Protein AF-0000000066039012 (afdb_homodimer)

Nearest PDB structures (foldseek):
  3rss-assembly1_A  TM=9.122E-01  e=1.460E-38  Thermotoga maritima MSB8
  3k5w-assembly1_A  TM=8.847E-01  e=9.619E-30  Helicobacter pylori
  6efx-assembly1_A  TM=8.426E-01  e=1.136E-15  Cryptococcus neoformans H99
  2dg2-assembly1_A  TM=8.528E-01  e=1.247E-13  Mus musculus
  3d3k-assembly1_B  TM=8.646E-01  e=2.492E-08  Homo sapiens

pLDDT: mean 90.51, std 13.52, range [19.97, 98.94]

Foldseek 3Di:
DPPPPPPQWFADALVLVVQLVVVCVVVPDDPLNLLLLQLVLVLVVCCVVPPCVQFQFEEEEAAQESLSVSRLSSQVVSVVVRGQYAYEYPDDHHDPSSVVSVVVSVVVVHHYDYDLVVCLPGQEYEYSHDARPDDAADDDPRLVNLVVQQPRPHAYEYEQAWPQAHQALRARRHHTHQHLAYEREAHHTNNLQFPNNVRRHRHYHYDHSDRDPVSSCVRQNPARQETADDPVLLLVLQPPDDPPDDALPQFFEEEEEEAFPVQLVLQQLLQLLQVLSVRSAYEYEFAQVCQVVNCVVPVRHHYHHAHADPRGAHQEDPPDDLQSGQEYEYAGHRDDNHPCHLVVCLQHQHEYEYEHRSLVCCLVVVCLVVQLPHPYAYEYEDEPVSLCSNPVPADCSRVQVRQQVVQLSSQHWYWYDDCWIWIYHNPHHIYIHNAAAPLCVAPNLVSSLSSNLSNSRRGDDDDDSRSSSVSSVNLLRQLLVVCCVVQNSPRDDSVSSSVSSNVSSDVSVPVPVVPPPPPVPPPD/DPPPDPPFWFADALVLVVQLVVVCVVVPDDPLNLLLLQLVLVLVVCCVVPPCVQFQFEEEEAAQESLSVSRLSSQVVSVVVRGQYAYEYPDDHHDPSSVVSVVVSVVVVHHYDYDLVVCLPGQEYEYSHDARPDDAADDDPRLVNLVVQQPRPHAYEYEQAWPQAHQALRARRHHTHQHLAYEREAHHTNNLQFPNNVRRHRHYHYDHSDRDPVSSCVRQNPARQETADDLVLLLVLQPPDDPPDDALPQFFEEEEEEAFPVQLVLQQLLQLLQVLSVRSAYEYEFAQVCQVVNCVNPVRHHYHHAHADPRGAHQEDPPDDLQSGQEYEYAGHRDANHPCHLVVCLQHQHEYEYEHRSLVCCLVVVCLVVQLPHPYAYEYEDEPVSLCSNPVPADCSRVAVRQQVVQLSSQHWYWYDDQWIWIYHNPHHIYIHNAAAPLCVAPNLVSSLRSNLSNSRRGDDDDDSRSSSVSSVNLLRQLLVVCCVVQNSPRDDSVSSSVSSNVSSDVSVPCPVVPPPPPVPPPD

Radius of gyration: 39.11 Å; Cα contacts (8 Å, |Δi|>4): 2313; chains: 2; bounding box: 63×119×83 Å

InterPro domains:
  IPR000631 ATP/ADP-dependent (S)-NAD(P)H-hydrate dehydratase [MF_01965] (231-510)
  IPR000631 ATP/ADP-dependent (S)-NAD(P)H-hydrate dehydratase [PF01256] (254-501)
  IPR000631 ATP/ADP-dependent (S)-NAD(P)H-hydrate dehydratase [PS51383] (231-508)
  IPR000631 ATP/ADP-dependent (S)-NAD(P)H-hydrate dehydratase [TIGR00196] (227-507)
  IPR000631 ATP/ADP-dependent (S)-NAD(P)H-hydrate dehydratase [cd01171] (246-501)
  IPR004443 YjeF N-terminal domain [MF_01966] (13-212)
  IPR004443 YjeF N-terminal domain [PF03853] (32-190)
  IPR004443 YjeF N-terminal domain [PS51385] (17-217)
  IPR004443 YjeF N-terminal domain [TIGR00197] (10-213)
  IPR017953 Carbohydrate kinase, predicted, conserved site [PS01049] (327-337)
  IPR017953 Carbohydrate kinase, predicted, conserved site [PS01050] (443-453)
  IPR029056 Ribokinase-like [G3DSA:3.40.1190.20] (224-508)
  IPR029056 Ribokinase-like [SSF53613] (236-506)
  IPR030677 Bifunctional NAD(P)H-hydrate repair enzyme Nnr [PIRSF017184] (11-501)
  IPR036652 YjeF N-terminal domain superfamily [G3DSA:3.40.50.10260] (8-219)
  IPR036652 YjeF N-terminal domain superfamily [SSF64153] (11-253)

Sequence (1048 aa):
MAVTSPWFRAVVSAAQMQEIENWLFTQGMPVAALMEKAALQTAQRLLTLYPLSTYPRIGVVVGPGHNGGDGLVVARELKLQGYQVQVLQPLDKLKPLTQNHVDYGKSLGIPWVDGVQALAHCDLIIDALFGVGLTRLITGAIADLITTINNLPIPVVSIDLPSGIETDTGEILGVAVEADRSFCLGLWKRAYFQDRALAHLGQTELLGIGLPPQAIANVLGEVWPVQVLGADQAQQTLPLSRPLVTHKYQQGHLLLICGSQQYAGGALLTTLGARASGVGMVTVAVPMGIKALLHSQCPEVLVKGLLETPSGAIAGLGNLDLSRYSAVALGPGLGSDVGPLVEEVLSVNCPLILDADGLNQLAQQQLLPLLAVRTAPTVLTPHGGEFKRLFPDIDQGDRLTAVQTAAAMCQATVLLKGAKTVIASPTGPTWAIKDSTPALARGGSGDVLTGLMGGILAQPEKFDLAQRVATAAWWHAQAGILASQQRTILGVDAQHLAEYLIPACRQWLGPNVANWPANLSHSSMAVTSPWFRAVVSAAQMQEIENWLFTQGMPVAALMEKAALQTAQRLLTLYPLSTYPRIGVVVGPGHNGGDGLVVARELKLQGYQVQVLQPLDKLKPLTQNHVDYGKSLGIPWVDGVQALAHCDLIIDALFGVGLTRLITGAIADLITTINNLPIPVVSIDLPSGIETDTGEILGVAVEADRSFCLGLWKRAYFQDRALAHLGQTELLGIGLPPQAIANVLGEVWPVQVLGADQAQQTLPLSRPLVTHKYQQGHLLLICGSQQYAGGALLTTLGARASGVGMVTVAVPMGIKALLHSQCPEVLVKGLLETPSGAIAGLGNLDLSRYSAVALGPGLGSDVGPLVEEVLSVNCPLILDADGLNQLAQQQLLPLLAVRTAPTVLTPHGGEFKRLFPDIDQGDRLTAVQTAAAMCQATVLLKGAKTVIASPTGPTWAIKDSTPALARGGSGDVLTGLMGGILAQPEKFDLAQRVATAAWWHAQAGILASQQRTILGVDAQHLAEYLIPACRQWLGPNVANWPANLSHSS

Secondary structure (DSSP, 8-state):
-----TTTTBEE-HHHHHHHHHHHHHTT--HHHHHHHHHHHHHHHHHHHS-TTT--EEEEEE-SSHHHHHHHHHHHHHHHTT-EEEEE---S---HHHHHHHHHHHHTTPPEE-SGGGGGG-SEEEEES--TT--SPP-HHHHHHHHHHHHSSS-EEEESS-TTB-TTT--B-S-----SEEEEESSEEGGGG-HHHHHHH-EEEEE-----HHHHHHHH-SS-SEEEPPHHHHHHHS-----SS--GGGG-EEEEE---STTHHHHHHHHHHHHHTT-SEEEEEEEGGGHHHHHHH-TTSEEEEE-B-TTSSB---TT--GGG-SEEEE-TT--S--TTHHHHHTT-SS-EEE-HHHHHHHHHTT-HHHHHT-SS-EEE---HHHHHHH-TTS--SSHHHHHHHHHHHHTSEEEE-SSS-EEE-SSS-EEE-----GGG-STTHHHHHHHHHHHHHHS--SS-HHHHHHHHHHHHHHHHHHHHHHH-GGG--HHHHHHHHHHHHHHHH-TT---S-GGGSTT-/-----TTTTBEE-HHHHHHHHHHHHHTT--HHHHHHHHHHHHHHHHHHHS-TTT--EEEEEE-SSHHHHHHHHHHHHHHHTT-EEEEE---S---HHHHHHHHHHHHTTPPEE-SGGGGGG-SEEEEES--TT--SPP-HHHHHHHHHHHHSSS-EEEESS-TTB-TTT--B-S-----SEEEEESSEEGGGG-HHHHHHH-EEEEE-----HHHHHHHH-SS-SEEEPPHHHHHHHS-----SS--GGGG-EEEEE---STTHHHHHHHHHHHHHTT-SEEEEEEEGGGHHHHHHH-TTSEEEEE-B-TTSSB---TT--GGG-SEEEE-TT--S--TTHHHHHTT-SS-EEE-HHHHHHHHHTT-HHHHHT-SS-EEE---HHHHHHH-TTS--SSHHHHHHHHHHHHTSEEEE-SSS-EEE-SSS-EEE-----GGG-STTHHHHHHHHHHHHHHS--SS-HHHHHHHHHHHHHHHHHHHHHHH-GGG--HHHHHHHHHHHHHHHH-TT---S-GGGSTT-

Structure (mmCIF, N/CA/C/O backbone):
data_AF-0000000066039012-model_v1
#
loop_
_entity.id
_entity.type
_entity.pdbx_description
1 polymer 'Bifunctional NAD(P)H-hydrate repair enzyme Nnr'
#
loop_
_atom_site.group_PDB
_atom_site.id
_atom_site.type_symbol
_atom_site.label_atom_id
_atom_site.label_alt_id
_atom_site.label_comp_id
_atom_site.label_asym_id
_atom_site.label_entity_id
_atom_site.label_seq_id
_atom_site.pdbx_PDB_ins_code
_atom_site.Cartn_x
_atom_site.Cartn_y
_atom_site.Cartn_z
_atom_site.occupancy
_atom_site.B_iso_or_equiv
_atom_site.auth_seq_id
_atom_site.auth_comp_id
_atom_site.auth_asym_id
_atom_site.auth_atom_id
_atom_site.pdbx_PDB_model_num
ATOM 1 N N . MET A 1 1 ? 2.939 2.164 10.273 1 25.7 1 MET A N 1
ATOM 2 C CA . MET A 1 1 ? 2.867 3.578 10.633 1 25.7 1 MET A CA 1
ATOM 3 C C . MET A 1 1 ? 3.307 4.461 9.469 1 25.7 1 MET A C 1
ATOM 5 O O . MET A 1 1 ? 4.438 4.348 8.992 1 25.7 1 MET A O 1
ATOM 9 N N . ALA A 1 2 ? 2.396 4.805 8.672 1 34.16 2 ALA A N 1
ATOM 10 C CA . ALA A 1 2 ? 2.738 5.77 7.633 1 34.16 2 ALA A CA 1
ATOM 11 C C . ALA A 1 2 ? 3.582 6.91 8.195 1 34.16 2 ALA A C 1
ATOM 13 O O . ALA A 1 2 ? 3.129 7.652 9.07 1 34.16 2 ALA A O 1
ATOM 14 N N . VAL A 1 3 ? 4.836 6.707 8.055 1 35.59 3 VAL A N 1
ATOM 15 C CA . VAL A 1 3 ? 5.742 7.781 8.453 1 35.59 3 VAL A CA 1
ATOM 16 C C . VAL A 1 3 ? 5.328 9.086 7.777 1 35.59 3 VAL A C 1
ATOM 18 O O . VAL A 1 3 ? 5.32 9.18 6.547 1 35.59 3 VAL A O 1
ATOM 21 N N . THR A 1 4 ? 4.383 9.742 8.25 1 44.94 4 THR A N 1
ATOM 22 C CA . THR A 1 4 ? 4.215 11.125 7.816 1 44.94 4 THR A CA 1
ATOM 23 C C . THR A 1 4 ? 5.566 11.82 7.688 1 44.94 4 THR A C 1
ATOM 25 O O . THR A 1 4 ? 6.355 11.836 8.633 1 44.94 4 THR A O 1
ATOM 28 N N . SER A 1 5 ? 6.09 11.789 6.52 1 52.31 5 SER A N 1
ATOM 29 C CA . SER A 1 5 ? 7.352 12.477 6.281 1 52.31 5 SER A CA 1
ATOM 30 C C . SER A 1 5 ? 7.359 13.859 6.91 1 52.31 5 SER A C 1
ATOM 32 O O . SER A 1 5 ? 6.332 14.539 6.934 1 52.31 5 SER A O 1
ATOM 34 N N . PRO A 1 6 ? 8.281 14.227 7.758 1 50.59 6 PRO A N 1
ATOM 35 C CA . PRO A 1 6 ? 8.523 15.539 8.367 1 50.59 6 PRO A CA 1
ATOM 36 C C . PRO A 1 6 ? 8.172 16.703 7.434 1 50.59 6 PRO A C 1
ATOM 38 O O . PRO A 1 6 ? 7.988 17.828 7.891 1 50.59 6 PRO A O 1
ATOM 41 N N . TRP A 1 7 ? 7.762 16.359 6.102 1 59.78 7 TRP A N 1
ATOM 42 C CA . TRP A 1 7 ? 7.691 17.438 5.117 1 59.78 7 TRP A CA 1
ATOM 43 C C . TRP A 1 7 ? 6.246 17.812 4.816 1 59.78 7 TRP A C 1
ATOM 45 O O . TRP A 1 7 ? 5.98 18.781 4.105 1 59.78 7 TRP A O 1
ATOM 55 N N . PHE A 1 8 ? 5.367 17.109 5.531 1 71.56 8 PHE A N 1
ATOM 56 C CA . PHE A 1 8 ? 3.986 17.375 5.148 1 71.56 8 PHE A CA 1
ATOM 57 C C . PHE A 1 8 ? 3.311 18.297 6.16 1 71.56 8 PHE A C 1
ATOM 59 O O . PHE A 1 8 ? 2.223 18 6.652 1 71.56 8 PHE A O 1
ATOM 66 N N . ARG A 1 9 ? 4.012 19.5 6.375 1 90.12 9 ARG A N 1
ATOM 67 C CA . ARG A 1 9 ? 3.426 20.391 7.367 1 90.12 9 ARG A CA 1
ATOM 68 C C . ARG A 1 9 ? 3.062 21.75 6.75 1 90.12 9 ARG A C 1
ATOM 70 O O . ARG A 1 9 ? 2.455 22.594 7.406 1 90.12 9 ARG A O 1
ATOM 77 N N . ALA A 1 10 ? 3.383 21.859 5.516 1 95.31 10 ALA A N 1
ATOM 78 C CA . ALA A 1 10 ? 3.057 23.109 4.832 1 95.31 10 ALA A CA 1
ATOM 79 C C . ALA A 1 10 ? 1.562 23.188 4.539 1 95.31 10 ALA A C 1
ATOM 81 O O . ALA A 1 10 ? 0.925 22.188 4.207 1 95.31 10 ALA A O 1
ATOM 82 N N . VAL A 1 11 ? 1.043 24.328 4.684 1 96.81 11 VAL A N 1
ATOM 83 C CA . VAL A 1 11 ? -0.318 24.672 4.273 1 96.81 11 VAL A CA 1
ATOM 84 C C . VAL A 1 11 ? -0.28 25.578 3.049 1 96.81 11 VAL A C 1
ATOM 86 O O . VAL A 1 11 ? 0.384 26.609 3.059 1 96.81 11 VAL A O 1
ATOM 89 N N . VAL A 1 12 ? -1.028 25.234 2.018 1 97 12 VAL A N 1
ATOM 90 C CA . VAL A 1 12 ? -0.853 25.953 0.756 1 97 12 VAL A CA 1
ATOM 91 C C . VAL A 1 12 ? -2.199 26.484 0.275 1 97 12 VAL A C 1
ATOM 93 O O . VAL A 1 12 ? -3.252 25.969 0.651 1 97 12 VAL A O 1
ATOM 96 N N . SER A 1 13 ? -2.148 27.562 -0.481 1 96.69 13 SER A N 1
ATOM 97 C CA . SER A 1 13 ? -3.299 28.062 -1.229 1 96.69 13 SER A CA 1
ATOM 98 C C . SER A 1 13 ? -3.553 27.219 -2.477 1 96.69 13 SER A C 1
ATOM 100 O O . SER A 1 13 ? -2.732 26.375 -2.838 1 96.69 13 SER A O 1
ATOM 102 N N . ALA A 1 14 ? -4.707 27.438 -3.098 1 97.06 14 ALA A N 1
ATOM 103 C CA . ALA A 1 14 ? -5.02 26.766 -4.355 1 97.06 14 ALA A CA 1
ATOM 104 C C . ALA A 1 14 ? -3.965 27.078 -5.414 1 97.06 14 ALA A C 1
ATOM 106 O O . ALA A 1 14 ? -3.521 26.172 -6.133 1 97.06 14 ALA A O 1
ATOM 107 N N . ALA A 1 15 ? -3.598 28.297 -5.527 1 97.25 15 ALA A N 1
ATOM 108 C CA . ALA A 1 15 ? -2.619 28.734 -6.52 1 97.25 15 ALA A CA 1
ATOM 109 C C . ALA A 1 15 ? -1.262 28.078 -6.273 1 97.25 15 ALA A C 1
ATOM 111 O O . ALA A 1 15 ? -0.6 27.641 -7.219 1 97.25 15 ALA A O 1
ATOM 112 N N . GLN A 1 16 ? -0.818 28.062 -4.996 1 96.94 16 GLN A N 1
ATOM 113 C CA . GLN A 1 16 ? 0.463 27.469 -4.645 1 96.94 16 GLN A CA 1
ATOM 114 C C . GLN A 1 16 ? 0.476 25.969 -4.969 1 96.94 16 GLN A C 1
ATOM 116 O O . GLN A 1 16 ? 1.466 25.453 -5.488 1 96.94 16 GLN A O 1
ATOM 121 N N . MET A 1 17 ? -0.622 25.297 -4.637 1 96.75 17 MET A N 1
ATOM 122 C CA . MET A 1 17 ? -0.709 23.859 -4.93 1 96.75 17 MET A CA 1
ATOM 123 C C . MET A 1 17 ? -0.626 23.609 -6.434 1 96.75 17 MET A C 1
ATOM 125 O O . MET A 1 17 ? 0.041 22.672 -6.875 1 96.75 17 MET A O 1
ATOM 129 N N . GLN A 1 18 ? -1.324 24.406 -7.207 1 96.62 18 GLN A N 1
ATOM 130 C CA . GLN A 1 18 ? -1.294 24.297 -8.664 1 96.62 18 GLN A CA 1
ATOM 131 C C . GLN A 1 18 ? 0.119 24.5 -9.203 1 96.62 18 GLN A C 1
ATOM 133 O O . GLN A 1 18 ? 0.552 23.797 -10.109 1 96.62 18 GLN A O 1
ATOM 138 N N . GLU A 1 19 ? 0.798 25.469 -8.648 1 97.5 19 GLU A N 1
ATOM 139 C CA . GLU A 1 19 ? 2.168 25.734 -9.07 1 97.5 19 GLU A CA 1
ATOM 140 C C . GLU A 1 19 ? 3.086 24.562 -8.766 1 97.5 19 GLU A C 1
ATOM 142 O O . GLU A 1 19 ? 3.963 24.219 -9.562 1 97.5 19 GLU A O 1
ATOM 147 N N . ILE A 1 20 ? 2.891 23.984 -7.617 1 96.56 20 ILE A N 1
ATOM 148 C CA . ILE A 1 20 ? 3.689 22.828 -7.223 1 96.56 20 ILE A CA 1
ATOM 149 C C . ILE A 1 20 ? 3.434 21.672 -8.188 1 96.56 20 ILE A C 1
ATOM 151 O O . ILE A 1 20 ? 4.375 21.047 -8.672 1 96.56 20 ILE A O 1
ATOM 155 N N . GLU A 1 21 ? 2.184 21.406 -8.523 1 96 21 GLU A N 1
ATOM 156 C CA . GLU A 1 21 ? 1.838 20.344 -9.453 1 96 21 GLU A CA 1
ATOM 157 C C . GLU A 1 21 ? 2.385 20.641 -10.852 1 96 21 GLU A C 1
ATOM 159 O O . GLU A 1 21 ? 2.891 19.734 -11.523 1 96 21 GLU A O 1
ATOM 164 N N . ASN A 1 22 ? 2.244 21.891 -11.234 1 96.75 22 ASN A N 1
ATOM 165 C CA . ASN A 1 22 ? 2.779 22.266 -12.539 1 96.75 22 ASN A CA 1
ATOM 166 C C . ASN A 1 22 ? 4.281 22.016 -12.625 1 96.75 22 ASN A C 1
ATOM 168 O O . ASN A 1 22 ? 4.793 21.641 -13.68 1 96.75 22 ASN A O 1
ATOM 172 N N . TRP A 1 23 ? 4.969 22.344 -11.547 1 96.69 23 TRP A N 1
ATOM 173 C CA . TRP A 1 23 ? 6.395 22.031 -11.5 1 96.69 23 TRP A CA 1
ATOM 174 C C . TRP A 1 23 ? 6.645 20.562 -11.789 1 96.69 23 TRP A C 1
ATOM 176 O O . TRP A 1 23 ? 7.516 20.219 -12.594 1 96.69 23 TRP A O 1
ATOM 186 N N . LEU A 1 24 ? 5.898 19.641 -11.164 1 96.75 24 LEU A N 1
ATOM 187 C CA . LEU A 1 24 ? 6.047 18.203 -11.383 1 96.75 24 LEU A CA 1
ATOM 188 C C . LEU A 1 24 ? 5.875 17.859 -12.852 1 96.75 24 LEU A C 1
ATOM 190 O O . LEU A 1 24 ? 6.68 17.109 -13.414 1 96.75 24 LEU A O 1
ATOM 194 N N . PHE A 1 25 ? 4.824 18.391 -13.461 1 97.25 25 PHE A N 1
ATOM 195 C CA . PHE A 1 25 ? 4.473 18.062 -14.836 1 97.25 25 PHE A CA 1
ATOM 196 C C . PHE A 1 25 ? 5.527 18.578 -15.805 1 97.25 25 PHE A C 1
ATOM 198 O O . PHE A 1 25 ? 5.902 17.891 -16.75 1 97.25 25 PHE A O 1
ATOM 205 N N . THR A 1 26 ? 5.992 19.75 -15.492 1 97.25 26 THR A N 1
ATOM 206 C CA . THR A 1 26 ? 7.016 20.344 -16.344 1 97.25 26 THR A CA 1
ATOM 207 C C . THR A 1 26 ? 8.305 19.531 -16.281 1 97.25 26 THR A C 1
ATOM 209 O O . THR A 1 26 ? 9.055 19.453 -17.266 1 97.25 26 THR A O 1
ATOM 212 N N . GLN A 1 27 ? 8.484 18.859 -15.141 1 97.06 27 GLN A N 1
ATOM 213 C CA . GLN A 1 27 ? 9.703 18.078 -14.969 1 97.06 27 GLN A CA 1
ATOM 214 C C . GLN A 1 27 ? 9.539 16.656 -15.523 1 97.06 27 GLN A C 1
ATOM 216 O O . GLN A 1 27 ? 10.484 15.875 -15.523 1 97.06 27 GLN A O 1
ATOM 221 N N . GLY A 1 28 ? 8.328 16.328 -15.969 1 96.88 28 GLY A N 1
ATOM 222 C CA . GLY A 1 28 ? 8.18 15.062 -16.672 1 96.88 28 GLY A CA 1
ATOM 223 C C . GLY A 1 28 ? 7.191 14.125 -16 1 96.88 28 GLY A C 1
ATOM 224 O O . GLY A 1 28 ? 6.852 13.078 -16.562 1 96.88 28 GLY A O 1
ATOM 225 N N . MET A 1 29 ? 6.66 14.414 -14.781 1 97.56 29 MET A N 1
ATOM 226 C CA . MET A 1 29 ? 5.688 13.562 -14.109 1 97.56 29 MET A CA 1
ATOM 227 C C . MET A 1 29 ? 4.383 13.492 -14.898 1 97.56 29 MET A C 1
ATOM 229 O O . MET A 1 29 ? 3.707 14.508 -15.07 1 97.56 29 MET A O 1
ATOM 233 N N . PRO A 1 30 ? 4.012 12.273 -15.383 1 97.44 30 PRO A N 1
ATOM 234 C CA . PRO A 1 30 ? 2.736 12.219 -16.094 1 97.44 30 PRO A CA 1
ATOM 235 C C . PRO A 1 30 ? 1.538 12.484 -15.188 1 97.44 30 PRO A C 1
ATOM 237 O O . PRO A 1 30 ? 1.488 11.984 -14.062 1 97.44 30 PRO A O 1
ATOM 240 N N . VAL A 1 31 ? 0.575 13.258 -15.688 1 97.62 31 VAL A N 1
ATOM 241 C CA . VAL A 1 31 ? -0.624 13.602 -14.93 1 97.62 31 VAL A CA 1
ATOM 242 C C . VAL A 1 31 ? -1.357 12.328 -14.516 1 97.62 31 VAL A C 1
ATOM 244 O O . VAL A 1 31 ? -1.777 12.195 -13.359 1 97.62 31 VAL A O 1
ATOM 247 N N . ALA A 1 32 ? -1.465 11.352 -15.453 1 98.31 32 ALA A N 1
ATOM 248 C CA . ALA A 1 32 ? -2.16 10.094 -15.18 1 98.31 32 ALA A CA 1
ATOM 249 C C . ALA A 1 32 ? -1.468 9.312 -14.07 1 98.31 32 ALA A C 1
ATOM 251 O O . ALA A 1 32 ? -2.127 8.641 -13.273 1 98.31 32 ALA A O 1
ATOM 252 N N . ALA A 1 33 ? -0.124 9.391 -14.016 1 98.12 33 ALA A N 1
ATOM 253 C CA . ALA A 1 33 ? 0.646 8.688 -12.992 1 98.12 33 ALA A CA 1
ATOM 254 C C . ALA A 1 33 ? 0.415 9.289 -11.617 1 98.12 33 ALA A C 1
ATOM 256 O O . ALA A 1 33 ? 0.229 8.562 -10.633 1 98.12 33 ALA A O 1
ATOM 257 N N . LEU A 1 34 ? 0.427 10.609 -11.539 1 97.62 34 LEU A N 1
ATOM 258 C CA . LEU A 1 34 ? 0.196 11.273 -10.266 1 97.62 34 LEU A CA 1
ATOM 259 C C . LEU A 1 34 ? -1.214 11 -9.75 1 97.62 34 LEU A C 1
ATOM 261 O O . LEU A 1 34 ? -1.409 10.758 -8.562 1 97.62 34 LEU A O 1
ATOM 265 N N . MET A 1 35 ? -2.225 11.07 -10.672 1 98.06 35 MET A N 1
ATOM 266 C CA . MET A 1 35 ? -3.604 10.758 -10.305 1 98.06 35 MET A CA 1
ATOM 267 C C . MET A 1 35 ? -3.713 9.336 -9.758 1 98.06 35 MET A C 1
ATOM 269 O O . MET A 1 35 ? -4.359 9.109 -8.734 1 98.06 35 MET A O 1
ATOM 273 N N . GLU A 1 36 ? -3.061 8.391 -10.469 1 98.06 36 GLU A N 1
ATOM 274 C CA . GLU A 1 36 ? -3.08 6.996 -10.031 1 98.06 36 GLU A CA 1
ATOM 275 C C . GLU A 1 36 ? -2.48 6.844 -8.641 1 98.06 36 GLU A C 1
ATOM 277 O O . GLU A 1 36 ? -3.039 6.148 -7.789 1 98.06 36 GLU A O 1
ATOM 282 N N . LYS A 1 37 ? -1.35 7.469 -8.414 1 96.94 37 LYS A N 1
ATOM 283 C CA . LYS A 1 37 ? -0.655 7.406 -7.133 1 96.94 37 LYS A CA 1
ATOM 284 C C . LYS A 1 37 ? -1.536 7.934 -6.004 1 96.94 37 LYS A C 1
ATOM 286 O O . LYS A 1 37 ? -1.683 7.281 -4.965 1 96.94 37 LYS A O 1
ATOM 291 N N . ALA A 1 38 ? -2.174 9.102 -6.207 1 97 38 ALA A N 1
ATOM 292 C CA . ALA A 1 38 ? -3.039 9.727 -5.207 1 97 38 ALA A CA 1
ATOM 293 C C . ALA A 1 38 ? -4.27 8.867 -4.938 1 97 38 ALA A C 1
ATOM 295 O O . ALA A 1 38 ? -4.637 8.641 -3.779 1 97 38 ALA A O 1
ATOM 296 N N . ALA A 1 39 ? -4.883 8.398 -5.984 1 98.19 39 ALA A N 1
ATOM 297 C CA . ALA A 1 39 ? -6.129 7.645 -5.867 1 98.19 39 ALA A CA 1
ATOM 298 C C . ALA A 1 39 ? -5.883 6.273 -5.246 1 98.19 39 ALA A C 1
ATOM 300 O O . ALA A 1 39 ? -6.723 5.762 -4.5 1 98.19 39 ALA A O 1
ATOM 301 N N . LEU A 1 40 ? -4.73 5.652 -5.59 1 97.25 40 LEU A N 1
ATOM 302 C CA . LEU A 1 40 ? -4.398 4.367 -4.98 1 97.25 40 LEU A CA 1
ATOM 303 C C . LEU A 1 40 ? -4.211 4.512 -3.473 1 97.25 40 LEU A C 1
ATOM 305 O O . LEU A 1 40 ? -4.652 3.656 -2.703 1 97.25 40 LEU A O 1
ATOM 309 N N . GLN A 1 41 ? -3.551 5.602 -3.068 1 96 41 GLN A N 1
ATOM 310 C CA . GLN A 1 41 ? -3.387 5.863 -1.642 1 96 41 GLN A CA 1
ATOM 311 C C . GLN A 1 41 ? -4.734 6.078 -0.962 1 96 41 GLN A C 1
ATOM 313 O O . GLN A 1 41 ? -4.965 5.582 0.143 1 96 41 GLN A O 1
ATOM 318 N N . THR A 1 42 ? -5.602 6.777 -1.609 1 98.12 42 THR A N 1
ATOM 319 C CA . THR A 1 42 ? -6.945 7.02 -1.091 1 98.12 42 THR A CA 1
ATOM 320 C C . THR A 1 42 ? -7.723 5.715 -0.967 1 98.12 42 THR A C 1
ATOM 322 O O . THR A 1 42 ? -8.344 5.449 0.064 1 98.12 42 THR A O 1
ATOM 325 N N . ALA A 1 43 ? -7.676 4.887 -2.01 1 98.19 43 ALA A N 1
ATOM 326 C CA . ALA A 1 43 ? -8.375 3.602 -2.006 1 98.19 43 ALA A CA 1
ATOM 327 C C . ALA A 1 43 ? -7.875 2.713 -0.869 1 98.19 43 ALA A C 1
ATOM 329 O O . ALA A 1 43 ? -8.672 2.07 -0.182 1 98.19 43 ALA A O 1
ATOM 330 N N . GLN A 1 44 ? -6.586 2.691 -0.685 1 96.44 44 GLN A N 1
ATOM 331 C CA . GLN A 1 44 ? -6.004 1.878 0.379 1 96.44 44 GLN A CA 1
ATOM 332 C C . GLN A 1 44 ? -6.516 2.316 1.748 1 96.44 44 GLN A C 1
ATOM 334 O O . GLN A 1 44 ? -6.832 1.479 2.596 1 96.44 44 GLN A O 1
ATOM 339 N N . ARG A 1 45 ? -6.59 3.633 1.983 1 97.12 45 ARG A N 1
ATOM 340 C CA . ARG A 1 45 ? -7.102 4.148 3.25 1 97.12 45 ARG A CA 1
ATOM 341 C C . ARG A 1 45 ? -8.57 3.785 3.434 1 97.12 45 ARG A C 1
ATOM 343 O O . ARG A 1 45 ? -9 3.443 4.539 1 97.12 45 ARG A O 1
ATOM 350 N N . LEU A 1 46 ? -9.344 3.846 2.398 1 98.44 46 LEU A N 1
ATOM 351 C CA . LEU A 1 46 ? -10.758 3.492 2.443 1 98.44 46 LEU A CA 1
ATOM 352 C C . LEU A 1 46 ? -10.938 2.016 2.783 1 98.44 46 LEU A C 1
ATOM 354 O O . LEU A 1 46 ? -11.828 1.658 3.553 1 98.44 46 LEU A O 1
ATOM 358 N N . LEU A 1 47 ? -10.078 1.147 2.209 1 97.44 47 LEU A N 1
ATOM 359 C CA . LEU A 1 47 ? -10.156 -0.281 2.5 1 97.44 47 LEU A CA 1
ATOM 360 C C . LEU A 1 47 ? -9.969 -0.542 3.99 1 97.44 47 LEU A C 1
ATOM 362 O O . LEU A 1 47 ? -10.602 -1.438 4.551 1 97.44 47 LEU A O 1
ATOM 366 N N . THR A 1 48 ? -9.102 0.243 4.605 1 97.31 48 THR A N 1
ATOM 367 C CA . THR A 1 48 ? -8.781 0.074 6.02 1 97.31 48 THR A CA 1
ATOM 368 C C . THR A 1 48 ? -9.898 0.625 6.895 1 97.31 48 THR A C 1
ATOM 370 O O . THR A 1 48 ? -10.32 -0.026 7.852 1 97.31 48 THR A O 1
ATOM 373 N N . LEU A 1 49 ? -10.461 1.746 6.586 1 98 49 LEU A N 1
ATOM 374 C CA . LEU A 1 49 ? -11.383 2.469 7.453 1 98 49 LEU A CA 1
ATOM 375 C C . LEU A 1 49 ? -12.812 2.008 7.223 1 98 49 LEU A C 1
ATOM 377 O O . LEU A 1 49 ? -13.648 2.082 8.125 1 98 49 LEU A O 1
ATOM 381 N N . TYR A 1 50 ? -13.094 1.549 6.027 1 98.5 50 TYR A N 1
ATOM 382 C CA . TYR A 1 50 ? -14.43 1.114 5.621 1 98.5 50 TYR A CA 1
ATOM 383 C C . TYR A 1 50 ? -14.375 -0.264 4.973 1 98.5 50 TYR A C 1
ATOM 385 O O . TYR A 1 50 ? -14.602 -0.398 3.768 1 98.5 50 TYR A O 1
ATOM 393 N N . PRO A 1 51 ? -14.219 -1.293 5.75 1 98.06 51 PRO A N 1
ATOM 394 C CA . PRO A 1 51 ? -13.984 -2.645 5.238 1 98.06 51 PRO A CA 1
ATOM 395 C C . PRO A 1 51 ? -15.195 -3.217 4.508 1 98.06 51 PRO A C 1
ATOM 397 O O . PRO A 1 51 ? -16.344 -2.887 4.844 1 98.06 51 PRO A O 1
ATOM 400 N N . LEU A 1 52 ? -14.953 -4.066 3.598 1 97.62 52 LEU A N 1
ATOM 401 C CA . LEU A 1 52 ? -15.945 -4.703 2.738 1 97.62 52 LEU A CA 1
ATOM 402 C C . LEU A 1 52 ? -17.016 -5.398 3.57 1 97.62 52 LEU A C 1
ATOM 404 O O . LEU A 1 52 ? -18.188 -5.402 3.197 1 97.62 52 LEU A O 1
ATOM 408 N N . SER A 1 53 ? -16.688 -5.984 4.691 1 96.94 53 SER A N 1
ATOM 409 C CA . SER A 1 53 ? -17.609 -6.738 5.531 1 96.94 53 SER A CA 1
ATOM 410 C C . SER A 1 53 ? -18.688 -5.836 6.105 1 96.94 53 SER A C 1
ATOM 412 O O . SER A 1 53 ? -19.812 -6.281 6.336 1 96.94 53 SER A O 1
ATOM 414 N N . THR A 1 54 ? -18.422 -4.539 6.281 1 97.5 54 THR A N 1
ATOM 415 C CA . THR A 1 54 ? -19.344 -3.619 6.93 1 97.5 54 THR A CA 1
ATOM 416 C C . THR A 1 54 ? -19.938 -2.633 5.922 1 97.5 54 THR A C 1
ATOM 418 O O . THR A 1 54 ? -21.094 -2.234 6.035 1 97.5 54 THR A O 1
ATOM 421 N N . TYR A 1 55 ? -19.109 -2.295 4.93 1 98.38 55 TYR A N 1
ATOM 422 C CA . TYR A 1 55 ? -19.516 -1.316 3.924 1 98.38 55 TYR A CA 1
ATOM 423 C C . TYR A 1 55 ? -19.406 -1.897 2.52 1 98.38 55 TYR A C 1
ATOM 425 O O . TYR A 1 55 ? -18.672 -1.372 1.683 1 98.38 55 TYR A O 1
ATOM 433 N N . PRO A 1 56 ? -20.172 -2.881 2.188 1 98.25 56 PRO A N 1
ATOM 434 C CA . PRO A 1 56 ? -20.016 -3.578 0.91 1 98.25 56 PRO A CA 1
ATOM 435 C C . PRO A 1 56 ? -20.484 -2.752 -0.28 1 98.25 56 PRO A C 1
ATOM 437 O O . PRO A 1 56 ? -20.047 -2.977 -1.41 1 98.25 56 PRO A O 1
ATOM 440 N N . ARG A 1 57 ? -21.516 -1.794 -0.077 1 98.62 57 ARG A N 1
ATOM 441 C CA . ARG A 1 57 ? -22.094 -1.018 -1.163 1 98.62 57 ARG A CA 1
ATOM 442 C C . ARG A 1 57 ? -21.609 0.424 -1.138 1 98.62 57 ARG A C 1
ATOM 444 O O . ARG A 1 57 ? -21.875 1.165 -0.193 1 98.62 57 ARG A O 1
ATOM 451 N N . ILE A 1 58 ? -20.875 0.884 -2.244 1 98.81 58 ILE A N 1
ATOM 452 C CA . ILE A 1 58 ? -20.234 2.191 -2.277 1 98.81 58 ILE A CA 1
ATOM 453 C C . ILE A 1 58 ? -20.797 3.014 -3.436 1 98.81 58 ILE A C 1
ATOM 455 O O . ILE A 1 58 ? -20.922 2.516 -4.559 1 98.81 58 ILE A O 1
ATOM 459 N N . GLY A 1 59 ? -21.219 4.23 -3.17 1 98.75 59 GLY A N 1
ATOM 460 C CA . GLY A 1 59 ? -21.562 5.199 -4.199 1 98.75 59 GLY A CA 1
ATOM 461 C C . GLY A 1 59 ? -20.5 6.266 -4.391 1 98.75 59 GLY A C 1
ATOM 462 O O . GLY A 1 59 ? -20.031 6.875 -3.42 1 98.75 59 GLY A O 1
ATOM 463 N N . VAL A 1 60 ? -20.031 6.473 -5.617 1 98.88 60 VAL A N 1
ATOM 464 C CA . VAL A 1 60 ? -19.016 7.484 -5.914 1 98.88 60 VAL A CA 1
ATOM 465 C C . VAL A 1 60 ? -19.625 8.586 -6.785 1 98.88 60 VAL A C 1
ATOM 467 O O . VAL A 1 60 ? -20.156 8.312 -7.867 1 98.88 60 VAL A O 1
ATOM 470 N N . VAL A 1 61 ? -19.578 9.82 -6.309 1 98.75 61 VAL A N 1
ATOM 471 C CA . VAL A 1 61 ? -20.062 10.977 -7.062 1 98.75 61 VAL A CA 1
ATOM 472 C C . VAL A 1 61 ? -18.891 11.656 -7.77 1 98.75 61 VAL A C 1
ATOM 474 O O . VAL A 1 61 ? -17.984 12.164 -7.117 1 98.75 61 VAL A O 1
ATOM 477 N N . VAL A 1 62 ? -18.969 11.711 -9.078 1 98.31 62 VAL A N 1
ATOM 478 C CA . VAL A 1 62 ? -17.797 12.078 -9.859 1 98.31 62 VAL A CA 1
ATOM 479 C C . VAL A 1 62 ? -18.047 13.398 -10.594 1 98.31 62 VAL A C 1
ATOM 481 O O . VAL A 1 62 ? -19.109 13.578 -11.211 1 98.31 62 VAL A O 1
ATOM 484 N N . GLY A 1 63 ? -17.109 14.312 -10.453 1 97.56 63 GLY A N 1
ATOM 485 C CA . GLY A 1 63 ? -17.172 15.578 -11.172 1 97.56 63 GLY A CA 1
ATOM 486 C C . GLY A 1 63 ? -16.406 15.547 -12.484 1 97.56 63 GLY A C 1
ATOM 487 O O . GLY A 1 63 ? -15.852 14.516 -12.867 1 97.56 63 GLY A O 1
ATOM 488 N N . PRO A 1 64 ? -16.328 16.672 -13.141 1 96.62 64 PRO A N 1
ATOM 489 C CA . PRO A 1 64 ? -15.789 16.719 -14.508 1 96.62 64 PRO A CA 1
ATOM 490 C C . PRO A 1 64 ? -14.266 16.828 -14.539 1 96.62 64 PRO A C 1
ATOM 492 O O . PRO A 1 64 ? -13.648 16.578 -15.57 1 96.62 64 PRO A O 1
ATOM 495 N N . GLY A 1 65 ? -13.695 17.266 -13.469 1 96.5 65 GLY A N 1
ATOM 496 C CA . GLY A 1 65 ? -12.273 17.547 -13.453 1 96.5 65 GLY A CA 1
ATOM 497 C C . GLY A 1 65 ? -11.445 16.391 -12.906 1 96.5 65 GLY A C 1
ATOM 498 O O . GLY A 1 65 ? -11.883 15.234 -12.938 1 96.5 65 GLY A O 1
ATOM 499 N N . HIS A 1 66 ? -10.25 16.672 -12.438 1 96.25 66 HIS A N 1
ATOM 500 C CA . HIS A 1 66 ? -9.289 15.672 -11.992 1 96.25 66 HIS A CA 1
ATOM 501 C C . HIS A 1 66 ? -9.734 15.031 -10.68 1 96.25 66 HIS A C 1
ATOM 503 O O . HIS A 1 66 ? -9.422 13.867 -10.414 1 96.25 66 HIS A O 1
ATOM 509 N N . ASN A 1 67 ? -10.5 15.828 -9.875 1 97.75 67 ASN A N 1
ATOM 510 C CA . ASN A 1 67 ? -11.047 15.195 -8.672 1 97.75 67 ASN A CA 1
ATOM 511 C C . ASN A 1 67 ? -11.969 14.039 -9.016 1 97.75 67 ASN A C 1
ATOM 513 O O . ASN A 1 67 ? -11.977 13.016 -8.328 1 97.75 67 ASN A O 1
ATOM 517 N N . GLY A 1 68 ? -12.766 14.297 -10.094 1 98.38 68 GLY A N 1
ATOM 518 C CA . GLY A 1 68 ? -13.57 13.203 -10.602 1 98.38 68 GLY A CA 1
ATOM 519 C C . GLY A 1 68 ? -12.734 12.023 -11.07 1 98.38 68 GLY A C 1
ATOM 520 O O . GLY A 1 68 ? -13.109 10.867 -10.844 1 98.38 68 GLY A O 1
ATOM 521 N N . GLY A 1 69 ? -11.633 12.344 -11.734 1 98.5 69 GLY A N 1
ATOM 522 C CA . GLY A 1 69 ? -10.703 11.297 -12.125 1 98.5 69 GLY A CA 1
ATOM 523 C C . GLY A 1 69 ? -10.203 10.484 -10.953 1 98.5 69 GLY A C 1
ATOM 524 O O . GLY A 1 69 ? -10.188 9.25 -11.008 1 98.5 69 GLY A O 1
ATOM 525 N N . ASP A 1 70 ? -9.812 11.164 -9.867 1 98.56 70 ASP A N 1
ATOM 526 C CA . ASP A 1 70 ? -9.406 10.469 -8.648 1 98.56 70 ASP A CA 1
ATOM 527 C C . ASP A 1 70 ? -10.508 9.531 -8.156 1 98.56 70 ASP A C 1
ATOM 529 O O . ASP A 1 70 ? -10.242 8.391 -7.785 1 98.56 70 ASP A O 1
ATOM 533 N N . GLY A 1 71 ? -11.711 10.07 -8.156 1 98.81 71 GLY A N 1
ATOM 534 C CA . GLY A 1 71 ? -12.844 9.273 -7.719 1 98.81 71 GLY A CA 1
ATOM 535 C C . GLY A 1 71 ? -13.047 8.016 -8.539 1 98.81 71 GLY A C 1
ATOM 536 O O . GLY A 1 71 ? -13.375 6.957 -8 1 98.81 71 GLY A O 1
ATOM 537 N N . LEU A 1 72 ? -12.867 8.141 -9.828 1 98.81 72 LEU A N 1
ATOM 538 C CA . LEU A 1 72 ? -13.07 7.008 -10.727 1 98.81 72 LEU A CA 1
ATOM 539 C C . LEU A 1 72 ? -11.992 5.953 -10.531 1 98.81 72 LEU A C 1
ATOM 541 O O . LEU A 1 72 ? -12.273 4.754 -10.594 1 98.81 72 LEU A O 1
ATOM 545 N N . VAL A 1 73 ? -10.711 6.371 -10.328 1 98.75 73 VAL A N 1
ATOM 546 C CA . VAL A 1 73 ? -9.641 5.43 -10.023 1 98.75 73 VAL A CA 1
ATOM 547 C C . VAL A 1 73 ? -9.953 4.711 -8.711 1 98.75 73 VAL A C 1
ATOM 549 O O . VAL A 1 73 ? -9.797 3.49 -8.617 1 98.75 73 VAL A O 1
ATOM 552 N N . VAL A 1 74 ? -10.445 5.461 -7.703 1 98.81 74 VAL A N 1
ATOM 553 C CA . VAL A 1 74 ? -10.82 4.875 -6.426 1 98.81 74 VAL A CA 1
ATOM 554 C C . VAL A 1 74 ? -11.945 3.861 -6.633 1 98.81 74 VAL A C 1
ATOM 556 O O . VAL A 1 74 ? -11.898 2.75 -6.098 1 98.81 74 VAL A O 1
ATOM 559 N N . ALA A 1 75 ? -12.961 4.211 -7.434 1 98.75 75 ALA A N 1
ATOM 560 C CA . ALA A 1 75 ? -14.078 3.322 -7.73 1 98.75 75 ALA A CA 1
ATOM 561 C C . ALA A 1 75 ? -13.594 2.008 -8.328 1 98.75 75 ALA A C 1
ATOM 563 O O . ALA A 1 75 ? -14.016 0.93 -7.902 1 98.75 75 ALA A O 1
ATOM 564 N N . ARG A 1 76 ? -12.719 2.129 -9.281 1 97.81 76 ARG A N 1
ATOM 565 C CA . ARG A 1 76 ? -12.148 0.962 -9.945 1 97.81 76 ARG A CA 1
ATOM 566 C C . ARG A 1 76 ? -11.438 0.058 -8.945 1 97.81 76 ARG A C 1
ATOM 568 O O . ARG A 1 76 ? -11.656 -1.154 -8.922 1 97.81 76 ARG A O 1
ATOM 575 N N . GLU A 1 77 ? -10.586 0.631 -8.141 1 97.69 77 GLU A N 1
ATOM 576 C CA . GLU A 1 77 ? -9.781 -0.141 -7.199 1 97.69 77 GLU A CA 1
ATOM 577 C C . GLU A 1 77 ? -10.664 -0.828 -6.16 1 97.69 77 GLU A C 1
ATOM 579 O O . GLU A 1 77 ? -10.391 -1.962 -5.762 1 97.69 77 GLU A O 1
ATOM 584 N N . LEU A 1 78 ? -11.703 -0.12 -5.719 1 98.12 78 LEU A N 1
ATOM 585 C CA . LEU A 1 78 ? -12.633 -0.726 -4.766 1 98.12 78 LEU A CA 1
ATOM 586 C C . LEU A 1 78 ? -13.398 -1.873 -5.414 1 98.12 78 LEU A C 1
ATOM 588 O O . LEU A 1 78 ? -13.609 -2.916 -4.789 1 98.12 78 LEU A O 1
ATOM 592 N N . LYS A 1 79 ? -13.812 -1.688 -6.668 1 97.38 79 LYS A N 1
ATOM 593 C CA . LYS A 1 79 ? -14.477 -2.756 -7.41 1 97.38 79 LYS A CA 1
ATOM 594 C C . LYS A 1 79 ? -13.594 -3.996 -7.496 1 97.38 79 LYS A C 1
ATOM 596 O O . LYS A 1 79 ? -14.07 -5.117 -7.281 1 97.38 79 LYS A O 1
ATOM 601 N N . LEU A 1 80 ? -12.367 -3.758 -7.797 1 94 80 LEU A N 1
ATOM 602 C CA . LEU A 1 80 ? -11.406 -4.852 -7.949 1 94 80 LEU A CA 1
ATOM 603 C C . LEU A 1 80 ? -11.219 -5.594 -6.629 1 94 80 LEU A C 1
ATOM 605 O O . LEU A 1 80 ? -10.844 -6.766 -6.621 1 94 80 LEU A O 1
ATOM 609 N N . GLN A 1 81 ? -11.523 -4.91 -5.5 1 94.44 81 GLN A N 1
ATOM 610 C CA . GLN A 1 81 ? -11.391 -5.52 -4.18 1 94.44 81 GLN A CA 1
ATOM 611 C C . GLN A 1 81 ? -12.688 -6.203 -3.76 1 94.44 81 GLN A C 1
ATOM 613 O O . GLN A 1 81 ? -12.789 -6.734 -2.65 1 94.44 81 GLN A O 1
ATOM 618 N N . GLY A 1 82 ? -13.758 -6.105 -4.57 1 95.31 82 GLY A N 1
ATOM 619 C CA . GLY A 1 82 ? -14.953 -6.898 -4.332 1 95.31 82 GLY A CA 1
ATOM 620 C C . GLY A 1 82 ? -16.141 -6.062 -3.875 1 95.31 82 GLY A C 1
ATOM 621 O O . GLY A 1 82 ? -17.234 -6.59 -3.68 1 95.31 82 GLY A O 1
ATOM 622 N N . TYR A 1 83 ? -15.977 -4.766 -3.713 1 98 83 TYR A N 1
ATOM 623 C CA . TYR A 1 83 ? -17.094 -3.906 -3.322 1 98 83 TYR A CA 1
ATOM 624 C C . TYR A 1 83 ? -18.109 -3.801 -4.441 1 98 83 TYR A C 1
ATOM 626 O O . TYR A 1 83 ? -17.781 -3.932 -5.621 1 98 83 TYR A O 1
ATOM 634 N N . GLN A 1 84 ? -19.344 -3.615 -4.062 1 98.38 84 GLN A N 1
ATOM 635 C CA . GLN A 1 84 ? -20.375 -3.203 -5.012 1 98.38 84 GLN A CA 1
ATOM 636 C C . GLN A 1 84 ? -20.359 -1.691 -5.223 1 98.38 84 GLN A C 1
ATOM 638 O O . GLN A 1 84 ? -20.891 -0.939 -4.41 1 98.38 84 GLN A O 1
ATOM 643 N N . VAL A 1 85 ? -19.797 -1.287 -6.316 1 98.62 85 VAL A N 1
ATOM 644 C CA . VAL A 1 85 ? -19.562 0.135 -6.555 1 98.62 85 VAL A CA 1
ATOM 645 C C . VAL A 1 85 ? -20.531 0.64 -7.621 1 98.62 85 VAL A C 1
ATOM 647 O O . VAL A 1 85 ? -20.781 -0.047 -8.617 1 98.62 85 VAL A O 1
ATOM 650 N N . GLN A 1 86 ? -21.094 1.772 -7.43 1 98.56 86 GLN A N 1
ATOM 651 C CA . GLN A 1 86 ? -21.844 2.484 -8.461 1 98.56 86 GLN A CA 1
ATOM 652 C C . GLN A 1 86 ? -21.391 3.939 -8.562 1 98.56 86 GLN A C 1
ATOM 654 O O . GLN A 1 86 ? -20.922 4.52 -7.582 1 98.56 86 GLN A O 1
ATOM 659 N N . VAL A 1 87 ? -21.531 4.516 -9.766 1 98.69 87 VAL A N 1
ATOM 660 C CA . VAL A 1 87 ? -21.016 5.852 -10.023 1 98.69 87 VAL A CA 1
ATOM 661 C C . VAL A 1 87 ? -22.156 6.781 -10.43 1 98.69 87 VAL A C 1
ATOM 663 O O . VAL A 1 87 ? -23.016 6.402 -11.234 1 98.69 87 VAL A O 1
ATOM 666 N N . LEU A 1 88 ? -22.266 7.898 -9.789 1 98.56 88 LEU A N 1
ATOM 667 C CA . LEU A 1 88 ? -23.141 8.992 -10.211 1 98.56 88 LEU A CA 1
ATOM 668 C C . LEU A 1 88 ? -22.328 10.125 -10.836 1 98.56 88 LEU A C 1
ATOM 670 O O . LEU A 1 88 ? -21.469 10.719 -10.172 1 98.56 88 LEU A O 1
ATOM 674 N N . GLN A 1 89 ? -22.531 10.383 -12.062 1 98 89 GLN A N 1
ATOM 675 C CA . GLN A 1 89 ? -21.859 11.422 -12.844 1 98 89 GLN A CA 1
ATOM 676 C C . GLN A 1 89 ? -22.859 12.469 -13.328 1 98 89 GLN A C 1
ATOM 678 O O . GLN A 1 89 ? -23.438 12.336 -14.422 1 98 89 GLN A O 1
ATOM 683 N N . PRO A 1 90 ? -23.016 13.547 -12.648 1 96.06 90 PRO A N 1
ATOM 684 C CA . PRO A 1 90 ? -24.094 14.492 -12.938 1 96.06 90 PRO A CA 1
ATOM 685 C C . PRO A 1 90 ? -23.781 15.391 -14.133 1 96.06 90 PRO A C 1
ATOM 687 O O . PRO A 1 90 ? -24.703 16 -14.703 1 96.06 90 PRO A O 1
ATOM 690 N N . LEU A 1 91 ? -22.484 15.492 -14.484 1 94.62 91 LEU A N 1
ATOM 691 C CA . LEU A 1 91 ? -22.094 16.359 -15.586 1 94.62 91 LEU A CA 1
ATOM 692 C C . LEU A 1 91 ? -21.531 15.555 -16.75 1 94.62 91 LEU A C 1
ATOM 694 O O . LEU A 1 91 ? -20.766 14.609 -16.531 1 94.62 91 LEU A O 1
ATOM 698 N N . ASP A 1 92 ? -21.797 15.914 -17.938 1 92.94 92 ASP A N 1
ATOM 699 C CA . ASP A 1 92 ? -21.469 15.109 -19.109 1 92.94 92 ASP A CA 1
ATOM 700 C C . ASP A 1 92 ? -20.078 15.469 -19.656 1 92.94 92 ASP A C 1
ATOM 702 O O . ASP A 1 92 ? -19.328 14.594 -20.094 1 92.94 92 ASP A O 1
ATOM 706 N N . LYS A 1 93 ? -19.797 16.766 -19.672 1 95.62 93 LYS A N 1
ATOM 707 C CA . LYS A 1 93 ? -18.516 17.203 -20.219 1 95.62 93 LYS A CA 1
ATOM 708 C C . LYS A 1 93 ? -17.391 16.984 -19.219 1 95.62 93 LYS A C 1
ATOM 710 O O . LYS A 1 93 ? -17.391 17.578 -18.141 1 95.62 93 LYS A O 1
ATOM 715 N N . LEU A 1 94 ? -16.453 16.141 -19.594 1 97.5 94 LEU A N 1
ATOM 716 C CA . LEU A 1 94 ? -15.367 15.766 -18.703 1 97.5 94 LEU A CA 1
ATOM 717 C C . LEU A 1 94 ? -14.008 16.156 -19.281 1 97.5 94 LEU A C 1
ATOM 719 O O . LEU A 1 94 ? -13.867 16.297 -20.5 1 97.5 94 LEU A O 1
ATOM 723 N N . LYS A 1 95 ? -13.031 16.391 -18.453 1 96.88 95 LYS A N 1
ATOM 724 C CA . LYS A 1 95 ? -11.641 16.469 -18.922 1 96.88 95 LYS A CA 1
ATOM 725 C C . LYS A 1 95 ? -11.211 15.148 -19.547 1 96.88 95 LYS A C 1
ATOM 727 O O . LYS A 1 95 ? -11.719 14.078 -19.203 1 96.88 95 LYS A O 1
ATOM 732 N N . PRO A 1 96 ? -10.266 15.172 -20.484 1 97.62 96 PRO A N 1
ATOM 733 C CA . PRO A 1 96 ? -9.883 13.992 -21.25 1 97.62 96 PRO A CA 1
ATOM 734 C C . PRO A 1 96 ? -9.461 12.82 -20.375 1 97.62 96 PRO A C 1
ATOM 736 O O . PRO A 1 96 ? -9.922 11.695 -20.562 1 97.62 96 PRO A O 1
ATOM 739 N N . LEU A 1 97 ? -8.617 13.102 -19.406 1 98 97 LEU A N 1
ATOM 740 C CA . LEU A 1 97 ? -8.125 12.031 -18.547 1 98 97 LEU A CA 1
ATOM 741 C C . LEU A 1 97 ? -9.273 11.414 -17.734 1 98 97 LEU A C 1
ATOM 743 O O . LEU A 1 97 ? -9.32 10.195 -17.547 1 98 97 LEU A O 1
ATOM 747 N N . THR A 1 98 ? -10.18 12.25 -17.219 1 98.44 98 THR A N 1
ATOM 748 C CA . THR A 1 98 ? -11.359 11.773 -16.484 1 98.44 98 THR A CA 1
ATOM 749 C C . THR A 1 98 ? -12.242 10.93 -17.406 1 98.44 98 THR A C 1
ATOM 751 O O . THR A 1 98 ? -12.758 9.891 -16.984 1 98.44 98 THR A O 1
ATOM 754 N N . GLN A 1 99 ? -12.359 11.375 -18.641 1 98.44 99 GLN A N 1
ATOM 755 C CA . GLN A 1 99 ? -13.117 10.602 -19.625 1 98.44 99 GLN A CA 1
ATOM 756 C C . GLN A 1 99 ? -12.508 9.219 -19.828 1 98.44 99 GLN A C 1
ATOM 758 O O . GLN A 1 99 ? -13.234 8.227 -19.938 1 98.44 99 GLN A O 1
ATOM 763 N N . ASN A 1 100 ? -11.203 9.141 -19.922 1 98.19 100 ASN A N 1
ATOM 764 C CA . ASN A 1 100 ? -10.531 7.852 -20.031 1 98.19 100 ASN A CA 1
ATOM 765 C C . ASN A 1 100 ? -10.945 6.91 -18.891 1 98.19 100 ASN A C 1
ATOM 767 O O . ASN A 1 100 ? -11.227 5.734 -19.141 1 98.19 100 ASN A O 1
ATOM 771 N N . HIS A 1 101 ? -10.992 7.449 -17.703 1 98.44 101 HIS A N 1
ATOM 772 C CA . HIS A 1 101 ? -11.312 6.629 -16.547 1 98.44 101 HIS A CA 1
ATOM 773 C C . HIS A 1 101 ? -12.789 6.254 -16.531 1 98.44 101 HIS A C 1
ATOM 775 O O . HIS A 1 101 ? -13.156 5.188 -16.031 1 98.44 101 HIS A O 1
ATOM 781 N N . VAL A 1 102 ? -13.656 7.145 -17.062 1 98.44 102 VAL A N 1
ATOM 782 C CA . VAL A 1 102 ? -15.062 6.801 -17.234 1 98.44 102 VAL A CA 1
ATOM 783 C C . VAL A 1 102 ? -15.203 5.594 -18.156 1 98.44 102 VAL A C 1
ATOM 785 O O . VAL A 1 102 ? -15.867 4.613 -17.812 1 98.44 102 VAL A O 1
ATOM 788 N N . ASP A 1 103 ? -14.562 5.676 -19.312 1 98.19 103 ASP A N 1
ATOM 789 C CA . ASP A 1 103 ? -14.625 4.594 -20.281 1 98.19 103 ASP A CA 1
ATOM 790 C C . ASP A 1 103 ? -14.117 3.285 -19.688 1 98.19 103 ASP A C 1
ATOM 792 O O . ASP A 1 103 ? -14.758 2.24 -19.828 1 98.19 103 ASP A O 1
ATOM 796 N N . TYR A 1 104 ? -13.031 3.346 -19.016 1 97.88 104 TYR A N 1
ATOM 797 C CA . TYR A 1 104 ? -12.445 2.158 -18.406 1 97.88 104 TYR A CA 1
ATOM 798 C C . TYR A 1 104 ? -13.352 1.586 -17.328 1 97.88 104 TYR A C 1
ATOM 800 O O . TYR A 1 104 ? -13.562 0.373 -17.25 1 97.88 104 TYR A O 1
ATOM 808 N N . GLY A 1 105 ? -13.891 2.473 -16.438 1 97.69 105 GLY A N 1
ATOM 809 C CA . GLY A 1 105 ? -14.812 2.025 -15.406 1 97.69 105 GLY A CA 1
ATOM 810 C C . GLY A 1 105 ? -16.031 1.305 -15.961 1 97.69 105 GLY A C 1
ATOM 811 O O . GLY A 1 105 ? -16.422 0.263 -15.445 1 97.69 105 GLY A O 1
ATOM 812 N N . LYS A 1 106 ? -16.594 1.84 -16.984 1 97.56 106 LYS A N 1
ATOM 813 C CA . LYS A 1 106 ? -17.75 1.22 -17.625 1 97.56 106 LYS A CA 1
ATOM 814 C C . LYS A 1 106 ? -17.391 -0.152 -18.188 1 97.56 106 LYS A C 1
ATOM 816 O O . LYS A 1 106 ? -18.172 -1.095 -18.094 1 97.56 106 LYS A O 1
ATOM 821 N N . SER A 1 107 ? -16.219 -0.274 -18.766 1 95.94 107 SER A N 1
ATOM 822 C CA . SER A 1 107 ? -15.766 -1.54 -19.344 1 95.94 107 SER A CA 1
ATOM 823 C C . SER A 1 107 ? -15.586 -2.6 -18.266 1 95.94 107 SER A C 1
ATOM 825 O O . SER A 1 107 ? -15.609 -3.799 -18.547 1 95.94 107 SER A O 1
ATOM 827 N N . LEU A 1 108 ? -15.375 -2.176 -17.031 1 95.5 108 LEU A N 1
ATOM 828 C CA . LEU A 1 108 ? -15.211 -3.096 -15.906 1 95.5 108 LEU A CA 1
ATOM 829 C C . LEU A 1 108 ? -16.562 -3.537 -15.367 1 95.5 108 LEU A C 1
ATOM 831 O O . LEU A 1 108 ? -16.641 -4.332 -14.43 1 95.5 108 LEU A O 1
ATOM 835 N N . GLY A 1 109 ? -17.641 -2.979 -15.898 1 96 109 GLY A N 1
ATOM 836 C CA . GLY A 1 109 ? -18.984 -3.359 -15.492 1 96 109 GLY A CA 1
ATOM 837 C C . GLY A 1 109 ? -19.5 -2.564 -14.305 1 96 109 GLY A C 1
ATOM 838 O O . GLY A 1 109 ? -20.5 -2.938 -13.688 1 96 109 GLY A O 1
ATOM 839 N N . ILE A 1 110 ? -18.844 -1.477 -13.938 1 97.81 110 ILE A N 1
ATOM 840 C CA . ILE A 1 110 ? -19.359 -0.62 -12.875 1 97.81 110 ILE A CA 1
ATOM 841 C C . ILE A 1 110 ? -20.641 0.073 -13.344 1 97.81 110 ILE A C 1
ATOM 843 O O . ILE A 1 110 ? -20.656 0.688 -14.414 1 97.81 110 ILE A O 1
ATOM 847 N N . PRO A 1 111 ? -21.672 -0.013 -12.594 1 97.94 111 PRO A N 1
ATOM 848 C CA . PRO A 1 111 ? -22.922 0.633 -12.992 1 97.94 111 PRO A CA 1
ATOM 849 C C . PRO A 1 111 ? -22.859 2.154 -12.883 1 97.94 111 PRO A C 1
ATOM 851 O O . PRO A 1 111 ? -22.312 2.684 -11.914 1 97.94 111 PRO A O 1
ATOM 854 N N . TRP A 1 112 ? -23.312 2.803 -13.867 1 97.88 112 TRP A N 1
ATOM 855 C CA . TRP A 1 112 ? -23.562 4.238 -13.844 1 97.88 112 TRP A CA 1
ATOM 856 C C . TRP A 1 112 ? -25.047 4.527 -13.578 1 97.88 112 TRP A C 1
ATOM 858 O O . TRP A 1 112 ? -25.922 4.066 -14.312 1 97.88 112 TRP A O 1
ATOM 868 N N . VAL A 1 113 ? -25.297 5.25 -12.523 1 96.62 113 VAL A N 1
ATOM 869 C CA . VAL A 1 113 ? -26.672 5.441 -12.102 1 96.62 113 VAL A CA 1
ATOM 870 C C . VAL A 1 113 ? -27.109 6.879 -12.391 1 96.62 113 VAL A C 1
ATOM 872 O O . VAL A 1 113 ? -26.281 7.781 -12.477 1 96.62 113 VAL A O 1
ATOM 875 N N . ASP A 1 114 ? -28.484 6.883 -12.484 1 90.5 114 ASP A N 1
ATOM 876 C CA . ASP A 1 114 ? -29.078 8.195 -12.727 1 90.5 114 ASP A CA 1
ATOM 877 C C . ASP A 1 114 ? -29.734 8.75 -11.461 1 90.5 114 ASP A C 1
ATOM 879 O O . ASP A 1 114 ? -30.578 8.078 -10.852 1 90.5 114 ASP A O 1
ATOM 883 N N . GLY A 1 115 ? -29.328 9.82 -10.977 1 90 115 GLY A N 1
ATOM 884 C CA . GLY A 1 115 ? -30 10.523 -9.891 1 90 115 GLY A CA 1
ATOM 885 C C . GLY A 1 115 ? -29.453 10.148 -8.523 1 90 115 GLY A C 1
ATOM 886 O O . GLY A 1 115 ? -28.969 9.039 -8.32 1 90 115 GLY A O 1
ATOM 887 N N . VAL A 1 116 ? -29.609 10.922 -7.602 1 91.38 116 VAL A N 1
ATOM 888 C CA . VAL A 1 116 ? -29.031 10.82 -6.27 1 91.38 116 VAL A CA 1
ATOM 889 C C . VAL A 1 116 ? -29.797 9.781 -5.449 1 91.38 116 VAL A C 1
ATOM 891 O O . VAL A 1 116 ? -29.234 9.203 -4.508 1 91.38 116 VAL A O 1
ATOM 894 N N . GLN A 1 117 ? -31 9.383 -5.805 1 91.62 117 GLN A N 1
ATOM 895 C CA . GLN A 1 117 ? -31.812 8.422 -5.07 1 91.62 117 GLN A CA 1
ATOM 896 C C . GLN A 1 117 ? -31.188 7.031 -5.109 1 91.62 117 GLN A C 1
ATOM 898 O O . GLN A 1 117 ? -31.375 6.23 -4.188 1 91.62 117 GLN A O 1
ATOM 903 N N . ALA A 1 118 ? -30.453 6.855 -6.156 1 93.25 118 ALA A N 1
ATOM 904 C CA . ALA A 1 118 ? -29.797 5.559 -6.305 1 93.25 118 ALA A CA 1
ATOM 905 C C . ALA A 1 118 ? -28.734 5.352 -5.227 1 93.25 118 ALA A C 1
ATOM 907 O O . ALA A 1 118 ? -28.359 4.215 -4.922 1 93.25 118 ALA A O 1
ATOM 908 N N . LEU A 1 119 ? -28.25 6.445 -4.617 1 95.44 119 LEU A N 1
ATOM 909 C CA . LEU A 1 119 ? -27.188 6.375 -3.617 1 95.44 119 LEU A CA 1
ATOM 910 C C . LEU A 1 119 ? -27.75 6.02 -2.246 1 95.44 119 LEU A C 1
ATOM 912 O O . LEU A 1 119 ? -27 5.668 -1.331 1 95.44 119 LEU A O 1
ATOM 916 N N . ALA A 1 120 ? -29.078 6.016 -2.094 1 94.62 120 ALA A N 1
ATOM 917 C CA . ALA A 1 120 ? -29.719 5.816 -0.803 1 94.62 120 ALA A CA 1
ATOM 918 C C . ALA A 1 120 ? -29.484 4.406 -0.274 1 94.62 120 ALA A C 1
ATOM 920 O O . ALA A 1 120 ? -29.609 4.156 0.927 1 94.62 120 ALA A O 1
ATOM 921 N N . HIS A 1 121 ? -29.094 3.51 -1.152 1 94.38 121 HIS A N 1
ATOM 922 C CA . HIS A 1 121 ? -28.922 2.119 -0.752 1 94.38 121 HIS A CA 1
ATOM 923 C C . HIS A 1 121 ? -27.453 1.8 -0.501 1 94.38 121 HIS A C 1
ATOM 925 O O . HIS A 1 121 ? -27.109 0.666 -0.159 1 94.38 121 HIS A O 1
ATOM 931 N N . CYS A 1 122 ? -26.578 2.805 -0.599 1 98.06 122 CYS A N 1
ATOM 932 C CA . CYS A 1 122 ? -25.156 2.602 -0.366 1 98.06 122 CYS A CA 1
ATOM 933 C C . CYS A 1 122 ? -24.828 2.652 1.122 1 98.06 122 CYS A C 1
ATOM 935 O O . CYS A 1 122 ? -25.641 3.133 1.921 1 98.06 122 CYS A O 1
ATOM 937 N N . ASP A 1 123 ? -23.719 2.055 1.458 1 98.5 123 ASP A N 1
ATOM 938 C CA . ASP A 1 123 ? -23.234 2.08 2.836 1 98.5 123 ASP A CA 1
ATOM 939 C C . ASP A 1 123 ? -22.234 3.213 3.047 1 98.5 123 ASP A C 1
ATOM 941 O O . ASP A 1 123 ? -21.953 3.592 4.184 1 98.5 123 ASP A O 1
ATOM 945 N N . LEU A 1 124 ? -21.719 3.76 1.997 1 98.75 124 LEU A N 1
ATOM 946 C CA . LEU A 1 124 ? -20.734 4.84 1.985 1 98.75 124 LEU A CA 1
ATOM 947 C C . LEU A 1 124 ? -20.828 5.641 0.689 1 98.75 124 LEU A C 1
ATOM 949 O O . LEU A 1 124 ? -20.984 5.066 -0.39 1 98.75 124 LEU A O 1
ATOM 953 N N . ILE A 1 125 ? -20.75 6.914 0.777 1 98.88 125 ILE A N 1
ATOM 954 C CA . ILE A 1 125 ? -20.703 7.781 -0.395 1 98.88 125 ILE A CA 1
ATOM 955 C C . ILE A 1 125 ? -19.344 8.469 -0.466 1 98.88 125 ILE A C 1
ATOM 957 O O . ILE A 1 125 ? -18.859 9 0.535 1 98.88 125 ILE A O 1
ATOM 961 N N . ILE A 1 126 ? -18.719 8.422 -1.61 1 98.94 126 ILE A N 1
ATOM 962 C CA . ILE A 1 126 ? -17.453 9.125 -1.86 1 98.94 126 ILE A CA 1
ATOM 963 C C . ILE A 1 126 ? -17.719 10.359 -2.719 1 98.94 126 ILE A C 1
ATOM 965 O O . ILE A 1 126 ? -18.203 10.25 -3.85 1 98.94 126 ILE A O 1
ATOM 969 N N . ASP A 1 127 ? -17.453 11.492 -2.154 1 98.81 127 ASP A N 1
ATOM 970 C CA . ASP A 1 127 ? -17.578 12.773 -2.846 1 98.81 127 ASP A CA 1
ATOM 971 C C . ASP A 1 127 ? -16.312 13.094 -3.629 1 98.81 127 ASP A C 1
ATOM 973 O O . ASP A 1 127 ? -15.289 13.469 -3.043 1 98.81 127 ASP A O 1
ATOM 977 N N . ALA A 1 128 ? -16.375 12.961 -4.914 1 98.75 128 ALA A N 1
ATOM 978 C CA . ALA A 1 128 ? -15.305 13.344 -5.836 1 98.75 128 ALA A CA 1
ATOM 979 C C . ALA A 1 128 ? -15.828 14.32 -6.895 1 98.75 128 ALA A C 1
ATOM 981 O O . ALA A 1 128 ? -15.383 14.289 -8.047 1 98.75 128 ALA A O 1
ATOM 982 N N . LEU A 1 129 ? -16.797 15.109 -6.566 1 97.81 129 LEU A N 1
ATOM 983 C CA . LEU A 1 129 ? -17.422 16.047 -7.492 1 97.81 129 LEU A CA 1
ATOM 984 C C . LEU A 1 129 ? -16.5 17.219 -7.809 1 97.81 129 LEU A C 1
ATOM 986 O O . LEU A 1 129 ? -16.062 17.375 -8.953 1 97.81 129 LEU A O 1
ATOM 990 N N . PHE A 1 130 ? -16.188 17.984 -6.727 1 96.56 130 PHE A N 1
ATOM 991 C CA . PHE A 1 130 ? -15.25 19.094 -6.859 1 96.56 130 PHE A CA 1
ATOM 992 C C . PHE A 1 130 ? -14.195 19.031 -5.762 1 96.56 130 PHE A C 1
ATOM 994 O O . PHE A 1 130 ? -14.422 18.422 -4.707 1 96.56 130 PHE A O 1
ATOM 1001 N N . GLY A 1 131 ? -13.023 19.516 -6.055 1 93.69 131 GLY A N 1
ATOM 1002 C CA . GLY A 1 131 ? -11.938 19.609 -5.094 1 93.69 131 GLY A CA 1
ATOM 1003 C C . GLY A 1 131 ? -11.289 20.969 -5.047 1 93.69 131 GLY A C 1
ATOM 1004 O O . GLY A 1 131 ? -11.977 22 -5.047 1 93.69 131 GLY A O 1
ATOM 1005 N N . VAL A 1 132 ? -10.055 20.938 -5.008 1 91.75 132 VAL A N 1
ATOM 1006 C CA . VAL A 1 132 ? -9.273 22.172 -4.961 1 91.75 132 VAL A CA 1
ATOM 1007 C C . VAL A 1 132 ? -9.484 22.969 -6.25 1 91.75 132 VAL A C 1
ATOM 1009 O O . VAL A 1 132 ? -9.547 22.391 -7.34 1 91.75 132 VAL A O 1
ATOM 1012 N N . GLY A 1 133 ? -9.75 24.297 -6.152 1 88.12 133 GLY A N 1
ATOM 1013 C CA . GLY A 1 133 ? -9.789 25.156 -7.324 1 88.12 133 GLY A CA 1
ATOM 1014 C C . GLY A 1 133 ? -11.188 25.625 -7.68 1 88.12 133 GLY A C 1
ATOM 1015 O O . GLY A 1 133 ? -11.367 26.422 -8.594 1 88.12 133 GLY A O 1
ATOM 1016 N N . LEU A 1 134 ? -12.172 25.141 -6.965 1 90.5 134 LEU A N 1
ATOM 1017 C CA . LEU A 1 134 ? -13.539 25.594 -7.207 1 90.5 134 LEU A CA 1
ATOM 1018 C C . LEU A 1 134 ? -13.695 27.062 -6.852 1 90.5 134 LEU A C 1
ATOM 1020 O O . LEU A 1 134 ? -13.281 27.5 -5.77 1 90.5 134 LEU A O 1
ATOM 1024 N N . THR A 1 135 ? -14.273 27.812 -7.742 1 90.88 135 THR A N 1
ATOM 1025 C CA . THR A 1 135 ? -14.414 29.25 -7.488 1 90.88 135 THR A CA 1
ATOM 1026 C C . THR A 1 135 ? -15.852 29.703 -7.742 1 90.88 135 THR A C 1
ATOM 1028 O O . THR A 1 135 ? -16.266 30.766 -7.285 1 90.88 135 THR A O 1
ATOM 1031 N N . ARG A 1 136 ? -16.625 28.906 -8.414 1 93.31 136 ARG A N 1
ATOM 1032 C CA . ARG A 1 136 ? -17.984 29.297 -8.773 1 93.31 136 ARG A CA 1
ATOM 1033 C C . ARG A 1 136 ? -19 28.766 -7.762 1 93.31 136 ARG A C 1
ATOM 1035 O O . ARG A 1 136 ? -18.797 27.703 -7.176 1 93.31 136 ARG A O 1
ATOM 1042 N N . LEU A 1 137 ? -20.078 29.5 -7.629 1 96.5 137 LEU A N 1
ATOM 1043 C CA . LEU A 1 137 ? -21.188 29.062 -6.773 1 96.5 137 LEU A CA 1
ATOM 1044 C C . LEU A 1 137 ? -21.859 27.812 -7.348 1 96.5 137 LEU A C 1
ATOM 1046 O O . LEU A 1 137 ? -22.094 27.734 -8.555 1 96.5 137 LEU A O 1
ATOM 1050 N N . ILE A 1 138 ? -22.125 26.875 -6.512 1 97.06 138 ILE A N 1
ATOM 1051 C CA . ILE A 1 138 ? -22.875 25.688 -6.906 1 97.06 138 ILE A CA 1
ATOM 1052 C C . ILE A 1 138 ? -24.375 25.969 -6.828 1 97.06 138 ILE A C 1
ATOM 1054 O O . ILE A 1 138 ? -24.891 26.328 -5.766 1 97.06 138 ILE A O 1
ATOM 1058 N N . THR A 1 139 ? -25.047 25.891 -7.922 1 96.56 139 THR A N 1
ATOM 1059 C CA . THR A 1 139 ? -26.484 26.188 -8.008 1 96.56 139 THR A CA 1
ATOM 1060 C C . THR A 1 139 ? -27.203 25.094 -8.797 1 96.56 139 THR A C 1
ATOM 1062 O O . THR A 1 139 ? -26.578 24.156 -9.297 1 96.56 139 THR A O 1
ATOM 1065 N N . GLY A 1 140 ? -28.469 25.125 -8.742 1 96.12 140 GLY A N 1
ATOM 1066 C CA . GLY A 1 140 ? -29.281 24.281 -9.594 1 96.12 140 GLY A CA 1
ATOM 1067 C C . GLY A 1 140 ? -29.234 22.812 -9.195 1 96.12 140 GLY A C 1
ATOM 1068 O O . GLY A 1 140 ? -29.359 22.484 -8.016 1 96.12 140 GLY A O 1
ATOM 1069 N N . ALA A 1 141 ? -29.125 21.984 -10.203 1 95.5 141 ALA A N 1
ATOM 1070 C CA . ALA A 1 141 ? -29.25 20.531 -10.031 1 95.5 141 ALA A CA 1
ATOM 1071 C C . ALA A 1 141 ? -28.125 20 -9.148 1 95.5 141 ALA A C 1
ATOM 1073 O O . ALA A 1 141 ? -28.312 19.047 -8.383 1 95.5 141 ALA A O 1
ATOM 1074 N N . ILE A 1 142 ? -26.969 20.625 -9.281 1 96.75 142 ILE A N 1
ATOM 1075 C CA . ILE A 1 142 ? -25.828 20.172 -8.492 1 96.75 142 ILE A CA 1
ATOM 1076 C C . ILE A 1 142 ? -26.047 20.531 -7.02 1 96.75 142 ILE A C 1
ATOM 1078 O O . ILE A 1 142 ? -25.688 19.75 -6.129 1 96.75 142 ILE A O 1
ATOM 1082 N N . ALA A 1 143 ? -26.594 21.688 -6.762 1 97.81 143 ALA A N 1
ATOM 1083 C CA . ALA A 1 143 ? -26.922 22.078 -5.395 1 97.81 143 ALA A CA 1
ATOM 1084 C C . ALA A 1 143 ? -27.938 21.141 -4.77 1 97.81 143 ALA A C 1
ATOM 1086 O O . ALA A 1 143 ? -27.812 20.75 -3.605 1 97.81 143 ALA A O 1
ATOM 1087 N N . ASP A 1 144 ? -28.922 20.781 -5.586 1 97.06 144 ASP A N 1
ATOM 1088 C CA . ASP A 1 144 ? -29.938 19.844 -5.121 1 97.06 144 ASP A CA 1
ATOM 1089 C C . ASP A 1 144 ? -29.328 18.484 -4.789 1 97.06 144 ASP A C 1
ATOM 1091 O O . ASP A 1 144 ? -29.703 17.859 -3.799 1 97.06 144 ASP A O 1
ATOM 1095 N N . LEU A 1 145 ? -28.438 18.078 -5.609 1 97.44 145 LEU A N 1
ATOM 1096 C CA . LEU A 1 145 ? -27.734 16.812 -5.406 1 97.44 145 LEU A CA 1
ATOM 1097 C C . LEU A 1 145 ? -26.984 16.812 -4.082 1 97.44 145 LEU A C 1
ATOM 1099 O O . LEU A 1 145 ? -27.109 15.883 -3.287 1 97.44 145 LEU A O 1
ATOM 1103 N N . ILE A 1 146 ? -26.188 17.828 -3.812 1 98.25 146 ILE A N 1
ATOM 1104 C CA . ILE A 1 146 ? -25.391 17.938 -2.596 1 98.25 146 ILE A CA 1
ATOM 1105 C C . ILE A 1 146 ? -26.312 17.984 -1.379 1 98.25 146 ILE A C 1
ATOM 1107 O O . ILE A 1 146 ? -26.062 17.312 -0.376 1 98.25 146 ILE A O 1
ATOM 1111 N N . THR A 1 147 ? -27.406 18.75 -1.504 1 97.94 147 THR A N 1
ATOM 1112 C CA . THR A 1 147 ? -28.375 18.844 -0.416 1 97.94 147 THR A CA 1
ATOM 1113 C C . THR A 1 147 ? -28.953 17.469 -0.091 1 97.94 147 THR A C 1
ATOM 1115 O O . THR A 1 147 ? -29.094 17.109 1.08 1 97.94 147 THR A O 1
ATOM 1118 N N . THR A 1 148 ? -29.281 16.75 -1.108 1 97.75 148 THR A N 1
ATOM 1119 C CA . THR A 1 148 ? -29.844 15.414 -0.921 1 97.75 148 THR A CA 1
ATOM 1120 C C . THR A 1 148 ? -28.812 14.5 -0.254 1 97.75 148 THR A C 1
ATOM 1122 O O . THR A 1 148 ? -29.156 13.742 0.659 1 97.75 148 THR A O 1
ATOM 1125 N N . ILE A 1 149 ? -27.547 14.523 -0.704 1 98.06 149 ILE A N 1
ATOM 1126 C CA . ILE A 1 149 ? -26.469 13.727 -0.117 1 98.06 149 ILE A CA 1
ATOM 1127 C C . ILE A 1 149 ? -26.359 14.031 1.374 1 98.06 149 ILE A C 1
ATOM 1129 O O . ILE A 1 149 ? -26.266 13.117 2.195 1 98.06 149 ILE A O 1
ATOM 1133 N N . ASN A 1 150 ? -26.422 15.312 1.717 1 98.06 150 ASN A N 1
ATOM 1134 C CA . ASN A 1 150 ? -26.281 15.75 3.102 1 98.06 150 ASN A CA 1
ATOM 1135 C C . ASN A 1 150 ? -27.438 15.25 3.969 1 98.06 150 ASN A C 1
ATOM 1137 O O . ASN A 1 150 ? -27.281 15.094 5.184 1 98.06 150 ASN A O 1
ATOM 1141 N N . ASN A 1 151 ? -28.547 14.93 3.365 1 97 151 ASN A N 1
ATOM 1142 C CA . ASN A 1 151 ? -29.734 14.516 4.113 1 97 151 ASN A CA 1
ATOM 1143 C C . ASN A 1 151 ? -29.812 13 4.246 1 97 151 ASN A C 1
ATOM 1145 O O . ASN A 1 151 ? -30.656 12.477 4.988 1 97 151 ASN A O 1
ATOM 1149 N N . LEU A 1 152 ? -28.969 12.328 3.518 1 96.56 152 LEU A N 1
ATOM 1150 C CA . LEU A 1 152 ? -28.938 10.875 3.633 1 96.56 152 LEU A CA 1
ATOM 1151 C C . LEU A 1 152 ? -28.203 10.445 4.902 1 96.56 152 LEU A C 1
ATOM 1153 O O . LEU A 1 152 ? -27.188 11.047 5.273 1 96.56 152 LEU A O 1
ATOM 1157 N N . PRO A 1 153 ? -28.75 9.453 5.613 1 96.12 153 PRO A N 1
ATOM 1158 C CA . PRO A 1 153 ? -28.062 8.938 6.801 1 96.12 153 PRO A CA 1
ATOM 1159 C C . PRO A 1 153 ? -26.922 7.98 6.461 1 96.12 153 PRO A C 1
ATOM 1161 O O . PRO A 1 153 ? -26.859 6.875 7.004 1 96.12 153 PRO A O 1
ATOM 1164 N N . ILE A 1 154 ? -26.141 8.305 5.473 1 97.75 154 ILE A N 1
ATOM 1165 C CA . ILE A 1 154 ? -25 7.535 4.984 1 97.75 154 ILE A CA 1
ATOM 1166 C C . ILE A 1 154 ? -23.719 8.328 5.184 1 97.75 154 ILE A C 1
ATOM 1168 O O . ILE A 1 154 ? -23.656 9.523 4.887 1 97.75 154 ILE A O 1
ATOM 1172 N N . PRO A 1 155 ? -22.656 7.699 5.754 1 98.5 155 PRO A N 1
ATOM 1173 C CA . PRO A 1 155 ? -21.391 8.43 5.875 1 98.5 155 PRO A CA 1
ATOM 1174 C C . PRO A 1 155 ? -20.828 8.875 4.523 1 98.5 155 PRO A C 1
ATOM 1176 O O . PRO A 1 155 ? -20.938 8.148 3.533 1 98.5 155 PRO A O 1
ATOM 1179 N N . VAL A 1 156 ? -20.219 10.047 4.512 1 98.81 156 VAL A N 1
ATOM 1180 C CA . VAL A 1 156 ? -19.672 10.625 3.289 1 98.81 156 VAL A CA 1
ATOM 1181 C C . VAL A 1 156 ? -18.188 10.906 3.471 1 98.81 156 VAL A C 1
ATOM 1183 O O . VAL A 1 156 ? -17.766 11.492 4.473 1 98.81 156 VAL A O 1
ATOM 1186 N N . VAL A 1 157 ? -17.375 10.453 2.525 1 98.88 157 VAL A N 1
ATOM 1187 C CA . VAL A 1 157 ? -15.945 10.766 2.479 1 98.88 157 VAL A CA 1
ATOM 1188 C C . VAL A 1 157 ? -15.648 11.656 1.274 1 98.88 157 VAL A C 1
ATOM 1190 O O . VAL A 1 157 ? -16.016 11.32 0.144 1 98.88 157 VAL A O 1
ATOM 1193 N N . SER A 1 158 ? -15.008 12.742 1.532 1 98.88 158 SER A N 1
ATOM 1194 C CA . SER A 1 158 ? -14.641 13.633 0.435 1 98.88 158 SER A CA 1
ATOM 1195 C C . SER A 1 158 ? -13.172 13.477 0.061 1 98.88 158 SER A C 1
ATOM 1197 O O . SER A 1 158 ? -12.312 13.352 0.937 1 98.88 158 SER A O 1
ATOM 1199 N N . ILE A 1 159 ? -12.914 13.492 -1.241 1 98.56 159 ILE A N 1
ATOM 1200 C CA . ILE A 1 159 ? -11.547 13.445 -1.752 1 98.56 159 ILE A CA 1
ATOM 1201 C C . ILE A 1 159 ? -11.023 14.867 -1.947 1 98.56 159 ILE A C 1
ATOM 1203 O O . ILE A 1 159 ? -11.656 15.688 -2.617 1 98.56 159 ILE A O 1
ATOM 1207 N N . ASP A 1 160 ? -9.844 15.156 -1.362 1 97.56 160 ASP A N 1
ATOM 1208 C CA . ASP A 1 160 ? -9.102 16.406 -1.411 1 97.56 160 ASP A CA 1
ATOM 1209 C C . ASP A 1 160 ? -9.773 17.484 -0.566 1 97.56 160 ASP A C 1
ATOM 1211 O O . ASP A 1 160 ? -9.234 17.906 0.457 1 97.56 160 ASP A O 1
ATOM 1215 N N . LEU A 1 161 ? -11.023 17.859 -0.889 1 98.12 161 LEU A N 1
ATOM 1216 C CA . LEU A 1 161 ? -11.828 18.859 -0.205 1 98.12 161 LEU A CA 1
ATOM 1217 C C . LEU A 1 161 ? -13.312 18.625 -0.455 1 98.12 161 LEU A C 1
ATOM 1219 O O . LEU A 1 161 ? -13.719 18.328 -1.581 1 98.12 161 LEU A O 1
ATOM 1223 N N . PRO A 1 162 ? -14.156 18.734 0.596 1 98.75 162 PRO A N 1
ATOM 1224 C CA . PRO A 1 162 ? -15.586 18.594 0.332 1 98.75 162 PRO A CA 1
ATOM 1225 C C . PRO A 1 162 ? -16.078 19.547 -0.759 1 98.75 162 PRO A C 1
ATOM 1227 O O . PRO A 1 162 ? -15.742 20.734 -0.744 1 98.75 162 PRO A O 1
ATOM 1230 N N . SER A 1 163 ? -16.859 19.031 -1.683 1 98.69 163 SER A N 1
ATOM 1231 C CA . SER A 1 163 ? -17.375 19.812 -2.803 1 98.69 163 SER A CA 1
ATOM 1232 C C . SER A 1 163 ? -18.172 21.016 -2.314 1 98.69 163 SER A C 1
ATOM 1234 O O . SER A 1 163 ? -19.047 20.875 -1.459 1 98.69 163 SER A O 1
ATOM 1236 N N . GLY A 1 164 ? -17.828 22.172 -2.842 1 98.38 164 GLY A N 1
ATOM 1237 C CA . GLY A 1 164 ? -18.562 23.391 -2.518 1 98.38 164 GLY A CA 1
ATOM 1238 C C . GLY A 1 164 ? -17.797 24.328 -1.607 1 98.38 164 GLY A C 1
ATOM 1239 O O . GLY A 1 164 ? -18.25 25.438 -1.335 1 98.38 164 GLY A O 1
ATOM 1240 N N . ILE A 1 165 ? -16.594 23.922 -1.127 1 98 165 ILE A N 1
ATOM 1241 C CA . ILE A 1 165 ? -15.789 24.75 -0.231 1 98 165 ILE A CA 1
ATOM 1242 C C . ILE A 1 165 ? -14.711 25.469 -1.028 1 98 165 ILE A C 1
ATOM 1244 O O . ILE A 1 165 ? -14.008 24.859 -1.834 1 98 165 ILE A O 1
ATOM 1248 N N . GLU A 1 166 ? -14.641 26.766 -0.833 1 97.31 166 GLU A N 1
ATOM 1249 C CA . GLU A 1 166 ? -13.555 27.531 -1.435 1 97.31 166 GLU A CA 1
ATOM 1250 C C . GLU A 1 166 ? -12.211 27.188 -0.786 1 97.31 166 GLU A C 1
ATOM 1252 O O . GLU A 1 166 ? -12.086 27.203 0.44 1 97.31 166 GLU A O 1
ATOM 1257 N N . THR A 1 167 ? -11.203 26.953 -1.52 1 97.38 167 THR A N 1
ATOM 1258 C CA . THR A 1 167 ? -9.961 26.312 -1.101 1 97.38 167 THR A CA 1
ATOM 1259 C C . THR A 1 167 ? -9.195 27.203 -0.125 1 97.38 167 THR A C 1
ATOM 1261 O O . THR A 1 167 ? -8.531 26.703 0.787 1 97.38 167 THR A O 1
ATOM 1264 N N . ASP A 1 168 ? -9.227 28.516 -0.311 1 96.19 168 ASP A N 1
ATOM 1265 C CA . ASP A 1 168 ? -8.344 29.391 0.448 1 96.19 168 ASP A CA 1
ATOM 1266 C C . ASP A 1 168 ? -9.07 29.984 1.655 1 96.19 168 ASP A C 1
ATOM 1268 O O . ASP A 1 168 ? -8.508 30.047 2.754 1 96.19 168 ASP A O 1
ATOM 1272 N N . THR A 1 169 ? -10.359 30.297 1.487 1 94.69 169 THR A N 1
ATOM 1273 C CA . THR A 1 169 ? -11.07 31.047 2.52 1 94.69 169 THR A CA 1
ATOM 1274 C C . THR A 1 169 ? -11.969 30.125 3.334 1 94.69 169 THR A C 1
ATOM 1276 O O . THR A 1 169 ? -12.438 30.484 4.414 1 94.69 169 THR A O 1
ATOM 1279 N N . GLY A 1 170 ? -12.305 28.984 2.736 1 95.88 170 GLY A N 1
ATOM 1280 C CA . GLY A 1 170 ? -13.219 28.062 3.395 1 95.88 170 GLY A CA 1
ATOM 1281 C C . GLY A 1 170 ? -14.68 28.438 3.211 1 95.88 170 GLY A C 1
ATOM 1282 O O . GLY A 1 170 ? -15.57 27.797 3.762 1 95.88 170 GLY A O 1
ATOM 1283 N N . GLU A 1 171 ? -14.938 29.453 2.48 1 95.75 171 GLU A N 1
ATOM 1284 C CA . GLU A 1 171 ? -16.297 29.906 2.232 1 95.75 171 GLU A CA 1
ATOM 1285 C C . GLU A 1 171 ? -17.109 28.828 1.519 1 95.75 171 GLU A C 1
ATOM 1287 O O . GLU A 1 171 ? -16.609 28.141 0.626 1 95.75 171 GLU A O 1
ATOM 1292 N N . ILE A 1 172 ? -18.391 28.672 1.929 1 97.19 172 ILE A N 1
ATOM 1293 C CA . ILE A 1 172 ? -19.297 27.766 1.249 1 97.19 172 ILE A CA 1
ATOM 1294 C C . ILE A 1 172 ? -19.859 28.438 -0.006 1 97.19 172 ILE A C 1
ATOM 1296 O O . ILE A 1 172 ? -20.516 29.469 0.078 1 97.19 172 ILE A O 1
ATOM 1300 N N . LEU A 1 173 ? -19.562 27.906 -1.028 1 97.69 173 LEU A N 1
ATOM 1301 C CA . LEU A 1 173 ? -20 28.453 -2.305 1 97.69 173 LEU A CA 1
ATOM 1302 C C . LEU A 1 173 ? -21.375 27.891 -2.688 1 97.69 173 LEU A C 1
ATOM 1304 O O . LEU A 1 173 ? -21.453 27 -3.535 1 97.69 173 LEU A O 1
ATOM 1308 N N . GLY A 1 174 ? -22.438 28.469 -2.113 1 97.12 174 GLY A N 1
ATOM 1309 C CA . GLY A 1 174 ? -23.781 27.953 -2.309 1 97.12 174 GLY A CA 1
ATOM 1310 C C . GLY A 1 174 ? -24.156 26.859 -1.328 1 97.12 174 GLY A C 1
ATOM 1311 O O . GLY A 1 174 ? -24.797 27.125 -0.314 1 97.12 174 GLY A O 1
ATOM 1312 N N . VAL A 1 175 ? -23.734 25.688 -1.621 1 97.88 175 VAL A N 1
ATOM 1313 C CA . VAL A 1 175 ? -23.891 24.531 -0.757 1 97.88 175 VAL A CA 1
ATOM 1314 C C . VAL A 1 175 ? -22.625 23.688 -0.784 1 97.88 175 VAL A C 1
ATOM 1316 O O . VAL A 1 175 ? -21.875 23.719 -1.758 1 97.88 175 VAL A O 1
ATOM 1319 N N . ALA A 1 176 ? -22.359 23 0.326 1 98.62 176 ALA A N 1
ATOM 1320 C CA . ALA A 1 176 ? -21.188 22.141 0.377 1 98.62 176 ALA A CA 1
ATOM 1321 C C . ALA A 1 176 ? -21.531 20.781 0.981 1 98.62 176 ALA A C 1
ATOM 1323 O O . ALA A 1 176 ? -22.469 20.672 1.777 1 98.62 176 ALA A O 1
ATOM 1324 N N . VAL A 1 177 ? -20.812 19.812 0.562 1 98.75 177 VAL A N 1
ATOM 1325 C CA . VAL A 1 177 ? -20.953 18.469 1.142 1 98.75 177 VAL A CA 1
ATOM 1326 C C . VAL A 1 177 ? -20.562 18.516 2.617 1 98.75 177 VAL A C 1
ATOM 1328 O O . VAL A 1 177 ? -19.562 19.141 2.986 1 98.75 177 VAL A O 1
ATOM 1331 N N . GLU A 1 178 ? -21.375 17.953 3.436 1 98.5 178 GLU A N 1
ATOM 1332 C CA . GLU A 1 178 ? -21.031 17.719 4.836 1 98.5 178 GLU A CA 1
ATOM 1333 C C . GLU A 1 178 ? -20.406 16.344 5.035 1 98.5 178 GLU A C 1
ATOM 1335 O O . GLU A 1 178 ? -21.109 15.375 5.324 1 98.5 178 GLU A O 1
ATOM 1340 N N . ALA A 1 179 ? -19.109 16.328 4.957 1 98.69 179 ALA A N 1
ATOM 1341 C CA . ALA A 1 179 ? -18.391 15.055 4.98 1 98.69 179 ALA A CA 1
ATOM 1342 C C . ALA A 1 179 ? -18.203 14.555 6.41 1 98.69 179 ALA A C 1
ATOM 1344 O O . ALA A 1 179 ? -18.047 15.359 7.336 1 98.69 179 ALA A O 1
ATOM 1345 N N . ASP A 1 180 ? -18.234 13.266 6.547 1 98.44 180 ASP A N 1
ATOM 1346 C CA . ASP A 1 180 ? -17.828 12.648 7.801 1 98.44 180 ASP A CA 1
ATOM 1347 C C . ASP A 1 180 ? -16.297 12.555 7.895 1 98.44 180 ASP A C 1
ATOM 1349 O O . ASP A 1 180 ? -15.742 12.547 8.992 1 98.44 180 ASP A O 1
ATOM 1353 N N . ARG A 1 181 ? -15.695 12.5 6.711 1 98.31 181 ARG A N 1
ATOM 1354 C CA . ARG A 1 181 ? -14.242 12.453 6.605 1 98.31 181 ARG A CA 1
ATOM 1355 C C . ARG A 1 181 ? -13.766 13.117 5.32 1 98.31 181 ARG A C 1
ATOM 1357 O O . ARG A 1 181 ? -14.406 13 4.277 1 98.31 181 ARG A O 1
ATOM 1364 N N . SER A 1 182 ? -12.656 13.773 5.434 1 98.44 182 SER A N 1
ATOM 1365 C CA . SER A 1 182 ? -12.023 14.391 4.27 1 98.44 182 SER A CA 1
ATOM 1366 C C . SER A 1 182 ? -10.562 13.969 4.145 1 98.44 182 SER A C 1
ATOM 1368 O O . SER A 1 182 ? -9.781 14.125 5.086 1 98.44 182 SER A O 1
ATOM 1370 N N . PHE A 1 183 ? -10.195 13.422 3.008 1 97.94 183 PHE A N 1
ATOM 1371 C CA . PHE A 1 183 ? -8.805 13.141 2.689 1 97.94 183 PHE A CA 1
ATOM 1372 C C . PHE A 1 183 ? -8.18 14.297 1.923 1 97.94 183 PHE A C 1
ATOM 1374 O O . PHE A 1 183 ? -8.516 14.539 0.762 1 97.94 183 PHE A O 1
ATOM 1381 N N . CYS A 1 184 ? -7.332 15 2.613 1 97.25 184 CYS A N 1
ATOM 1382 C CA . CYS A 1 184 ? -6.578 16.047 1.939 1 97.25 184 CYS A CA 1
ATOM 1383 C C . CYS A 1 184 ? -5.395 15.461 1.176 1 97.25 184 CYS A C 1
ATOM 1385 O O . CYS A 1 184 ? -4.609 14.695 1.732 1 97.25 184 CYS A O 1
ATOM 1387 N N . LEU A 1 185 ? -5.195 15.852 -0.081 1 96.5 185 LEU A N 1
ATOM 1388 C CA . LEU A 1 185 ? -4.172 15.227 -0.91 1 96.5 185 LEU A CA 1
ATOM 1389 C C . LEU A 1 185 ? -2.943 16.109 -1.032 1 96.5 185 LEU A C 1
ATOM 1391 O O . LEU A 1 185 ? -3.061 17.297 -1.344 1 96.5 185 LEU A O 1
ATOM 1395 N N . GLY A 1 186 ? -1.741 15.516 -0.78 1 94.81 186 GLY A N 1
ATOM 1396 C CA . GLY A 1 186 ? -0.479 16.188 -1.021 1 94.81 186 GLY A CA 1
ATOM 1397 C C . GLY A 1 186 ? -0.054 17.078 0.131 1 94.81 186 GLY A C 1
ATOM 1398 O O . GLY A 1 186 ? 0.717 16.672 0.996 1 94.81 186 GLY A O 1
ATOM 1399 N N . LEU A 1 187 ? -0.649 18.312 0.198 1 96.06 187 LEU A N 1
ATOM 1400 C CA . LEU A 1 187 ? -0.402 19.266 1.268 1 96.06 187 LEU A CA 1
ATOM 1401 C C . LEU A 1 187 ? -1.714 19.797 1.832 1 96.06 187 LEU A C 1
ATOM 1403 O O . LEU A 1 187 ? -2.727 19.844 1.131 1 96.06 187 LEU A O 1
ATOM 1407 N N . TRP A 1 188 ? -1.642 20.203 3.053 1 96.62 188 TRP A N 1
ATOM 1408 C CA . TRP A 1 188 ? -2.828 20.812 3.641 1 96.62 188 TRP A CA 1
ATOM 1409 C C . TRP A 1 188 ? -3.24 22.047 2.859 1 96.62 188 TRP A C 1
ATOM 1411 O O . TRP A 1 188 ? -2.391 22.844 2.449 1 96.62 188 TRP A O 1
ATOM 1421 N N . LYS A 1 189 ? -4.531 22.156 2.646 1 97.44 189 LYS A N 1
ATOM 1422 C CA . LYS A 1 189 ? -5.086 23.359 2.033 1 97.44 189 LYS A CA 1
ATOM 1423 C C . LYS A 1 189 ? -5.582 24.344 3.092 1 97.44 189 LYS A C 1
ATOM 1425 O O . LYS A 1 189 ? -6.055 23.938 4.152 1 97.44 189 LYS A O 1
ATOM 1430 N N . ARG A 1 190 ? -5.566 25.594 2.783 1 97.19 190 ARG A N 1
ATOM 1431 C CA . ARG A 1 190 ? -5.926 26.672 3.709 1 97.19 190 ARG A CA 1
ATOM 1432 C C . ARG A 1 190 ? -7.324 26.453 4.277 1 97.19 190 ARG A C 1
ATOM 1434 O O . ARG A 1 190 ? -7.574 26.75 5.449 1 97.19 190 ARG A O 1
ATOM 1441 N N . ALA A 1 191 ? -8.195 25.859 3.525 1 97.25 191 ALA A N 1
ATOM 1442 C CA . ALA A 1 191 ? -9.586 25.688 3.936 1 97.25 191 ALA A CA 1
ATOM 1443 C C . ALA A 1 191 ? -9.68 24.828 5.191 1 97.25 191 ALA A C 1
ATOM 1445 O O . ALA A 1 191 ? -10.578 25.016 6.016 1 97.25 191 ALA A O 1
ATOM 1446 N N . TYR A 1 192 ? -8.781 23.953 5.387 1 96.38 192 TYR A N 1
ATOM 1447 C CA . TYR A 1 192 ? -8.797 23.031 6.516 1 96.38 192 TYR A CA 1
ATOM 1448 C C . TYR A 1 192 ? -8.523 23.75 7.824 1 96.38 192 TYR A C 1
ATOM 1450 O O . TYR A 1 192 ? -8.703 23.188 8.906 1 96.38 192 TYR A O 1
ATOM 1458 N N . PHE A 1 193 ? -8.164 25.062 7.715 1 95.31 193 PHE A N 1
ATOM 1459 C CA . PHE A 1 193 ? -7.836 25.844 8.906 1 95.31 193 PHE A CA 1
ATOM 1460 C C . PHE A 1 193 ? -8.695 27.094 8.984 1 95.31 193 PHE A C 1
ATOM 1462 O O . PHE A 1 193 ? -8.328 28.062 9.656 1 95.31 193 PHE A O 1
ATOM 1469 N N . GLN A 1 194 ? -9.789 27.062 8.242 1 95.06 194 GLN A N 1
ATOM 1470 C CA . GLN A 1 194 ? -10.766 28.141 8.273 1 95.06 194 GLN A CA 1
ATOM 1471 C C . GLN A 1 194 ? -12.016 27.734 9.047 1 95.06 194 GLN A C 1
ATOM 1473 O O . GLN A 1 194 ? -12.578 26.672 8.812 1 95.06 194 GLN A O 1
ATOM 1478 N N . ASP A 1 195 ? -12.531 28.562 9.922 1 91.62 195 ASP A N 1
ATOM 1479 C CA . ASP A 1 195 ? -13.688 28.25 10.766 1 91.62 195 ASP A CA 1
ATOM 1480 C C . ASP A 1 195 ? -14.922 27.969 9.914 1 91.62 195 ASP A C 1
ATOM 1482 O O . ASP A 1 195 ? -15.711 27.078 10.234 1 91.62 195 ASP A O 1
ATOM 1486 N N . ARG A 1 196 ? -15.039 28.641 8.852 1 92 196 ARG A N 1
ATOM 1487 C CA . ARG A 1 196 ? -16.219 28.562 7.996 1 92 196 ARG A CA 1
ATOM 1488 C C . ARG A 1 196 ? -16.344 27.172 7.379 1 92 196 ARG A C 1
ATOM 1490 O O . ARG A 1 196 ? -17.453 26.766 6.992 1 92 196 ARG A O 1
ATOM 1497 N N . ALA A 1 197 ? -15.266 26.422 7.293 1 95 197 ALA A N 1
ATOM 1498 C CA . ALA A 1 197 ? -15.258 25.141 6.59 1 95 197 ALA A CA 1
ATOM 1499 C C . ALA A 1 197 ? -15.375 23.969 7.57 1 95 197 ALA A C 1
ATOM 1501 O O . ALA A 1 197 ? -15.688 22.844 7.176 1 95 197 ALA A O 1
ATOM 1502 N N . LEU A 1 198 ? -15.18 24.188 8.836 1 93.25 198 LEU A N 1
ATOM 1503 C CA . LEU A 1 198 ? -14.922 23.141 9.82 1 93.25 198 LEU A CA 1
ATOM 1504 C C . LEU A 1 198 ? -16.094 22.188 9.922 1 93.25 198 LEU A C 1
ATOM 1506 O O . LEU A 1 198 ? -15.914 20.969 10.023 1 93.25 198 LEU A O 1
ATOM 1510 N N . ALA A 1 199 ? -17.297 22.734 9.859 1 94.12 199 ALA A N 1
ATOM 1511 C CA . ALA A 1 199 ? -18.5 21.938 10.039 1 94.12 199 ALA A CA 1
ATOM 1512 C C . ALA A 1 199 ? -18.656 20.938 8.891 1 94.12 199 ALA A C 1
ATOM 1514 O O . ALA A 1 199 ? -19.391 19.953 9.016 1 94.12 199 ALA A O 1
ATOM 1515 N N . HIS A 1 200 ? -17.938 21.125 7.777 1 97.69 200 HIS A N 1
ATOM 1516 C CA . HIS A 1 200 ? -18.109 20.328 6.574 1 97.69 200 HIS A CA 1
ATOM 1517 C C . HIS A 1 200 ? -16.969 19.328 6.395 1 97.69 200 HIS A C 1
ATOM 1519 O O . HIS A 1 200 ? -17.047 18.438 5.555 1 97.69 200 HIS A O 1
ATOM 1525 N N . LEU A 1 201 ? -15.945 19.406 7.172 1 97.44 201 LEU A N 1
ATOM 1526 C CA . LEU A 1 201 ? -14.711 18.672 6.887 1 97.44 201 LEU A CA 1
ATOM 1527 C C . LEU A 1 201 ? -14.727 17.297 7.543 1 97.44 201 LEU A C 1
ATOM 1529 O O . LEU A 1 201 ? -14.109 16.359 7.047 1 97.44 201 LEU A O 1
ATOM 1533 N N . GLY A 1 202 ? -15.469 17.141 8.688 1 96.44 202 GLY A N 1
ATOM 1534 C CA . GLY A 1 202 ? -15.406 15.906 9.453 1 96.44 202 GLY A CA 1
ATOM 1535 C C . GLY A 1 202 ? -14.016 15.586 9.961 1 96.44 202 GLY A C 1
ATOM 1536 O O . GLY A 1 202 ? -13.266 16.484 10.336 1 96.44 202 GLY A O 1
ATOM 1537 N N . GLN A 1 203 ? -13.734 14.344 10.086 1 95.94 203 GLN A N 1
ATOM 1538 C CA . GLN A 1 203 ? -12.375 13.938 10.422 1 95.94 203 GLN A CA 1
ATOM 1539 C C . GLN A 1 203 ? -11.438 14.148 9.234 1 95.94 203 GLN A C 1
ATOM 1541 O O . GLN A 1 203 ? -11.75 13.758 8.109 1 95.94 203 GLN A O 1
ATOM 1546 N N . THR A 1 204 ? -10.344 14.789 9.5 1 96.12 204 THR A N 1
ATOM 1547 C CA . THR A 1 204 ? -9.477 15.156 8.391 1 96.12 204 THR A CA 1
ATOM 1548 C C . THR A 1 204 ? -8.18 14.352 8.438 1 96.12 204 THR A C 1
ATOM 1550 O O . THR A 1 204 ? -7.656 14.07 9.516 1 96.12 204 THR A O 1
ATOM 1553 N N . GLU A 1 205 ? -7.688 13.953 7.289 1 95.38 205 GLU A N 1
ATOM 1554 C CA . GLU A 1 205 ? -6.434 13.211 7.152 1 95.38 205 GLU A CA 1
ATOM 1555 C C . GLU A 1 205 ? -5.672 13.648 5.902 1 95.38 205 GLU A C 1
ATOM 1557 O O . GLU A 1 205 ? -6.266 13.82 4.836 1 95.38 205 GLU A O 1
ATOM 1562 N N . LEU A 1 206 ? -4.422 13.93 6.09 1 96.31 206 LEU A N 1
ATOM 1563 C CA . LEU A 1 206 ? -3.562 14.25 4.957 1 96.31 206 LEU A CA 1
ATOM 1564 C C . LEU A 1 206 ? -2.982 12.984 4.34 1 96.31 206 LEU A C 1
ATOM 1566 O O . LEU A 1 206 ? -2.428 12.141 5.047 1 96.31 206 LEU A O 1
ATOM 1570 N N . LEU A 1 207 ? -3.168 12.812 3.066 1 94.62 207 LEU A N 1
ATOM 1571 C CA . LEU A 1 207 ? -2.555 11.711 2.33 1 94.62 207 LEU A CA 1
ATOM 1572 C C . LEU A 1 207 ? -1.384 12.203 1.487 1 94.62 207 LEU A C 1
ATOM 1574 O O . LEU A 1 207 ? -1.563 13.039 0.595 1 94.62 207 LEU A O 1
ATOM 1578 N N . GLY A 1 208 ? -0.251 11.648 1.767 1 90.31 208 GLY A N 1
ATOM 1579 C CA . GLY A 1 208 ? 0.931 12.008 1.003 1 90.31 208 GLY A CA 1
ATOM 1580 C C . GLY A 1 208 ? 0.946 11.414 -0.393 1 90.31 208 GLY A C 1
ATOM 1581 O O . GLY A 1 208 ? 0.64 10.234 -0.574 1 90.31 208 GLY A O 1
ATOM 1582 N N . ILE A 1 209 ? 1.191 12.227 -1.397 1 89.88 209 ILE A N 1
ATOM 1583 C CA . ILE A 1 209 ? 1.197 11.719 -2.764 1 89.88 209 ILE A CA 1
ATOM 1584 C C . ILE A 1 209 ? 2.621 11.734 -3.314 1 89.88 209 ILE A C 1
ATOM 1586 O O . ILE A 1 209 ? 2.824 11.711 -4.531 1 89.88 209 ILE A O 1
ATOM 1590 N N . GLY A 1 210 ? 3.619 11.922 -2.395 1 89.44 210 GLY A N 1
ATOM 1591 C CA . GLY A 1 210 ? 5.023 11.812 -2.762 1 89.44 210 GLY A CA 1
ATOM 1592 C C . GLY A 1 210 ? 5.57 13.07 -3.4 1 89.44 210 GLY A C 1
ATOM 1593 O O . GLY A 1 210 ? 6.352 13.008 -4.352 1 89.44 210 GLY A O 1
ATOM 1594 N N . LEU A 1 211 ? 5.137 14.242 -2.93 1 92.75 211 LEU A N 1
ATOM 1595 C CA . LEU A 1 211 ? 5.688 15.5 -3.422 1 92.75 211 LEU A CA 1
ATOM 1596 C C . LEU A 1 211 ? 7.145 15.656 -3.004 1 92.75 211 LEU A C 1
ATOM 1598 O O . LEU A 1 211 ? 7.473 15.531 -1.821 1 92.75 211 LEU A O 1
ATOM 1602 N N . PRO A 1 212 ? 7.98 15.922 -3.924 1 92.75 212 PRO A N 1
ATOM 1603 C CA . PRO A 1 212 ? 9.391 16.094 -3.557 1 92.75 212 PRO A CA 1
ATOM 1604 C C . PRO A 1 212 ? 9.656 17.453 -2.898 1 92.75 212 PRO A C 1
ATOM 1606 O O . PRO A 1 212 ? 9.039 18.453 -3.262 1 92.75 212 PRO A O 1
ATOM 1609 N N . PRO A 1 213 ? 10.602 17.484 -1.997 1 90.44 213 PRO A N 1
ATOM 1610 C CA . PRO A 1 213 ? 10.938 18.734 -1.325 1 90.44 213 PRO A CA 1
ATOM 1611 C C . PRO A 1 213 ? 11.305 19.844 -2.305 1 90.44 213 PRO A C 1
ATOM 1613 O O . PRO A 1 213 ? 11.023 21.016 -2.051 1 90.44 213 PRO A O 1
ATOM 1616 N N . GLN A 1 214 ? 11.898 19.469 -3.445 1 90.94 214 GLN A N 1
ATOM 1617 C CA . GLN A 1 214 ? 12.32 20.438 -4.449 1 90.94 214 GLN A CA 1
ATOM 1618 C C . GLN A 1 214 ? 11.125 21.188 -5.027 1 90.94 214 GLN A C 1
ATOM 1620 O O . GLN A 1 214 ? 11.195 22.391 -5.254 1 90.94 214 GLN A O 1
ATOM 1625 N N . ALA A 1 215 ? 10.086 20.469 -5.227 1 93.75 215 ALA A N 1
ATOM 1626 C CA . ALA A 1 215 ? 8.883 21.078 -5.797 1 93.75 215 ALA A CA 1
ATOM 1627 C C . ALA A 1 215 ? 8.258 22.062 -4.824 1 93.75 215 ALA A C 1
ATOM 1629 O O . ALA A 1 215 ? 7.812 23.141 -5.223 1 93.75 215 ALA A O 1
ATOM 1630 N N . ILE A 1 216 ? 8.219 21.703 -3.566 1 94.25 216 ILE A N 1
ATOM 1631 C CA . ILE A 1 216 ? 7.652 22.547 -2.52 1 94.25 216 ILE A CA 1
ATOM 1632 C C . ILE A 1 216 ? 8.508 23.797 -2.342 1 94.25 216 ILE A C 1
ATOM 1634 O O . ILE A 1 216 ? 7.992 24.922 -2.326 1 94.25 216 ILE A O 1
ATOM 1638 N N . ALA A 1 217 ? 9.812 23.609 -2.307 1 94.06 217 ALA A N 1
ATOM 1639 C CA . ALA A 1 217 ? 10.742 24.719 -2.096 1 94.06 217 ALA A CA 1
ATOM 1640 C C . ALA A 1 217 ? 10.711 25.703 -3.268 1 94.06 217 ALA A C 1
ATOM 1642 O O . ALA A 1 217 ? 10.867 26.906 -3.082 1 94.06 217 ALA A O 1
ATOM 1643 N N . ASN A 1 218 ? 10.5 25.141 -4.426 1 94.25 218 ASN A N 1
ATOM 1644 C CA . ASN A 1 218 ? 10.445 25.984 -5.621 1 94.25 218 ASN A CA 1
ATOM 1645 C C . ASN A 1 218 ? 9.312 27 -5.539 1 94.25 218 ASN A C 1
ATOM 1647 O O . ASN A 1 218 ? 9.414 28.094 -6.09 1 94.25 218 ASN A O 1
ATOM 1651 N N . VAL A 1 219 ? 8.258 26.625 -4.809 1 95.62 219 VAL A N 1
ATOM 1652 C CA . VAL A 1 219 ? 7.066 27.469 -4.781 1 95.62 219 VAL A CA 1
ATOM 1653 C C . VAL A 1 219 ? 7.004 28.234 -3.457 1 95.62 219 VAL A C 1
ATOM 1655 O O . VAL A 1 219 ? 6.73 29.438 -3.438 1 95.62 219 VAL A O 1
ATOM 1658 N N . LEU A 1 220 ? 7.312 27.594 -2.367 1 95 220 LEU A N 1
ATOM 1659 C CA . LEU A 1 220 ? 7.094 28.172 -1.046 1 95 220 LEU A CA 1
ATOM 1660 C C . LEU A 1 220 ? 8.391 28.75 -0.488 1 95 220 LEU A C 1
ATOM 1662 O O . LEU A 1 220 ? 8.359 29.516 0.485 1 95 220 LEU A O 1
ATOM 1666 N N . GLY A 1 221 ? 9.516 28.359 -1.048 1 92.12 221 GLY A N 1
ATOM 1667 C CA . GLY A 1 221 ? 10.805 28.734 -0.494 1 92.12 221 GLY A CA 1
ATOM 1668 C C . GLY A 1 221 ? 11.289 27.812 0.606 1 92.12 221 GLY A C 1
ATOM 1669 O O . GLY A 1 221 ? 10.742 26.719 0.785 1 92.12 221 GLY A O 1
ATOM 1670 N N . GLU A 1 222 ? 12.312 28.172 1.301 1 87.75 222 GLU A N 1
ATOM 1671 C CA . GLU A 1 222 ? 12.938 27.344 2.334 1 87.75 222 GLU A CA 1
ATOM 1672 C C . GLU A 1 222 ? 12.109 27.344 3.611 1 87.75 222 GLU A C 1
ATOM 1674 O O . GLU A 1 222 ? 12.117 26.359 4.363 1 87.75 222 GLU A O 1
ATOM 1679 N N . VAL A 1 223 ? 11.438 28.469 3.801 1 88.44 223 VAL A N 1
ATOM 1680 C CA . VAL A 1 223 ? 10.555 28.578 4.953 1 88.44 223 VAL A CA 1
ATOM 1681 C C . VAL A 1 223 ? 9.102 28.625 4.488 1 88.44 223 VAL A C 1
ATOM 1683 O O . VAL A 1 223 ? 8.727 29.484 3.682 1 88.44 223 VAL A O 1
ATOM 1686 N N . TRP A 1 224 ? 8.336 27.75 4.996 1 92.75 224 TRP A N 1
ATOM 1687 C CA . TRP A 1 224 ? 6.934 27.703 4.605 1 92.75 224 TRP A CA 1
ATOM 1688 C C . TRP A 1 224 ? 6.168 28.875 5.199 1 92.75 224 TRP A C 1
ATOM 1690 O O . TRP A 1 224 ? 6.195 29.094 6.414 1 92.75 224 TRP A O 1
ATOM 1700 N N . PRO A 1 225 ? 5.461 29.578 4.387 1 93.12 225 PRO A N 1
ATOM 1701 C CA . PRO A 1 225 ? 4.734 30.75 4.898 1 93.12 225 PRO A CA 1
ATOM 1702 C C . PRO A 1 225 ? 3.701 30.375 5.961 1 93.12 225 PRO A C 1
ATOM 1704 O O . PRO A 1 225 ? 3.5 31.125 6.918 1 93.12 225 PRO A O 1
ATOM 1707 N N . VAL A 1 226 ? 3.004 29.328 5.773 1 95.69 226 VAL A N 1
ATOM 1708 C CA . VAL A 1 226 ? 2.055 28.766 6.727 1 95.69 226 VAL A CA 1
ATOM 1709 C C . VAL A 1 226 ? 2.357 27.281 6.945 1 95.69 226 VAL A C 1
ATOM 1711 O O . VAL A 1 226 ? 2.588 26.547 5.988 1 95.69 226 VAL A O 1
ATOM 1714 N N . GLN A 1 227 ? 2.396 26.844 8.148 1 95.06 227 GLN A N 1
ATOM 1715 C CA . GLN A 1 227 ? 2.709 25.453 8.422 1 95.06 227 GLN A CA 1
ATOM 1716 C C . GLN A 1 227 ? 2.023 24.984 9.703 1 95.06 227 GLN A C 1
ATOM 1718 O O . GLN A 1 227 ? 1.731 25.781 10.594 1 95.06 227 GLN A O 1
ATOM 1723 N N . VAL A 1 228 ? 1.783 23.734 9.75 1 95.19 228 VAL A N 1
ATOM 1724 C CA . VAL A 1 228 ? 1.24 23.078 10.938 1 95.19 228 VAL A CA 1
ATOM 1725 C C . VAL A 1 228 ? 2.369 22.766 11.914 1 95.19 228 VAL A C 1
ATOM 1727 O O . VAL A 1 228 ? 3.449 22.328 11.508 1 95.19 228 VAL A O 1
ATOM 1730 N N . LEU A 1 229 ? 2.15 23.047 13.188 1 92.62 229 LEU A N 1
ATOM 1731 C CA . LEU A 1 229 ? 3.154 22.688 14.18 1 92.62 229 LEU A CA 1
ATOM 1732 C C . LEU A 1 229 ? 3.123 21.188 14.453 1 92.62 229 LEU A C 1
ATOM 1734 O O . LEU A 1 229 ? 2.092 20.641 14.852 1 92.62 229 LEU A O 1
ATOM 1738 N N . GLY A 1 230 ? 4.223 20.594 14.242 1 88.44 230 GLY A N 1
ATOM 1739 C CA . GLY A 1 230 ? 4.34 19.172 14.516 1 88.44 230 GLY A CA 1
ATOM 1740 C C . GLY A 1 230 ? 4.668 18.859 15.969 1 88.44 230 GLY A C 1
ATOM 1741 O O . GLY A 1 230 ? 5.258 19.688 16.672 1 88.44 230 GLY A O 1
ATOM 1742 N N . ALA A 1 231 ? 4.301 17.688 16.359 1 86 231 ALA A N 1
ATOM 1743 C CA . ALA A 1 231 ? 4.578 17.266 17.734 1 86 231 ALA A CA 1
ATOM 1744 C C . ALA A 1 231 ? 6.078 17.297 18.031 1 86 231 ALA A C 1
ATOM 1746 O O . ALA A 1 231 ? 6.492 17.703 19.109 1 86 231 ALA A O 1
ATOM 1747 N N . ASP A 1 232 ? 6.824 16.938 17.125 1 83.69 232 ASP A N 1
ATOM 1748 C CA . ASP A 1 232 ? 8.273 16.922 17.297 1 83.69 232 ASP A CA 1
ATOM 1749 C C . ASP A 1 232 ? 8.828 18.328 17.484 1 83.69 232 ASP A C 1
ATOM 1751 O O . ASP A 1 232 ? 9.719 18.547 18.312 1 83.69 232 ASP A O 1
ATOM 1755 N N . GLN A 1 233 ? 8.336 19.219 16.734 1 84.69 233 GLN A N 1
ATOM 1756 C CA . GLN A 1 233 ? 8.766 20.609 16.844 1 84.69 233 GLN A CA 1
ATOM 1757 C C . GLN A 1 233 ? 8.359 21.203 18.188 1 84.69 233 GLN A C 1
ATOM 1759 O O . GLN A 1 233 ? 9.117 21.953 18.797 1 84.69 233 GLN A O 1
ATOM 1764 N N . ALA A 1 234 ? 7.145 20.891 18.547 1 87.06 234 ALA A N 1
ATOM 1765 C CA . ALA A 1 234 ? 6.652 21.375 19.828 1 87.06 234 ALA A CA 1
ATOM 1766 C C . ALA A 1 234 ? 7.508 20.844 20.984 1 87.06 234 ALA A C 1
ATOM 1768 O O . ALA A 1 234 ? 7.875 21.578 21.891 1 87.06 234 ALA A O 1
ATOM 1769 N N . GLN A 1 235 ? 7.879 19.641 20.859 1 82.81 235 GLN A N 1
ATOM 1770 C CA . GLN A 1 235 ? 8.656 18.984 21.906 1 82.81 235 GLN A CA 1
ATOM 1771 C C . GLN A 1 235 ? 10.062 19.594 22 1 82.81 235 GLN A C 1
ATOM 1773 O O . GLN A 1 235 ? 10.602 19.734 23.094 1 82.81 235 GLN A O 1
ATOM 1778 N N . GLN A 1 236 ? 10.578 19.891 20.922 1 81.5 236 GLN A N 1
ATOM 1779 C CA . GLN A 1 236 ? 11.922 20.453 20.891 1 81.5 236 GLN A CA 1
ATOM 1780 C C . GLN A 1 236 ? 11.953 21.859 21.5 1 81.5 236 GLN A C 1
ATOM 1782 O O . GLN A 1 236 ? 12.984 22.297 22.016 1 81.5 236 GLN A O 1
ATOM 1787 N N . THR A 1 237 ? 10.875 22.5 21.484 1 81.44 237 THR A N 1
ATOM 1788 C CA . THR A 1 237 ? 10.797 23.875 21.938 1 81.44 237 THR A CA 1
ATOM 1789 C C . THR A 1 237 ? 10.531 23.938 23.438 1 81.44 237 THR A C 1
ATOM 1791 O O . THR A 1 237 ? 10.758 24.953 24.078 1 81.44 237 THR A O 1
ATOM 1794 N N . LEU A 1 238 ? 10.125 22.844 24 1 79.19 238 LEU A N 1
ATOM 1795 C CA . LEU A 1 238 ? 9.828 22.812 25.422 1 79.19 238 LEU A CA 1
ATOM 1796 C C . LEU A 1 238 ? 11.117 22.75 26.234 1 79.19 238 LEU A C 1
ATOM 1798 O O . LEU A 1 238 ? 12.047 22.031 25.875 1 79.19 238 LEU A O 1
ATOM 1802 N N . PRO A 1 239 ? 11.273 23.672 27.125 1 65 239 PRO A N 1
ATOM 1803 C CA . PRO A 1 239 ? 12.484 23.719 27.953 1 65 239 PRO A CA 1
ATOM 1804 C C . PRO A 1 239 ? 12.602 22.531 28.906 1 65 239 PRO A C 1
ATOM 1806 O O . PRO A 1 239 ? 12.438 22.703 30.109 1 65 239 PRO A O 1
ATOM 1809 N N . LEU A 1 240 ? 12.773 21.391 28.406 1 59.19 240 LEU A N 1
ATOM 1810 C CA . LEU A 1 240 ? 12.742 20.203 29.25 1 59.19 240 LEU A CA 1
ATOM 1811 C C . LEU A 1 240 ? 14.125 19.906 29.828 1 59.19 240 LEU A C 1
ATOM 1813 O O . LEU A 1 240 ? 14.234 19.266 30.859 1 59.19 240 LEU A O 1
ATOM 1817 N N . SER A 1 241 ? 15.172 20.391 29.141 1 53.62 241 SER A N 1
ATOM 1818 C CA . SER A 1 241 ? 16.484 20.031 29.672 1 53.62 241 SER A CA 1
ATOM 1819 C C . SER A 1 241 ? 16.969 21.062 30.672 1 53.62 241 SER A C 1
ATOM 1821 O O . SER A 1 241 ? 17.156 22.234 30.328 1 53.62 241 SER A O 1
ATOM 1823 N N . ARG A 1 242 ? 16.656 20.875 31.906 1 57.28 242 ARG A N 1
ATOM 1824 C CA . ARG A 1 242 ? 17.203 21.734 32.938 1 57.28 242 ARG A CA 1
ATOM 1825 C C . ARG A 1 242 ? 18.641 21.344 33.312 1 57.28 242 ARG A C 1
ATOM 1827 O O . ARG A 1 242 ? 18.922 20.172 33.531 1 57.28 242 ARG A O 1
ATOM 1834 N N . PRO A 1 243 ? 19.5 22.234 33 1 51.28 243 PRO A N 1
ATOM 1835 C CA . PRO A 1 243 ? 20.844 21.891 33.469 1 51.28 243 PRO A CA 1
ATOM 1836 C C . PRO A 1 243 ? 20.875 21.422 34.906 1 51.28 243 PRO A C 1
ATOM 1838 O O . PRO A 1 243 ? 20.062 21.875 35.719 1 51.28 243 PRO A O 1
ATOM 1841 N N . LEU A 1 244 ? 21.625 20.375 35.188 1 50.72 244 LEU A N 1
ATOM 1842 C CA . LEU A 1 244 ? 21.812 19.812 36.531 1 50.72 244 LEU A CA 1
ATOM 1843 C C . LEU A 1 244 ? 22.094 20.906 37.531 1 50.72 244 LEU A C 1
ATOM 1845 O O . LEU A 1 244 ? 21.594 20.859 38.656 1 50.72 244 LEU A O 1
ATOM 1849 N N . VAL A 1 245 ? 22.953 21.922 37.188 1 53.75 245 VAL A N 1
ATOM 1850 C CA . VAL A 1 245 ? 23.328 22.984 38.094 1 53.75 245 VAL A CA 1
ATOM 1851 C C . VAL A 1 245 ? 22.562 24.266 37.75 1 53.75 245 VAL A C 1
ATOM 1853 O O . VAL A 1 245 ? 22.859 24.922 36.75 1 53.75 245 VAL A O 1
ATOM 1856 N N . THR A 1 246 ? 21.281 24.266 37.969 1 56.28 246 THR A N 1
ATOM 1857 C CA . THR A 1 246 ? 20.578 25.516 37.656 1 56.28 246 THR A CA 1
ATOM 1858 C C . THR A 1 246 ? 19.891 26.062 38.906 1 56.28 246 THR A C 1
ATOM 1860 O O . THR A 1 246 ? 19.484 25.312 39.812 1 56.28 246 THR A O 1
ATOM 1863 N N . HIS A 1 247 ? 20.094 27.469 39.094 1 61.69 247 HIS A N 1
ATOM 1864 C CA . HIS A 1 247 ? 19.359 28.172 40.125 1 61.69 247 HIS A CA 1
ATOM 1865 C C . HIS A 1 247 ? 18.016 28.656 39.625 1 61.69 247 HIS A C 1
ATOM 1867 O O . HIS A 1 247 ? 17.828 28.844 38.438 1 61.69 247 HIS A O 1
ATOM 1873 N N . LYS A 1 248 ? 17.016 28.672 40.469 1 61.28 248 LYS A N 1
ATOM 1874 C CA . LYS A 1 248 ? 15.633 29.016 40.188 1 61.28 248 LYS A CA 1
ATOM 1875 C C . LYS A 1 248 ? 15.531 30.25 39.312 1 61.28 248 LYS A C 1
ATOM 1877 O O . LYS A 1 248 ? 14.695 30.312 38.406 1 61.28 248 LYS A O 1
ATOM 1882 N N . TYR A 1 249 ? 16.406 31.141 39.438 1 64.31 249 TYR A N 1
ATOM 1883 C CA . TYR A 1 249 ? 16.312 32.406 38.719 1 64.31 249 TYR A CA 1
ATOM 1884 C C . TYR A 1 249 ? 16.812 32.25 37.281 1 64.31 249 TYR A C 1
ATOM 1886 O O . TYR A 1 249 ? 16.469 33.031 36.406 1 64.31 249 TYR A O 1
ATOM 1894 N N . GLN A 1 250 ? 17.531 31.203 37.156 1 72 250 GLN A N 1
ATOM 1895 C CA . GLN A 1 250 ? 18.062 30.953 35.812 1 72 250 GLN A CA 1
ATOM 1896 C C . GLN A 1 250 ? 17 30.344 34.906 1 72 250 GLN A C 1
ATOM 1898 O O . GLN A 1 250 ? 17.125 30.391 33.688 1 72 250 GLN A O 1
ATOM 1903 N N . GLN A 1 251 ? 15.969 30.062 35.625 1 78.38 251 GLN A N 1
ATOM 1904 C CA . GLN A 1 251 ? 14.906 29.453 34.844 1 78.38 251 GLN A CA 1
ATOM 1905 C C . GLN A 1 251 ? 13.781 30.438 34.594 1 78.38 251 GLN A C 1
ATOM 1907 O O . GLN A 1 251 ? 12.68 30.047 34.188 1 78.38 251 GLN A O 1
ATOM 1912 N N . GLY A 1 252 ? 14.023 31.734 34.844 1 89.19 252 GLY A N 1
ATOM 1913 C CA . GLY A 1 252 ? 13.109 32.812 34.469 1 89.19 252 GLY A CA 1
ATOM 1914 C C . GLY A 1 252 ? 12.172 33.219 35.594 1 89.19 252 GLY A C 1
ATOM 1915 O O . GLY A 1 252 ? 11.898 32.438 36.5 1 89.19 252 GLY A O 1
ATOM 1916 N N . HIS A 1 253 ? 11.711 34.375 35.562 1 94.69 253 HIS A N 1
ATOM 1917 C CA . HIS A 1 253 ? 10.781 34.969 36.5 1 94.69 253 HIS A CA 1
ATOM 1918 C C . HIS A 1 253 ? 9.609 35.625 35.781 1 94.69 253 HIS A C 1
ATOM 1920 O O . HIS A 1 253 ? 9.773 36.656 35.125 1 94.69 253 HIS A O 1
ATOM 1926 N N . LEU A 1 254 ? 8.445 35 36 1 96.69 254 LEU A N 1
ATOM 1927 C CA . LEU A 1 254 ? 7.238 35.469 35.312 1 96.69 254 LEU A CA 1
ATOM 1928 C C . LEU A 1 254 ? 6.406 36.344 36.25 1 96.69 254 LEU A C 1
ATOM 1930 O O . LEU A 1 254 ? 6.188 36 37.406 1 96.69 254 LEU A O 1
ATOM 1934 N N . LEU A 1 255 ? 6.004 37.469 35.719 1 98.12 255 LEU A N 1
ATOM 1935 C CA . LEU A 1 255 ? 5.027 38.312 36.406 1 98.12 255 LEU A CA 1
ATOM 1936 C C . LEU A 1 255 ? 3.65 38.188 35.781 1 98.12 255 LEU A C 1
ATOM 1938 O O . LEU A 1 255 ? 3.506 38.406 34.562 1 98.12 255 LEU A O 1
ATOM 1942 N N . LEU A 1 256 ? 2.68 37.844 36.562 1 98.12 256 LEU A N 1
ATOM 1943 C CA . LEU A 1 256 ? 1.28 37.844 36.156 1 98.12 256 LEU A CA 1
ATOM 1944 C C . LEU A 1 256 ? 0.546 39.031 36.75 1 98.12 256 LEU A C 1
ATOM 1946 O O . LEU A 1 256 ? 0.595 39.25 37.969 1 98.12 256 LEU A O 1
ATOM 1950 N N . ILE A 1 257 ? -0.021 39.812 35.906 1 97.94 257 ILE A N 1
ATOM 1951 C CA . ILE A 1 257 ? -0.893 40.906 36.344 1 97.94 257 ILE A CA 1
ATOM 1952 C C . ILE A 1 257 ? -2.334 40.594 35.938 1 97.94 257 ILE A C 1
ATOM 1954 O O . ILE A 1 257 ? -2.697 40.719 34.75 1 97.94 257 ILE A O 1
ATOM 1958 N N . CYS A 1 258 ? -3.131 40.188 36.906 1 96.81 258 CYS A N 1
ATOM 1959 C CA . CYS A 1 258 ? -4.441 39.656 36.562 1 96.81 258 CYS A CA 1
ATOM 1960 C C . CYS A 1 258 ? -5.379 39.719 37.781 1 96.81 258 CYS A C 1
ATOM 1962 O O . CYS A 1 258 ? -4.953 40.031 38.875 1 96.81 258 CYS A O 1
ATOM 1964 N N . GLY A 1 259 ? -6.695 39.562 37.438 1 95.69 259 GLY A N 1
ATOM 1965 C CA . GLY A 1 259 ? -7.695 39.375 38.469 1 95.69 259 GLY A CA 1
ATOM 1966 C C . GLY A 1 259 ? -8.359 40.688 38.906 1 95.69 259 GLY A C 1
ATOM 1967 O O . GLY A 1 259 ? -7.812 41.75 38.719 1 95.69 259 GLY A O 1
ATOM 1968 N N . SER A 1 260 ? -9.484 40.5 39.469 1 95.69 260 SER A N 1
ATOM 1969 C CA . SER A 1 260 ? -10.32 41.469 40.188 1 95.69 260 SER A CA 1
ATOM 1970 C C . SER A 1 260 ? -11.203 40.781 41.219 1 95.69 260 SER A C 1
ATOM 1972 O O . SER A 1 260 ? -11.258 39.562 41.281 1 95.69 260 SER A O 1
ATOM 1974 N N . GLN A 1 261 ? -11.781 41.625 42 1 92.69 261 GLN A N 1
ATOM 1975 C CA . GLN A 1 261 ? -12.695 41.031 42.969 1 92.69 261 GLN A CA 1
ATOM 1976 C C . GLN A 1 261 ? -13.773 40.188 42.25 1 92.69 261 GLN A C 1
ATOM 1978 O O . GLN A 1 261 ? -14.195 39.156 42.781 1 92.69 261 GLN A O 1
ATOM 1983 N N . GLN A 1 262 ? -14.18 40.625 41.156 1 91.69 262 GLN A N 1
ATOM 1984 C CA . GLN A 1 262 ? -15.234 39.969 40.406 1 91.69 262 GLN A CA 1
ATOM 1985 C C . GLN A 1 262 ? -14.695 38.75 39.688 1 91.69 262 GLN A C 1
ATOM 1987 O O . GLN A 1 262 ? -15.414 37.75 39.469 1 91.69 262 GLN A O 1
ATOM 1992 N N . TYR A 1 263 ? -13.508 38.781 39.281 1 93.31 263 TYR A N 1
ATOM 1993 C CA . TYR A 1 263 ? -12.953 37.75 38.406 1 93.31 263 TYR A CA 1
ATOM 1994 C C . TYR A 1 263 ? -11.68 37.156 39.031 1 93.31 263 TYR A C 1
ATOM 1996 O O . TYR A 1 263 ? -10.648 37.062 38.344 1 93.31 263 TYR A O 1
ATOM 2004 N N . ALA A 1 264 ? -11.75 36.719 40.219 1 92.06 264 ALA A N 1
ATOM 2005 C CA . ALA A 1 264 ? -10.609 36.156 40.938 1 92.06 264 ALA A CA 1
ATOM 2006 C C . ALA A 1 264 ? -10.203 34.812 40.312 1 92.06 264 ALA A C 1
ATOM 2008 O O . ALA A 1 264 ? -9.023 34.438 40.344 1 92.06 264 ALA A O 1
ATOM 2009 N N . GLY A 1 265 ? -11.164 34.156 39.781 1 91.06 265 GLY A N 1
ATOM 2010 C CA . GLY A 1 265 ? -10.898 32.875 39.125 1 91.06 265 GLY A CA 1
ATOM 2011 C C . GLY A 1 265 ? -9.891 32.969 38 1 91.06 265 GLY A C 1
ATOM 2012 O O . GLY A 1 265 ? -9.07 32.062 37.812 1 91.06 265 GLY A O 1
ATOM 2013 N N . GLY A 1 266 ? -9.977 34 37.188 1 93.94 266 GLY A N 1
ATOM 2014 C CA . GLY A 1 266 ? -9.031 34.219 36.125 1 93.94 266 GLY A CA 1
ATOM 2015 C C . GLY A 1 266 ? -7.59 34.281 36.594 1 93.94 266 GLY A C 1
ATOM 2016 O O . GLY A 1 266 ? -6.691 33.75 35.906 1 93.94 266 GLY A O 1
ATOM 2017 N N . ALA A 1 267 ? -7.387 34.938 37.688 1 95.25 267 ALA A N 1
ATOM 2018 C CA . ALA A 1 267 ? -6.047 35 38.281 1 95.25 267 ALA A CA 1
ATOM 2019 C C . ALA A 1 267 ? -5.547 33.625 38.688 1 95.25 267 ALA A C 1
ATOM 2021 O O . ALA A 1 267 ? -4.391 33.281 38.438 1 95.25 267 ALA A O 1
ATOM 2022 N N . LEU A 1 268 ? -6.438 32.938 39.312 1 93.38 268 LEU A N 1
ATOM 2023 C CA . LEU A 1 268 ? -6.07 31.594 39.781 1 93.38 268 LEU A CA 1
ATOM 2024 C C . LEU A 1 268 ? -5.742 30.672 38.625 1 93.38 268 LEU A C 1
ATOM 2026 O O . LEU A 1 268 ? -4.715 30 38.625 1 93.38 268 LEU A O 1
ATOM 2030 N N . LEU A 1 269 ? -6.598 30.641 37.625 1 94.44 269 LEU A N 1
ATOM 2031 C CA . LEU A 1 269 ? -6.426 29.75 36.469 1 94.44 269 LEU A CA 1
ATOM 2032 C C . LEU A 1 269 ? -5.164 30.125 35.688 1 94.44 269 LEU A C 1
ATOM 2034 O O . LEU A 1 269 ? -4.453 29.234 35.219 1 94.44 269 LEU A O 1
ATOM 2038 N N . THR A 1 270 ? -4.898 31.391 35.562 1 97.12 270 THR A N 1
ATOM 2039 C CA . THR A 1 270 ? -3.674 31.859 34.938 1 97.12 270 THR A CA 1
ATOM 2040 C C . THR A 1 270 ? -2.443 31.375 35.688 1 97.12 270 THR A C 1
ATOM 2042 O O . THR A 1 270 ? -1.462 30.938 35.094 1 97.12 270 THR A O 1
ATOM 2045 N N . THR A 1 271 ? -2.523 31.438 36.969 1 94.88 271 THR A N 1
ATOM 2046 C CA . THR A 1 271 ? -1.429 31 37.844 1 94.88 271 THR A CA 1
ATOM 2047 C C . THR A 1 271 ? -1.19 29.5 37.719 1 94.88 271 THR A C 1
ATOM 2049 O O . THR A 1 271 ? -0.044 29.062 37.625 1 94.88 271 THR A O 1
ATOM 2052 N N . LEU A 1 272 ? -2.275 28.797 37.688 1 92.56 272 LEU A N 1
ATOM 2053 C CA . LEU A 1 272 ? -2.164 27.344 37.531 1 92.56 272 LEU A CA 1
ATOM 2054 C C . LEU A 1 272 ? -1.529 26.984 36.219 1 92.56 272 LEU A C 1
ATOM 2056 O O . LEU A 1 272 ? -0.721 26.047 36.125 1 92.56 272 LEU A O 1
ATOM 2060 N N . GLY A 1 273 ? -1.886 27.672 35.156 1 94.69 273 GLY A N 1
ATOM 2061 C CA . GLY A 1 273 ? -1.241 27.484 33.875 1 94.69 273 GLY A CA 1
ATOM 2062 C C . GLY A 1 273 ? 0.251 27.75 33.906 1 94.69 273 GLY A C 1
ATOM 2063 O O . GLY A 1 273 ? 1.037 26.984 33.344 1 94.69 273 GLY A O 1
ATOM 2064 N N . ALA A 1 274 ? 0.644 28.828 34.531 1 94.69 274 ALA A N 1
ATOM 2065 C CA . ALA A 1 274 ? 2.049 29.203 34.656 1 94.69 274 ALA A CA 1
ATOM 2066 C C . ALA A 1 274 ? 2.84 28.141 35.438 1 94.69 274 ALA A C 1
ATOM 2068 O O . ALA A 1 274 ? 3.975 27.828 35.062 1 94.69 274 ALA A O 1
ATOM 2069 N N . ARG A 1 275 ? 2.27 27.641 36.406 1 88.62 275 ARG A N 1
ATOM 2070 C CA . ARG A 1 275 ? 2.893 26.625 37.25 1 88.62 275 ARG A CA 1
ATOM 2071 C C . ARG A 1 275 ? 3.277 25.406 36.438 1 88.62 275 ARG A C 1
ATOM 2073 O O . ARG A 1 275 ? 4.355 24.828 36.625 1 88.62 275 ARG A O 1
ATOM 2080 N N . ALA A 1 276 ? 2.449 25.078 35.594 1 87.94 276 ALA A N 1
ATOM 2081 C CA . ALA A 1 276 ? 2.641 23.859 34.812 1 87.94 276 ALA A CA 1
ATOM 2082 C C . ALA A 1 276 ? 3.814 24 33.844 1 87.94 276 ALA A C 1
ATOM 2084 O O . ALA A 1 276 ? 4.383 23 33.406 1 87.94 276 ALA A O 1
ATOM 2085 N N . SER A 1 277 ? 4.242 25.203 33.5 1 88.56 277 SER A N 1
ATOM 2086 C CA . SER A 1 277 ? 5.277 25.453 32.5 1 88.56 277 SER A CA 1
ATOM 2087 C C . SER A 1 277 ? 6.66 25.109 33.062 1 88.56 277 SER A C 1
ATOM 2089 O O . SER A 1 277 ? 7.617 24.969 32.281 1 88.56 277 SER A O 1
ATOM 2091 N N . GLY A 1 278 ? 6.785 25.062 34.375 1 81.81 278 GLY A N 1
ATOM 2092 C CA . GLY A 1 278 ? 8.078 24.797 34.969 1 81.81 278 GLY A CA 1
ATOM 2093 C C . GLY A 1 278 ? 8.93 26.047 35.125 1 81.81 278 GLY A C 1
ATOM 2094 O O . GLY A 1 278 ? 10.141 25.953 35.344 1 81.81 278 GLY A O 1
ATOM 2095 N N . VAL A 1 279 ? 8.391 27.172 34.969 1 87.5 279 VAL A N 1
ATOM 2096 C CA . VAL A 1 279 ? 9.109 28.422 35.125 1 87.5 279 VAL A CA 1
ATOM 2097 C C . VAL A 1 279 ? 9.695 28.516 36.531 1 87.5 279 VAL A C 1
ATOM 2099 O O . VAL A 1 279 ? 9.117 27.984 37.469 1 87.5 279 VAL A O 1
ATOM 2102 N N . GLY A 1 280 ? 10.789 29.141 36.688 1 85.5 280 GLY A N 1
ATOM 2103 C CA . GLY A 1 280 ? 11.516 29.188 37.938 1 85.5 280 GLY A CA 1
ATOM 2104 C C . GLY A 1 280 ? 10.758 29.891 39.031 1 85.5 280 GLY A C 1
ATOM 2105 O O . GLY A 1 280 ? 10.734 29.422 40.188 1 85.5 280 GLY A O 1
ATOM 2106 N N . MET A 1 281 ? 10.234 31 38.688 1 91.62 281 MET A N 1
ATOM 2107 C CA . MET A 1 281 ? 9.516 31.797 39.688 1 91.62 281 MET A CA 1
ATOM 2108 C C . MET A 1 281 ? 8.305 32.469 39.062 1 91.62 281 MET A C 1
ATOM 2110 O O . MET A 1 281 ? 8.359 32.906 37.906 1 91.62 281 MET A O 1
ATOM 2114 N N . VAL A 1 282 ? 7.273 32.531 39.875 1 94.88 282 VAL A N 1
ATOM 2115 C CA . VAL A 1 282 ? 6.07 33.219 39.469 1 94.88 282 VAL A CA 1
ATOM 2116 C C . VAL A 1 282 ? 5.664 34.25 40.5 1 94.88 282 VAL A C 1
ATOM 2118 O O . VAL A 1 282 ? 5.586 33.938 41.688 1 94.88 282 VAL A O 1
ATOM 2121 N N . THR A 1 283 ? 5.527 35.438 40.062 1 96.69 283 THR A N 1
ATOM 2122 C CA . THR A 1 283 ? 4.902 36.5 40.875 1 96.69 283 THR A CA 1
ATOM 2123 C C . THR A 1 283 ? 3.545 36.875 40.312 1 96.69 283 THR A C 1
ATOM 2125 O O . THR A 1 283 ? 3.424 37.125 39.094 1 96.69 283 THR A O 1
ATOM 2128 N N . VAL A 1 284 ? 2.582 36.969 41.188 1 97.25 284 VAL A N 1
ATOM 2129 C CA . VAL A 1 284 ? 1.242 37.344 40.75 1 97.25 284 VAL A CA 1
ATOM 2130 C C . VAL A 1 284 ? 0.823 38.656 41.406 1 97.25 284 VAL A C 1
ATOM 2132 O O . VAL A 1 284 ? 0.753 38.719 42.656 1 97.25 284 VAL A O 1
ATOM 2135 N N . ALA A 1 285 ? 0.622 39.625 40.594 1 97.31 285 ALA A N 1
ATOM 2136 C CA . ALA A 1 285 ? 0.096 40.906 41.062 1 97.31 285 ALA A CA 1
ATOM 2137 C C . ALA A 1 285 ? -1.423 40.938 40.938 1 97.31 285 ALA A C 1
ATOM 2139 O O . ALA A 1 285 ? -1.958 40.875 39.844 1 97.31 285 ALA A O 1
ATOM 2140 N N . VAL A 1 286 ? -2.1 41.062 42.031 1 96.19 286 VAL A N 1
ATOM 2141 C CA . VAL A 1 286 ? -3.559 41.062 42.094 1 96.19 286 VAL A CA 1
ATOM 2142 C C . VAL A 1 286 ? -4.047 42.188 43.031 1 96.19 286 VAL A C 1
ATOM 2144 O O . VAL A 1 286 ? -3.264 42.75 43.781 1 96.19 286 VAL A O 1
ATOM 2147 N N . PRO A 1 287 ? -5.355 42.531 42.844 1 95.38 287 PRO A N 1
ATOM 2148 C CA . PRO A 1 287 ? -5.875 43.438 43.875 1 95.38 287 PRO A CA 1
ATOM 2149 C C . PRO A 1 287 ? -5.773 42.844 45.281 1 95.38 287 PRO A C 1
ATOM 2151 O O . PRO A 1 287 ? -5.961 41.625 45.469 1 95.38 287 PRO A O 1
ATOM 2154 N N . MET A 1 288 ? -5.594 43.656 46.281 1 94.94 288 MET A N 1
ATOM 2155 C CA . MET A 1 288 ? -5.359 43.25 47.656 1 94.94 288 MET A CA 1
ATOM 2156 C C . MET A 1 288 ? -6.465 42.312 48.156 1 94.94 288 MET A C 1
ATOM 2158 O O . MET A 1 288 ? -6.215 41.406 48.938 1 94.94 288 MET A O 1
ATOM 2162 N N . GLY A 1 289 ? -7.566 42.469 47.719 1 93.5 289 GLY A N 1
ATOM 2163 C CA . GLY A 1 289 ? -8.734 41.75 48.188 1 93.5 289 GLY A CA 1
ATOM 2164 C C . GLY A 1 289 ? -8.711 40.25 47.844 1 93.5 289 GLY A C 1
ATOM 2165 O O . GLY A 1 289 ? -9.359 39.469 48.531 1 93.5 289 GLY A O 1
ATOM 2166 N N . ILE A 1 290 ? -7.938 39.875 46.844 1 93.5 290 ILE A N 1
ATOM 2167 C CA . ILE A 1 290 ? -7.98 38.469 46.469 1 93.5 290 ILE A CA 1
ATOM 2168 C C . ILE A 1 290 ? -6.613 37.812 46.719 1 93.5 290 ILE A C 1
ATOM 2170 O O . ILE A 1 290 ? -6.379 36.688 46.312 1 93.5 290 ILE A O 1
ATOM 2174 N N . LYS A 1 291 ? -5.73 38.5 47.375 1 94.62 291 LYS A N 1
ATOM 2175 C CA . LYS A 1 291 ? -4.391 38 47.656 1 94.62 291 LYS A CA 1
ATOM 2176 C C . LYS A 1 291 ? -4.445 36.688 48.469 1 94.62 291 LYS A C 1
ATOM 2178 O O . LYS A 1 291 ? -3.721 35.75 48.156 1 94.62 291 LYS A O 1
ATOM 2183 N N . ALA A 1 292 ? -5.301 36.625 49.375 1 91.88 292 ALA A N 1
ATOM 2184 C CA . ALA A 1 292 ? -5.398 35.469 50.25 1 91.88 292 ALA A CA 1
ATOM 2185 C C . ALA A 1 292 ? -5.82 34.219 49.5 1 91.88 292 ALA A C 1
ATOM 2187 O O . ALA A 1 292 ? -5.371 33.094 49.781 1 91.88 292 ALA A O 1
ATOM 2188 N N . LEU A 1 293 ? -6.637 34.438 48.594 1 89.62 293 LEU A N 1
ATOM 2189 C CA . LEU A 1 293 ? -7.098 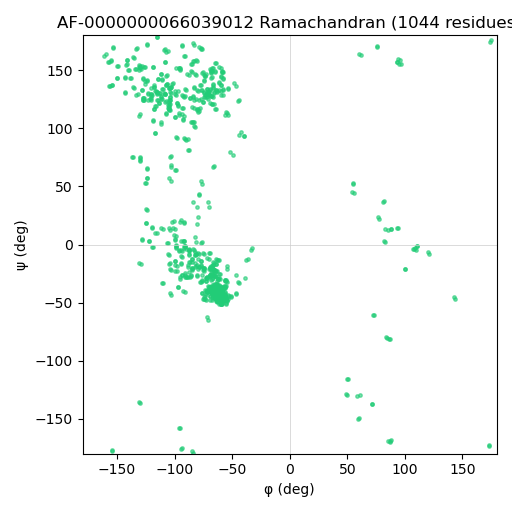33.312 47.781 1 89.62 293 LEU A CA 1
ATOM 2190 C C . LEU A 1 293 ? -5.938 32.688 47.031 1 89.62 293 LEU A C 1
ATOM 2192 O O . LEU A 1 293 ? -5.793 31.469 47.031 1 89.62 293 LEU A O 1
ATOM 2196 N N . LEU A 1 294 ? -5.105 33.438 46.375 1 91.69 294 LEU A N 1
ATOM 2197 C CA . LEU A 1 294 ? -3.973 32.938 45.625 1 91.69 294 LEU A CA 1
ATOM 2198 C C . LEU A 1 294 ? -2.955 32.25 46.531 1 91.69 294 LEU A C 1
ATOM 2200 O O . LEU A 1 294 ? -2.395 31.219 46.188 1 91.69 294 LEU A O 1
ATOM 2204 N N . HIS A 1 295 ? -2.807 32.781 47.688 1 87.12 295 HIS A N 1
ATOM 2205 C CA . HIS A 1 295 ? -1.887 32.188 48.656 1 87.12 295 HIS A CA 1
ATOM 2206 C C . HIS A 1 295 ? -2.346 30.797 49.062 1 87.12 295 HIS A C 1
ATOM 2208 O O . HIS A 1 295 ? -1.521 29.891 49.25 1 87.12 295 HIS A O 1
ATOM 2214 N N . SER A 1 296 ? -3.512 30.688 49.188 1 88.44 296 SER A N 1
ATOM 2215 C CA . SER A 1 296 ? -4.07 29.438 49.656 1 88.44 296 SER A CA 1
ATOM 2216 C C . SER A 1 296 ? -3.984 28.344 48.594 1 88.44 296 SER A C 1
ATOM 2218 O O . SER A 1 296 ? -3.686 27.188 48.875 1 88.44 296 SER A O 1
ATOM 2220 N N . GLN A 1 297 ? -4.23 28.719 47.438 1 87.69 297 GLN A N 1
ATOM 2221 C CA . GLN A 1 297 ? -4.344 27.734 46.375 1 87.69 297 GLN A CA 1
ATOM 2222 C C . GLN A 1 297 ? -2.994 27.484 45.688 1 87.69 297 GLN A C 1
ATOM 2224 O O . GLN A 1 297 ? -2.762 26.422 45.125 1 87.69 297 GLN A O 1
ATOM 2229 N N . CYS A 1 298 ? -2.107 28.516 45.781 1 89.69 298 CYS A N 1
ATOM 2230 C CA . CYS A 1 298 ? -0.788 28.422 45.156 1 89.69 298 CYS A CA 1
ATOM 2231 C C . CYS A 1 298 ? 0.289 28.969 46.094 1 89.69 298 CYS A C 1
ATOM 2233 O O . CYS A 1 298 ? 0.899 30 45.812 1 89.69 298 CYS A O 1
ATOM 2235 N N . PRO A 1 299 ? 0.591 28.234 47.031 1 85.31 299 PRO A N 1
ATOM 2236 C CA . PRO A 1 299 ? 1.502 28.734 48.062 1 85.31 299 PRO A CA 1
ATOM 2237 C C . PRO A 1 299 ? 2.924 28.938 47.531 1 85.31 299 PRO A C 1
ATOM 2239 O O . PRO A 1 299 ? 3.705 29.688 48.125 1 85.31 299 PRO A O 1
ATOM 2242 N N . GLU A 1 300 ? 3.275 28.359 46.531 1 84.06 300 GLU A N 1
ATOM 2243 C CA . GLU A 1 300 ? 4.641 28.422 46.031 1 84.06 300 GLU A CA 1
ATOM 2244 C C . GLU A 1 300 ? 4.883 29.703 45.219 1 84.06 300 GLU A C 1
ATOM 2246 O O . GLU A 1 300 ? 6.027 30.062 44.969 1 84.06 300 GLU A O 1
ATOM 2251 N N . VAL A 1 301 ? 3.828 30.469 44.938 1 90.62 301 VAL A N 1
ATOM 2252 C CA . VAL A 1 301 ? 3.984 31.656 44.094 1 90.62 301 VAL A CA 1
ATOM 2253 C C . VAL A 1 301 ? 4.09 32.906 45 1 90.62 301 VAL A C 1
ATOM 2255 O O . VAL A 1 301 ? 3.572 32.906 46.094 1 90.62 301 VAL A O 1
ATOM 2258 N N . LEU A 1 302 ? 4.754 33.875 44.5 1 92.62 302 LEU A N 1
ATOM 2259 C CA . LEU A 1 302 ? 4.777 35.156 45.156 1 92.62 302 LEU A CA 1
ATOM 2260 C C . LEU A 1 302 ? 3.553 36 44.781 1 92.62 302 LEU A C 1
ATOM 2262 O O . LEU A 1 302 ? 3.23 36.125 43.594 1 92.62 302 LEU A O 1
ATOM 2266 N N . VAL A 1 303 ? 2.877 36.469 45.781 1 94.69 303 VAL A N 1
ATOM 2267 C CA . VAL A 1 303 ? 1.676 37.25 45.5 1 94.69 303 VAL A CA 1
ATOM 2268 C C . VAL A 1 303 ? 1.865 38.688 45.969 1 94.69 303 VAL A C 1
ATOM 2270 O O . VAL A 1 303 ? 2.215 38.938 47.125 1 94.69 303 VAL A O 1
ATOM 2273 N N . LYS A 1 304 ? 1.672 39.531 45.062 1 95.75 304 LYS A N 1
ATOM 2274 C CA . LYS A 1 304 ? 1.721 40.969 45.375 1 95.75 304 LYS A CA 1
ATOM 2275 C C . LYS A 1 304 ? 0.324 41.594 45.344 1 95.75 304 LYS A C 1
ATOM 2277 O O . LYS A 1 304 ? -0.3 41.656 44.281 1 95.75 304 LYS A O 1
ATOM 2282 N N . GLY A 1 305 ? -0.104 42 46.5 1 95 305 GLY A N 1
ATOM 2283 C CA . GLY A 1 305 ? -1.367 42.719 46.562 1 95 305 GLY A CA 1
ATOM 2284 C C . GLY A 1 305 ? -1.234 44.188 46.219 1 95 305 GLY A C 1
ATOM 2285 O O . GLY A 1 305 ? -0.498 44.938 46.875 1 95 305 GLY A O 1
ATOM 2286 N N . LEU A 1 306 ? -1.983 44.656 45.281 1 94.94 306 LEU A N 1
ATOM 2287 C CA . LEU A 1 306 ? -1.916 46.031 44.812 1 94.94 306 LEU A CA 1
ATOM 2288 C C . LEU A 1 306 ? -3.145 46.812 45.281 1 94.94 306 LEU A C 1
ATOM 2290 O O . LEU A 1 306 ? -4.156 46.219 45.656 1 94.94 306 LEU A O 1
ATOM 2294 N N . LEU A 1 307 ? -3.004 48.125 45.156 1 93.56 307 LEU A N 1
ATOM 2295 C CA . LEU A 1 307 ? -4.129 48.969 45.531 1 93.56 307 LEU A CA 1
ATOM 2296 C C . LEU A 1 307 ? -5.324 48.719 44.594 1 93.56 307 LEU A C 1
ATOM 2298 O O . LEU A 1 307 ? -5.156 48.5 43.406 1 93.56 307 LEU A O 1
ATOM 2302 N N . GLU A 1 308 ? -6.547 48.906 45.219 1 93.56 308 GLU A N 1
ATOM 2303 C CA . GLU A 1 308 ? -7.766 48.562 44.5 1 93.56 308 GLU A CA 1
ATOM 2304 C C . GLU A 1 308 ? -8.594 49.781 44.156 1 93.56 308 GLU A C 1
ATOM 2306 O O . GLU A 1 308 ? -8.617 50.75 44.906 1 93.56 308 GLU A O 1
ATOM 2311 N N . THR A 1 309 ? -9.211 49.688 43.094 1 93.25 309 THR A N 1
ATOM 2312 C CA . THR A 1 309 ? -10.25 50.656 42.75 1 93.25 309 THR A CA 1
ATOM 2313 C C . THR A 1 309 ? -11.539 50.344 43.531 1 93.25 309 THR A C 1
ATOM 2315 O O . THR A 1 309 ? -11.664 49.281 44.125 1 93.25 309 THR A O 1
ATOM 2318 N N . PRO A 1 310 ? -12.453 51.281 43.469 1 91.25 310 PRO A N 1
ATOM 2319 C CA . PRO A 1 310 ? -13.719 51.031 44.156 1 91.25 310 PRO A CA 1
ATOM 2320 C C . PRO A 1 310 ? -14.438 49.781 43.594 1 91.25 310 PRO A C 1
ATOM 2322 O O . PRO A 1 310 ? -15.172 49.125 44.344 1 91.25 310 PRO A O 1
ATOM 2325 N N . SER A 1 311 ? -14.188 49.469 42.438 1 92.5 311 SER A N 1
ATOM 2326 C CA . SER A 1 311 ? -14.859 48.344 41.812 1 92.5 311 SER A CA 1
ATOM 2327 C C . SER A 1 311 ? -14.109 47.031 42.094 1 92.5 311 SER A C 1
ATOM 2329 O O . SER A 1 311 ? -14.555 45.969 41.688 1 92.5 311 SER A O 1
ATOM 2331 N N . GLY A 1 312 ? -12.969 47.156 42.719 1 93.31 312 GLY A N 1
ATOM 2332 C CA . GLY A 1 312 ? -12.234 45.969 43.094 1 93.31 312 GLY A CA 1
ATOM 2333 C C . GLY A 1 312 ? -11.18 45.562 42.062 1 93.31 312 GLY A C 1
ATOM 2334 O O . GLY A 1 312 ? -10.68 44.438 42.094 1 93.31 312 GLY A O 1
ATOM 2335 N N . ALA A 1 313 ? -10.836 46.438 41.125 1 95.38 313 ALA A N 1
ATOM 2336 C CA . ALA A 1 313 ? -9.789 46.219 40.125 1 95.38 313 ALA A CA 1
ATOM 2337 C C . ALA A 1 313 ? -8.461 46.781 40.594 1 95.38 313 ALA A C 1
ATOM 2339 O O . ALA A 1 313 ? -8.391 47.469 41.625 1 95.38 313 ALA A O 1
ATOM 2340 N N . ILE A 1 314 ? -7.434 46.469 39.844 1 94.88 314 ILE A N 1
ATOM 2341 C CA . ILE A 1 314 ? -6.113 47 40.156 1 94.88 314 ILE A CA 1
ATOM 2342 C C . ILE A 1 314 ? -6.07 48.5 39.812 1 94.88 314 ILE A C 1
ATOM 2344 O O . ILE A 1 314 ? -6.344 48.875 38.688 1 94.88 314 ILE A O 1
ATOM 2348 N N . ALA A 1 315 ? -5.691 49.25 40.719 1 91.94 315 ALA A N 1
ATOM 2349 C CA . ALA A 1 315 ? -5.695 50.719 40.562 1 91.94 315 ALA A CA 1
ATOM 2350 C C . ALA A 1 315 ? -4.402 51.188 39.906 1 91.94 315 ALA A C 1
ATOM 2352 O O . ALA A 1 315 ? -4.371 52.25 39.25 1 91.94 315 ALA A O 1
ATOM 2353 N N . GLY A 1 316 ? -3.402 50.469 40.094 1 90.69 316 GLY A N 1
ATOM 2354 C CA . GLY A 1 316 ? -2.092 50.781 39.562 1 90.69 316 GLY A CA 1
ATOM 2355 C C . GLY A 1 316 ? -1 49.844 40.031 1 90.69 316 GLY A C 1
ATOM 2356 O O . GLY A 1 316 ? -1.217 49.062 40.969 1 90.69 316 GLY A O 1
ATOM 2357 N N . LEU A 1 317 ? 0.205 50 39.5 1 91.44 317 LEU A N 1
ATOM 2358 C CA . LEU A 1 317 ? 1.304 49.094 39.781 1 91.44 317 LEU A CA 1
ATOM 2359 C C . LEU A 1 317 ? 2.07 49.562 41.031 1 91.44 317 LEU A C 1
ATOM 2361 O O . LEU A 1 317 ? 2.838 48.781 41.594 1 91.44 317 LEU A O 1
ATOM 2365 N N . GLY A 1 318 ? 1.904 50.719 41.344 1 84.88 318 GLY A N 1
ATOM 2366 C CA . GLY A 1 318 ? 2.641 51.25 42.5 1 84.88 318 GLY A CA 1
ATOM 2367 C C . GLY A 1 318 ? 4.145 51.188 42.312 1 84.88 318 GLY A C 1
ATOM 2368 O O . GLY A 1 318 ? 4.68 51.594 41.281 1 84.88 318 GLY A O 1
ATOM 2369 N N . ASN A 1 319 ? 4.863 50.625 43.312 1 85.06 319 ASN A N 1
ATOM 2370 C CA . ASN A 1 319 ? 6.32 50.562 43.312 1 85.06 319 ASN A CA 1
ATOM 2371 C C . ASN A 1 319 ? 6.832 49.25 42.781 1 85.06 319 ASN A C 1
ATOM 2373 O O . ASN A 1 319 ? 7.957 48.844 43.062 1 85.06 319 ASN A O 1
ATOM 2377 N N . LEU A 1 320 ? 5.965 48.594 42.062 1 90.25 320 LEU A N 1
ATOM 2378 C CA . LEU A 1 320 ? 6.383 47.312 41.531 1 90.25 320 LEU A CA 1
ATOM 2379 C C . LEU A 1 320 ? 7.48 47.5 40.469 1 90.25 320 LEU A C 1
ATOM 2381 O O . LEU A 1 320 ? 7.281 48.219 39.469 1 90.25 320 LEU A O 1
ATOM 2385 N N . ASP A 1 321 ? 8.688 46.906 40.656 1 92.5 321 ASP A N 1
ATOM 2386 C CA . ASP A 1 321 ? 9.812 47 39.719 1 92.5 321 ASP A CA 1
ATOM 2387 C C . ASP A 1 321 ? 9.68 45.969 38.594 1 92.5 321 ASP A C 1
ATOM 2389 O O . ASP A 1 321 ? 10.031 44.812 38.781 1 92.5 321 ASP A O 1
ATOM 2393 N N . LEU A 1 322 ? 9.336 46.438 37.5 1 93.94 322 LEU A N 1
ATOM 2394 C CA . LEU A 1 322 ? 9.039 45.562 36.375 1 93.94 322 LEU A CA 1
ATOM 2395 C C . LEU A 1 322 ? 10.328 45.031 35.75 1 93.94 322 LEU A C 1
ATOM 2397 O O . LEU A 1 322 ? 10.289 44.062 34.969 1 93.94 322 LEU A O 1
ATOM 2401 N N . SER A 1 323 ? 11.516 45.562 36.031 1 92.81 323 SER A N 1
ATOM 2402 C CA . SER A 1 323 ? 12.789 45.156 35.406 1 92.81 323 SER A CA 1
ATOM 2403 C C . SER A 1 323 ? 13.273 43.812 35.969 1 92.81 323 SER A C 1
ATOM 2405 O O . SER A 1 323 ? 14.18 43.219 35.375 1 92.81 323 SER A O 1
ATOM 2407 N N . ARG A 1 324 ? 12.617 43.344 36.938 1 92.56 324 ARG A N 1
ATOM 2408 C CA . ARG A 1 324 ? 13.062 42.125 37.625 1 92.56 324 ARG A CA 1
ATOM 2409 C C . ARG A 1 324 ? 12.508 40.875 36.938 1 92.56 324 ARG A C 1
ATOM 2411 O O . ARG A 1 324 ? 12.906 39.75 37.25 1 92.56 324 ARG A O 1
ATOM 2418 N N . TYR A 1 325 ? 11.68 41.094 36.062 1 95 325 TYR A N 1
ATOM 2419 C CA . TYR A 1 325 ? 10.961 39.969 35.5 1 95 325 TYR A CA 1
ATOM 2420 C C . TYR A 1 325 ? 11.438 39.656 34.094 1 95 325 TYR A C 1
ATOM 2422 O O . TYR A 1 325 ? 11.789 40.562 33.344 1 95 325 TYR A O 1
ATOM 2430 N N . SER A 1 326 ? 11.422 38.312 33.812 1 95.06 326 SER A N 1
ATOM 2431 C CA . SER A 1 326 ? 11.875 37.844 32.5 1 95.06 326 SER A CA 1
ATOM 2432 C C . SER A 1 326 ? 10.75 37.906 31.469 1 95.06 326 SER A C 1
ATOM 2434 O O . SER A 1 326 ? 11.008 37.906 30.266 1 95.06 326 SER A O 1
ATOM 2436 N N . ALA A 1 327 ? 9.484 37.938 31.922 1 96.69 327 ALA A N 1
ATOM 2437 C CA . ALA A 1 327 ? 8.289 38.094 31.094 1 96.69 327 ALA A CA 1
ATOM 2438 C C . ALA A 1 327 ? 7.121 38.625 31.922 1 96.69 327 ALA A C 1
ATOM 2440 O O . ALA A 1 327 ? 7.094 38.469 33.156 1 96.69 327 ALA A O 1
ATOM 2441 N N . VAL A 1 328 ? 6.195 39.219 31.266 1 98.19 328 VAL A N 1
ATOM 2442 C CA . VAL A 1 328 ? 5 39.75 31.906 1 98.19 328 VAL A CA 1
ATOM 2443 C C . VAL A 1 328 ? 3.756 39.312 31.125 1 98.19 328 VAL A C 1
ATOM 2445 O O . VAL A 1 328 ? 3.73 39.406 29.891 1 98.19 328 VAL A O 1
ATOM 2448 N N . ALA A 1 329 ? 2.791 38.781 31.75 1 98.5 329 ALA A N 1
ATOM 2449 C CA . ALA A 1 329 ? 1.471 38.531 31.188 1 98.5 329 ALA A CA 1
ATOM 2450 C C . ALA A 1 329 ? 0.396 39.344 31.891 1 98.5 329 ALA A C 1
ATOM 2452 O O . ALA A 1 329 ? 0.335 39.375 33.125 1 98.5 329 ALA A O 1
ATOM 2453 N N . LEU A 1 330 ? -0.398 39.969 31.141 1 98.06 330 LEU A N 1
ATOM 2454 C CA . LEU A 1 330 ? -1.383 40.875 31.703 1 98.06 330 LEU A CA 1
ATOM 2455 C C . LEU A 1 330 ? -2.748 40.688 31.047 1 98.06 330 LEU A C 1
ATOM 2457 O O . LEU A 1 330 ? -2.848 40.594 29.828 1 98.06 330 LEU A O 1
ATOM 2461 N N . GLY A 1 331 ? -3.791 40.656 31.969 1 97.12 331 GLY A N 1
ATOM 2462 C CA . GLY A 1 331 ? -5.074 40.844 31.312 1 97.12 331 GLY A CA 1
ATOM 2463 C C . GLY A 1 331 ? -6.184 40 31.922 1 97.12 331 GLY A C 1
ATOM 2464 O O . GLY A 1 331 ? -7.277 40.5 32.188 1 97.12 331 GLY A O 1
ATOM 2465 N N . PRO A 1 332 ? -5.973 38.688 32.219 1 97.12 332 PRO A N 1
ATOM 2466 C CA . PRO A 1 332 ? -7.051 37.812 32.688 1 97.12 332 PRO A CA 1
ATOM 2467 C C . PRO A 1 332 ? -7.754 38.375 33.906 1 97.12 332 PRO A C 1
ATOM 2469 O O . PRO A 1 332 ? -7.125 38.531 34.969 1 97.12 332 PRO A O 1
ATOM 2472 N N . GLY A 1 333 ? -9 38.75 33.75 1 95.31 333 GLY A N 1
ATOM 2473 C CA . GLY A 1 333 ? -9.859 39.094 34.875 1 95.31 333 GLY A CA 1
ATOM 2474 C C . GLY A 1 333 ? -9.562 40.469 35.438 1 95.31 333 GLY A C 1
ATOM 2475 O O . GLY A 1 333 ? -9.859 40.75 36.594 1 95.31 333 GLY A O 1
ATOM 2476 N N . LEU A 1 334 ? -9.008 41.344 34.688 1 94.75 334 LEU A N 1
ATOM 2477 C CA . LEU A 1 334 ? -8.648 42.656 35.188 1 94.75 334 LEU A CA 1
ATOM 2478 C C . LEU A 1 334 ? -9.898 43.5 35.438 1 94.75 334 LEU A C 1
ATOM 2480 O O . LEU A 1 334 ? -9.914 44.344 36.344 1 94.75 334 LEU A O 1
ATOM 2484 N N . GLY A 1 335 ? -10.836 43.281 34.562 1 91 335 GLY A N 1
ATOM 2485 C CA . GLY A 1 335 ? -11.977 44.188 34.562 1 91 335 GLY A CA 1
ATOM 2486 C C . GLY A 1 335 ? -11.781 45.406 33.688 1 91 335 GLY A C 1
ATOM 2487 O O . GLY A 1 335 ? -10.828 45.469 32.938 1 91 335 GLY A O 1
ATOM 2488 N N . SER A 1 336 ? -12.719 46.438 33.844 1 88.31 336 SER A N 1
ATOM 2489 C CA . SER A 1 336 ? -12.703 47.594 32.969 1 88.31 336 SER A CA 1
ATOM 2490 C C . SER A 1 336 ? -12.141 48.812 33.656 1 88.31 336 SER A C 1
ATOM 2492 O O . SER A 1 336 ? -11.695 49.781 33 1 88.31 336 SER A O 1
ATOM 2494 N N . ASP A 1 337 ? -12.07 48.781 34.906 1 89.31 337 ASP A N 1
ATOM 2495 C CA . ASP A 1 337 ? -11.664 49.938 35.719 1 89.31 337 ASP A CA 1
ATOM 2496 C C . ASP A 1 337 ? -10.203 49.844 36.125 1 89.31 337 ASP A C 1
ATOM 2498 O O . ASP A 1 337 ? -9.891 49.781 37.312 1 89.31 337 ASP A O 1
ATOM 2502 N N . VAL A 1 338 ? -9.234 49.875 35.156 1 87.94 338 VAL A N 1
ATOM 2503 C CA . VAL A 1 338 ? -7.848 49.625 35.531 1 87.94 338 VAL A CA 1
ATOM 2504 C C . VAL A 1 338 ? -7.004 50.844 35.188 1 87.94 338 VAL A C 1
ATOM 2506 O O . VAL A 1 338 ? -5.773 50.812 35.281 1 87.94 338 VAL A O 1
ATOM 2509 N N . GLY A 1 339 ? -7.523 52 34.906 1 83 339 GLY A N 1
ATOM 2510 C CA . GLY A 1 339 ? -6.816 53.219 34.625 1 83 339 GLY A CA 1
ATOM 2511 C C . GLY A 1 339 ? -5.719 53.062 33.594 1 83 339 GLY A C 1
ATOM 2512 O O . GLY A 1 339 ? -5.949 52.531 32.531 1 83 339 GLY A O 1
ATOM 2513 N N . PRO A 1 340 ? -4.5 53.562 33.938 1 87.5 340 PRO A N 1
ATOM 2514 C CA . PRO A 1 340 ? -3.402 53.531 32.969 1 87.5 340 PRO A CA 1
ATOM 2515 C C . PRO A 1 340 ? -2.547 52.281 33.094 1 87.5 340 PRO A C 1
ATOM 2517 O O . PRO A 1 340 ? -1.401 52.25 32.625 1 87.5 340 PRO A O 1
ATOM 2520 N N . LEU A 1 341 ? -2.996 51.312 33.656 1 91.19 341 LEU A N 1
ATOM 2521 C CA . LEU A 1 341 ? -2.264 50.094 33.969 1 91.19 341 LEU A CA 1
ATOM 2522 C C . LEU A 1 341 ? -1.639 49.5 32.719 1 91.19 341 LEU A C 1
ATOM 2524 O O . LEU A 1 341 ? -0.452 49.156 32.719 1 91.19 341 LEU A O 1
ATOM 2528 N N . VAL A 1 342 ? -2.396 49.312 31.656 1 92.31 342 VAL A N 1
ATOM 2529 C CA . VAL A 1 342 ? -1.936 48.688 30.438 1 92.31 342 VAL A CA 1
ATOM 2530 C C . VAL A 1 342 ? -0.851 49.531 29.781 1 92.31 342 VAL A C 1
ATOM 2532 O O . VAL A 1 342 ? 0.17 49 29.328 1 92.31 342 VAL A O 1
ATOM 2535 N N . GLU A 1 343 ? -1.058 50.812 29.734 1 92.5 343 GLU A N 1
ATOM 2536 C CA . GLU A 1 343 ? -0.071 51.719 29.172 1 92.5 343 GLU A CA 1
ATOM 2537 C C . GLU A 1 343 ? 1.249 51.656 29.938 1 92.5 343 GLU A C 1
ATOM 2539 O O . GLU A 1 343 ? 2.322 51.688 29.328 1 92.5 343 GLU A O 1
ATOM 2544 N N . GLU A 1 344 ? 1.155 51.5 31.234 1 90.69 344 GLU A N 1
ATOM 2545 C CA . GLU A 1 344 ? 2.338 51.438 32.094 1 90.69 344 GLU A CA 1
ATOM 2546 C C . GLU A 1 344 ? 3.162 50.188 31.781 1 90.69 344 GLU A C 1
ATOM 2548 O O . GLU A 1 344 ? 4.395 50.25 31.812 1 90.69 344 GLU A O 1
ATOM 2553 N N . VAL A 1 345 ? 2.514 49.188 31.5 1 94.88 345 VAL A N 1
ATOM 2554 C CA . VAL A 1 345 ? 3.186 47.906 31.328 1 94.88 345 VAL A CA 1
ATOM 2555 C C . VAL A 1 345 ? 3.814 47.844 29.938 1 94.88 345 VAL A C 1
ATOM 2557 O O . VAL A 1 345 ? 4.734 47.031 29.703 1 94.88 345 VAL A O 1
ATOM 2560 N N . LEU A 1 346 ? 3.381 48.625 28.969 1 94.5 346 LEU A N 1
ATOM 2561 C CA . LEU A 1 346 ? 3.879 48.594 27.609 1 94.5 346 LEU A CA 1
ATOM 2562 C C . LEU A 1 346 ? 5.352 48.969 27.547 1 94.5 346 LEU A C 1
ATOM 2564 O O . LEU A 1 346 ? 6.035 48.688 26.562 1 94.5 346 LEU A O 1
ATOM 2568 N N . SER A 1 347 ? 5.883 49.5 28.609 1 90.31 347 SER A N 1
ATOM 2569 C CA . SER A 1 347 ? 7.25 50 28.625 1 90.31 347 SER A CA 1
ATOM 2570 C C . SER A 1 347 ? 8.234 48.906 29.078 1 90.31 347 SER A C 1
ATOM 2572 O O . SER A 1 347 ? 9.453 49.125 29.047 1 90.31 347 SER A O 1
ATOM 2574 N N . VAL A 1 348 ? 7.723 47.781 29.391 1 94.25 348 VAL A N 1
ATOM 2575 C CA . VAL A 1 348 ? 8.617 46.719 29.906 1 94.25 348 VAL A CA 1
ATOM 2576 C C . VAL A 1 348 ? 9.555 46.25 28.797 1 94.25 348 VAL A C 1
ATOM 2578 O O . VAL A 1 348 ? 9.18 46.25 27.625 1 94.25 348 VAL A O 1
ATOM 2581 N N . ASN A 1 349 ? 10.781 45.812 29.188 1 94.25 349 ASN A N 1
ATOM 2582 C CA . ASN A 1 349 ? 11.797 45.406 28.219 1 94.25 349 ASN A CA 1
ATOM 2583 C C . ASN A 1 349 ? 11.891 43.906 28.078 1 94.25 349 ASN A C 1
ATOM 2585 O O . ASN A 1 349 ? 12.922 43.375 27.656 1 94.25 349 ASN A O 1
ATOM 2589 N N . CYS A 1 350 ? 10.953 43.219 28.438 1 94.94 350 CYS A N 1
ATOM 2590 C CA . CYS A 1 350 ? 10.852 41.781 28.312 1 94.94 350 CYS A CA 1
ATOM 2591 C C . CYS A 1 350 ? 9.594 41.375 27.547 1 94.94 350 CYS A C 1
ATOM 2593 O O . CYS A 1 350 ? 8.773 42.219 27.203 1 94.94 350 CYS A O 1
ATOM 2595 N N . PRO A 1 351 ? 9.469 40.094 27.219 1 96 351 PRO A N 1
ATOM 2596 C CA . PRO A 1 351 ? 8.258 39.656 26.516 1 96 351 PRO A CA 1
ATOM 2597 C C . PRO A 1 351 ? 6.984 39.969 27.297 1 96 351 PRO A C 1
ATOM 2599 O O . PRO A 1 351 ? 6.922 39.75 28.516 1 96 351 PRO A O 1
ATOM 2602 N N . LEU A 1 352 ? 6.031 40.531 26.594 1 98 352 LEU A N 1
ATOM 2603 C CA . LEU A 1 352 ? 4.75 40.906 27.172 1 98 352 LEU A CA 1
ATOM 2604 C C . LEU A 1 352 ? 3.598 40.188 26.484 1 98 352 LEU A C 1
ATOM 2606 O O . LEU A 1 352 ? 3.486 40.219 25.25 1 98 352 LEU A O 1
ATOM 2610 N N . ILE A 1 353 ? 2.764 39.5 27.25 1 98.56 353 ILE A N 1
ATOM 2611 C CA . ILE A 1 353 ? 1.569 38.844 26.75 1 98.56 353 ILE A CA 1
ATOM 2612 C C . ILE A 1 353 ? 0.325 39.594 27.203 1 98.56 353 ILE A C 1
ATOM 2614 O O . ILE A 1 353 ? 0.143 39.875 28.391 1 98.56 353 ILE A O 1
ATOM 2618 N N . LEU A 1 354 ? -0.471 40 26.281 1 98.38 354 LEU A N 1
ATOM 2619 C CA . LEU A 1 354 ? -1.75 40.656 26.578 1 98.38 354 LEU A CA 1
ATOM 2620 C C . LEU A 1 354 ? -2.91 39.719 26.219 1 98.38 354 LEU A C 1
ATOM 2622 O O . LEU A 1 354 ? -2.957 39.188 25.109 1 98.38 354 LEU A O 1
ATOM 2626 N N . ASP A 1 355 ? -3.822 39.531 27.094 1 97.62 355 ASP A N 1
ATOM 2627 C CA . ASP A 1 355 ? -4.98 38.656 26.922 1 97.62 355 ASP A CA 1
ATOM 2628 C C . ASP A 1 355 ? -6.23 39.281 27.547 1 97.62 355 ASP A C 1
ATOM 2630 O O . ASP A 1 355 ? -6.137 40.25 28.312 1 97.62 355 ASP A O 1
ATOM 2634 N N . ALA A 1 356 ? -7.402 38.844 27.109 1 96.31 356 ALA A N 1
ATOM 2635 C CA . ALA A 1 356 ? -8.695 39.156 27.719 1 96.31 356 ALA A CA 1
ATOM 2636 C C . ALA A 1 356 ? -8.844 40.656 27.953 1 96.31 356 ALA A C 1
ATOM 2638 O O . ALA A 1 356 ? -8.758 41.438 27.016 1 96.31 356 ALA A O 1
ATOM 2639 N N . ASP A 1 357 ? -8.938 41.062 29.234 1 95.94 357 ASP A N 1
ATOM 2640 C CA . ASP A 1 357 ? -9.203 42.469 29.531 1 95.94 357 ASP A CA 1
ATOM 2641 C C . ASP A 1 357 ? -8.008 43.344 29.172 1 95.94 357 ASP A C 1
ATOM 2643 O O . ASP A 1 357 ? -8.164 44.531 28.906 1 95.94 357 ASP A O 1
ATOM 2647 N N . GLY A 1 358 ? -6.832 42.75 29.188 1 96.69 358 GLY A N 1
ATOM 2648 C CA . GLY A 1 358 ? -5.695 43.469 28.656 1 96.69 358 GLY A CA 1
ATOM 2649 C C . GLY A 1 358 ? -5.879 43.875 27.203 1 96.69 358 GLY A C 1
ATOM 2650 O O . GLY A 1 358 ? -5.488 45 26.812 1 96.69 358 GLY A O 1
ATOM 2651 N N . LEU A 1 359 ? -6.465 43.062 26.438 1 97.38 359 LEU A N 1
ATOM 2652 C CA . LEU A 1 359 ? -6.746 43.344 25.031 1 97.38 359 LEU A CA 1
ATOM 2653 C C . LEU A 1 359 ? -7.879 44.375 24.906 1 97.38 359 LEU A C 1
ATOM 2655 O O . LEU A 1 359 ? -7.824 45.25 24.047 1 97.38 359 LEU A O 1
ATOM 2659 N N . ASN A 1 360 ? -8.859 44.219 25.688 1 95.88 360 ASN A N 1
ATOM 2660 C CA . ASN A 1 360 ? -9.984 45.156 25.672 1 95.88 360 ASN A CA 1
ATOM 2661 C C . ASN A 1 360 ? -9.523 46.562 25.969 1 95.88 360 ASN A C 1
ATOM 2663 O O . ASN A 1 360 ? -9.953 47.531 25.312 1 95.88 360 ASN A O 1
ATOM 2667 N N . GLN A 1 361 ? -8.68 46.656 26.938 1 94.88 361 GLN A N 1
ATOM 2668 C CA . GLN A 1 361 ? -8.148 47.969 27.328 1 94.88 361 GLN A CA 1
ATOM 2669 C C . GLN A 1 361 ? -7.254 48.531 26.219 1 94.88 361 GLN A C 1
ATOM 2671 O O . GLN A 1 361 ? -7.266 49.75 25.969 1 94.88 361 GLN A O 1
ATOM 2676 N N . LEU A 1 362 ? -6.484 47.688 25.703 1 95.81 362 LEU A N 1
ATOM 2677 C CA . LEU A 1 362 ? -5.637 48.094 24.594 1 95.81 362 LEU A CA 1
ATOM 2678 C C . LEU A 1 362 ? -6.465 48.688 23.469 1 95.81 362 LEU A C 1
ATOM 2680 O O . LEU A 1 362 ? -6.074 49.719 22.891 1 95.81 362 LEU A O 1
ATOM 2684 N N . ALA A 1 363 ? -7.551 48.094 23.094 1 95.44 363 ALA A N 1
ATOM 2685 C CA . ALA A 1 363 ? -8.453 48.562 22.047 1 95.44 363 ALA A CA 1
ATOM 2686 C C . ALA A 1 363 ? -9.156 49.844 22.469 1 95.44 363 ALA A C 1
ATOM 2688 O O . ALA A 1 363 ? -9.195 50.812 21.719 1 95.44 363 ALA A O 1
ATOM 2689 N N . GLN A 1 364 ? -9.695 49.875 23.656 1 93.94 364 GLN A N 1
ATOM 2690 C CA . GLN A 1 364 ? -10.492 50.969 24.156 1 93.94 364 GLN A CA 1
ATOM 2691 C C . GLN A 1 364 ? -9.656 52.25 24.266 1 93.94 364 GLN A C 1
ATOM 2693 O O . GLN A 1 364 ? -10.133 53.344 23.984 1 93.94 364 GLN A O 1
ATOM 2698 N N . GLN A 1 365 ? -8.438 52.062 24.703 1 93.62 365 GLN A N 1
ATOM 2699 C CA . GLN A 1 365 ? -7.566 53.219 24.938 1 93.62 365 GLN A CA 1
ATOM 2700 C C . GLN A 1 365 ? -6.742 53.531 23.688 1 93.62 365 GLN A C 1
ATOM 2702 O O . GLN A 1 365 ? -5.875 54.406 23.719 1 93.62 365 GLN A O 1
ATOM 2707 N N . GLN A 1 366 ? -6.938 52.844 22.656 1 94 366 GLN A N 1
ATOM 2708 C CA . GLN A 1 366 ? -6.305 53.062 21.359 1 94 366 GLN A CA 1
ATOM 2709 C C . GLN A 1 366 ? -4.785 53.062 21.484 1 94 366 GLN A C 1
ATOM 2711 O O . GLN A 1 366 ? -4.125 54 21.016 1 94 366 GLN A O 1
ATOM 2716 N N . LEU A 1 367 ? -4.25 52 22.094 1 94.69 367 LEU A N 1
ATOM 2717 C CA . LEU A 1 367 ? -2.836 51.969 22.453 1 94.69 367 LEU A CA 1
ATOM 2718 C C . LEU A 1 367 ? -2.049 51.156 21.438 1 94.69 367 LEU A C 1
ATOM 2720 O O . LEU A 1 367 ? -0.854 50.906 21.609 1 94.69 367 LEU A O 1
ATOM 2724 N N . LEU A 1 368 ? -2.66 50.75 20.344 1 93.94 368 LEU A N 1
ATOM 2725 C CA . LEU A 1 368 ? -1.997 49.938 19.344 1 93.94 368 LEU A CA 1
ATOM 2726 C C . LEU A 1 368 ? -0.769 50.625 18.781 1 93.94 368 LEU A C 1
ATOM 2728 O O . LEU A 1 368 ? 0.271 50 18.562 1 93.94 368 LEU A O 1
ATOM 2732 N N . PRO A 1 369 ? -0.802 51.938 18.484 1 93.75 369 PRO A N 1
ATOM 2733 C CA . PRO A 1 369 ? 0.394 52.625 17.984 1 93.75 369 PRO A CA 1
ATOM 2734 C C . PRO A 1 369 ? 1.555 52.562 18.984 1 93.75 369 PRO A C 1
ATOM 2736 O O . PRO A 1 369 ? 2.713 52.469 18.578 1 93.75 369 PRO A O 1
ATOM 2739 N N . LEU A 1 370 ? 1.221 52.688 20.25 1 93.69 370 LEU A N 1
ATOM 2740 C CA . LEU A 1 370 ? 2.254 52.594 21.281 1 93.69 370 LEU A CA 1
ATOM 2741 C C . LEU A 1 370 ? 2.842 51.188 21.328 1 93.69 370 LEU A C 1
ATOM 2743 O O . LEU A 1 370 ? 4.039 51.031 21.578 1 93.69 370 LEU A O 1
ATOM 2747 N N . LEU A 1 371 ? 2 50.25 21.203 1 95.19 371 LEU A N 1
ATOM 2748 C CA . LEU A 1 371 ? 2.426 48.844 21.188 1 95.19 371 LEU A CA 1
ATOM 2749 C C . LEU A 1 371 ? 3.395 48.594 20.031 1 95.19 371 LEU A C 1
ATOM 2751 O O . LEU A 1 371 ? 4.379 47.875 20.188 1 95.19 371 LEU A O 1
ATOM 2755 N N . ALA A 1 372 ? 3.172 49.156 18.891 1 93.44 372 ALA A N 1
ATOM 2756 C CA . ALA A 1 372 ? 3.906 48.906 17.656 1 93.44 372 ALA A CA 1
ATOM 2757 C C . ALA A 1 372 ? 5.34 49.438 17.75 1 93.44 372 ALA A C 1
ATOM 2759 O O . ALA A 1 372 ? 6.219 49 17 1 93.44 372 ALA A O 1
ATOM 2760 N N . VAL A 1 373 ? 5.629 50.312 18.656 1 93.06 373 VAL A N 1
ATOM 2761 C CA . VAL A 1 373 ? 6.957 50.906 18.734 1 93.06 373 VAL A CA 1
ATOM 2762 C C . VAL A 1 373 ? 7.777 50.188 19.812 1 93.06 373 VAL A C 1
ATOM 2764 O O . VAL A 1 373 ? 8.961 50.5 20 1 93.06 373 VAL A O 1
ATOM 2767 N N . ARG A 1 374 ? 7.121 49.188 20.516 1 94.25 374 ARG A N 1
ATOM 2768 C CA . ARG A 1 374 ? 7.875 48.406 21.484 1 94.25 374 ARG A CA 1
ATOM 2769 C C . ARG A 1 374 ? 9.055 47.719 20.812 1 94.25 374 ARG A C 1
ATOM 2771 O O . ARG A 1 374 ? 8.93 47.219 19.703 1 94.25 374 ARG A O 1
ATOM 2778 N N . THR A 1 375 ? 10.188 47.656 21.578 1 92.38 375 THR A N 1
ATOM 2779 C CA . THR A 1 375 ? 11.359 46.969 21.062 1 92.38 375 THR A CA 1
ATOM 2780 C C . THR A 1 375 ? 11.391 45.531 21.562 1 92.38 375 THR A C 1
ATOM 2782 O O . THR A 1 375 ? 11.938 44.656 20.891 1 92.38 375 THR A O 1
ATOM 2785 N N . ALA A 1 376 ? 10.836 45.281 22.75 1 94.25 376 ALA A N 1
ATOM 2786 C CA . ALA A 1 376 ? 10.727 43.938 23.281 1 94.25 376 ALA A CA 1
ATOM 2787 C C . ALA A 1 376 ? 9.539 43.188 22.672 1 94.25 376 ALA A C 1
ATOM 2789 O O . ALA A 1 376 ? 8.578 43.812 22.219 1 94.25 376 ALA A O 1
ATOM 2790 N N . PRO A 1 377 ? 9.555 41.906 22.688 1 94.38 377 PRO A N 1
ATOM 2791 C CA . PRO A 1 377 ? 8.492 41.156 22.047 1 94.38 377 PRO A CA 1
ATOM 2792 C C . PRO A 1 377 ? 7.141 41.312 22.734 1 94.38 377 PRO A C 1
ATOM 2794 O O . PRO A 1 377 ? 7.082 41.375 23.969 1 94.38 377 PRO A O 1
ATOM 2797 N N . THR A 1 378 ? 6.078 41.344 21.953 1 97.25 378 THR A N 1
ATOM 2798 C CA . THR A 1 378 ? 4.703 41.344 22.438 1 97.25 378 THR A CA 1
ATOM 2799 C C . THR A 1 378 ? 3.883 40.219 21.812 1 97.25 378 THR A C 1
ATOM 2801 O O . THR A 1 378 ? 4.035 39.938 20.625 1 97.25 378 THR A O 1
ATOM 2804 N N . VAL A 1 379 ? 3.047 39.594 22.578 1 98.25 379 VAL A N 1
ATOM 2805 C CA . VAL A 1 379 ? 2.111 38.562 22.109 1 98.25 379 VAL A CA 1
ATOM 2806 C C . VAL A 1 379 ? 0.683 38.969 22.469 1 98.25 379 VAL A C 1
ATOM 2808 O O . VAL A 1 379 ? 0.385 39.281 23.609 1 98.25 379 VAL A O 1
ATOM 2811 N N . LEU A 1 380 ? -0.158 39.031 21.484 1 98.5 380 LEU A N 1
ATOM 2812 C CA . LEU A 1 380 ? -1.59 39.219 21.672 1 98.5 380 LEU A CA 1
ATOM 2813 C C . LEU A 1 380 ? -2.35 37.938 21.484 1 98.5 380 LEU A C 1
ATOM 2815 O O . LEU A 1 380 ? -2.074 37.188 20.547 1 98.5 380 LEU A O 1
ATOM 2819 N N . THR A 1 381 ? -3.324 37.594 22.359 1 98.31 381 THR A N 1
ATOM 2820 C CA . THR A 1 381 ? -3.994 36.312 22.281 1 98.31 381 THR A CA 1
ATOM 2821 C C . THR A 1 381 ? -5.508 36.5 22.172 1 98.31 381 THR A C 1
ATOM 2823 O O . THR A 1 381 ? -6.262 35.875 22.938 1 98.31 381 THR A O 1
ATOM 2826 N N . PRO A 1 382 ? -5.988 37.188 21.234 1 97.81 382 PRO A N 1
ATOM 2827 C CA . PRO A 1 382 ? -7.426 37.469 21.141 1 97.81 382 PRO A CA 1
ATOM 2828 C C . PRO A 1 382 ? -8.227 36.25 20.688 1 97.81 382 PRO A C 1
ATOM 2830 O O . PRO A 1 382 ? -7.715 35.406 19.938 1 97.81 382 PRO A O 1
ATOM 2833 N N . HIS A 1 383 ? -9.453 36.125 21.219 1 95.19 383 HIS A N 1
ATOM 2834 C CA . HIS A 1 383 ? -10.469 35.344 20.531 1 95.19 383 HIS A CA 1
ATOM 2835 C C . HIS A 1 383 ? -11.188 36.188 19.469 1 95.19 383 HIS A C 1
ATOM 2837 O O . HIS A 1 383 ? -10.82 37.344 19.234 1 95.19 383 HIS A O 1
ATOM 2843 N N . GLY A 1 384 ? -12.156 35.656 18.797 1 93.44 384 GLY A N 1
ATOM 2844 C CA . GLY A 1 384 ? -12.781 36.344 17.656 1 93.44 384 GLY A CA 1
ATOM 2845 C C . GLY A 1 384 ? -13.328 37.719 18 1 93.44 384 GLY A C 1
ATOM 2846 O O . GLY A 1 384 ? -13.094 38.688 17.281 1 93.44 384 GLY A O 1
ATOM 2847 N N . GLY A 1 385 ? -14.047 37.781 19.062 1 93.94 385 GLY A N 1
ATOM 2848 C CA . GLY A 1 385 ? -14.609 39.031 19.5 1 93.94 385 GLY A CA 1
ATOM 2849 C C . GLY A 1 385 ? -13.555 40.062 19.844 1 93.94 385 GLY A C 1
ATOM 2850 O O . GLY A 1 385 ? -13.664 41.25 19.453 1 93.94 385 GLY A O 1
ATOM 2851 N N . GLU A 1 386 ? -12.57 39.75 20.609 1 96.06 386 GLU A N 1
ATOM 2852 C CA . GLU A 1 386 ? -11.469 40.625 20.984 1 96.06 386 GLU A CA 1
ATOM 2853 C C . GLU A 1 386 ? -10.695 41.094 19.75 1 96.06 386 GLU A C 1
ATOM 2855 O O . GLU A 1 386 ? -10.305 42.25 19.656 1 96.06 386 GLU A O 1
ATOM 2860 N N . PHE A 1 387 ? -10.531 40.188 18.828 1 96.44 387 PHE A N 1
ATOM 2861 C CA . PHE A 1 387 ? -9.844 40.5 17.578 1 96.44 387 PHE A CA 1
ATOM 2862 C C . PHE A 1 387 ? -10.578 41.594 16.828 1 96.44 387 PHE A C 1
ATOM 2864 O O . PHE A 1 387 ? -9.953 42.531 16.344 1 96.44 387 PHE A O 1
ATOM 2871 N N . LYS A 1 388 ? -11.852 41.438 16.766 1 95.75 388 LYS A N 1
ATOM 2872 C CA . LYS A 1 388 ? -12.664 42.406 16.062 1 95.75 388 LYS A CA 1
ATOM 2873 C C . LYS A 1 388 ? -12.57 43.781 16.734 1 95.75 388 LYS A C 1
ATOM 2875 O O . LYS A 1 388 ? -12.586 44.812 16.047 1 95.75 388 LYS A O 1
ATOM 2880 N N . ARG A 1 389 ? -12.453 43.812 18 1 95.81 389 ARG A N 1
ATOM 2881 C CA . ARG A 1 389 ? -12.328 45.094 18.719 1 95.81 389 ARG A CA 1
ATOM 2882 C C . ARG A 1 389 ? -10.961 45.719 18.469 1 95.81 389 ARG A C 1
ATOM 2884 O O . ARG A 1 389 ? -10.859 46.938 18.312 1 95.81 389 ARG A O 1
ATOM 2891 N N . LEU A 1 390 ? -9.992 44.906 18.469 1 96.44 390 LEU A N 1
ATOM 2892 C CA . LEU A 1 390 ? -8.625 45.375 18.297 1 96.44 390 LEU A CA 1
ATOM 2893 C C . LEU A 1 390 ? -8.391 45.844 16.859 1 96.44 390 LEU A C 1
ATOM 2895 O O . LEU A 1 390 ? -7.684 46.812 16.625 1 96.44 390 LEU A O 1
ATOM 2899 N N . PHE A 1 391 ? -8.969 45.031 15.953 1 96.5 391 PHE A N 1
ATOM 2900 C CA . PHE A 1 391 ? -8.742 45.25 14.531 1 96.5 391 PHE A CA 1
ATOM 2901 C C . PHE A 1 391 ? -10.055 45.281 13.766 1 96.5 391 PHE A C 1
ATOM 2903 O O . PHE A 1 391 ? -10.312 44.438 12.914 1 96.5 391 PHE A O 1
ATOM 2910 N N . PRO A 1 392 ? -10.773 46.281 13.914 1 94.81 392 PRO A N 1
ATOM 2911 C CA . PRO A 1 392 ? -12.125 46.312 13.344 1 94.81 392 PRO A CA 1
ATOM 2912 C C . PRO A 1 392 ? -12.117 46.344 11.812 1 94.81 392 PRO A C 1
ATOM 2914 O O . PRO A 1 392 ? -13.102 45.938 11.188 1 94.81 392 PRO A O 1
ATOM 2917 N N . ASP A 1 393 ? -11.055 46.688 11.188 1 94.75 393 ASP A N 1
ATOM 2918 C CA . ASP A 1 393 ? -11.016 46.844 9.742 1 94.75 393 ASP A CA 1
ATOM 2919 C C . ASP A 1 393 ? -10.508 45.594 9.062 1 94.75 393 ASP A C 1
ATOM 2921 O O . ASP A 1 393 ? -10.477 45.5 7.836 1 94.75 393 ASP A O 1
ATOM 2925 N N . ILE A 1 394 ? -10.086 44.625 9.828 1 95.06 394 ILE A N 1
ATOM 2926 C CA . ILE A 1 394 ? -9.562 43.375 9.258 1 95.06 394 ILE A CA 1
ATOM 2927 C C . ILE A 1 394 ? -10.688 42.344 9.141 1 95.06 394 ILE A C 1
ATOM 2929 O O . ILE A 1 394 ? -11.383 42.062 10.125 1 95.06 394 ILE A O 1
ATOM 2933 N N . ASP A 1 395 ? -10.859 41.781 7.957 1 88.94 395 ASP A N 1
ATOM 2934 C CA . ASP A 1 395 ? -11.852 40.75 7.727 1 88.94 395 ASP A CA 1
ATOM 2935 C C . ASP A 1 395 ? -11.398 39.406 8.328 1 88.94 395 ASP A C 1
ATOM 2937 O O . ASP A 1 395 ? -10.344 38.875 7.973 1 88.94 395 ASP A O 1
ATOM 2941 N N . GLN A 1 396 ? -12.227 38.812 9.148 1 85.75 396 GLN A N 1
ATOM 2942 C CA . GLN A 1 396 ? -11.875 37.562 9.844 1 85.75 396 GLN A CA 1
ATOM 2943 C C . GLN A 1 396 ? -12.336 36.344 9.062 1 85.75 396 GLN A C 1
ATOM 2945 O O . GLN A 1 396 ? -12.172 35.219 9.516 1 85.75 396 GLN A O 1
ATOM 2950 N N . GLY A 1 397 ? -12.898 36.656 7.883 1 84.56 397 GLY A N 1
ATOM 2951 C CA . GLY A 1 397 ? -13.344 35.531 7.07 1 84.56 397 GLY A CA 1
ATOM 2952 C C . GLY A 1 397 ? -12.219 34.594 6.707 1 84.56 397 GLY A C 1
ATOM 2953 O O . GLY A 1 397 ? -12.391 33.344 6.762 1 84.56 397 GLY A O 1
ATOM 2954 N N . ASP A 1 398 ? -11.133 35.156 6.312 1 91.5 398 ASP A N 1
ATOM 2955 C CA . ASP A 1 398 ? -9.891 34.406 6.121 1 91.5 398 ASP A CA 1
ATOM 2956 C C . ASP A 1 398 ? -8.977 34.562 7.34 1 91.5 398 ASP A C 1
ATOM 2958 O O . ASP A 1 398 ? -8.125 35.438 7.383 1 91.5 398 ASP A O 1
ATOM 2962 N N . ARG A 1 399 ? -9.133 33.656 8.203 1 93 399 ARG A N 1
ATOM 2963 C CA . ARG A 1 399 ? -8.484 33.719 9.508 1 93 399 ARG A CA 1
ATOM 2964 C C . ARG A 1 399 ? -6.965 33.781 9.359 1 93 399 ARG A C 1
ATOM 2966 O O . ARG A 1 399 ? -6.293 34.5 10.102 1 93 399 ARG A O 1
ATOM 2973 N N . LEU A 1 400 ? -6.426 33 8.438 1 94.81 400 LEU A N 1
ATOM 2974 C CA . LEU A 1 400 ? -4.98 32.969 8.242 1 94.81 400 LEU A CA 1
ATOM 2975 C C . LEU A 1 400 ? -4.449 34.312 7.797 1 94.81 400 LEU A C 1
ATOM 2977 O O . LEU A 1 400 ? -3.504 34.844 8.391 1 94.81 400 LEU A O 1
ATOM 2981 N N . THR A 1 401 ? -5.062 34.906 6.812 1 94.38 401 THR A N 1
ATOM 2982 C CA . THR A 1 401 ? -4.652 36.219 6.32 1 94.38 401 THR A CA 1
ATOM 2983 C C . THR A 1 401 ? -4.902 37.281 7.379 1 94.38 401 THR A C 1
ATOM 2985 O O . THR A 1 401 ? -4.109 38.219 7.523 1 94.38 401 THR A O 1
ATOM 2988 N N . ALA A 1 402 ? -5.98 37.156 8.086 1 95.69 402 ALA A N 1
ATOM 2989 C CA . ALA A 1 402 ? -6.34 38.125 9.117 1 95.69 402 ALA A CA 1
ATOM 2990 C C . ALA A 1 402 ? -5.254 38.219 10.188 1 95.69 402 ALA A C 1
ATOM 2992 O O . ALA A 1 402 ? -4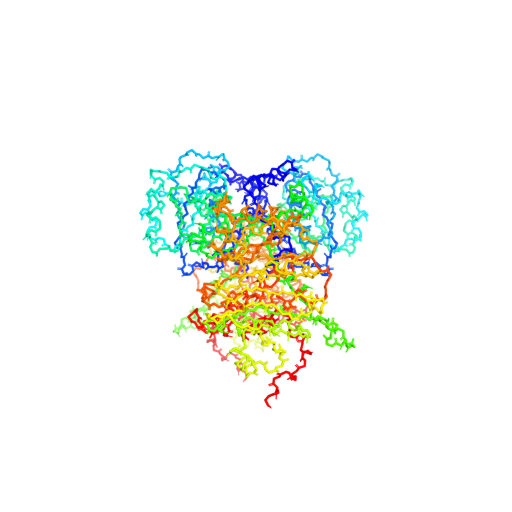.828 39.312 10.555 1 95.69 402 ALA A O 1
ATOM 2993 N N . VAL A 1 403 ? -4.867 37.125 10.695 1 97 403 VAL A N 1
ATOM 2994 C CA . VAL A 1 403 ? -3.889 37.125 11.781 1 97 403 VAL A CA 1
ATOM 2995 C C . VAL A 1 403 ? -2.545 37.625 11.266 1 97 403 VAL A C 1
ATOM 2997 O O . VAL A 1 403 ? -1.825 38.312 11.992 1 97 403 VAL A O 1
ATOM 3000 N N . GLN A 1 404 ? -2.182 37.25 10.047 1 96.44 404 GLN A N 1
ATOM 3001 C CA . GLN A 1 404 ? -0.955 37.75 9.445 1 96.44 404 GLN A CA 1
ATOM 3002 C C . GLN A 1 404 ? -0.984 39.281 9.32 1 96.44 404 GLN A C 1
ATOM 3004 O O . GLN A 1 404 ? -0.008 39.969 9.656 1 96.44 404 GLN A O 1
ATOM 3009 N N . THR A 1 405 ? -2.086 39.812 8.852 1 96.5 405 THR A N 1
ATOM 3010 C CA . THR A 1 405 ? -2.258 41.25 8.68 1 96.5 405 THR A CA 1
ATOM 3011 C C . THR A 1 405 ? -2.189 41.969 10.023 1 96.5 405 THR A C 1
ATOM 3013 O O . THR A 1 405 ? -1.521 43 10.148 1 96.5 405 THR A O 1
ATOM 3016 N N . ALA A 1 406 ? -2.854 41.406 10.984 1 97.31 406 ALA A N 1
ATOM 3017 C CA . ALA A 1 406 ? -2.863 42 12.312 1 97.31 406 ALA A CA 1
ATOM 3018 C C . ALA A 1 406 ? -1.458 42.031 12.906 1 97.31 406 ALA A C 1
ATOM 3020 O O . ALA A 1 406 ? -1.05 43.062 13.477 1 97.31 406 ALA A O 1
ATOM 3021 N N . ALA A 1 407 ? -0.753 40.938 12.812 1 97.5 407 ALA A N 1
ATOM 3022 C CA . ALA A 1 407 ? 0.604 40.844 13.344 1 97.5 407 ALA A CA 1
ATOM 3023 C C . ALA A 1 407 ? 1.509 41.906 12.719 1 97.5 407 ALA A C 1
ATOM 3025 O O . ALA A 1 407 ? 2.285 42.562 13.414 1 97.5 407 ALA A O 1
ATOM 3026 N N . ALA A 1 408 ? 1.394 42.031 11.43 1 95.19 408 ALA A N 1
ATOM 3027 C CA . ALA A 1 408 ? 2.197 43.031 10.711 1 95.19 408 ALA A CA 1
ATOM 3028 C C . ALA A 1 408 ? 1.83 44.438 11.133 1 95.19 408 ALA A C 1
ATOM 3030 O O . ALA A 1 408 ? 2.705 45.312 11.289 1 95.19 408 ALA A O 1
ATOM 3031 N N . MET A 1 409 ? 0.581 44.688 11.258 1 94.44 409 MET A N 1
ATOM 3032 C CA . MET A 1 409 ? 0.062 46 11.57 1 94.44 409 MET A CA 1
ATOM 3033 C C . MET A 1 409 ? 0.523 46.469 12.953 1 94.44 409 MET A C 1
ATOM 3035 O O . MET A 1 409 ? 0.903 47.625 13.141 1 94.44 409 MET A O 1
ATOM 3039 N N . CYS A 1 410 ? 0.449 45.594 13.945 1 95.88 410 CYS A N 1
ATOM 3040 C CA . CYS A 1 410 ? 0.738 46 15.32 1 95.88 410 CYS A CA 1
ATOM 3041 C C . CYS A 1 410 ? 2.166 45.625 15.703 1 95.88 410 CYS A C 1
ATOM 3043 O O . CYS A 1 410 ? 2.604 45.906 16.828 1 95.88 410 CYS A O 1
ATOM 3045 N N . GLN A 1 411 ? 2.896 45 14.82 1 96 411 GLN A N 1
ATOM 3046 C CA . GLN A 1 411 ? 4.285 44.594 15.031 1 96 411 GLN A CA 1
ATOM 3047 C C . GLN A 1 411 ? 4.422 43.719 16.266 1 96 411 GLN A C 1
ATOM 3049 O O . GLN A 1 411 ? 5.301 43.969 17.109 1 96 411 GLN A O 1
ATOM 3054 N N . ALA A 1 412 ? 3.527 42.781 16.422 1 97.12 412 ALA A N 1
ATOM 3055 C CA . ALA A 1 412 ? 3.502 41.844 17.531 1 97.12 412 ALA A CA 1
ATOM 3056 C C . ALA A 1 412 ? 3.092 40.438 17.047 1 97.12 412 ALA A C 1
ATOM 3058 O O . ALA A 1 412 ? 2.52 40.312 15.969 1 97.12 412 ALA A O 1
ATOM 3059 N N . THR A 1 413 ? 3.496 39.438 17.781 1 97.62 413 THR A N 1
ATOM 3060 C CA . THR A 1 413 ? 2.955 38.125 17.531 1 97.62 413 THR A CA 1
ATOM 3061 C C . THR A 1 413 ? 1.489 38.031 17.953 1 97.62 413 THR A C 1
ATOM 3063 O O . THR A 1 413 ? 1.13 38.469 19.047 1 97.62 413 THR A O 1
ATOM 3066 N N . VAL A 1 414 ? 0.642 37.562 17.047 1 98.31 414 VAL A N 1
ATOM 3067 C CA . VAL A 1 414 ? -0.786 37.469 17.328 1 98.31 414 VAL A CA 1
ATOM 3068 C C . VAL A 1 414 ? -1.218 36 17.297 1 98.31 414 VAL A C 1
ATOM 3070 O O . VAL A 1 414 ? -0.985 35.312 16.312 1 98.31 414 VAL A O 1
ATOM 3073 N N . LEU A 1 415 ? -1.703 35.531 18.375 1 98.31 415 LEU A N 1
ATOM 3074 C CA . LEU A 1 415 ? -2.363 34.219 18.469 1 98.31 415 LEU A CA 1
ATOM 3075 C C . LEU A 1 415 ? -3.879 34.375 18.438 1 98.31 415 LEU A C 1
ATOM 3077 O O . LEU A 1 415 ? -4.473 34.906 19.391 1 98.31 415 LEU A O 1
ATOM 3081 N N . LEU A 1 416 ? -4.465 33.969 17.391 1 97.19 416 LEU A N 1
ATOM 3082 C CA . LEU A 1 416 ? -5.918 34.031 17.281 1 97.19 416 LEU A CA 1
ATOM 3083 C C . LEU A 1 416 ? -6.547 32.719 17.719 1 97.19 416 LEU A C 1
ATOM 3085 O O . LEU A 1 416 ? -6.41 31.688 17.031 1 97.19 416 LEU A O 1
ATOM 3089 N N . LYS A 1 417 ? -7.23 32.781 18.812 1 94.88 417 LYS A N 1
ATOM 3090 C CA . LYS A 1 417 ? -7.863 31.609 19.375 1 94.88 417 LYS A CA 1
ATOM 3091 C C . LYS A 1 417 ? -9.094 31.203 18.562 1 94.88 417 LYS A C 1
ATOM 3093 O O . LYS A 1 417 ? -9.82 32.062 18.062 1 94.88 417 LYS A O 1
ATOM 3098 N N . GLY A 1 418 ? -9.289 29.891 18.5 1 90.06 418 GLY A N 1
ATOM 3099 C CA . GLY A 1 418 ? -10.422 29.281 17.828 1 90.06 418 GLY A CA 1
ATOM 3100 C C . GLY A 1 418 ? -10.344 27.766 17.75 1 90.06 418 GLY A C 1
ATOM 3101 O O . GLY A 1 418 ? -9.516 27.156 18.422 1 90.06 418 GLY A O 1
ATOM 3102 N N . ALA A 1 419 ? -11.289 27.234 17 1 87.94 419 ALA A N 1
ATOM 3103 C CA . ALA A 1 419 ? -11.25 25.781 16.812 1 87.94 419 ALA A CA 1
ATOM 3104 C C . ALA A 1 419 ? -9.914 25.344 16.234 1 87.94 419 ALA A C 1
ATOM 3106 O O . ALA A 1 419 ? -9.398 24.266 16.578 1 87.94 419 ALA A O 1
ATOM 3107 N N . LYS A 1 420 ? -9.445 26.219 15.336 1 92.25 420 LYS A N 1
ATOM 3108 C CA . LYS A 1 420 ? -8.07 26.109 14.859 1 92.25 420 LYS A CA 1
ATOM 3109 C C . LYS A 1 420 ? -7.273 27.375 15.211 1 92.25 420 LYS A C 1
ATOM 3111 O O . LYS A 1 420 ? -7.406 28.406 14.562 1 92.25 420 LYS A O 1
ATOM 3116 N N . THR A 1 421 ? -6.414 27.203 16.172 1 95.5 421 THR A N 1
ATOM 3117 C CA . THR A 1 421 ? -5.605 28.344 16.594 1 95.5 421 THR A CA 1
ATOM 3118 C C . THR A 1 421 ? -4.488 28.609 15.594 1 95.5 421 THR A C 1
ATOM 3120 O O . THR A 1 421 ? -3.848 27.688 15.094 1 95.5 421 THR A O 1
ATOM 3123 N N . VAL A 1 422 ? -4.379 29.859 15.266 1 96.69 422 VAL A N 1
ATOM 3124 C CA . VAL A 1 422 ? -3.34 30.266 14.328 1 96.69 422 VAL A CA 1
ATOM 3125 C C . VAL A 1 422 ? -2.471 31.344 14.961 1 96.69 422 VAL A C 1
ATOM 3127 O O . VAL A 1 422 ? -2.971 32.219 15.695 1 96.69 422 VAL A O 1
ATOM 3130 N N . ILE A 1 423 ? -1.154 31.312 14.719 1 97.81 423 ILE A N 1
ATOM 3131 C CA . ILE A 1 423 ? -0.182 32.25 15.281 1 97.81 423 ILE A CA 1
ATOM 3132 C C . ILE A 1 423 ? 0.649 32.844 14.164 1 97.81 423 ILE A C 1
ATOM 3134 O O . ILE A 1 423 ? 1.216 32.156 13.336 1 97.81 423 ILE A O 1
ATOM 3138 N N . ALA A 1 424 ? 0.662 34.125 14.148 1 97.38 424 ALA A N 1
ATOM 3139 C CA . ALA A 1 424 ? 1.479 34.812 13.156 1 97.38 424 ALA A CA 1
ATOM 3140 C C . ALA A 1 424 ? 2.395 35.844 13.828 1 97.38 424 ALA A C 1
ATOM 3142 O O . ALA A 1 424 ? 2.029 36.438 14.836 1 97.38 424 ALA A O 1
ATOM 3143 N N . SER A 1 425 ? 3.566 36 13.344 1 95.81 425 SER A N 1
ATOM 3144 C CA . SER A 1 425 ? 4.488 37.094 13.711 1 95.81 425 SER A CA 1
ATOM 3145 C C . SER A 1 425 ? 4.629 38.094 12.586 1 95.81 425 SER A C 1
ATOM 3147 O O . SER A 1 425 ? 4.176 37.844 11.469 1 95.81 425 SER A O 1
ATOM 3149 N N . PRO A 1 426 ? 5.219 39.219 12.875 1 93.12 426 PRO A N 1
ATOM 3150 C CA . PRO A 1 426 ? 5.359 40.25 11.836 1 93.12 426 PRO A CA 1
ATOM 3151 C C . PRO A 1 426 ? 6.215 39.781 10.656 1 93.12 426 PRO A C 1
ATOM 3153 O O . PRO A 1 426 ? 5.977 40.188 9.516 1 93.12 426 PRO A O 1
ATOM 3156 N N . THR A 1 427 ? 7.27 39 10.766 1 87.19 427 THR A N 1
ATOM 3157 C CA . THR A 1 427 ? 8.188 38.656 9.688 1 87.19 427 THR A CA 1
ATOM 3158 C C . THR A 1 427 ? 8.367 37.156 9.602 1 87.19 427 THR A C 1
ATOM 3160 O O . THR A 1 427 ? 9 36.656 8.664 1 87.19 427 THR A O 1
ATOM 3163 N N . GLY A 1 428 ? 7.77 36.312 10.289 1 85.62 428 GLY A N 1
ATOM 3164 C CA . GLY A 1 428 ? 8 34.875 10.297 1 85.62 428 GLY A CA 1
ATOM 3165 C C . GLY A 1 428 ? 6.812 34.094 9.797 1 85.62 428 GLY A C 1
ATOM 3166 O O . GLY A 1 428 ? 5.844 34.656 9.289 1 85.62 428 GLY A O 1
ATOM 3167 N N . PRO A 1 429 ? 7.039 32.812 9.773 1 91.38 429 PRO A N 1
ATOM 3168 C CA . PRO A 1 429 ? 5.957 31.938 9.305 1 91.38 429 PRO A CA 1
ATOM 3169 C C . PRO A 1 429 ? 4.73 31.984 10.219 1 91.38 429 PRO A C 1
ATOM 3171 O O . PRO A 1 429 ? 4.828 32.406 11.375 1 91.38 429 PRO A O 1
ATOM 3174 N N . THR A 1 430 ? 3.617 31.656 9.641 1 95.94 430 THR A N 1
ATOM 3175 C CA . THR A 1 430 ? 2.381 31.453 10.383 1 95.94 430 THR A CA 1
ATOM 3176 C C . THR A 1 430 ? 2.238 30 10.812 1 95.94 430 THR A C 1
ATOM 3178 O O . THR A 1 430 ? 2.449 29.078 10.016 1 95.94 430 THR A O 1
ATOM 3181 N N . TRP A 1 431 ? 1.887 29.797 12.062 1 95.94 431 TRP A N 1
ATOM 3182 C CA . TRP A 1 431 ? 1.711 28.453 12.602 1 95.94 431 TRP A CA 1
ATOM 3183 C C . TRP A 1 431 ? 0.233 28.141 12.797 1 95.94 431 TRP A C 1
ATOM 3185 O O . TRP A 1 431 ? -0.542 28.984 13.227 1 95.94 431 TRP A O 1
ATOM 3195 N N . ALA A 1 432 ? -0.137 26.953 12.445 1 96 432 ALA A N 1
ATOM 3196 C CA . ALA A 1 432 ? -1.491 26.469 12.703 1 96 432 ALA A CA 1
ATOM 3197 C C . ALA A 1 432 ? -1.474 25.25 13.625 1 96 432 ALA A C 1
ATOM 3199 O O . ALA A 1 432 ? -0.622 24.375 13.484 1 96 432 ALA A O 1
ATOM 3200 N N . ILE A 1 433 ? -2.355 25.234 14.555 1 95.12 433 ILE A N 1
ATOM 3201 C CA . ILE A 1 433 ? -2.553 24.094 15.422 1 95.12 433 ILE A CA 1
ATOM 3202 C C . ILE A 1 433 ? -3.697 23.234 14.891 1 95.12 433 ILE A C 1
ATOM 3204 O O . ILE A 1 433 ? -4.863 23.625 14.961 1 95.12 433 ILE A O 1
ATOM 3208 N N . LYS A 1 434 ? -3.416 22.094 14.43 1 91.19 434 LYS A N 1
ATOM 3209 C CA . LYS A 1 434 ? -4.352 21.266 13.672 1 91.19 434 LYS A CA 1
ATOM 3210 C C . LYS A 1 434 ? -5.402 20.641 14.586 1 91.19 434 LYS A C 1
ATOM 3212 O O . LYS A 1 434 ? -6.594 20.656 14.266 1 91.19 434 LYS A O 1
ATOM 3217 N N . ASP A 1 435 ? -4.938 20.078 15.68 1 87.56 435 ASP A N 1
ATOM 3218 C CA . ASP A 1 435 ? -5.84 19.297 16.516 1 87.56 435 ASP A CA 1
ATOM 3219 C C . ASP A 1 435 ? -6.246 20.078 17.766 1 87.56 435 ASP A C 1
ATOM 3221 O O . ASP A 1 435 ? -5.418 20.766 18.375 1 87.56 435 ASP A O 1
ATOM 3225 N N . SER A 1 436 ? -7.492 20.016 18 1 87.44 436 SER A N 1
ATOM 3226 C CA . SER A 1 436 ? -8.07 20.625 19.203 1 87.44 436 SER A CA 1
ATOM 3227 C C . SER A 1 436 ? -9.375 19.922 19.594 1 87.44 436 SER A C 1
ATOM 3229 O O . SER A 1 436 ? -9.664 18.828 19.125 1 87.44 436 SER A O 1
ATOM 3231 N N . THR A 1 437 ? -10.023 20.438 20.656 1 86.38 437 THR A N 1
ATOM 3232 C CA . THR A 1 437 ? -11.297 19.891 21.109 1 86.38 437 THR A CA 1
ATOM 3233 C C . THR A 1 437 ? -12.266 21 21.484 1 86.38 437 THR A C 1
ATOM 3235 O O . THR A 1 437 ? -11.859 22.031 22 1 86.38 437 THR A O 1
ATOM 3238 N N . PRO A 1 438 ? -13.5 20.703 21.156 1 81.81 438 PRO A N 1
ATOM 3239 C CA . PRO A 1 438 ? -14.508 21.672 21.562 1 81.81 438 PRO A CA 1
ATOM 3240 C C . PRO A 1 438 ? -14.586 21.844 23.078 1 81.81 438 PRO A C 1
ATOM 3242 O O . PRO A 1 438 ? -15.148 22.828 23.562 1 81.81 438 PRO A O 1
ATOM 3245 N N . ALA A 1 439 ? -14.008 21 23.734 1 79.69 439 ALA A N 1
ATOM 3246 C CA . ALA A 1 439 ? -14 21.062 25.188 1 79.69 439 ALA A CA 1
ATOM 3247 C C . ALA A 1 439 ? -13.266 22.297 25.688 1 79.69 439 ALA A C 1
ATOM 3249 O O . ALA A 1 439 ? -13.477 22.734 26.828 1 79.69 439 ALA A O 1
ATOM 3250 N N . LEU A 1 440 ? -12.531 22.875 24.859 1 84.75 440 LEU A N 1
ATOM 3251 C CA . LEU A 1 440 ? -11.742 24.047 25.25 1 84.75 440 LEU A CA 1
ATOM 3252 C C . LEU A 1 440 ? -12.57 25.328 25.156 1 84.75 440 LEU A C 1
ATOM 3254 O O . LEU A 1 440 ? -12.133 26.391 25.594 1 84.75 440 LEU A O 1
ATOM 3258 N N . ALA A 1 441 ? -13.711 25.172 24.516 1 78.81 441 ALA A N 1
ATOM 3259 C CA . ALA A 1 441 ? -14.594 26.328 24.406 1 78.81 441 ALA A CA 1
ATOM 3260 C C . ALA A 1 441 ? -15.336 26.578 25.703 1 78.81 441 ALA A C 1
ATOM 3262 O O . ALA A 1 441 ? -16.562 26.578 25.734 1 78.81 441 ALA A O 1
ATOM 3263 N N . ARG A 1 442 ? -14.68 26.703 26.734 1 81.5 442 ARG A N 1
ATOM 3264 C CA . ARG A 1 442 ? -15.195 26.953 28.078 1 81.5 442 ARG A CA 1
ATOM 3265 C C . ARG A 1 442 ? -14.453 28.125 28.734 1 81.5 442 ARG A C 1
ATOM 3267 O O . ARG A 1 442 ? -13.297 28.375 28.422 1 81.5 442 ARG A O 1
ATOM 3274 N N . GLY A 1 443 ? -15.188 28.703 29.625 1 83.62 443 GLY A N 1
ATOM 3275 C CA . GLY A 1 443 ? -14.586 29.812 30.344 1 83.62 443 GLY A CA 1
ATOM 3276 C C . GLY A 1 443 ? -13.367 29.406 31.141 1 83.62 443 GLY A C 1
ATOM 3277 O O . GLY A 1 443 ? -13.344 28.344 31.766 1 83.62 443 GLY A O 1
ATOM 3278 N N . GLY A 1 444 ? -12.305 30.297 30.922 1 90 444 GLY A N 1
ATOM 3279 C CA . GLY A 1 444 ? -11.102 30.078 31.719 1 90 444 GLY A CA 1
ATOM 3280 C C . GLY A 1 444 ? -10.008 29.359 30.969 1 90 444 GLY A C 1
ATOM 3281 O O . GLY A 1 444 ? -8.836 29.406 31.359 1 90 444 GLY A O 1
ATOM 3282 N N . SER A 1 445 ? -10.391 28.672 29.938 1 92.5 445 SER A N 1
ATOM 3283 C CA . SER A 1 445 ? -9.391 27.953 29.172 1 92.5 445 SER A CA 1
ATOM 3284 C C . SER A 1 445 ? -8.312 28.891 28.641 1 92.5 445 SER A C 1
ATOM 3286 O O . SER A 1 445 ? -7.133 28.531 28.625 1 92.5 445 SER A O 1
ATOM 3288 N N . GLY A 1 446 ? -8.773 30.031 28.281 1 95 446 GLY A N 1
ATOM 3289 C CA . GLY A 1 446 ? -7.836 31.031 27.797 1 95 446 GLY A CA 1
ATOM 3290 C C . GLY A 1 446 ? -6.883 31.516 28.859 1 95 446 GLY A C 1
ATOM 3291 O O . GLY A 1 446 ? -5.719 31.812 28.578 1 95 446 GLY A O 1
ATOM 3292 N N . ASP A 1 447 ? -7.344 31.625 30.125 1 96.06 447 ASP A N 1
ATOM 3293 C CA . ASP A 1 447 ? -6.5 32.031 31.234 1 96.06 447 ASP A CA 1
ATOM 3294 C C . ASP A 1 447 ? -5.363 31.031 31.453 1 96.06 447 ASP A C 1
ATOM 3296 O O . ASP A 1 447 ? -4.215 31.438 31.656 1 96.06 447 ASP A O 1
ATOM 3300 N N . VAL A 1 448 ? -5.754 29.797 31.406 1 95.25 448 VAL A N 1
ATOM 3301 C CA . VAL A 1 448 ? -4.762 28.734 31.578 1 95.25 448 VAL A CA 1
ATOM 3302 C C . VAL A 1 448 ? -3.703 28.844 30.484 1 95.25 448 VAL A C 1
ATOM 3304 O O . VAL A 1 448 ? -2.506 28.734 30.75 1 95.25 448 VAL A O 1
ATOM 3307 N N . LEU A 1 449 ? -4.168 29.094 29.219 1 97 449 LEU A N 1
ATOM 3308 C CA . LEU A 1 449 ? -3.25 29.234 28.094 1 97 449 LEU A CA 1
ATOM 3309 C C . LEU A 1 449 ? -2.305 30.406 28.312 1 97 449 LEU A C 1
ATOM 3311 O O . LEU A 1 449 ? -1.104 30.312 28.047 1 97 449 LEU A O 1
ATOM 3315 N N . THR A 1 450 ? -2.82 31.5 28.766 1 97.81 450 THR A N 1
ATOM 3316 C CA . THR A 1 450 ? -2.023 32.688 29 1 97.81 450 THR A CA 1
ATOM 3317 C C . THR A 1 450 ? -0.933 32.438 30.031 1 97.81 450 THR A C 1
ATOM 3319 O O . THR A 1 450 ? 0.221 32.812 29.844 1 97.81 450 THR A O 1
ATOM 3322 N N . GLY A 1 451 ? -1.295 31.797 31.125 1 97.25 451 GLY A N 1
ATOM 3323 C CA . GLY A 1 451 ? -0.317 31.422 32.125 1 97.25 451 GLY A CA 1
ATOM 3324 C C . GLY A 1 451 ? 0.77 30.516 31.609 1 97.25 451 GLY A C 1
ATOM 3325 O O . GLY A 1 451 ? 1.957 30.75 31.828 1 97.25 451 GLY A O 1
ATOM 3326 N N . LEU A 1 452 ? 0.321 29.484 30.969 1 95.31 452 LEU A N 1
ATOM 3327 C CA . LEU A 1 452 ? 1.241 28.516 30.391 1 95.31 452 LEU A CA 1
ATOM 3328 C C . LEU A 1 452 ? 2.227 29.203 29.453 1 95.31 452 LEU A C 1
ATOM 3330 O O . LEU A 1 452 ? 3.434 28.969 29.531 1 95.31 452 LEU A O 1
ATOM 3334 N N . MET A 1 453 ? 1.743 30.047 28.578 1 96.81 453 MET A N 1
ATOM 3335 C CA . MET A 1 453 ? 2.537 30.781 27.594 1 96.81 453 MET A CA 1
ATOM 3336 C C . MET A 1 453 ? 3.523 31.719 28.281 1 96.81 453 MET A C 1
ATOM 3338 O O . MET A 1 453 ? 4.695 31.766 27.922 1 96.81 453 MET A O 1
ATOM 3342 N N . GLY A 1 454 ? 3.053 32.406 29.281 1 96.88 454 GLY A N 1
ATOM 3343 C CA . GLY A 1 454 ? 3.938 33.25 30.047 1 96.88 454 GLY A CA 1
ATOM 3344 C C . GLY A 1 454 ? 5.105 32.531 30.672 1 96.88 454 GLY A C 1
ATOM 3345 O O . GLY A 1 454 ? 6.246 33 30.594 1 96.88 454 GLY A O 1
ATOM 3346 N N . GLY A 1 455 ? 4.762 31.422 31.25 1 94.25 455 GLY A N 1
ATOM 3347 C CA . GLY A 1 455 ? 5.812 30.609 31.844 1 94.25 455 GLY A CA 1
ATOM 3348 C C . GLY A 1 455 ? 6.844 30.141 30.844 1 94.25 455 GLY A C 1
ATOM 3349 O O . GLY A 1 455 ? 8.047 30.141 31.125 1 94.25 455 GLY A O 1
ATOM 3350 N N . ILE A 1 456 ? 6.402 29.719 29.734 1 92.88 456 ILE A N 1
ATOM 3351 C CA . ILE A 1 456 ? 7.285 29.25 28.672 1 92.88 456 ILE A CA 1
ATOM 3352 C C . ILE A 1 456 ? 8.164 30.391 28.188 1 92.88 456 ILE A C 1
ATOM 3354 O O . ILE A 1 456 ? 9.383 30.234 28.047 1 92.88 456 ILE A O 1
ATOM 3358 N N . LEU A 1 457 ? 7.625 31.578 27.984 1 94.5 457 LEU A N 1
ATOM 3359 C CA . LEU A 1 457 ? 8.336 32.719 27.391 1 94.5 457 LEU A CA 1
ATOM 3360 C C . LEU A 1 457 ? 9.312 33.312 28.391 1 94.5 457 LEU A C 1
ATOM 3362 O O . LEU A 1 457 ? 10.258 34 28.016 1 94.5 457 LEU A O 1
ATOM 3366 N N . ALA A 1 458 ? 9.086 33.062 29.672 1 93.5 458 ALA A N 1
ATOM 3367 C CA . ALA A 1 458 ? 9.961 33.594 30.703 1 93.5 458 ALA A CA 1
ATOM 3368 C C . ALA A 1 458 ? 11.281 32.844 30.75 1 93.5 458 ALA A C 1
ATOM 3370 O O . ALA A 1 458 ? 12.281 33.344 31.281 1 93.5 458 ALA A O 1
ATOM 3371 N N . GLN A 1 459 ? 11.203 31.719 30.266 1 89.12 459 GLN A N 1
ATOM 3372 C CA . GLN A 1 459 ? 12.383 30.875 30.328 1 89.12 459 GLN A CA 1
ATOM 3373 C C . GLN A 1 459 ? 13.32 31.141 29.156 1 89.12 459 GLN A C 1
ATOM 3375 O O . GLN A 1 459 ? 12.875 31.547 28.078 1 89.12 459 GLN A O 1
ATOM 3380 N N . PRO A 1 460 ? 14.602 30.953 29.406 1 79.12 460 PRO A N 1
ATOM 3381 C CA . PRO A 1 460 ? 15.547 31.188 28.312 1 79.12 460 PRO A CA 1
ATOM 3382 C C . PRO A 1 460 ? 15.461 30.125 27.219 1 79.12 460 PRO A C 1
ATOM 3384 O O . PRO A 1 460 ? 15.273 28.938 27.516 1 79.12 460 PRO A O 1
ATOM 3387 N N . GLU A 1 461 ? 15.406 30.656 26.016 1 71.25 461 GLU A N 1
ATOM 3388 C CA . GLU A 1 461 ? 15.359 29.688 24.938 1 71.25 461 GLU A CA 1
ATOM 3389 C C . GLU A 1 461 ? 15.891 30.281 23.641 1 71.25 461 GLU A C 1
ATOM 3391 O O . GLU A 1 461 ? 15.93 31.5 23.484 1 71.25 461 GLU A O 1
ATOM 3396 N N . LYS A 1 462 ? 16.281 29.297 22.781 1 74.12 462 LYS A N 1
ATOM 3397 C CA . LYS A 1 462 ? 16.953 29.641 21.531 1 74.12 462 LYS A CA 1
ATOM 3398 C C . LYS A 1 462 ? 15.945 29.703 20.375 1 74.12 462 LYS A C 1
ATOM 3400 O O . LYS A 1 462 ? 16.25 30.219 19.297 1 74.12 462 LYS A O 1
ATOM 3405 N N . PHE A 1 463 ? 14.773 29.375 20.656 1 78.5 463 PHE A N 1
ATOM 3406 C CA . PHE A 1 463 ? 13.828 29.297 19.547 1 78.5 463 PHE A CA 1
ATOM 3407 C C . PHE A 1 463 ? 13.109 30.625 19.359 1 78.5 463 PHE A C 1
ATOM 3409 O O . PHE A 1 463 ? 13.07 31.453 20.266 1 78.5 463 PHE A O 1
ATOM 3416 N N . ASP A 1 464 ? 12.539 30.734 18.172 1 86.31 464 ASP A N 1
ATOM 3417 C CA . ASP A 1 464 ? 11.805 31.938 17.828 1 86.31 464 ASP A CA 1
ATOM 3418 C C . ASP A 1 464 ? 10.531 32.062 18.656 1 86.31 464 ASP A C 1
ATOM 3420 O O . ASP A 1 464 ? 9.938 31.078 19.047 1 86.31 464 ASP A O 1
ATOM 3424 N N . LEU A 1 465 ? 10.133 33.344 18.938 1 91.75 465 LEU A N 1
ATOM 3425 C CA . LEU A 1 465 ? 9.008 33.656 19.812 1 91.75 465 LEU A CA 1
ATOM 3426 C C . LEU A 1 465 ? 7.727 33.031 19.297 1 91.75 465 LEU A C 1
ATOM 3428 O O . LEU A 1 465 ? 6.961 32.438 20.062 1 91.75 465 LEU A O 1
ATOM 3432 N N . ALA A 1 466 ? 7.52 33.125 18.016 1 93.31 466 ALA A N 1
ATOM 3433 C CA . ALA A 1 466 ? 6.27 32.625 17.438 1 93.31 466 ALA A CA 1
ATOM 3434 C C . ALA A 1 466 ? 6.152 31.109 17.625 1 93.31 466 ALA A C 1
ATOM 3436 O O . ALA A 1 466 ? 5.062 30.594 17.875 1 93.31 466 ALA A O 1
ATOM 3437 N N . GLN A 1 467 ? 7.211 30.453 17.422 1 92.31 467 GLN A N 1
ATOM 3438 C CA . GLN A 1 467 ? 7.203 29.016 17.609 1 92.31 467 GLN A CA 1
ATOM 3439 C C . GLN A 1 467 ? 6.938 28.641 19.062 1 92.31 467 GLN A C 1
ATOM 3441 O O . GLN A 1 467 ? 6.27 27.641 19.344 1 92.31 467 GLN A O 1
ATOM 3446 N N . ARG A 1 468 ? 7.516 29.391 19.953 1 93.56 468 ARG A N 1
ATOM 3447 C CA . ARG A 1 468 ? 7.281 29.172 21.375 1 93.56 468 ARG A CA 1
ATOM 3448 C C . ARG A 1 468 ? 5.82 29.406 21.734 1 93.56 468 ARG A C 1
ATOM 3450 O O . ARG A 1 468 ? 5.238 28.656 22.531 1 93.56 468 ARG A O 1
ATOM 3457 N N . VAL A 1 469 ? 5.25 30.453 21.188 1 96.31 469 VAL A N 1
ATOM 3458 C CA . VAL A 1 469 ? 3.832 30.75 21.375 1 96.31 469 VAL A CA 1
ATOM 3459 C C . VAL A 1 469 ? 2.986 29.609 20.812 1 96.31 469 VAL A C 1
ATOM 3461 O O . VAL A 1 469 ? 2.047 29.141 21.453 1 96.31 469 VAL A O 1
ATOM 3464 N N . ALA A 1 470 ? 3.377 29.141 19.641 1 95.75 470 ALA A N 1
ATOM 3465 C CA . ALA A 1 470 ? 2.674 28.016 19.016 1 95.75 470 ALA A CA 1
ATOM 3466 C C . ALA A 1 470 ? 2.775 26.766 19.859 1 95.75 470 ALA A C 1
ATOM 3468 O O . ALA A 1 470 ? 1.817 25.984 19.953 1 95.75 470 ALA A O 1
ATOM 3469 N N . THR A 1 471 ? 3.881 26.562 20.422 1 94 471 THR A N 1
ATOM 3470 C CA . THR A 1 471 ? 4.102 25.391 21.266 1 94 471 THR A CA 1
ATOM 3471 C C . THR A 1 471 ? 3.182 25.438 22.484 1 94 471 THR A C 1
ATOM 3473 O O . THR A 1 471 ? 2.613 24.406 22.875 1 94 471 THR A O 1
ATOM 3476 N N . ALA A 1 472 ? 3.029 26.562 23.047 1 95.19 472 ALA A N 1
ATOM 3477 C CA . ALA A 1 472 ? 2.119 26.719 24.188 1 95.19 472 ALA A CA 1
ATOM 3478 C C . ALA A 1 472 ? 0.687 26.375 23.781 1 95.19 472 ALA A C 1
ATOM 3480 O O . ALA A 1 472 ? -0.016 25.672 24.516 1 95.19 472 ALA A O 1
ATOM 3481 N N . ALA A 1 473 ? 0.304 26.922 22.656 1 96 473 ALA A N 1
ATOM 3482 C CA . ALA A 1 473 ? -1.041 26.656 22.156 1 96 473 ALA A CA 1
ATOM 3483 C C . ALA A 1 473 ? -1.234 25.172 21.875 1 96 473 ALA A C 1
ATOM 3485 O O . ALA A 1 473 ? -2.293 24.609 22.156 1 96 473 ALA A O 1
ATOM 3486 N N . TRP A 1 474 ? -0.257 24.562 21.266 1 94.62 474 TRP A N 1
ATOM 3487 C CA . TRP A 1 474 ? -0.294 23.141 20.953 1 94.62 474 TRP A CA 1
ATOM 3488 C C . TRP A 1 474 ? -0.403 22.312 22.219 1 94.62 474 TRP A C 1
ATOM 3490 O O . TRP A 1 474 ? -1.213 21.375 22.297 1 94.62 474 TRP A O 1
ATOM 3500 N N . TRP A 1 475 ? 0.424 22.578 23.219 1 92.88 475 TRP A N 1
ATOM 3501 C CA . TRP A 1 475 ? 0.407 21.891 24.5 1 92.88 475 TRP A CA 1
ATOM 3502 C C . TRP A 1 475 ? -0.954 22.031 25.188 1 92.88 475 TRP A C 1
ATOM 3504 O O . TRP A 1 475 ? -1.507 21.047 25.688 1 92.88 475 TRP A O 1
ATOM 3514 N N . HIS A 1 476 ? -1.427 23.203 25.156 1 94.38 476 HIS A N 1
ATOM 3515 C CA . HIS A 1 476 ? -2.748 23.5 25.688 1 94.38 476 HIS A CA 1
ATOM 3516 C C . HIS A 1 476 ? -3.824 22.656 25.016 1 94.38 476 HIS A C 1
ATOM 3518 O O . HIS A 1 476 ? -4.676 22.078 25.688 1 94.38 476 HIS A O 1
ATOM 3524 N N . ALA A 1 477 ? -3.777 22.578 23.719 1 93.38 477 ALA A N 1
ATOM 3525 C CA . ALA A 1 477 ? -4.73 21.781 22.938 1 93.38 477 ALA A CA 1
ATOM 3526 C C . ALA A 1 477 ? -4.613 20.312 23.281 1 93.38 477 ALA A C 1
ATOM 3528 O O . ALA A 1 477 ? -5.625 19.609 23.438 1 93.38 477 ALA A O 1
ATOM 3529 N N . GLN A 1 478 ? -3.408 19.828 23.359 1 92.44 478 GLN A N 1
ATOM 3530 C CA . GLN A 1 478 ? -3.186 18.422 23.688 1 92.44 478 GLN A CA 1
ATOM 3531 C C . GLN A 1 478 ? -3.746 18.078 25.078 1 92.44 478 GLN A C 1
ATOM 3533 O O . GLN A 1 478 ? -4.312 17 25.266 1 92.44 478 GLN A O 1
ATOM 3538 N N . ALA A 1 479 ? -3.582 18.953 26 1 91.62 479 ALA A N 1
ATOM 3539 C CA . ALA A 1 479 ? -4.137 18.766 27.328 1 91.62 479 ALA A CA 1
ATOM 3540 C C . ALA A 1 479 ? -5.66 18.703 27.297 1 91.62 479 ALA A C 1
ATOM 3542 O O . ALA A 1 479 ? -6.27 17.875 27.969 1 91.62 479 ALA A O 1
ATOM 3543 N N . GLY A 1 480 ? -6.215 19.594 26.547 1 92 480 GLY A N 1
ATOM 3544 C CA . GLY A 1 480 ? -7.66 19.562 26.375 1 92 480 GLY A CA 1
ATOM 3545 C C . GLY A 1 480 ? -8.164 18.266 25.781 1 92 480 GLY A C 1
ATOM 3546 O O . GLY A 1 480 ? -9.172 17.719 26.234 1 92 480 GLY A O 1
ATOM 3547 N N . ILE A 1 481 ? -7.488 17.781 24.766 1 91.5 481 ILE A N 1
ATOM 3548 C CA . ILE A 1 481 ? -7.855 16.531 24.109 1 91.5 481 ILE A CA 1
ATOM 3549 C C . ILE A 1 481 ? -7.773 15.383 25.109 1 91.5 481 ILE A C 1
ATOM 3551 O O . ILE A 1 481 ? -8.703 14.578 25.219 1 91.5 481 ILE A O 1
ATOM 3555 N N . LEU A 1 482 ? -6.699 15.32 25.828 1 89.75 482 LEU A N 1
ATOM 3556 C CA . LEU A 1 482 ? -6.512 14.258 26.812 1 89.75 482 LEU A CA 1
ATOM 3557 C C . LEU A 1 482 ? -7.59 14.32 27.891 1 89.75 482 LEU A C 1
ATOM 3559 O O . LEU A 1 482 ? -8.148 13.297 28.281 1 89.75 482 LEU A O 1
ATOM 3563 N N . ALA A 1 483 ? -7.816 15.469 28.328 1 89.31 483 ALA A N 1
ATOM 3564 C CA . ALA A 1 483 ? -8.844 15.648 29.359 1 89.31 483 ALA A CA 1
ATOM 3565 C C . ALA A 1 483 ? -10.211 15.195 28.844 1 89.31 483 ALA A C 1
ATOM 3567 O O . ALA A 1 483 ? -10.969 14.555 29.578 1 89.31 483 ALA A O 1
ATOM 3568 N N . SER A 1 484 ? -10.484 15.586 27.672 1 88.69 484 SER A N 1
ATOM 3569 C CA . SER A 1 484 ? -11.766 15.219 27.078 1 88.69 484 SER A CA 1
ATOM 3570 C C . SER A 1 484 ? -11.898 13.703 26.938 1 88.69 484 SER A C 1
ATOM 3572 O O . SER A 1 484 ? -12.992 13.156 27.078 1 88.69 484 SER A O 1
ATOM 3574 N N . GLN A 1 485 ? -10.859 13.07 26.594 1 85.94 485 GLN A N 1
ATOM 3575 C CA . GLN A 1 485 ? -10.852 11.617 26.438 1 85.94 485 GLN A CA 1
ATOM 3576 C C . GLN A 1 485 ? -11.109 10.922 27.781 1 85.94 485 GLN A C 1
ATOM 3578 O O . GLN A 1 485 ? -11.797 9.906 27.828 1 85.94 485 GLN A O 1
ATOM 3583 N N . GLN A 1 486 ? -10.594 11.492 28.797 1 83 486 GLN A N 1
ATOM 3584 C CA . GLN A 1 486 ? -10.641 10.836 30.094 1 83 486 GLN A CA 1
ATOM 3585 C C . GLN A 1 486 ? -11.867 11.289 30.891 1 83 486 GLN A C 1
ATOM 3587 O O . GLN A 1 486 ? -12.391 10.531 31.703 1 83 486 GLN A O 1
ATOM 3592 N N . ARG A 1 487 ? -12.359 12.516 30.594 1 82.12 487 ARG A N 1
ATOM 3593 C CA . ARG A 1 487 ? -13.453 13.062 31.406 1 82.12 487 ARG A CA 1
ATOM 3594 C C . ARG A 1 487 ? -14.656 13.398 30.531 1 82.12 487 ARG A C 1
ATOM 3596 O O . ARG A 1 487 ? -15.633 13.969 31.016 1 82.12 487 ARG A O 1
ATOM 3603 N N . THR A 1 488 ? -14.578 13.133 29.344 1 77.56 488 THR A N 1
ATOM 3604 C CA . THR A 1 488 ? -15.578 13.492 28.344 1 77.56 488 THR A CA 1
ATOM 3605 C C . THR A 1 488 ? -15.492 14.969 27.984 1 77.56 488 THR A C 1
ATOM 3607 O O . THR A 1 488 ? -14.797 15.734 28.672 1 77.56 488 THR A O 1
ATOM 3610 N N . ILE A 1 489 ? -16.141 15.406 27.016 1 76.94 489 ILE A N 1
ATOM 3611 C CA . ILE A 1 489 ? -16.109 16.766 26.5 1 76.94 489 ILE A CA 1
ATOM 3612 C C . ILE A 1 489 ? -16.703 17.719 27.531 1 76.94 489 ILE A C 1
ATOM 3614 O O . ILE A 1 489 ? -16.266 18.875 27.656 1 76.94 489 ILE A O 1
ATOM 3618 N N . LEU A 1 490 ? -17.562 17.281 28.312 1 69 490 LEU A N 1
ATOM 3619 C CA . LEU A 1 490 ? -18.266 18.094 29.297 1 69 490 LEU A CA 1
ATOM 3620 C C . LEU A 1 490 ? -17.422 18.266 30.562 1 69 490 LEU A C 1
ATOM 3622 O O . LEU A 1 490 ? -17.672 19.188 31.344 1 69 490 LEU A O 1
ATOM 3626 N N . GLY A 1 491 ? -16.5 17.453 30.609 1 66.5 491 GLY A N 1
ATOM 3627 C CA . GLY A 1 491 ? -15.781 17.406 31.875 1 66.5 491 GLY A CA 1
ATOM 3628 C C . GLY A 1 491 ? -14.477 18.172 31.844 1 66.5 491 GLY A C 1
ATOM 3629 O O . GLY A 1 491 ? -13.664 18.062 32.781 1 66.5 491 GLY A O 1
ATOM 3630 N N . VAL A 1 492 ? -14.273 18.969 30.844 1 79.94 492 VAL A N 1
ATOM 3631 C CA . VAL A 1 492 ? -13 19.672 30.734 1 79.94 492 VAL A CA 1
ATOM 3632 C C . VAL A 1 492 ? -13.172 21.141 31.156 1 79.94 492 VAL A C 1
ATOM 3634 O O . VAL A 1 492 ? -13.211 22.031 30.312 1 79.94 492 VAL A O 1
ATOM 3637 N N . ASP A 1 493 ? -13.258 21.297 32.469 1 81.12 493 ASP A N 1
ATOM 3638 C CA . ASP A 1 493 ? -13.227 22.672 32.938 1 81.12 493 ASP A CA 1
ATOM 3639 C C . ASP A 1 493 ? -11.789 23.188 33.062 1 81.12 493 ASP A C 1
ATOM 3641 O O . ASP A 1 493 ? -10.844 22.406 32.906 1 81.12 493 ASP A O 1
ATOM 3645 N N . ALA A 1 494 ? -11.672 24.438 33.312 1 83.5 494 ALA A N 1
ATOM 3646 C CA . ALA A 1 494 ? -10.375 25.094 33.219 1 83.5 494 ALA A CA 1
ATOM 3647 C C . ALA A 1 494 ? -9.414 24.562 34.281 1 83.5 494 ALA A C 1
ATOM 3649 O O . ALA A 1 494 ? -8.211 24.453 34.031 1 83.5 494 ALA A O 1
ATOM 3650 N N . GLN A 1 495 ? -9.922 24.312 35.406 1 83.38 495 GLN A N 1
ATOM 3651 C CA . GLN A 1 495 ? -9.062 23.766 36.438 1 83.38 495 GLN A CA 1
ATOM 3652 C C . GLN A 1 495 ? -8.5 22.406 36.031 1 83.38 495 GLN A C 1
ATOM 3654 O O . GLN A 1 495 ? -7.309 22.141 36.188 1 83.38 495 GLN A O 1
ATOM 3659 N N . HIS A 1 496 ? -9.359 21.609 35.562 1 83.38 496 HIS A N 1
ATOM 3660 C CA . HIS A 1 496 ? -8.922 20.297 35.125 1 83.38 496 HIS A CA 1
ATOM 3661 C C . HIS A 1 496 ? -7.992 20.422 33.906 1 83.38 496 HIS A C 1
ATOM 3663 O O . HIS A 1 496 ? -7.059 19.625 33.75 1 83.38 496 HIS A O 1
ATOM 3669 N N . LEU A 1 497 ? -8.312 21.312 33.031 1 87.38 497 LEU A N 1
ATOM 3670 C CA . LEU A 1 497 ? -7.414 21.562 31.922 1 87.38 497 LEU A CA 1
ATOM 3671 C C . LEU A 1 497 ? -5.992 21.812 32.406 1 87.38 497 LEU A C 1
ATOM 3673 O O . LEU A 1 497 ? -5.035 21.25 31.875 1 87.38 497 LEU A O 1
ATOM 3677 N N . ALA A 1 498 ? -5.852 22.609 33.438 1 89.31 498 ALA A N 1
ATOM 3678 C CA . ALA A 1 498 ? -4.539 22.906 34 1 89.31 498 ALA A CA 1
ATOM 3679 C C . ALA A 1 498 ? -3.883 21.641 34.562 1 89.31 498 ALA A C 1
ATOM 3681 O O . ALA A 1 498 ? -2.672 21.453 34.438 1 89.31 498 ALA A O 1
ATOM 3682 N N . GLU A 1 499 ? -4.707 20.844 35.094 1 87.81 499 GLU A N 1
ATOM 3683 C CA . GLU A 1 499 ? -4.219 19.609 35.688 1 87.81 499 GLU A CA 1
ATOM 3684 C C . GLU A 1 499 ? -3.721 18.641 34.625 1 87.81 499 GLU A C 1
ATOM 3686 O O . GLU A 1 499 ? -2.857 17.797 34.906 1 87.81 499 GLU A O 1
ATOM 3691 N N . TYR A 1 500 ? -4.262 18.766 33.5 1 90.12 500 TYR A N 1
ATOM 3692 C CA . TYR A 1 500 ? -3.945 17.797 32.438 1 90.12 500 TYR A CA 1
ATOM 3693 C C . TYR A 1 500 ? -2.766 18.266 31.594 1 90.12 500 TYR A C 1
ATOM 3695 O O . TYR A 1 500 ? -2.301 17.562 30.703 1 90.12 500 TYR A O 1
ATOM 3703 N N . LEU A 1 501 ? -2.246 19.391 31.859 1 90.81 501 LEU A N 1
ATOM 3704 C CA . LEU A 1 501 ? -1.104 19.906 31.125 1 90.81 501 LEU A CA 1
ATOM 3705 C C . LEU A 1 501 ? 0.105 18.984 31.266 1 90.81 501 LEU A C 1
ATOM 3707 O O . LEU A 1 501 ? 0.731 18.609 30.281 1 90.81 501 LEU A O 1
ATOM 3711 N N . ILE A 1 502 ? 0.374 18.578 32.469 1 85.75 502 ILE A N 1
ATOM 3712 C CA . ILE A 1 502 ? 1.56 17.766 32.719 1 85.75 502 ILE A CA 1
ATOM 3713 C C . ILE A 1 502 ? 1.344 16.359 32.188 1 85.75 502 ILE A C 1
ATOM 3715 O O . ILE A 1 502 ? 2.205 15.805 31.484 1 85.75 502 ILE A O 1
ATOM 3719 N N . PRO A 1 503 ? 0.178 15.781 32.438 1 84.12 503 PRO A N 1
ATOM 3720 C CA . PRO A 1 503 ? -0.066 14.461 31.859 1 84.12 503 PRO A CA 1
ATOM 3721 C C . PRO A 1 503 ? 0.053 14.461 30.344 1 84.12 503 PRO A C 1
ATOM 3723 O O . PRO A 1 503 ? 0.545 13.492 29.75 1 84.12 503 PRO A O 1
ATOM 3726 N N . ALA A 1 504 ? -0.348 15.438 29.688 1 86.75 504 ALA A N 1
ATOM 3727 C CA . ALA A 1 504 ? -0.241 15.531 28.234 1 86.75 504 ALA A CA 1
ATOM 3728 C C . ALA A 1 504 ? 1.22 15.586 27.797 1 86.75 504 ALA A C 1
ATOM 3730 O O . ALA A 1 504 ? 1.604 14.961 26.812 1 86.75 504 ALA A O 1
ATOM 3731 N N . CYS A 1 505 ? 1.948 16.312 28.5 1 81.25 505 CYS A N 1
ATOM 3732 C CA . CYS A 1 505 ? 3.371 16.438 28.203 1 81.25 505 CYS A CA 1
ATOM 3733 C C . CYS A 1 505 ? 4.078 15.094 28.344 1 81.25 505 CYS A C 1
ATOM 3735 O O . CYS A 1 505 ? 4.965 14.773 27.547 1 81.25 505 CYS A O 1
ATOM 3737 N N . ARG A 1 506 ? 3.713 14.32 29.281 1 73.44 506 ARG A N 1
ATOM 3738 C CA . ARG A 1 506 ? 4.309 13.016 29.547 1 73.44 506 ARG A CA 1
ATOM 3739 C C . ARG A 1 506 ? 4.043 12.055 28.391 1 73.44 506 ARG A C 1
ATOM 3741 O O . ARG A 1 506 ? 4.895 11.227 28.047 1 73.44 506 ARG A O 1
ATOM 3748 N N . GLN A 1 507 ? 2.967 12.086 27.844 1 76.44 507 GLN A N 1
ATOM 3749 C CA . GLN A 1 507 ? 2.576 11.172 26.781 1 76.44 507 GLN A CA 1
ATOM 3750 C C . GLN A 1 507 ? 3.463 11.344 25.547 1 76.44 507 GLN A C 1
ATOM 3752 O O . GLN A 1 507 ? 3.732 10.383 24.828 1 76.44 507 GLN A O 1
ATOM 3757 N N . TRP A 1 508 ? 3.885 12.445 25.359 1 70 508 TRP A N 1
ATOM 3758 C CA . TRP A 1 508 ? 4.617 12.648 24.109 1 70 508 TRP A CA 1
ATOM 3759 C C . TRP A 1 508 ? 6.121 12.555 24.344 1 70 508 TRP A C 1
ATOM 3761 O O . TRP A 1 508 ? 6.887 12.352 23.391 1 70 508 TRP A O 1
ATOM 3771 N N . LEU A 1 509 ? 6.645 12.758 25.547 1 65.44 509 LEU A N 1
ATOM 3772 C CA . LEU A 1 509 ? 8.078 12.641 25.812 1 65.44 509 LEU A CA 1
ATOM 3773 C C . LEU A 1 509 ? 8.492 11.18 25.906 1 65.44 509 LEU A C 1
ATOM 3775 O O . LEU A 1 509 ? 9.672 10.852 25.734 1 65.44 509 LEU A O 1
ATOM 3779 N N . GLY A 1 510 ? 7.742 10.18 25.75 1 57.5 510 GLY A N 1
ATOM 3780 C CA . GLY A 1 510 ? 8.062 8.766 25.844 1 57.5 510 GLY A CA 1
ATOM 3781 C C . GLY A 1 510 ? 8.578 8.359 27.219 1 57.5 510 GLY A C 1
ATOM 3782 O O . GLY A 1 510 ? 8.797 9.219 28.078 1 57.5 510 GLY A O 1
ATOM 3783 N N . PRO A 1 511 ? 8.609 6.988 27.578 1 51.41 511 PRO A N 1
ATOM 3784 C CA . PRO A 1 511 ? 9.078 6.492 28.875 1 51.41 511 PRO A CA 1
ATOM 3785 C C . PRO A 1 511 ? 10.484 6.973 29.219 1 51.41 511 PRO A C 1
ATOM 3787 O O . PRO A 1 511 ? 10.906 6.887 30.375 1 51.41 511 PRO A O 1
ATOM 3790 N N . ASN A 1 512 ? 11.172 7.363 28.469 1 41.72 512 ASN A N 1
ATOM 3791 C CA . ASN A 1 512 ? 12.57 7.621 28.812 1 41.72 512 ASN A CA 1
ATOM 3792 C C . ASN A 1 512 ? 12.719 8.906 29.625 1 41.72 512 ASN A C 1
ATOM 3794 O O . ASN A 1 512 ? 13.82 9.258 30.031 1 41.72 512 ASN A O 1
ATOM 3798 N N . VAL A 1 513 ? 11.914 9.898 29.578 1 40.78 513 VAL A N 1
ATOM 3799 C CA . VAL A 1 513 ? 12.219 11.047 30.422 1 40.78 513 VAL A CA 1
ATOM 3800 C C . VAL A 1 513 ? 11.672 10.812 31.828 1 40.78 513 VAL A C 1
ATOM 3802 O O . VAL A 1 513 ? 10.547 11.203 32.125 1 40.78 513 VAL A O 1
ATOM 3805 N N . ALA A 1 514 ? 11.68 9.656 32.375 1 40.28 514 ALA A N 1
ATOM 3806 C CA . ALA A 1 514 ? 11.336 9.203 33.719 1 40.28 514 ALA A CA 1
ATOM 3807 C C . ALA A 1 514 ? 11.977 10.102 34.781 1 40.28 514 ALA A C 1
ATOM 3809 O O . ALA A 1 514 ? 11.734 9.93 35.969 1 40.28 514 ALA A O 1
ATOM 3810 N N . ASN A 1 515 ? 13.016 10.703 34.469 1 34.34 515 ASN A N 1
ATOM 3811 C CA . ASN A 1 515 ? 13.695 11.352 35.594 1 34.34 515 ASN A CA 1
ATOM 3812 C C . ASN A 1 515 ? 13.039 12.68 35.969 1 34.34 515 ASN A C 1
ATOM 3814 O O . ASN A 1 515 ? 13.711 13.703 36.094 1 34.34 515 ASN A O 1
ATOM 3818 N N . TRP A 1 516 ? 11.867 12.812 35.656 1 36.81 516 TRP A N 1
ATOM 3819 C CA . TRP A 1 516 ? 11.336 14.008 36.312 1 36.81 516 TRP A CA 1
ATOM 3820 C C . TRP A 1 516 ? 11.219 13.805 37.812 1 36.81 516 TRP A C 1
ATOM 3822 O O . TRP A 1 516 ? 10.789 12.742 38.25 1 36.81 516 TRP A O 1
ATOM 3832 N N . PRO A 1 517 ? 11.82 14.57 38.75 1 32.03 517 PRO A N 1
ATOM 3833 C CA . PRO A 1 517 ? 11.734 14.289 40.188 1 32.03 517 PRO A CA 1
ATOM 3834 C C . PRO A 1 517 ? 10.297 14.195 40.688 1 32.03 517 PRO A C 1
ATOM 3836 O O . PRO A 1 517 ? 9.445 14.984 40.281 1 32.03 517 PRO A O 1
ATOM 3839 N N . ALA A 1 518 ? 9.828 13.062 41.125 1 36.97 518 ALA A N 1
ATOM 3840 C CA . ALA A 1 518 ? 8.641 12.719 41.906 1 36.97 518 ALA A CA 1
ATOM 3841 C C . ALA A 1 518 ? 8.383 13.758 42.969 1 36.97 518 ALA A C 1
ATOM 3843 O O . ALA A 1 518 ? 7.418 13.648 43.75 1 36.97 518 ALA A O 1
ATOM 3844 N N . ASN A 1 519 ? 9.359 14.648 43.25 1 30.72 519 ASN A N 1
ATOM 3845 C CA . ASN A 1 519 ? 9.227 15.406 44.5 1 30.72 519 ASN A CA 1
ATOM 3846 C C . ASN A 1 519 ? 8.109 16.438 44.406 1 30.72 519 ASN A C 1
ATOM 3848 O O . ASN A 1 519 ? 7.957 17.281 45.281 1 30.72 519 ASN A O 1
ATOM 3852 N N . LEU A 1 520 ? 7.555 16.703 43.188 1 31.11 520 LEU A N 1
ATOM 3853 C CA . LEU A 1 520 ? 6.633 17.828 43.375 1 31.11 520 LEU A CA 1
ATOM 3854 C C . LEU A 1 520 ? 5.297 17.344 43.906 1 31.11 520 LEU A C 1
ATOM 3856 O O . LEU A 1 520 ? 4.363 18.141 44.062 1 31.11 520 LEU A O 1
ATOM 3860 N N . SER A 1 521 ? 5.098 16.047 44 1 29.11 521 SER A N 1
ATOM 3861 C CA . SER A 1 521 ? 3.762 15.68 44.469 1 29.11 521 SER A CA 1
ATOM 3862 C C . SER A 1 521 ? 3.592 15.961 45.938 1 29.11 521 SER A C 1
ATOM 3864 O O . SER A 1 521 ? 2.469 16.125 46.438 1 29.11 521 SER A O 1
ATOM 3866 N N . HIS A 1 522 ? 4.629 15.508 46.781 1 27.8 522 HIS A N 1
ATOM 3867 C CA . HIS A 1 522 ? 4.254 15.289 48.156 1 27.8 522 HIS A CA 1
ATOM 3868 C C . HIS A 1 522 ? 4.254 16.594 48.938 1 27.8 522 HIS A C 1
ATOM 3870 O O . HIS A 1 522 ? 4.219 16.594 50.188 1 27.8 522 HIS A O 1
ATOM 3876 N N . SER A 1 523 ? 4.523 17.766 48.344 1 21.75 523 SER A N 1
ATOM 3877 C CA . SER A 1 523 ? 4.57 18.766 49.406 1 21.75 523 SER A CA 1
ATOM 3878 C C . SER A 1 523 ? 3.18 19.047 49.969 1 21.75 523 SER A C 1
ATOM 3880 O O . SER A 1 523 ? 2.979 20.016 50.688 1 21.75 523 SER A O 1
ATOM 3882 N N . SER A 1 524 ? 2.232 17.969 50.094 1 19.97 524 SER A N 1
ATOM 3883 C CA . SER A 1 524 ? 1.376 18.25 51.25 1 19.97 524 SER A CA 1
ATOM 3884 C C . SER A 1 524 ? 2.111 18.016 52.562 1 19.97 524 SER A C 1
ATOM 3886 O O . SER A 1 524 ? 2.85 17.031 52.688 1 19.97 524 SER A O 1
ATOM 3888 N N . MET B 1 1 ? -1.482 -9.602 4.637 1 24.94 1 MET B N 1
ATOM 3889 C CA . MET B 1 1 ? -1.369 -10.688 3.674 1 24.94 1 MET B CA 1
ATOM 3890 C C . MET B 1 1 ? -2.023 -10.312 2.348 1 24.94 1 MET B C 1
ATOM 3892 O O . MET B 1 1 ? -3.215 -10 2.305 1 24.94 1 MET B O 1
ATOM 3896 N N . ALA B 1 2 ? -1.242 -9.781 1.521 1 34.78 2 ALA B N 1
ATOM 3897 C CA . ALA B 1 2 ? -1.796 -9.516 0.196 1 34.78 2 ALA B CA 1
ATOM 3898 C C . ALA B 1 2 ? -2.652 -10.68 -0.29 1 34.78 2 ALA B C 1
ATOM 3900 O O . ALA B 1 2 ? -2.166 -11.805 -0.409 1 34.78 2 ALA B O 1
ATOM 3901 N N . VAL B 1 3 ? -3.873 -10.555 -0.105 1 34.84 3 VAL B N 1
ATOM 3902 C CA . VAL B 1 3 ? -4.793 -11.562 -0.621 1 34.84 3 VAL B CA 1
ATOM 3903 C C . VAL B 1 3 ? -4.48 -11.844 -2.09 1 34.84 3 VAL B C 1
ATOM 3905 O O . VAL B 1 3 ? -4.602 -10.953 -2.936 1 34.84 3 VAL B O 1
ATOM 3908 N N . THR B 1 4 ? -3.506 -12.555 -2.389 1 43.75 4 THR B N 1
ATOM 3909 C CA . THR B 1 4 ? -3.434 -13.047 -3.76 1 43.75 4 THR B CA 1
ATOM 3910 C C . THR B 1 4 ? -4.816 -13.461 -4.258 1 43.75 4 THR B C 1
ATOM 3912 O O . THR B 1 4 ? -5.488 -14.281 -3.631 1 43.75 4 THR B O 1
ATOM 3915 N N . SER B 1 5 ? -5.484 -12.562 -4.895 1 52.12 5 SER B N 1
ATOM 3916 C CA . SER B 1 5 ? -6.797 -12.859 -5.449 1 52.12 5 SER B CA 1
ATOM 3917 C C . SER B 1 5 ? -6.801 -14.203 -6.176 1 52.12 5 SER B C 1
ATOM 3919 O O . SER B 1 5 ? -5.824 -14.555 -6.836 1 52.12 5 SER B O 1
ATOM 3921 N N . PRO B 1 6 ? -7.633 -15.141 -5.836 1 50.34 6 PRO B N 1
ATOM 3922 C CA . PRO B 1 6 ? -7.887 -16.438 -6.469 1 50.34 6 PRO B CA 1
ATOM 3923 C C . PRO B 1 6 ? -7.719 -16.391 -7.984 1 50.34 6 PRO B C 1
ATOM 3925 O O . PRO B 1 6 ? -7.59 -17.438 -8.625 1 50.34 6 PRO B O 1
ATOM 3928 N N . TRP B 1 7 ? -7.414 -15.125 -8.578 1 59.25 7 TRP B N 1
ATOM 3929 C CA . TRP B 1 7 ? -7.539 -15 -10.023 1 59.25 7 TRP B CA 1
ATOM 3930 C C . TRP B 1 7 ? -6.164 -14.938 -10.68 1 59.25 7 TRP B C 1
ATOM 3932 O O . TRP B 1 7 ? -6.055 -14.938 -11.914 1 59.25 7 TRP B O 1
ATOM 3942 N N . PHE B 1 8 ? -5.148 -15.047 -9.812 1 71.19 8 PHE B N 1
ATOM 3943 C CA . PHE B 1 8 ? -3.844 -14.852 -10.438 1 71.19 8 PHE B CA 1
ATOM 3944 C C . PHE B 1 8 ? -3.117 -16.172 -10.602 1 71.19 8 PHE B C 1
ATOM 3946 O O . PHE B 1 8 ? -1.969 -16.328 -10.18 1 71.19 8 PHE B O 1
ATOM 3953 N N . ARG B 1 9 ? -3.838 -17.125 -11.359 1 89.81 9 ARG B N 1
ATOM 3954 C CA . ARG B 1 9 ? -3.197 -18.422 -11.492 1 89.81 9 ARG B CA 1
ATOM 3955 C C . ARG B 1 9 ? -2.91 -18.75 -12.961 1 89.81 9 ARG B C 1
ATOM 3957 O O . ARG B 1 9 ? -2.285 -19.766 -13.266 1 89.81 9 ARG B O 1
ATOM 3964 N N . ALA B 1 10 ? -3.312 -17.859 -13.773 1 95.25 10 ALA B N 1
ATOM 3965 C CA . ALA B 1 10 ? -3.066 -18.078 -15.195 1 95.25 10 ALA B CA 1
ATOM 3966 C C . ALA B 1 10 ? -1.597 -17.844 -15.539 1 95.25 10 ALA B C 1
ATOM 3968 O O . ALA B 1 10 ? -0.954 -16.953 -14.992 1 95.25 10 ALA B O 1
ATOM 3969 N N . VAL B 1 11 ? -1.098 -18.656 -16.391 1 96.81 11 VAL B N 1
ATOM 3970 C CA . VAL B 1 11 ? 0.222 -18.484 -16.984 1 96.81 11 VAL B CA 1
ATOM 3971 C C . VAL B 1 11 ? 0.076 -18.078 -18.453 1 96.81 11 VAL B C 1
ATOM 3973 O O . VAL B 1 11 ? -0.617 -18.734 -19.219 1 96.81 11 VAL B O 1
ATOM 3976 N N . VAL B 1 12 ? 0.764 -17.016 -18.844 1 97.06 12 VAL B N 1
ATOM 3977 C CA . VAL B 1 12 ? 0.484 -16.453 -20.172 1 97.06 12 VAL B CA 1
ATOM 3978 C C . VAL B 1 12 ? 1.776 -16.359 -20.969 1 97.06 12 VAL B C 1
ATOM 3980 O O . VAL B 1 12 ? 2.869 -16.312 -20.406 1 97.06 12 VAL B O 1
ATOM 3983 N N . SER B 1 13 ? 1.647 -16.422 -22.281 1 96.69 13 SER B N 1
ATOM 3984 C CA . SER B 1 13 ? 2.73 -16.094 -23.203 1 96.69 13 SER B CA 1
ATOM 3985 C C . SER B 1 13 ? 2.926 -14.586 -23.328 1 96.69 13 SER B C 1
ATOM 3987 O O . SER B 1 13 ? 2.111 -13.812 -22.812 1 96.69 13 SER B O 1
ATOM 3989 N N . ALA B 1 14 ? 4.027 -14.203 -23.953 1 97.06 14 ALA B N 1
ATOM 3990 C CA . ALA B 1 14 ? 4.277 -12.789 -24.203 1 97.06 14 ALA B CA 1
ATOM 3991 C C . ALA B 1 14 ? 3.143 -12.172 -25.016 1 97.06 14 ALA B C 1
ATOM 3993 O O . ALA B 1 14 ? 2.678 -11.07 -24.719 1 97.06 14 ALA B O 1
ATOM 3994 N N . ALA B 1 15 ? 2.729 -12.852 -26.031 1 97.25 15 ALA B N 1
ATOM 3995 C CA . ALA B 1 15 ? 1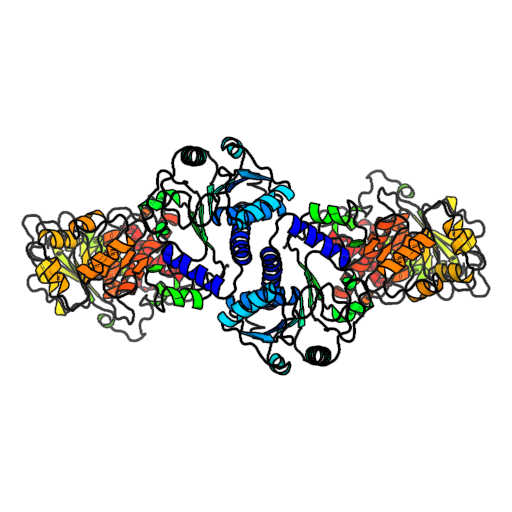.673 -12.359 -26.922 1 97.25 15 ALA B CA 1
ATOM 3996 C C . ALA B 1 15 ? 0.357 -12.203 -26.156 1 97.25 15 ALA B C 1
ATOM 3998 O O . ALA B 1 15 ? -0.349 -11.203 -26.344 1 97.25 15 ALA B O 1
ATOM 3999 N N . GLN B 1 16 ? -0.003 -13.211 -25.344 1 96.94 16 GLN B N 1
ATOM 4000 C CA . GLN B 1 16 ? -1.237 -13.164 -24.562 1 96.94 16 GLN B CA 1
ATOM 4001 C C . GLN B 1 16 ? -1.224 -11.992 -23.578 1 96.94 16 GLN B C 1
ATOM 4003 O O . GLN B 1 16 ? -2.229 -11.297 -23.422 1 96.94 16 GLN B O 1
ATOM 4008 N N . MET B 1 17 ? -0.081 -11.805 -22.922 1 96.75 17 MET B N 1
ATOM 4009 C CA . MET B 1 17 ? 0.034 -10.695 -21.969 1 96.75 17 MET B CA 1
ATOM 4010 C C . MET B 1 17 ? -0.139 -9.352 -22.688 1 96.75 17 MET B C 1
ATOM 4012 O O . MET B 1 17 ? -0.809 -8.461 -22.172 1 96.75 17 MET B O 1
ATOM 4016 N N . GLN B 1 18 ? 0.478 -9.211 -23.844 1 96.69 18 GLN B N 1
ATOM 4017 C CA . GLN B 1 18 ? 0.356 -7.996 -24.625 1 96.69 18 GLN B CA 1
ATOM 4018 C C . GLN B 1 18 ? -1.095 -7.738 -25.031 1 96.69 18 GLN B C 1
ATOM 4020 O O . GLN B 1 18 ? -1.563 -6.598 -24.984 1 96.69 18 GLN B O 1
ATOM 4025 N N . GLU B 1 19 ? -1.771 -8.773 -25.391 1 97.5 19 GLU B N 1
ATOM 4026 C CA . GLU B 1 19 ? -3.174 -8.648 -25.781 1 97.5 19 GLU B CA 1
ATOM 4027 C C . GLU B 1 19 ? -4.031 -8.203 -24.594 1 97.5 19 GLU B C 1
ATOM 4029 O O . GLU B 1 19 ? -4.945 -7.395 -24.766 1 97.5 19 GLU B O 1
ATOM 4034 N N . ILE B 1 20 ? -3.738 -8.758 -23.469 1 96.56 20 ILE B N 1
ATOM 4035 C CA . ILE B 1 20 ? -4.469 -8.391 -22.266 1 96.56 20 ILE B CA 1
ATOM 4036 C C . ILE B 1 20 ? -4.238 -6.91 -21.953 1 96.56 20 ILE B C 1
ATOM 4038 O O . ILE B 1 20 ? -5.188 -6.172 -21.688 1 96.56 20 ILE B O 1
ATOM 4042 N N . GLU B 1 21 ? -3.008 -6.449 -22.047 1 96.06 21 GLU B N 1
ATOM 4043 C CA . GLU B 1 21 ? -2.689 -5.047 -21.797 1 96.06 21 GLU B CA 1
ATOM 4044 C C . GLU B 1 21 ? -3.336 -4.141 -22.828 1 96.06 21 GLU B C 1
ATOM 4046 O O . GLU B 1 21 ? -3.852 -3.072 -22.5 1 96.06 21 GLU B O 1
ATOM 4051 N N . ASN B 1 22 ? -3.271 -4.598 -24.062 1 96.75 22 ASN B N 1
ATOM 4052 C CA . ASN B 1 22 ? -3.902 -3.82 -25.109 1 96.75 22 ASN B CA 1
ATOM 4053 C C . ASN B 1 22 ? -5.398 -3.648 -24.875 1 96.75 22 ASN B C 1
ATOM 4055 O O . ASN B 1 22 ? -5.965 -2.596 -25.172 1 96.75 22 ASN B O 1
ATOM 4059 N N . TRP B 1 23 ? -6.016 -4.711 -24.406 1 96.62 23 TRP B N 1
ATOM 4060 C CA . TRP B 1 23 ? -7.426 -4.602 -24.047 1 96.62 23 TRP B CA 1
ATOM 4061 C C . TRP B 1 23 ? -7.645 -3.482 -23.047 1 96.62 23 TRP B C 1
ATOM 4063 O O . TRP B 1 23 ? -8.555 -2.666 -23.188 1 96.62 23 TRP B O 1
ATOM 4073 N N . LEU B 1 24 ? -6.832 -3.391 -22 1 96.75 24 LEU B N 1
ATOM 4074 C CA . LEU B 1 24 ? -6.945 -2.35 -20.984 1 96.75 24 LEU B CA 1
ATOM 4075 C C . LEU B 1 24 ? -6.859 -0.964 -21.609 1 96.75 24 LEU B C 1
ATOM 4077 O O . LEU B 1 24 ? -7.676 -0.089 -21.312 1 96.75 24 LEU B O 1
ATOM 4081 N N . PHE B 1 25 ? -5.871 -0.78 -22.469 1 97.19 25 PHE B N 1
ATOM 4082 C CA . PHE B 1 25 ? -5.602 0.523 -23.062 1 97.19 25 PHE B CA 1
ATOM 4083 C C . PHE B 1 25 ? -6.734 0.94 -24 1 97.19 25 PHE B C 1
ATOM 4085 O O . PHE B 1 25 ? -7.148 2.102 -24 1 97.19 25 PHE B O 1
ATOM 4092 N N . THR B 1 26 ? -7.207 -0.027 -24.703 1 97.25 26 THR B N 1
ATOM 4093 C CA . THR B 1 26 ? -8.305 0.252 -25.609 1 97.25 26 THR B CA 1
ATOM 4094 C C . THR B 1 26 ? -9.562 0.658 -24.844 1 97.25 26 THR B C 1
ATOM 4096 O O . THR B 1 26 ? -10.367 1.452 -25.344 1 97.25 26 THR B O 1
ATOM 4099 N N . GLN B 1 27 ? -9.648 0.159 -23.609 1 97 27 GLN B N 1
ATOM 4100 C CA . GLN B 1 27 ? -10.828 0.454 -22.797 1 97 27 GLN B CA 1
ATOM 4101 C C . GLN B 1 27 ? -10.656 1.76 -22.031 1 97 27 GLN B C 1
ATOM 4103 O O . GLN B 1 27 ? -11.57 2.207 -21.344 1 97 27 GLN B O 1
ATOM 4108 N N . GLY B 1 28 ? -9.469 2.357 -22.125 1 96.88 28 GLY B N 1
ATOM 4109 C CA . GLY B 1 28 ? -9.32 3.689 -21.562 1 96.88 28 GLY B CA 1
ATOM 4110 C C . GLY B 1 28 ? -8.266 3.766 -20.469 1 96.88 28 GLY B C 1
ATOM 4111 O O . GLY B 1 28 ? -7.934 4.855 -20 1 96.88 28 GLY B O 1
ATOM 4112 N N . MET B 1 29 ? -7.66 2.646 -20 1 97.56 29 MET B N 1
ATOM 4113 C CA . MET B 1 29 ? -6.617 2.662 -18.984 1 97.56 29 MET B CA 1
ATOM 4114 C C . MET B 1 29 ? -5.367 3.373 -19.5 1 97.56 29 MET B C 1
ATOM 4116 O O . MET B 1 29 ? -4.734 2.918 -20.453 1 97.56 29 MET B O 1
ATOM 4120 N N . PRO B 1 30 ? -4.992 4.516 -18.844 1 97.5 30 PRO B N 1
ATOM 4121 C CA . PRO B 1 30 ? -3.764 5.16 -19.312 1 97.5 30 PRO B CA 1
ATOM 4122 C C . PRO B 1 30 ? -2.52 4.32 -19.047 1 97.5 30 PRO B C 1
ATOM 4124 O O . PRO B 1 30 ? -2.381 3.734 -17.969 1 97.5 30 PRO B O 1
ATOM 4127 N N . VAL B 1 31 ? -1.616 4.258 -20.031 1 97.62 31 VAL B N 1
ATOM 4128 C CA . VAL B 1 31 ? -0.383 3.486 -19.922 1 97.62 31 VAL B CA 1
ATOM 4129 C C . VAL B 1 31 ? 0.415 3.957 -18.703 1 97.62 31 VAL B C 1
ATOM 4131 O O . VAL B 1 31 ? 0.914 3.141 -17.922 1 97.62 31 VAL B O 1
ATOM 4134 N N . ALA B 1 32 ? 0.493 5.301 -18.5 1 98.31 32 ALA B N 1
ATOM 4135 C CA . ALA B 1 32 ? 1.244 5.879 -17.391 1 98.31 32 ALA B CA 1
ATOM 4136 C C . ALA B 1 32 ? 0.651 5.457 -16.047 1 98.31 32 ALA B C 1
ATOM 4138 O O . ALA B 1 32 ? 1.381 5.254 -15.078 1 98.31 32 ALA B O 1
ATOM 4139 N N . ALA B 1 33 ? -0.693 5.32 -16 1 98.12 33 ALA B N 1
ATOM 4140 C CA . ALA B 1 33 ? -1.373 4.918 -14.773 1 98.12 33 ALA B CA 1
ATOM 4141 C C . ALA B 1 33 ? -1.071 3.463 -14.43 1 98.12 33 ALA B C 1
ATOM 4143 O O . ALA B 1 33 ? -0.802 3.137 -13.266 1 98.12 33 ALA B O 1
ATOM 4144 N N . LEU B 1 34 ? -1.113 2.596 -15.43 1 97.62 34 LEU B N 1
ATOM 4145 C CA . LEU B 1 34 ? -0.82 1.185 -15.195 1 97.62 34 LEU B CA 1
ATOM 4146 C C . LEU B 1 34 ? 0.628 0.996 -14.758 1 97.62 34 LEU B C 1
ATOM 4148 O O . LEU B 1 34 ? 0.91 0.206 -13.852 1 97.62 34 LEU B O 1
ATOM 4152 N N . MET B 1 35 ? 1.572 1.712 -15.43 1 98.12 35 MET B N 1
ATOM 4153 C CA . MET B 1 35 ? 2.98 1.658 -15.047 1 98.12 35 MET B CA 1
ATOM 4154 C C . MET B 1 35 ? 3.17 2.096 -13.602 1 98.12 35 MET B C 1
ATOM 4156 O O . MET B 1 35 ? 3.891 1.447 -12.844 1 98.12 35 MET B O 1
ATOM 4160 N N . GLU B 1 36 ? 2.496 3.213 -13.242 1 98.06 36 GLU B N 1
ATOM 4161 C CA . GLU B 1 36 ? 2.588 3.721 -11.875 1 98.06 36 GLU B CA 1
ATOM 4162 C C . GLU B 1 36 ? 2.088 2.691 -10.867 1 98.06 36 GLU B C 1
ATOM 4164 O O . GLU B 1 36 ? 2.727 2.459 -9.836 1 98.06 36 GLU B O 1
ATOM 4169 N N . LYS B 1 37 ? 0.961 2.094 -11.148 1 96.88 37 LYS B N 1
ATOM 4170 C CA . LYS B 1 37 ? 0.355 1.097 -10.273 1 96.88 37 LYS B CA 1
ATOM 4171 C C . LYS B 1 37 ? 1.29 -0.091 -10.062 1 96.88 37 LYS B C 1
ATOM 4173 O O . LYS B 1 37 ? 1.528 -0.508 -8.93 1 96.88 37 LYS B O 1
ATOM 4178 N N . ALA B 1 38 ? 1.88 -0.624 -11.164 1 96.94 38 ALA B N 1
ATOM 4179 C CA . ALA B 1 38 ? 2.789 -1.766 -11.102 1 96.94 38 ALA B CA 1
ATOM 4180 C C . ALA B 1 38 ? 4.062 -1.416 -10.336 1 96.94 38 ALA B C 1
ATOM 4182 O O . ALA B 1 38 ? 4.508 -2.178 -9.477 1 96.94 38 ALA B O 1
ATOM 4183 N N . ALA B 1 39 ? 4.617 -0.281 -10.641 1 98.19 39 ALA B N 1
ATOM 4184 C CA . ALA B 1 39 ? 5.891 0.127 -10.055 1 98.19 39 ALA B CA 1
ATOM 4185 C C . ALA B 1 39 ? 5.727 0.464 -8.57 1 98.19 39 ALA B C 1
ATOM 4187 O O . ALA B 1 39 ? 6.629 0.209 -7.77 1 98.19 39 ALA B O 1
ATOM 4188 N N . LEU B 1 40 ? 4.574 1.078 -8.211 1 97.19 40 LEU B N 1
ATOM 4189 C CA . LEU B 1 40 ? 4.324 1.368 -6.801 1 97.19 40 LEU B CA 1
ATOM 4190 C C . LEU B 1 40 ? 4.23 0.081 -5.988 1 97.19 40 LEU B C 1
ATOM 4192 O O . LEU B 1 40 ? 4.746 0.009 -4.871 1 97.19 40 LEU B O 1
ATOM 4196 N N . GLN B 1 41 ? 3.564 -0.922 -6.566 1 95.94 41 GLN B N 1
ATOM 4197 C CA . GLN B 1 41 ? 3.484 -2.217 -5.895 1 95.94 41 GLN B CA 1
ATOM 4198 C C . GLN B 1 41 ? 4.867 -2.84 -5.738 1 95.94 41 GLN B C 1
ATOM 4200 O O . GLN B 1 41 ? 5.184 -3.404 -4.688 1 95.94 41 GLN B O 1
ATOM 4205 N N . THR B 1 42 ? 5.672 -2.729 -6.742 1 98.12 42 THR B N 1
ATOM 4206 C CA . THR B 1 42 ? 7.035 -3.244 -6.707 1 98.12 42 THR B CA 1
ATOM 4207 C C . THR B 1 42 ? 7.859 -2.52 -5.645 1 98.12 42 THR B C 1
ATOM 4209 O O . THR B 1 42 ? 8.555 -3.154 -4.852 1 98.12 42 THR B O 1
ATOM 4212 N N . ALA B 1 43 ? 7.77 -1.192 -5.621 1 98.19 43 ALA B N 1
ATOM 4213 C CA . ALA B 1 43 ? 8.508 -0.391 -4.645 1 98.19 43 ALA B CA 1
ATOM 4214 C C . ALA B 1 43 ? 8.109 -0.765 -3.219 1 98.19 43 ALA B C 1
ATOM 4216 O O . ALA B 1 43 ? 8.969 -0.893 -2.344 1 98.19 43 ALA B O 1
ATOM 4217 N N . GLN B 1 44 ? 6.836 -0.939 -3.01 1 96.5 44 GLN B N 1
ATOM 4218 C CA . GLN B 1 44 ? 6.352 -1.306 -1.682 1 96.5 44 GLN B CA 1
ATOM 4219 C C . GLN B 1 44 ? 6.938 -2.641 -1.231 1 96.5 44 GLN B C 1
ATOM 4221 O O . GLN B 1 44 ? 7.336 -2.791 -0.074 1 96.5 44 GLN B O 1
ATOM 4226 N N . ARG B 1 45 ? 6.984 -3.621 -2.135 1 97.12 45 ARG B N 1
ATOM 4227 C CA . ARG B 1 45 ? 7.559 -4.922 -1.807 1 97.12 45 ARG B CA 1
ATOM 4228 C C . ARG B 1 45 ? 9.047 -4.801 -1.504 1 97.12 45 ARG B C 1
ATOM 4230 O O . ARG B 1 45 ? 9.555 -5.457 -0.591 1 97.12 45 ARG B O 1
ATOM 4237 N N . LEU B 1 46 ? 9.742 -4 -2.232 1 98.44 46 LEU B N 1
ATOM 4238 C CA . LEU B 1 46 ? 11.172 -3.775 -2.02 1 98.44 46 LEU B CA 1
ATOM 4239 C C . LEU B 1 46 ? 11.422 -3.141 -0.657 1 98.44 46 LEU B C 1
ATOM 4241 O O . LEU B 1 46 ? 12.383 -3.502 0.033 1 98.44 46 LEU B O 1
ATOM 4245 N N . LEU B 1 47 ? 10.562 -2.186 -0.256 1 97.5 47 LEU B N 1
ATOM 4246 C CA . LEU B 1 47 ? 10.703 -1.544 1.046 1 97.5 47 LEU B CA 1
ATOM 4247 C C . LEU B 1 47 ? 10.617 -2.57 2.17 1 97.5 47 LEU B C 1
ATOM 4249 O O . LEU B 1 47 ? 11.32 -2.449 3.18 1 97.5 47 LEU B O 1
ATOM 4253 N N . THR B 1 48 ? 9.766 -3.559 1.976 1 97.31 48 THR B N 1
ATOM 4254 C CA . THR B 1 48 ? 9.547 -4.586 2.988 1 97.31 48 THR B CA 1
ATOM 4255 C C . THR B 1 48 ? 10.703 -5.578 3.012 1 97.31 48 THR B C 1
ATOM 4257 O O . THR B 1 48 ? 11.211 -5.926 4.082 1 97.31 48 THR B O 1
ATOM 4260 N N . LEU B 1 49 ? 11.211 -6 1.903 1 98 49 LEU B N 1
ATOM 4261 C CA . LEU B 1 49 ? 12.164 -7.098 1.799 1 98 49 LEU B CA 1
ATOM 4262 C C . LEU B 1 49 ? 13.594 -6.586 1.932 1 98 49 LEU B C 1
ATOM 4264 O O . LEU B 1 49 ? 14.484 -7.32 2.371 1 98 49 LEU B O 1
ATOM 4268 N N . TYR B 1 50 ? 13.812 -5.344 1.543 1 98.44 50 TYR B N 1
ATOM 4269 C CA . TYR B 1 50 ? 15.125 -4.715 1.555 1 98.44 50 TYR B CA 1
ATOM 4270 C C . TYR B 1 50 ? 15.078 -3.359 2.254 1 98.44 50 TYR B C 1
ATOM 4272 O O . TYR B 1 50 ? 15.227 -2.316 1.611 1 98.44 50 TYR B O 1
ATOM 4280 N N . PRO B 1 51 ? 14.992 -3.357 3.555 1 98.06 51 PRO B N 1
ATOM 4281 C CA . PRO B 1 51 ? 14.766 -2.133 4.328 1 98.06 51 PRO B CA 1
ATOM 4282 C C . PRO B 1 51 ? 15.945 -1.169 4.258 1 98.06 51 PRO B C 1
ATOM 4284 O O . PRO B 1 51 ? 17.094 -1.601 4.129 1 98.06 51 PRO B O 1
ATOM 4287 N N . LEU B 1 52 ? 15.68 0.068 4.395 1 97.62 52 LEU B N 1
ATOM 4288 C CA . LEU B 1 52 ? 16.641 1.167 4.309 1 97.62 52 LEU B CA 1
ATOM 4289 C C . LEU B 1 52 ? 17.781 0.967 5.293 1 97.62 52 LEU B C 1
ATOM 4291 O O . LEU B 1 52 ? 18.938 1.297 4.992 1 97.62 52 LEU B O 1
ATOM 4295 N N . SER B 1 53 ? 17.531 0.425 6.465 1 96.88 53 SER B N 1
ATOM 4296 C CA . SER B 1 53 ? 18.531 0.247 7.512 1 96.88 53 SER B CA 1
ATOM 4297 C C . SER B 1 53 ? 19.625 -0.722 7.074 1 96.88 53 SER B C 1
ATOM 4299 O O . SER B 1 53 ? 20.781 -0.597 7.496 1 96.88 53 SER B O 1
ATOM 4301 N N . THR B 1 54 ? 19.328 -1.661 6.16 1 97.5 54 THR B N 1
ATOM 4302 C CA . THR B 1 54 ? 20.266 -2.707 5.766 1 97.5 54 THR B CA 1
ATOM 4303 C C . THR B 1 54 ? 20.75 -2.492 4.336 1 97.5 54 THR B C 1
ATOM 4305 O O . THR B 1 54 ? 21.891 -2.789 4.012 1 97.5 54 THR B O 1
ATOM 4308 N N . TYR B 1 55 ? 19.844 -1.938 3.523 1 98.38 55 TYR B N 1
ATOM 4309 C CA . TYR B 1 55 ? 20.156 -1.727 2.113 1 98.38 55 TYR B CA 1
ATOM 4310 C C . TYR B 1 55 ? 19.969 -0.264 1.728 1 98.38 55 TYR B C 1
ATOM 4312 O O . TYR B 1 55 ? 19.156 0.055 0.852 1 98.38 55 TYR B O 1
ATOM 4320 N N . PRO B 1 56 ? 20.75 0.619 2.262 1 98.25 56 PRO B N 1
ATOM 4321 C CA . PRO B 1 56 ? 20.531 2.051 2.051 1 98.25 56 PRO B CA 1
ATOM 4322 C C . PRO B 1 56 ? 20.906 2.504 0.642 1 98.25 56 PRO B C 1
ATOM 4324 O O . PRO B 1 56 ? 20.391 3.521 0.161 1 98.25 56 PRO B O 1
ATOM 4327 N N . ARG B 1 57 ? 21.922 1.795 -0.06 1 98.62 57 ARG B N 1
ATOM 4328 C CA . ARG B 1 57 ? 22.406 2.199 -1.373 1 98.62 57 ARG B CA 1
ATOM 4329 C C . ARG B 1 57 ? 21.859 1.284 -2.467 1 98.62 57 ARG B C 1
ATOM 4331 O O . ARG B 1 57 ? 22.172 0.092 -2.494 1 98.62 57 ARG B O 1
ATOM 4338 N N . ILE B 1 58 ? 21.047 1.854 -3.467 1 98.81 58 ILE B N 1
ATOM 4339 C CA . ILE B 1 58 ? 20.359 1.064 -4.48 1 98.81 58 ILE B CA 1
ATOM 4340 C C . ILE B 1 58 ? 20.828 1.495 -5.871 1 98.81 58 ILE B C 1
ATOM 4342 O O . ILE B 1 58 ? 20.906 2.691 -6.168 1 98.81 58 ILE B O 1
ATOM 4346 N N . GLY B 1 59 ? 21.219 0.557 -6.695 1 98.75 59 GLY B N 1
ATOM 4347 C CA . GLY B 1 59 ? 21.469 0.792 -8.109 1 98.75 59 GLY B CA 1
ATOM 4348 C C . GLY B 1 59 ? 20.359 0.259 -9 1 98.75 59 GLY B C 1
ATOM 4349 O O . GLY B 1 59 ? 19.938 -0.894 -8.867 1 98.75 59 GLY B O 1
ATOM 4350 N N . VAL B 1 60 ? 19.812 1.093 -9.883 1 98.88 60 VAL B N 1
ATOM 4351 C CA . VAL B 1 60 ? 18.75 0.679 -10.797 1 98.88 60 VAL B CA 1
ATOM 4352 C C . VAL B 1 60 ? 19.266 0.715 -12.234 1 98.88 60 VAL B C 1
ATOM 4354 O O . VAL B 1 60 ? 19.719 1.755 -12.711 1 98.88 60 VAL B O 1
ATOM 4357 N N . VAL B 1 61 ? 19.203 -0.419 -12.914 1 98.75 61 VAL B N 1
ATOM 4358 C CA . VAL B 1 61 ? 19.609 -0.508 -14.32 1 98.75 61 VAL B CA 1
ATOM 4359 C C . VAL B 1 61 ? 18.375 -0.402 -15.211 1 98.75 61 VAL B C 1
ATOM 4361 O O . VAL B 1 61 ? 17.484 -1.261 -15.164 1 98.75 61 VAL B O 1
ATOM 4364 N N . VAL B 1 62 ? 18.359 0.602 -16.047 1 98.25 62 VAL B N 1
ATOM 4365 C CA . VAL B 1 62 ? 17.125 0.963 -16.75 1 98.25 62 VAL B CA 1
ATOM 4366 C C . VAL B 1 62 ? 17.297 0.737 -18.25 1 98.25 62 VAL B C 1
ATOM 4368 O O . VAL B 1 62 ? 18.297 1.143 -18.828 1 98.25 62 VAL B O 1
ATOM 4371 N N . GLY B 1 63 ? 16.328 0.043 -18.828 1 97.5 63 GLY B N 1
ATOM 4372 C CA . GLY B 1 63 ? 16.297 -0.16 -20.266 1 97.5 63 GLY B CA 1
ATOM 4373 C C . GLY B 1 63 ? 15.445 0.867 -21 1 97.5 63 GLY B C 1
ATOM 4374 O O . GLY B 1 63 ? 14.898 1.78 -20.375 1 97.5 63 GLY B O 1
ATOM 4375 N N . PRO B 1 64 ? 15.297 0.708 -22.281 1 96.56 64 PRO B N 1
ATOM 4376 C CA . PRO B 1 64 ? 14.672 1.74 -23.109 1 96.56 64 PRO B CA 1
ATOM 4377 C C . PRO B 1 64 ? 13.148 1.645 -23.125 1 96.56 64 PRO B C 1
ATOM 4379 O O . PRO B 1 64 ? 12.469 2.602 -23.5 1 96.56 64 PRO B O 1
ATOM 4382 N N . GLY B 1 65 ? 12.641 0.51 -22.781 1 96.5 65 GLY B N 1
ATOM 4383 C CA . GLY B 1 65 ? 11.211 0.281 -22.891 1 96.5 65 GLY B CA 1
ATOM 4384 C C . GLY B 1 65 ? 10.453 0.526 -21.594 1 96.5 65 GLY B C 1
ATOM 4385 O O . GLY B 1 65 ? 10.922 1.271 -20.734 1 96.5 65 GLY B O 1
ATOM 4386 N N . HIS B 1 66 ? 9.281 -0.056 -21.453 1 96.19 66 HIS B N 1
ATOM 4387 C CA . HIS B 1 66 ? 8.383 0.177 -20.328 1 96.19 66 HIS B CA 1
ATOM 4388 C C . HIS B 1 66 ? 8.93 -0.462 -19.062 1 96.19 66 HIS B C 1
ATOM 4390 O O . HIS B 1 66 ? 8.664 0.023 -17.953 1 96.19 66 HIS B O 1
ATOM 4396 N N . ASN B 1 67 ? 9.727 -1.555 -19.234 1 97.75 67 ASN B N 1
ATOM 4397 C CA . ASN B 1 67 ? 10.367 -2.107 -18.047 1 97.75 67 ASN B CA 1
ATOM 4398 C C . ASN B 1 67 ? 11.312 -1.097 -17.406 1 97.75 67 ASN B C 1
ATOM 4400 O O . ASN B 1 67 ? 11.383 -1.015 -16.172 1 97.75 67 ASN B O 1
ATOM 4404 N N . GLY B 1 68 ? 12.023 -0.372 -18.312 1 98.38 68 GLY B N 1
ATOM 4405 C CA . GLY B 1 68 ? 12.82 0.729 -17.797 1 98.38 68 GLY B CA 1
ATOM 4406 C C . GLY B 1 68 ? 12 1.791 -17.094 1 98.38 68 GLY B C 1
ATOM 4407 O O . GLY B 1 68 ? 12.414 2.328 -16.078 1 98.38 68 GLY B O 1
ATOM 4408 N N . GLY B 1 69 ? 10.844 2.074 -17.688 1 98.5 69 GLY B N 1
ATOM 4409 C CA . GLY B 1 69 ? 9.922 2.994 -17.031 1 98.5 69 GLY B CA 1
ATOM 4410 C C . GLY B 1 69 ? 9.523 2.549 -15.648 1 98.5 69 GLY B C 1
ATOM 4411 O O . GLY B 1 69 ? 9.539 3.344 -14.703 1 98.5 69 GLY B O 1
ATOM 4412 N N . ASP B 1 70 ? 9.188 1.263 -15.5 1 98.56 70 ASP B N 1
ATOM 4413 C CA . ASP B 1 70 ? 8.883 0.706 -14.188 1 98.56 70 ASP B CA 1
ATOM 4414 C C . ASP B 1 70 ? 10.047 0.923 -13.219 1 98.56 70 ASP B C 1
ATOM 4416 O O . ASP B 1 70 ? 9.836 1.324 -12.07 1 98.56 70 ASP B O 1
ATOM 4420 N N . GLY B 1 71 ? 11.234 0.645 -13.719 1 98.81 71 GLY B N 1
ATOM 4421 C CA . GLY B 1 71 ? 12.414 0.817 -12.898 1 98.81 71 GLY B CA 1
ATOM 4422 C C . GLY B 1 71 ? 12.602 2.242 -12.414 1 98.81 71 GLY B C 1
ATOM 4423 O O . GLY B 1 71 ? 13 2.467 -11.273 1 98.81 71 GLY B O 1
ATOM 4424 N N . LEU B 1 72 ? 12.336 3.182 -13.289 1 98.81 72 LEU B N 1
ATOM 4425 C CA . LEU B 1 72 ? 12.516 4.59 -12.953 1 98.81 72 LEU B CA 1
ATOM 4426 C C . LEU B 1 72 ? 11.484 5.043 -11.922 1 98.81 72 LEU B C 1
ATOM 4428 O O . LEU B 1 72 ? 11.797 5.836 -11.031 1 98.81 72 LEU B O 1
ATOM 4432 N N . VAL B 1 73 ? 10.203 4.586 -12.055 1 98.75 73 VAL B N 1
ATOM 4433 C CA . VAL B 1 73 ? 9.188 4.887 -11.047 1 98.75 73 VAL B CA 1
ATOM 4434 C C . VAL B 1 73 ? 9.602 4.293 -9.703 1 98.75 73 VAL B C 1
ATOM 4436 O O . VAL B 1 73 ? 9.492 4.953 -8.672 1 98.75 73 VAL B O 1
ATOM 4439 N N . VAL B 1 74 ? 10.141 3.051 -9.719 1 98.81 74 VAL B N 1
ATOM 4440 C CA . VAL B 1 74 ? 10.625 2.406 -8.5 1 98.81 74 VAL B CA 1
ATOM 4441 C C . VAL B 1 74 ? 11.766 3.225 -7.898 1 98.81 74 VAL B C 1
ATOM 4443 O O . VAL B 1 74 ? 11.781 3.477 -6.691 1 98.81 74 VAL B O 1
ATOM 4446 N N . ALA B 1 75 ? 12.711 3.68 -8.734 1 98.75 75 ALA B N 1
ATOM 4447 C CA . ALA B 1 75 ? 13.836 4.492 -8.281 1 98.75 75 ALA B CA 1
ATOM 4448 C C . ALA B 1 75 ? 13.352 5.754 -7.57 1 98.75 75 ALA B C 1
ATOM 4450 O O . ALA B 1 75 ? 13.836 6.086 -6.484 1 98.75 75 ALA B O 1
ATOM 4451 N N . ARG B 1 76 ? 12.414 6.41 -8.18 1 97.81 76 ARG B N 1
ATOM 4452 C CA . ARG B 1 76 ? 11.836 7.629 -7.621 1 97.81 76 ARG B CA 1
ATOM 4453 C C . ARG B 1 76 ? 11.219 7.363 -6.254 1 97.81 76 ARG B C 1
ATOM 4455 O O . ARG B 1 76 ? 11.484 8.094 -5.297 1 97.81 76 ARG B O 1
ATOM 4462 N N . GLU B 1 77 ? 10.406 6.344 -6.168 1 97.62 77 GLU B N 1
ATOM 4463 C CA . GLU B 1 77 ? 9.688 6.043 -4.934 1 97.62 77 GLU B CA 1
ATOM 4464 C C . GLU B 1 77 ? 10.656 5.664 -3.814 1 97.62 77 GLU B C 1
ATOM 4466 O O . GLU B 1 77 ? 10.445 6.031 -2.656 1 97.62 77 GLU B O 1
ATOM 4471 N N . LEU B 1 78 ? 11.711 4.922 -4.176 1 98.12 78 LEU B N 1
ATOM 4472 C CA . LEU B 1 78 ? 12.719 4.57 -3.18 1 98.12 78 LEU B CA 1
ATOM 4473 C C . LEU B 1 78 ? 13.477 5.809 -2.715 1 98.12 78 LEU B C 1
ATOM 4475 O O . LEU B 1 78 ? 13.758 5.957 -1.524 1 98.12 78 LEU B O 1
ATOM 4479 N N . LYS B 1 79 ? 13.789 6.707 -3.654 1 97.31 79 LYS B N 1
ATOM 4480 C CA . LYS B 1 79 ? 14.438 7.969 -3.303 1 97.31 79 LYS B CA 1
ATOM 4481 C C . LYS B 1 79 ? 13.594 8.766 -2.314 1 97.31 79 LYS B C 1
ATOM 4483 O O . LYS B 1 79 ? 14.109 9.289 -1.328 1 97.31 79 LYS B O 1
ATOM 4488 N N . LEU B 1 80 ? 12.336 8.812 -2.604 1 93.88 80 LEU B N 1
ATOM 4489 C CA . LEU B 1 80 ? 11.406 9.562 -1.768 1 93.88 80 LEU B CA 1
ATOM 4490 C C . LEU B 1 80 ? 11.328 8.969 -0.368 1 93.88 80 LEU B C 1
ATOM 4492 O O . LEU B 1 80 ? 10.984 9.664 0.592 1 93.88 80 LEU B O 1
ATOM 4496 N N . GLN B 1 81 ? 11.695 7.676 -0.246 1 94.31 81 GLN B N 1
ATOM 4497 C CA . GLN B 1 81 ? 11.664 6.996 1.046 1 94.31 81 GLN B CA 1
ATOM 4498 C C . GLN B 1 81 ? 13.008 7.113 1.759 1 94.31 81 GLN B C 1
ATOM 4500 O O . GLN B 1 81 ? 13.195 6.551 2.84 1 94.31 81 GLN B O 1
ATOM 4505 N N . GLY B 1 82 ? 14.016 7.734 1.126 1 95.19 82 GLY B N 1
ATOM 4506 C CA . GLY B 1 82 ? 15.25 8.062 1.823 1 95.19 82 GLY B CA 1
ATOM 4507 C C . GLY B 1 82 ? 16.438 7.227 1.363 1 95.19 82 GLY B C 1
ATOM 4508 O O . GLY B 1 82 ? 17.562 7.422 1.831 1 95.19 82 GLY B O 1
ATOM 4509 N N . TYR B 1 83 ? 16.25 6.301 0.433 1 98 83 TYR B N 1
ATOM 4510 C CA . TYR B 1 83 ? 17.344 5.504 -0.084 1 98 83 TYR B CA 1
ATOM 4511 C C . TYR B 1 83 ? 18.297 6.359 -0.912 1 98 83 TYR B C 1
ATOM 4513 O O . TYR B 1 83 ? 17.891 7.359 -1.505 1 98 83 TYR B O 1
ATOM 4521 N N . GLN B 1 84 ? 19.547 5.988 -0.903 1 98.38 84 GLN B N 1
ATOM 4522 C CA . GLN B 1 84 ? 20.5 6.52 -1.873 1 98.38 84 GLN B CA 1
ATOM 4523 C C . GLN B 1 84 ? 20.422 5.766 -3.195 1 98.38 84 GLN B C 1
ATOM 4525 O O . GLN B 1 84 ? 20.984 4.676 -3.33 1 98.38 84 GLN B O 1
ATOM 4530 N N . VAL B 1 85 ? 19.766 6.363 -4.148 1 98.62 85 VAL B N 1
ATOM 4531 C CA . VAL B 1 85 ? 19.484 5.68 -5.406 1 98.62 85 VAL B CA 1
ATOM 4532 C C . VAL B 1 85 ? 20.359 6.246 -6.516 1 98.62 85 VAL B C 1
ATOM 4534 O O . VAL B 1 85 ? 20.578 7.461 -6.594 1 98.62 85 VAL B O 1
ATOM 4537 N N . GLN B 1 86 ? 20.906 5.422 -7.332 1 98.56 86 GLN B N 1
ATOM 4538 C CA . GLN B 1 86 ? 21.562 5.832 -8.57 1 98.56 86 GLN B CA 1
ATOM 4539 C C . GLN B 1 86 ? 21.047 5.012 -9.75 1 98.56 86 GLN B C 1
ATOM 4541 O O . GLN B 1 86 ? 20.641 3.863 -9.586 1 98.56 86 GLN B O 1
ATOM 4546 N N . VAL B 1 87 ? 21.094 5.605 -10.953 1 98.69 87 VAL B N 1
ATOM 4547 C CA . VAL B 1 87 ? 20.516 4.98 -12.133 1 98.69 87 VAL B CA 1
ATOM 4548 C C . VAL B 1 87 ? 21.594 4.773 -13.188 1 98.69 87 VAL B C 1
ATOM 4550 O O . VAL B 1 87 ? 22.422 5.668 -13.438 1 98.69 87 VAL B O 1
ATOM 4553 N N . LEU B 1 88 ? 21.719 3.592 -13.695 1 98.56 88 LEU B N 1
ATOM 4554 C CA . LEU B 1 88 ? 22.531 3.287 -14.867 1 98.56 88 LEU B CA 1
ATOM 4555 C C . LEU B 1 88 ? 21.641 3.061 -16.094 1 98.56 88 LEU B C 1
ATOM 4557 O O . LEU B 1 88 ? 20.812 2.145 -16.109 1 98.56 88 LEU B O 1
ATOM 4561 N N . GLN B 1 89 ? 21.766 3.883 -17.062 1 97.94 89 GLN B N 1
ATOM 4562 C CA . GLN B 1 89 ? 21.016 3.844 -18.312 1 97.94 89 GLN B CA 1
ATOM 4563 C C . GLN B 1 89 ? 21.938 3.621 -19.5 1 97.94 89 GLN B C 1
ATOM 4565 O O . GLN B 1 89 ? 22.438 4.578 -20.094 1 97.94 89 GLN B O 1
ATOM 4570 N N . PRO B 1 90 ? 22.109 2.428 -19.953 1 95.94 90 PRO B N 1
ATOM 4571 C CA . PRO B 1 90 ? 23.125 2.119 -20.953 1 95.94 90 PRO B CA 1
ATOM 4572 C C . PRO B 1 90 ? 22.703 2.508 -22.359 1 95.94 90 PRO B C 1
ATOM 4574 O O . PRO B 1 90 ? 23.547 2.615 -23.25 1 95.94 90 PRO B O 1
ATOM 4577 N N . LEU B 1 91 ? 21.391 2.676 -22.562 1 94.56 91 LEU B N 1
ATOM 4578 C CA . LEU B 1 91 ? 20.891 3.002 -23.891 1 94.56 91 LEU B CA 1
ATOM 4579 C C . LEU B 1 91 ? 20.281 4.398 -23.922 1 94.56 91 LEU B C 1
ATOM 4581 O O . LEU B 1 91 ? 19.562 4.785 -22.984 1 94.56 91 LEU B O 1
ATOM 4585 N N . ASP B 1 92 ? 20.438 5.129 -24.953 1 92.88 92 ASP B N 1
ATOM 4586 C CA . ASP B 1 92 ? 20.062 6.539 -25 1 92.88 92 ASP B CA 1
ATOM 4587 C C . ASP B 1 92 ? 18.641 6.707 -25.547 1 92.88 92 ASP B C 1
ATOM 4589 O O . ASP B 1 92 ? 17.891 7.562 -25.062 1 92.88 92 ASP B O 1
ATOM 4593 N N . LYS B 1 93 ? 18.297 5.914 -26.562 1 95.56 93 LYS B N 1
ATOM 4594 C CA . LYS B 1 93 ? 16.984 6.051 -27.156 1 95.56 93 LYS B CA 1
ATOM 4595 C C . LYS B 1 93 ? 15.922 5.348 -26.312 1 95.56 93 LYS B C 1
ATOM 4597 O O . LYS B 1 93 ? 15.961 4.125 -26.141 1 95.56 93 LYS B O 1
ATOM 4602 N N . LEU B 1 94 ? 14.992 6.137 -25.797 1 97.5 94 LEU B N 1
ATOM 4603 C CA . LEU B 1 94 ? 13.984 5.621 -24.875 1 97.5 94 LEU B CA 1
ATOM 4604 C C . LEU B 1 94 ? 12.586 5.797 -25.453 1 97.5 94 LEU B C 1
ATOM 4606 O O . LEU B 1 94 ? 12.359 6.684 -26.281 1 97.5 94 LEU B O 1
ATOM 4610 N N . LYS B 1 95 ? 11.656 4.965 -25.078 1 96.88 95 LYS B N 1
ATOM 4611 C CA . LYS B 1 95 ? 10.242 5.246 -25.312 1 96.88 95 LYS B CA 1
ATOM 4612 C C . LYS B 1 95 ? 9.812 6.543 -24.625 1 96.88 95 LYS B C 1
ATOM 4614 O O . LYS B 1 95 ? 10.375 6.926 -23.609 1 96.88 95 LYS B O 1
ATOM 4619 N N . PRO B 1 96 ? 8.812 7.238 -25.156 1 97.62 96 PRO B N 1
ATOM 4620 C CA . PRO B 1 96 ? 8.422 8.562 -24.656 1 97.62 96 PRO B CA 1
ATOM 4621 C C . PRO B 1 96 ? 8.094 8.555 -23.172 1 97.62 96 PRO B C 1
ATOM 4623 O O . PRO B 1 96 ? 8.578 9.414 -22.422 1 97.62 96 PRO B O 1
ATOM 4626 N N . LEU B 1 97 ? 7.301 7.594 -22.75 1 98 97 LEU B N 1
ATOM 4627 C CA . LEU B 1 97 ? 6.906 7.551 -21.344 1 98 97 LEU B CA 1
ATOM 4628 C C . LEU B 1 97 ? 8.125 7.328 -20.453 1 98 97 LEU B C 1
ATOM 4630 O O . LEU B 1 97 ? 8.219 7.926 -19.375 1 98 97 LEU B O 1
ATOM 4634 N N . THR B 1 98 ? 9.039 6.434 -20.844 1 98.44 98 THR B N 1
ATOM 4635 C CA . THR B 1 98 ? 10.273 6.188 -20.109 1 98.44 98 THR B CA 1
ATOM 4636 C C . THR B 1 98 ? 11.125 7.449 -20.062 1 98.44 98 THR B C 1
ATOM 4638 O O . THR B 1 98 ? 11.703 7.773 -19.016 1 98.44 98 THR B O 1
ATOM 4641 N N . GLN B 1 99 ? 11.148 8.172 -21.172 1 98.38 99 GLN B N 1
ATOM 4642 C CA . GLN B 1 99 ? 11.867 9.438 -21.203 1 98.38 99 GLN B CA 1
ATOM 4643 C C . GLN B 1 99 ? 11.297 10.43 -20.203 1 98.38 99 GLN B C 1
ATOM 4645 O O . GLN B 1 99 ? 12.039 11.141 -19.516 1 98.38 99 GLN B O 1
ATOM 4650 N N . ASN B 1 100 ? 9.984 10.508 -20.109 1 98.19 100 ASN B N 1
ATOM 4651 C CA . ASN B 1 100 ? 9.344 11.352 -19.094 1 98.19 100 ASN B CA 1
ATOM 4652 C C . ASN B 1 100 ? 9.859 11.047 -17.703 1 98.19 100 ASN B C 1
ATOM 4654 O O . ASN B 1 100 ? 10.172 11.961 -16.938 1 98.19 100 ASN B O 1
ATOM 4658 N N . HIS B 1 101 ? 9.969 9.773 -17.406 1 98.44 101 HIS B N 1
ATOM 4659 C CA . HIS B 1 101 ? 10.398 9.359 -16.062 1 98.44 101 HIS B CA 1
ATOM 4660 C C . HIS B 1 101 ? 11.883 9.625 -15.859 1 98.44 101 HIS B C 1
ATOM 4662 O O . HIS B 1 101 ? 12.312 9.898 -14.734 1 98.44 101 HIS B O 1
ATOM 4668 N N . VAL B 1 102 ? 12.688 9.539 -16.938 1 98.44 102 VAL B N 1
ATOM 4669 C CA . VAL B 1 102 ? 14.094 9.922 -16.859 1 98.44 102 VAL B CA 1
ATOM 4670 C C . VAL B 1 102 ? 14.203 11.398 -16.484 1 98.44 102 VAL B C 1
ATOM 4672 O O . VAL B 1 102 ? 14.922 11.75 -15.547 1 98.44 102 VAL B O 1
ATOM 4675 N N . ASP B 1 103 ? 13.492 12.242 -17.219 1 98.12 103 ASP B N 1
ATOM 4676 C CA . ASP B 1 103 ? 13.523 13.68 -16.953 1 98.12 103 ASP B CA 1
ATOM 4677 C C . ASP B 1 103 ? 13.094 13.992 -15.523 1 98.12 103 ASP B C 1
ATOM 4679 O O . ASP B 1 103 ? 13.758 14.766 -14.828 1 98.12 103 ASP B O 1
ATOM 4683 N N . TYR B 1 104 ? 12.047 13.383 -15.086 1 97.88 104 TYR B N 1
ATOM 4684 C CA . TYR B 1 104 ? 11.539 13.609 -13.742 1 97.88 104 TYR B CA 1
ATOM 4685 C C . TYR B 1 104 ? 12.531 13.133 -12.688 1 97.88 104 TYR B C 1
ATOM 4687 O O . TYR B 1 104 ? 12.789 13.828 -11.703 1 97.88 104 TYR B O 1
ATOM 4695 N N . GLY B 1 105 ? 13.109 11.906 -12.891 1 97.69 105 GLY B N 1
ATOM 4696 C CA . GLY B 1 105 ? 14.109 11.391 -11.969 1 97.69 105 GLY B CA 1
ATOM 4697 C C . GLY B 1 105 ? 15.305 12.305 -11.812 1 97.69 105 GLY B C 1
ATOM 4698 O O . GLY B 1 105 ? 15.773 12.547 -10.703 1 97.69 105 GLY B O 1
ATOM 4699 N N . LYS B 1 106 ? 15.789 12.805 -12.891 1 97.5 106 LYS B N 1
ATOM 4700 C CA . LYS B 1 106 ? 16.922 13.734 -12.867 1 97.5 106 LYS B CA 1
ATOM 4701 C C . LYS B 1 106 ? 16.562 15.008 -12.102 1 97.5 106 LYS B C 1
ATOM 4703 O O . LYS B 1 106 ? 17.391 15.531 -11.352 1 97.5 106 LYS B O 1
ATOM 4708 N N . SER B 1 107 ? 15.367 15.5 -12.281 1 95.94 107 SER B N 1
ATOM 4709 C CA . SER B 1 107 ? 14.922 16.719 -11.594 1 95.94 107 SER B CA 1
ATOM 4710 C C . SER B 1 107 ? 14.836 16.5 -10.086 1 95.94 107 SER B C 1
ATOM 4712 O O . SER B 1 107 ? 14.883 17.453 -9.32 1 95.94 107 SER B O 1
ATOM 4714 N N . LEU B 1 108 ? 14.703 15.25 -9.664 1 95.5 108 LEU B N 1
ATOM 4715 C CA . LEU B 1 108 ? 14.641 14.922 -8.25 1 95.5 108 LEU B CA 1
ATOM 4716 C C . LEU B 1 108 ? 16.047 14.805 -7.656 1 95.5 108 LEU B C 1
ATOM 4718 O O . LEU B 1 108 ? 16.203 14.547 -6.461 1 95.5 108 LEU B O 1
ATOM 4722 N N . GLY B 1 109 ? 17.062 14.922 -8.484 1 95.94 109 GLY B N 1
ATOM 4723 C CA . GLY B 1 109 ? 18.438 14.875 -8.023 1 95.94 109 GLY B CA 1
ATOM 4724 C C . GLY B 1 109 ? 19 13.469 -7.969 1 95.94 109 GLY B C 1
ATOM 4725 O O . GLY B 1 109 ? 20.047 13.234 -7.371 1 95.94 109 GLY B O 1
ATOM 4726 N N . ILE B 1 110 ? 18.328 12.492 -8.57 1 97.81 110 ILE B N 1
ATOM 4727 C CA . ILE B 1 110 ? 18.891 11.141 -8.641 1 97.81 110 ILE B CA 1
ATOM 4728 C C . ILE B 1 110 ? 20.109 11.133 -9.555 1 97.81 110 ILE B C 1
ATOM 4730 O O . ILE B 1 110 ? 20.047 11.602 -10.688 1 97.81 110 ILE B O 1
ATOM 4734 N N . PRO B 1 111 ? 21.188 10.625 -9.094 1 97.94 111 PRO B N 1
ATOM 4735 C CA . PRO B 1 111 ? 22.391 10.586 -9.93 1 97.94 111 PRO B CA 1
ATOM 4736 C C . PRO B 1 111 ? 22.297 9.562 -11.062 1 97.94 111 PRO B C 1
ATOM 4738 O O . PRO B 1 111 ? 21.797 8.453 -10.852 1 97.94 111 PRO B O 1
ATOM 4741 N N . TRP B 1 112 ? 22.656 9.969 -12.203 1 97.81 112 TRP B N 1
ATOM 4742 C CA . TRP B 1 112 ? 22.859 9.078 -13.344 1 97.81 112 TRP B CA 1
ATOM 4743 C C . TRP B 1 112 ? 24.344 8.742 -13.508 1 97.81 112 TRP B C 1
ATOM 4745 O O . TRP B 1 112 ? 25.172 9.633 -13.656 1 97.81 112 TRP B O 1
ATOM 4755 N N . VAL B 1 113 ? 24.641 7.473 -13.453 1 96.56 113 VAL B N 1
ATOM 4756 C CA . VAL B 1 113 ? 26.047 7.066 -13.438 1 96.56 113 VAL B CA 1
ATOM 4757 C C . VAL B 1 113 ? 26.406 6.43 -14.773 1 96.56 113 VAL B C 1
ATOM 4759 O O . VAL B 1 113 ? 25.547 5.922 -15.484 1 96.56 113 VAL B O 1
ATOM 4762 N N . ASP B 1 114 ? 27.766 6.543 -14.922 1 90.44 114 ASP B N 1
ATOM 4763 C CA . ASP B 1 114 ? 28.297 5.957 -16.156 1 90.44 114 ASP B CA 1
ATOM 4764 C C . ASP B 1 114 ? 29.031 4.648 -15.859 1 90.44 114 ASP B C 1
ATOM 4766 O O . ASP B 1 114 ? 29.938 4.609 -15.016 1 90.44 114 ASP B O 1
ATOM 4770 N N . GLY B 1 115 ? 28.625 3.594 -16.391 1 89.94 115 GLY B N 1
ATOM 4771 C CA . GLY B 1 115 ? 29.344 2.33 -16.312 1 89.94 115 GLY B CA 1
ATOM 4772 C C . GLY B 1 115 ? 28.906 1.454 -15.156 1 89.94 115 GLY B C 1
ATOM 4773 O O . GLY B 1 115 ? 28.469 1.961 -14.125 1 89.94 115 GLY B O 1
ATOM 4774 N N . VAL B 1 116 ? 29.109 0.254 -15.219 1 91.19 116 VAL B N 1
ATOM 4775 C CA . VAL B 1 116 ? 28.625 -0.76 -14.297 1 91.19 116 VAL B CA 1
ATOM 4776 C C . VAL B 1 116 ? 29.453 -0.748 -13.023 1 91.19 116 VAL B C 1
ATOM 4778 O O . VAL B 1 116 ? 28.984 -1.16 -11.961 1 91.19 116 VAL B O 1
ATOM 4781 N N . GLN B 1 117 ? 30.641 -0.17 -13 1 91.56 117 GLN B N 1
ATOM 4782 C CA . GLN B 1 117 ? 31.531 -0.133 -11.844 1 91.56 117 GLN B CA 1
ATOM 4783 C C . GLN B 1 117 ? 30.938 0.725 -10.727 1 91.56 117 GLN B C 1
ATOM 4785 O O . GLN B 1 117 ? 31.203 0.49 -9.547 1 91.56 117 GLN B O 1
ATOM 4790 N N . ALA B 1 118 ? 30.141 1.625 -11.18 1 93.25 118 ALA B N 1
ATOM 4791 C CA . ALA B 1 118 ? 29.516 2.512 -10.203 1 93.25 118 ALA B CA 1
ATOM 4792 C C . ALA B 1 118 ? 28.547 1.748 -9.32 1 93.25 118 ALA B C 1
ATOM 4794 O O . ALA B 1 118 ? 28.219 2.188 -8.211 1 93.25 118 ALA B O 1
ATOM 4795 N N . LEU B 1 119 ? 28.062 0.58 -9.773 1 95.5 119 LEU B N 1
ATOM 4796 C CA . LEU B 1 119 ? 27.078 -0.206 -9.039 1 95.5 119 LEU B CA 1
ATOM 4797 C C . LEU B 1 119 ? 27.75 -1.053 -7.965 1 95.5 119 LEU B C 1
ATOM 4799 O O . LEU B 1 119 ? 27.078 -1.592 -7.086 1 95.5 119 LEU B O 1
ATOM 4803 N N . ALA B 1 120 ? 29.078 -1.124 -7.957 1 94.56 120 ALA B N 1
ATOM 4804 C CA . ALA B 1 120 ? 29.812 -2.006 -7.059 1 94.56 120 ALA B CA 1
ATOM 4805 C C . ALA B 1 120 ? 29.656 -1.576 -5.605 1 94.56 120 ALA B C 1
ATOM 4807 O O . ALA B 1 120 ? 29.875 -2.371 -4.688 1 94.56 120 ALA B O 1
ATOM 4808 N N . HIS B 1 121 ? 29.234 -0.344 -5.402 1 94.25 121 HIS B N 1
ATOM 4809 C CA . HIS B 1 121 ? 29.125 0.177 -4.043 1 94.25 121 HIS B CA 1
ATOM 4810 C C . HIS B 1 121 ? 27.688 0.131 -3.543 1 94.25 121 HIS B C 1
ATOM 4812 O O . HIS B 1 121 ? 27.406 0.543 -2.418 1 94.25 121 HIS B O 1
ATOM 4818 N N . CYS B 1 122 ? 26.781 -0.44 -4.336 1 98 122 CYS B N 1
ATOM 4819 C CA . CYS B 1 122 ? 25.391 -0.54 -3.939 1 98 122 CYS B CA 1
ATOM 4820 C C . CYS B 1 122 ? 25.156 -1.761 -3.057 1 98 122 CYS B C 1
ATOM 4822 O O . CYS B 1 122 ? 25.984 -2.662 -3.004 1 98 122 CYS B O 1
ATOM 4824 N N . ASP B 1 123 ? 24.094 -1.692 -2.312 1 98.5 123 ASP B N 1
ATOM 4825 C CA . ASP B 1 123 ? 23.688 -2.812 -1.463 1 98.5 123 ASP B CA 1
ATOM 4826 C C . ASP B 1 123 ? 22.672 -3.703 -2.166 1 98.5 123 ASP B C 1
ATOM 4828 O O . ASP B 1 123 ? 22.453 -4.844 -1.757 1 98.5 123 ASP B O 1
ATOM 4832 N N . LEU B 1 124 ? 22.062 -3.217 -3.213 1 98.75 124 LEU B N 1
ATOM 4833 C CA . LEU B 1 124 ? 21.062 -3.902 -4.012 1 98.75 124 LEU B CA 1
ATOM 4834 C C . LEU B 1 124 ? 21.031 -3.361 -5.438 1 98.75 124 LEU B C 1
ATOM 4836 O O . LEU B 1 124 ? 21.141 -2.15 -5.648 1 98.75 124 LEU B O 1
ATOM 4840 N N . ILE B 1 125 ? 20.938 -4.215 -6.391 1 98.88 125 ILE B N 1
ATOM 4841 C CA . ILE B 1 125 ? 20.781 -3.818 -7.785 1 98.88 125 ILE B CA 1
ATOM 4842 C C . ILE B 1 125 ? 19.391 -4.23 -8.289 1 98.88 125 ILE B C 1
ATOM 4844 O O . ILE B 1 125 ? 18.953 -5.359 -8.062 1 98.88 125 ILE B O 1
ATOM 4848 N N . ILE B 1 126 ? 18.688 -3.32 -8.906 1 98.94 126 ILE B N 1
ATOM 4849 C CA . ILE B 1 126 ? 17.406 -3.59 -9.531 1 98.94 126 ILE B CA 1
ATOM 4850 C C . ILE B 1 126 ? 17.562 -3.656 -11.047 1 98.94 126 ILE B C 1
ATOM 4852 O O . ILE B 1 126 ? 17.969 -2.676 -11.68 1 98.94 126 ILE B O 1
ATOM 4856 N N . ASP B 1 127 ? 17.312 -4.793 -11.578 1 98.81 127 ASP B N 1
ATOM 4857 C CA . ASP B 1 127 ? 17.344 -5.023 -13.023 1 98.81 127 ASP B CA 1
ATOM 4858 C C . ASP B 1 127 ? 16.016 -4.645 -13.672 1 98.81 127 ASP B C 1
ATOM 4860 O O . ASP B 1 127 ? 15.031 -5.375 -13.555 1 98.81 127 ASP B O 1
ATOM 4864 N N . ALA B 1 128 ? 16 -3.543 -14.344 1 98.75 128 ALA B N 1
ATOM 4865 C CA . ALA B 1 128 ? 14.867 -3.084 -15.148 1 98.75 128 ALA B CA 1
ATOM 4866 C C . ALA B 1 128 ? 15.281 -2.824 -16.594 1 98.75 128 ALA B C 1
ATOM 4868 O O . ALA B 1 128 ? 14.766 -1.914 -17.234 1 98.75 128 ALA B O 1
ATOM 4869 N N . LEU B 1 129 ? 16.25 -3.531 -17.078 1 97.81 129 LEU B N 1
ATOM 4870 C CA . LEU B 1 129 ? 16.781 -3.352 -18.422 1 97.81 129 LEU B CA 1
ATOM 4871 C C . LEU B 1 129 ? 15.797 -3.846 -19.469 1 97.81 129 LEU B C 1
ATOM 4873 O O . LEU B 1 129 ? 15.266 -3.051 -20.25 1 97.81 129 LEU B O 1
ATOM 4877 N N . PHE B 1 130 ? 15.562 -5.184 -19.422 1 96.56 130 PHE B N 1
ATOM 4878 C CA . PHE B 1 130 ? 14.57 -5.785 -20.312 1 96.56 130 PHE B CA 1
ATOM 4879 C C . PHE B 1 130 ? 13.594 -6.652 -19.531 1 96.56 130 PHE B C 1
ATOM 4881 O O . PHE B 1 130 ? 13.914 -7.117 -18.438 1 96.56 130 PHE B O 1
ATOM 4888 N N . GLY B 1 131 ? 12.398 -6.758 -20.016 1 93.75 131 GLY B N 1
ATOM 4889 C CA . GLY B 1 131 ? 11.375 -7.605 -19.422 1 93.75 131 GLY B CA 1
ATOM 4890 C C . GLY B 1 131 ? 10.68 -8.5 -20.422 1 93.75 131 GLY B C 1
ATOM 4891 O O . GLY B 1 131 ? 11.336 -9.102 -21.281 1 93.75 131 GLY B O 1
ATOM 4892 N N . VAL B 1 132 ? 9.453 -8.555 -20.312 1 91.88 132 VAL B N 1
ATOM 4893 C CA . VAL B 1 132 ? 8.633 -9.367 -21.203 1 91.88 132 VAL B CA 1
ATOM 4894 C C . VAL B 1 132 ? 8.734 -8.836 -22.625 1 91.88 132 VAL B C 1
ATOM 4896 O O . VAL B 1 132 ? 8.742 -7.617 -22.844 1 91.88 132 VAL B O 1
ATOM 4899 N N . GLY B 1 133 ? 8.961 -9.711 -23.641 1 88.31 133 GLY B N 1
ATOM 4900 C CA . GLY B 1 133 ? 8.891 -9.312 -25.031 1 88.31 133 GLY B CA 1
ATOM 4901 C C . GLY B 1 133 ? 10.25 -9.266 -25.703 1 88.31 133 GLY B C 1
ATOM 4902 O O . GLY B 1 133 ? 10.344 -9.031 -26.906 1 88.31 133 GLY B O 1
ATOM 4903 N N . LEU B 1 134 ? 11.297 -9.516 -24.953 1 90.56 134 LEU B N 1
ATOM 4904 C CA . LEU B 1 134 ? 12.625 -9.555 -25.547 1 90.56 134 LEU B CA 1
ATOM 4905 C C . LEU B 1 134 ? 12.758 -10.727 -26.516 1 90.56 134 LEU B C 1
ATOM 4907 O O . LEU B 1 134 ? 12.406 -11.859 -26.172 1 90.56 134 LEU B O 1
ATOM 4911 N N . THR B 1 135 ? 13.25 -10.453 -27.703 1 90.81 135 THR B N 1
ATOM 4912 C CA . THR B 1 135 ? 13.375 -11.523 -28.688 1 90.81 135 THR B CA 1
ATOM 4913 C C . THR B 1 135 ? 14.773 -11.555 -29.281 1 90.81 135 THR B C 1
ATOM 4915 O O . THR B 1 135 ? 15.18 -12.555 -29.891 1 90.81 135 THR B O 1
ATOM 4918 N N . ARG B 1 136 ? 15.539 -10.5 -29.125 1 93.5 136 ARG B N 1
ATOM 4919 C CA . ARG B 1 136 ? 16.859 -10.406 -29.734 1 93.5 136 ARG B CA 1
ATOM 4920 C C . ARG B 1 136 ? 17.953 -10.844 -28.766 1 93.5 136 ARG B C 1
ATOM 4922 O O . ARG B 1 136 ? 17.812 -10.664 -27.547 1 93.5 136 ARG B O 1
ATOM 4929 N N . LEU B 1 137 ? 19.016 -11.375 -29.328 1 96.5 137 LEU B N 1
ATOM 4930 C CA . LEU B 1 137 ? 20.172 -11.75 -28.531 1 96.5 137 LEU B CA 1
ATOM 4931 C C . LEU B 1 137 ? 20.859 -10.516 -27.938 1 96.5 137 LEU B C 1
ATOM 4933 O O . LEU B 1 137 ? 21.016 -9.5 -28.625 1 96.5 137 LEU B O 1
ATOM 4937 N N . ILE B 1 138 ? 21.188 -10.586 -26.703 1 97.06 138 ILE B N 1
ATOM 4938 C CA . ILE B 1 138 ? 21.953 -9.523 -26.047 1 97.06 138 ILE B CA 1
ATOM 4939 C C . ILE B 1 138 ? 23.438 -9.711 -26.328 1 97.06 138 ILE B C 1
ATOM 4941 O O . ILE B 1 138 ? 24.016 -10.75 -26 1 97.06 138 ILE B O 1
ATOM 4945 N N . THR B 1 139 ? 24.047 -8.781 -26.984 1 96.56 139 THR B N 1
ATOM 4946 C CA . THR B 1 139 ? 25.453 -8.844 -27.359 1 96.56 139 THR B CA 1
ATOM 4947 C C . THR B 1 139 ? 26.172 -7.535 -27.016 1 96.56 139 THR B C 1
ATOM 4949 O O . THR B 1 139 ? 25.547 -6.586 -26.531 1 96.56 139 THR B O 1
ATOM 4952 N N . GLY B 1 140 ? 27.438 -7.551 -27.094 1 96.12 140 GLY B N 1
ATOM 4953 C CA . GLY B 1 140 ? 28.219 -6.328 -27 1 96.12 140 GLY B CA 1
ATOM 4954 C C . GLY B 1 140 ? 28.25 -5.75 -25.594 1 96.12 140 GLY B C 1
ATOM 4955 O O . GLY B 1 140 ? 28.453 -6.473 -24.625 1 96.12 140 GLY B O 1
ATOM 4956 N N . ALA B 1 141 ? 28.094 -4.445 -25.531 1 95.5 141 ALA B N 1
ATOM 4957 C CA . ALA B 1 141 ? 28.266 -3.699 -24.297 1 95.5 141 ALA B CA 1
ATOM 4958 C C . ALA B 1 141 ? 27.219 -4.105 -23.266 1 95.5 141 ALA B C 1
ATOM 4960 O O . ALA B 1 141 ? 27.5 -4.133 -22.062 1 95.5 141 ALA B O 1
ATOM 4961 N N . ILE B 1 142 ? 26.047 -4.43 -23.75 1 96.75 142 ILE B N 1
ATOM 4962 C CA . ILE B 1 142 ? 24.969 -4.809 -22.844 1 96.75 142 ILE B CA 1
ATOM 4963 C C . ILE B 1 142 ? 25.266 -6.184 -22.25 1 96.75 142 ILE B C 1
ATOM 4965 O O . ILE B 1 142 ? 25 -6.43 -21.062 1 96.75 142 ILE B O 1
ATOM 4969 N N . ALA B 1 143 ? 25.797 -7.078 -23.047 1 97.81 143 ALA B N 1
ATOM 4970 C CA . ALA B 1 143 ? 26.203 -8.391 -22.547 1 97.81 143 ALA B CA 1
ATOM 4971 C C . ALA B 1 143 ? 27.281 -8.273 -21.484 1 97.81 143 ALA B C 1
ATOM 4973 O O . ALA B 1 143 ? 27.25 -8.961 -20.453 1 97.81 143 ALA B O 1
ATOM 4974 N N . ASP B 1 144 ? 28.219 -7.379 -21.766 1 97.06 144 ASP B N 1
ATOM 4975 C CA . ASP B 1 144 ? 29.297 -7.137 -20.797 1 97.06 144 ASP B CA 1
ATOM 4976 C C . ASP B 1 144 ? 28.75 -6.59 -19.484 1 97.06 144 ASP B C 1
ATOM 4978 O O . ASP B 1 144 ? 29.203 -6.977 -18.406 1 97.06 144 ASP B O 1
ATOM 4982 N N . LEU B 1 145 ? 27.828 -5.719 -19.609 1 97.44 145 LEU B N 1
ATOM 4983 C CA . LEU B 1 145 ? 27.172 -5.129 -18.438 1 97.44 145 LEU B CA 1
ATOM 4984 C C . LEU B 1 145 ? 26.516 -6.207 -17.578 1 97.44 145 LEU B C 1
ATOM 4986 O O . LEU B 1 145 ? 26.719 -6.262 -16.375 1 97.44 145 LEU B O 1
ATOM 4990 N N . ILE B 1 146 ? 25.719 -7.066 -18.172 1 98.25 146 ILE B N 1
ATOM 4991 C CA . ILE B 1 146 ? 25 -8.117 -17.469 1 98.25 146 ILE B CA 1
ATOM 4992 C C . ILE B 1 146 ? 26 -9.078 -16.812 1 98.25 146 ILE B C 1
ATOM 4994 O O . ILE B 1 146 ? 25.828 -9.469 -15.664 1 98.25 146 ILE B O 1
ATOM 4998 N N . THR B 1 147 ? 27.047 -9.414 -17.578 1 97.94 147 THR B N 1
ATOM 4999 C CA . THR B 1 147 ? 28.078 -10.297 -17.047 1 97.94 147 THR B CA 1
ATOM 5000 C C . THR B 1 147 ? 28.734 -9.695 -15.805 1 97.94 147 THR B C 1
ATOM 5002 O O . THR B 1 147 ? 28.969 -10.398 -14.82 1 97.94 147 THR B O 1
ATOM 5005 N N . THR B 1 148 ? 29.016 -8.445 -15.875 1 97.75 148 THR B N 1
ATOM 5006 C CA . THR B 1 148 ? 29.609 -7.754 -14.734 1 97.75 148 THR B CA 1
ATOM 5007 C C . THR B 1 148 ? 28.672 -7.758 -13.539 1 97.75 148 THR B C 1
ATOM 5009 O O . THR B 1 148 ? 29.078 -8.008 -12.414 1 97.75 148 THR B O 1
ATOM 5012 N N . ILE B 1 149 ? 27.375 -7.465 -13.75 1 98.06 149 ILE B N 1
ATOM 5013 C CA . ILE B 1 149 ? 26.359 -7.477 -12.688 1 98.06 149 ILE B CA 1
ATOM 5014 C C . ILE B 1 149 ? 26.344 -8.844 -12.016 1 98.06 149 ILE B C 1
ATOM 5016 O O . ILE B 1 149 ? 26.328 -8.945 -10.789 1 98.06 149 ILE B O 1
ATOM 5020 N N . ASN B 1 150 ? 26.391 -9.891 -12.828 1 98.06 150 ASN B N 1
ATOM 5021 C CA . ASN B 1 150 ? 26.328 -11.258 -12.328 1 98.06 150 ASN B CA 1
ATOM 5022 C C . ASN B 1 150 ? 27.547 -11.602 -11.477 1 98.06 150 ASN B C 1
ATOM 5024 O O . ASN B 1 150 ? 27.484 -12.477 -10.609 1 98.06 150 ASN B O 1
ATOM 5028 N N . ASN B 1 151 ? 28.625 -10.891 -11.656 1 97 151 ASN B N 1
ATOM 5029 C CA . ASN B 1 151 ? 29.875 -11.195 -10.961 1 97 151 ASN B CA 1
ATOM 5030 C C . ASN B 1 151 ? 30.016 -10.367 -9.68 1 97 151 ASN B C 1
ATOM 5032 O O . ASN B 1 151 ? 30.922 -10.602 -8.883 1 97 151 ASN B O 1
ATOM 5036 N N . LEU B 1 152 ? 29.125 -9.414 -9.539 1 96.56 152 LEU B N 1
ATOM 5037 C CA . LEU B 1 152 ? 29.156 -8.617 -8.312 1 96.56 152 LEU B CA 1
ATOM 5038 C C . LEU B 1 152 ? 28.531 -9.383 -7.152 1 96.56 152 LEU B C 1
ATOM 5040 O O . LEU B 1 152 ? 27.516 -10.078 -7.332 1 96.56 152 LEU B O 1
ATOM 5044 N N . PRO B 1 153 ? 29.156 -9.32 -5.969 1 96.12 153 PRO B N 1
ATOM 5045 C CA . PRO B 1 153 ? 28.562 -9.969 -4.793 1 96.12 153 PRO B CA 1
ATOM 5046 C C . PRO B 1 153 ? 27.438 -9.156 -4.172 1 96.12 153 PRO B C 1
ATOM 5048 O O . PRO B 1 153 ? 27.438 -8.906 -2.965 1 96.12 153 PRO B O 1
ATOM 5051 N N . ILE B 1 154 ? 26.562 -8.602 -4.98 1 97.75 154 ILE B N 1
ATOM 5052 C CA . ILE B 1 154 ? 25.422 -7.781 -4.594 1 97.75 154 ILE B CA 1
ATOM 5053 C C . ILE B 1 154 ? 24.125 -8.469 -5.023 1 97.75 154 ILE B C 1
ATOM 5055 O O . ILE B 1 154 ? 24.016 -8.969 -6.145 1 97.75 154 ILE B O 1
ATOM 5059 N N . PRO B 1 155 ? 23.125 -8.562 -4.113 1 98.5 155 PRO B N 1
ATOM 5060 C CA . PRO B 1 155 ? 21.844 -9.148 -4.539 1 98.5 155 PRO B CA 1
ATOM 5061 C C . PRO B 1 155 ? 21.203 -8.367 -5.676 1 98.5 155 PRO B C 1
ATOM 5063 O O . PRO B 1 155 ? 21.266 -7.137 -5.707 1 98.5 155 PRO B O 1
ATOM 5066 N N . VAL B 1 156 ? 20.547 -9.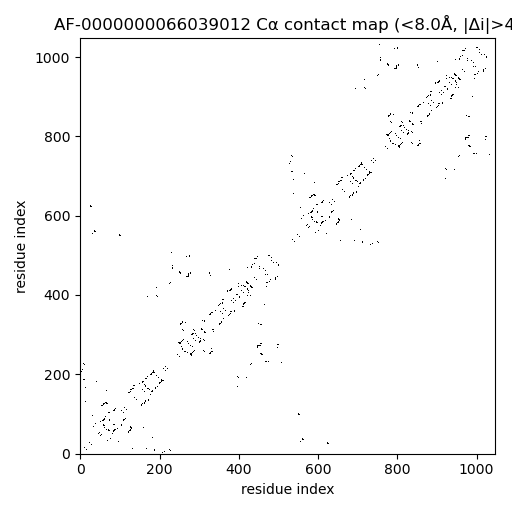102 -6.566 1 98.81 156 VAL B N 1
ATOM 5067 C CA . VAL B 1 156 ? 19.906 -8.508 -7.734 1 98.81 156 VAL B CA 1
ATOM 5068 C C . VAL B 1 156 ? 18.422 -8.867 -7.746 1 98.81 156 VAL B C 1
ATOM 5070 O O . VAL B 1 156 ? 18.062 -10.031 -7.574 1 98.81 156 VAL B O 1
ATOM 5073 N N . VAL B 1 157 ? 17.562 -7.867 -7.906 1 98.88 157 VAL B N 1
ATOM 5074 C CA . VAL B 1 157 ? 16.125 -8.07 -8.086 1 98.88 157 VAL B CA 1
ATOM 5075 C C . VAL B 1 157 ? 15.727 -7.668 -9.508 1 98.88 157 VAL B C 1
ATOM 5077 O O . VAL B 1 157 ? 16.031 -6.562 -9.953 1 98.88 157 VAL B O 1
ATOM 5080 N N . SER B 1 158 ? 15.07 -8.555 -10.172 1 98.88 158 SER B N 1
ATOM 5081 C CA . SER B 1 158 ? 14.609 -8.25 -11.516 1 98.88 158 SER B CA 1
ATOM 5082 C C . SER B 1 158 ? 13.117 -7.906 -11.531 1 98.88 158 SER B C 1
ATOM 5084 O O . SER B 1 158 ? 12.328 -8.555 -10.844 1 98.88 158 SER B O 1
ATOM 5086 N N . ILE B 1 159 ? 12.781 -6.887 -12.312 1 98.56 159 ILE B N 1
ATOM 5087 C CA . ILE B 1 159 ? 11.383 -6.5 -12.5 1 98.56 159 ILE B CA 1
ATOM 5088 C C . ILE B 1 159 ? 10.805 -7.23 -13.703 1 98.56 159 ILE B C 1
ATOM 5090 O O . ILE B 1 159 ? 11.367 -7.176 -14.805 1 98.56 159 ILE B O 1
ATOM 5094 N N . ASP B 1 160 ? 9.656 -7.902 -13.508 1 97.56 160 ASP B N 1
ATOM 5095 C CA . ASP B 1 160 ? 8.867 -8.656 -14.477 1 97.56 160 ASP B CA 1
ATOM 5096 C C . ASP B 1 160 ? 9.562 -9.953 -14.859 1 97.56 160 ASP B C 1
ATOM 5098 O O . ASP B 1 160 ? 9.086 -11.047 -14.531 1 97.56 160 ASP B O 1
ATOM 5102 N N . LEU B 1 161 ? 10.781 -9.883 -15.438 1 98.12 161 LEU B N 1
ATOM 5103 C CA . LEU B 1 161 ? 11.594 -11.016 -15.875 1 98.12 161 LEU B CA 1
ATOM 5104 C C . LEU B 1 161 ? 13.07 -10.625 -15.93 1 98.12 161 LEU B C 1
ATOM 5106 O O . LEU B 1 161 ? 13.406 -9.539 -16.406 1 98.12 161 LEU B O 1
ATOM 5110 N N . PRO B 1 162 ? 13.969 -11.492 -15.43 1 98.75 162 PRO B N 1
ATOM 5111 C CA . PRO B 1 162 ? 15.391 -11.156 -15.57 1 98.75 162 PRO B CA 1
ATOM 5112 C C . PRO B 1 162 ? 15.773 -10.859 -17.016 1 98.75 162 PRO B C 1
ATOM 5114 O O . PRO B 1 162 ? 15.406 -11.602 -17.922 1 98.75 162 PRO B O 1
ATOM 5117 N N . SER B 1 163 ? 16.516 -9.797 -17.219 1 98.62 163 SER B N 1
ATOM 5118 C CA . SER B 1 163 ? 16.922 -9.375 -18.562 1 98.62 163 SER B CA 1
ATOM 5119 C C . SER B 1 163 ? 17.734 -10.461 -19.266 1 98.62 163 SER B C 1
ATOM 5121 O O . SER B 1 163 ? 18.656 -11.031 -18.688 1 98.62 163 SER B O 1
ATOM 5123 N N . GLY B 1 164 ? 17.312 -10.766 -20.469 1 98.38 164 GLY B N 1
ATOM 5124 C CA . GLY B 1 164 ? 18.031 -11.734 -21.281 1 98.38 164 GLY B CA 1
ATOM 5125 C C . GLY B 1 164 ? 17.297 -13.062 -21.422 1 98.38 164 GLY B C 1
ATOM 5126 O O . GLY B 1 164 ? 17.734 -13.945 -22.156 1 98.38 164 GLY B O 1
ATOM 5127 N N . ILE B 1 165 ? 16.125 -13.219 -20.734 1 98 165 ILE B N 1
ATOM 5128 C CA . ILE B 1 165 ? 15.367 -14.461 -20.797 1 98 165 ILE B CA 1
ATOM 5129 C C . ILE B 1 165 ? 14.211 -14.312 -21.781 1 98 165 ILE B C 1
ATOM 5131 O O . ILE B 1 165 ? 13.477 -13.32 -21.734 1 98 165 ILE B O 1
ATOM 5135 N N . GLU B 1 166 ? 14.102 -15.25 -22.672 1 97.38 166 GLU B N 1
ATOM 5136 C CA . GLU B 1 166 ? 12.953 -15.281 -23.578 1 97.38 166 GLU B CA 1
ATOM 5137 C C . GLU B 1 166 ? 11.672 -15.625 -22.828 1 97.38 166 GLU B C 1
ATOM 5139 O O . GLU B 1 166 ? 11.625 -16.609 -22.078 1 97.38 166 GLU B O 1
ATOM 5144 N N . THR B 1 167 ? 10.625 -14.945 -23.031 1 97.44 167 THR B N 1
ATOM 5145 C CA . THR B 1 167 ? 9.43 -14.922 -22.188 1 97.44 167 THR B CA 1
ATOM 5146 C C . THR B 1 167 ? 8.703 -16.266 -22.25 1 97.44 167 THR B C 1
ATOM 5148 O O . THR B 1 167 ? 8.117 -16.703 -21.25 1 97.44 167 THR B O 1
ATOM 5151 N N . ASP B 1 168 ? 8.688 -16.906 -23.391 1 96.25 168 ASP B N 1
ATOM 5152 C CA . ASP B 1 168 ? 7.828 -18.078 -23.578 1 96.25 168 ASP B CA 1
ATOM 5153 C C . ASP B 1 168 ? 8.609 -19.359 -23.359 1 96.25 168 ASP B C 1
ATOM 5155 O O . ASP B 1 168 ? 8.133 -20.281 -22.688 1 96.25 168 ASP B O 1
ATOM 5159 N N . THR B 1 169 ? 9.875 -19.375 -23.781 1 94.75 169 THR B N 1
ATOM 5160 C CA . THR B 1 169 ? 10.625 -20.625 -23.781 1 94.75 169 THR B CA 1
ATOM 5161 C C . THR B 1 169 ? 11.609 -20.672 -22.625 1 94.75 169 THR B C 1
ATOM 5163 O O . THR B 1 169 ? 12.133 -21.75 -22.281 1 94.75 169 THR B O 1
ATOM 5166 N N . GLY B 1 170 ? 11.945 -19.5 -22.109 1 95.94 170 GLY B N 1
ATOM 5167 C CA . GLY B 1 170 ? 12.93 -19.438 -21.047 1 95.94 170 GLY B CA 1
ATOM 5168 C C . GLY B 1 170 ? 14.359 -19.469 -21.547 1 95.94 170 GLY B C 1
ATOM 5169 O O . GLY B 1 170 ? 15.305 -19.484 -20.766 1 95.94 170 GLY B O 1
ATOM 5170 N N . GLU B 1 171 ? 14.539 -19.5 -22.797 1 95.75 171 GLU B N 1
ATOM 5171 C CA . GLU B 1 171 ? 15.867 -19.531 -23.406 1 95.75 171 GLU B CA 1
ATOM 5172 C C . GLU B 1 171 ? 16.672 -18.297 -23.047 1 95.75 171 GLU B C 1
ATOM 5174 O O . GLU B 1 171 ? 16.125 -17.188 -23.016 1 95.75 171 GLU B O 1
ATOM 5179 N N . ILE B 1 172 ? 17.969 -18.484 -22.75 1 97.19 172 ILE B N 1
ATOM 5180 C CA . ILE B 1 172 ? 18.859 -17.359 -22.5 1 97.19 172 ILE B CA 1
ATOM 5181 C C . ILE B 1 172 ? 19.312 -16.766 -23.828 1 97.19 172 ILE B C 1
ATOM 5183 O O . ILE B 1 172 ? 19.938 -17.438 -24.641 1 97.19 172 ILE B O 1
ATOM 5187 N N . LEU B 1 173 ? 18.953 -15.641 -24.016 1 97.69 173 LEU B N 1
ATOM 5188 C CA . LEU B 1 173 ? 19.297 -14.945 -25.25 1 97.69 173 LEU B CA 1
ATOM 5189 C C . LEU B 1 173 ? 20.656 -14.25 -25.125 1 97.69 173 LEU B C 1
ATOM 5191 O O . LEU B 1 173 ? 20.719 -13.039 -24.938 1 97.69 173 LEU B O 1
ATOM 5195 N N . GLY B 1 174 ? 21.75 -15.023 -25.312 1 97.06 174 GLY B N 1
ATOM 5196 C CA . GLY B 1 174 ? 23.094 -14.508 -25.109 1 97.06 174 GLY B CA 1
ATOM 5197 C C . GLY B 1 174 ? 23.562 -14.602 -23.672 1 97.06 174 GLY B C 1
ATOM 5198 O O . GLY B 1 174 ? 24.266 -15.539 -23.297 1 97.06 174 GLY B O 1
ATOM 5199 N N . VAL B 1 175 ? 23.156 -13.68 -22.891 1 97.94 175 VAL B N 1
ATOM 5200 C CA . VAL B 1 175 ? 23.406 -13.648 -21.453 1 97.94 175 VAL B CA 1
ATOM 5201 C C . VAL B 1 175 ? 22.172 -13.148 -20.719 1 97.94 175 VAL B C 1
ATOM 5203 O O . VAL B 1 175 ? 21.359 -12.422 -21.297 1 97.94 175 VAL B O 1
ATOM 5206 N N . ALA B 1 176 ? 22 -13.625 -19.484 1 98.62 176 ALA B N 1
ATOM 5207 C CA . ALA B 1 176 ? 20.859 -13.172 -18.703 1 98.62 176 ALA B CA 1
ATOM 5208 C C . ALA B 1 176 ? 21.281 -12.805 -17.281 1 98.62 176 ALA B C 1
ATOM 5210 O O . ALA B 1 176 ? 22.281 -13.336 -16.766 1 98.62 176 ALA B O 1
ATOM 5211 N N . VAL B 1 177 ? 20.578 -11.914 -16.719 1 98.75 177 VAL B N 1
ATOM 5212 C CA . VAL B 1 177 ? 20.797 -11.555 -15.328 1 98.75 177 VAL B CA 1
ATOM 5213 C C . VAL B 1 177 ? 20.5 -12.758 -14.43 1 98.75 177 VAL B C 1
ATOM 5215 O O . VAL B 1 177 ? 19.516 -13.469 -14.641 1 98.75 177 VAL B O 1
ATOM 5218 N N . GLU B 1 178 ? 21.375 -13.039 -13.555 1 98.5 178 GLU B N 1
ATOM 5219 C CA . GLU B 1 178 ? 21.141 -14.016 -12.492 1 98.5 178 GLU B CA 1
ATOM 5220 C C . GLU B 1 178 ? 20.578 -13.352 -11.242 1 98.5 178 GLU B C 1
ATOM 5222 O O . GLU B 1 178 ? 21.328 -12.953 -10.344 1 98.5 178 GLU B O 1
ATOM 5227 N N . ALA B 1 179 ? 19.281 -13.312 -11.188 1 98.69 179 ALA B N 1
ATOM 5228 C CA . ALA B 1 179 ? 18.594 -12.578 -10.117 1 98.69 179 ALA B CA 1
ATOM 5229 C C . ALA B 1 179 ? 18.516 -13.414 -8.844 1 98.69 179 ALA B C 1
ATOM 5231 O O . ALA B 1 179 ? 18.406 -14.641 -8.906 1 98.69 179 ALA B O 1
ATOM 5232 N N . ASP B 1 180 ? 18.594 -12.734 -7.742 1 98.44 180 ASP B N 1
ATOM 5233 C CA . ASP B 1 180 ? 18.281 -13.367 -6.465 1 98.44 180 ASP B CA 1
ATOM 5234 C C . ASP B 1 180 ? 16.781 -13.43 -6.238 1 98.44 180 ASP B C 1
ATOM 5236 O O . ASP B 1 180 ? 16.281 -14.312 -5.527 1 98.44 180 ASP B O 1
ATOM 5240 N N . ARG B 1 181 ? 16.094 -12.492 -6.871 1 98.31 181 ARG B N 1
ATOM 5241 C CA . ARG B 1 181 ? 14.641 -12.422 -6.805 1 98.31 181 ARG B CA 1
ATOM 5242 C C . ARG B 1 181 ? 14.055 -11.828 -8.086 1 98.31 181 ARG B C 1
ATOM 5244 O O . ARG B 1 181 ? 14.633 -10.906 -8.664 1 98.31 181 ARG B O 1
ATOM 5251 N N . SER B 1 182 ? 12.945 -12.352 -8.469 1 98.44 182 SER B N 1
ATOM 5252 C CA . SER B 1 182 ? 12.219 -11.828 -9.625 1 98.44 182 SER B CA 1
ATOM 5253 C C . SER B 1 182 ? 10.773 -11.523 -9.273 1 98.44 182 SER B C 1
ATOM 5255 O O . SER B 1 182 ? 10.047 -12.398 -8.773 1 98.44 182 SER B O 1
ATOM 5257 N N . PHE B 1 183 ? 10.359 -10.297 -9.5 1 97.94 183 PHE B N 1
ATOM 5258 C CA . PHE B 1 183 ? 8.953 -9.922 -9.383 1 97.94 183 PHE B CA 1
ATOM 5259 C C . PHE B 1 183 ? 8.242 -10.047 -10.727 1 97.94 183 PHE B C 1
ATOM 5261 O O . PHE B 1 183 ? 8.5 -9.266 -11.641 1 97.94 183 PHE B O 1
ATOM 5268 N N . CYS B 1 184 ? 7.422 -11.047 -10.805 1 97.25 184 CYS B N 1
ATOM 5269 C CA . CYS B 1 184 ? 6.586 -11.18 -11.992 1 97.25 184 CYS B CA 1
ATOM 5270 C C . CYS B 1 184 ? 5.375 -10.258 -11.914 1 97.25 184 CYS B C 1
ATOM 5272 O O . CYS B 1 184 ? 4.66 -10.25 -10.914 1 97.25 184 CYS B O 1
ATOM 5274 N N . LEU B 1 185 ? 5.078 -9.508 -12.977 1 96.5 185 LEU B N 1
ATOM 5275 C CA . LEU B 1 185 ? 4.027 -8.5 -12.906 1 96.5 185 LEU B CA 1
ATOM 5276 C C . LEU B 1 185 ? 2.762 -8.984 -13.609 1 96.5 185 LEU B C 1
ATOM 5278 O O . LEU B 1 185 ? 2.818 -9.461 -14.742 1 96.5 185 LEU B O 1
ATOM 5282 N N . GLY B 1 186 ? 1.6 -8.844 -12.898 1 94.75 186 GLY B N 1
ATOM 5283 C CA . GLY B 1 186 ? 0.303 -9.109 -13.5 1 94.75 186 GLY B CA 1
ATOM 5284 C C . GLY B 1 186 ? -0.076 -10.578 -13.477 1 94.75 186 GLY B C 1
ATOM 5285 O O . GLY B 1 186 ? -0.775 -11.031 -12.57 1 94.75 186 GLY B O 1
ATOM 5286 N N . LEU B 1 187 ? 0.49 -11.359 -14.445 1 96 187 LEU B N 1
ATOM 5287 C CA . LEU B 1 187 ? 0.282 -12.797 -14.547 1 96 187 LEU B CA 1
ATOM 5288 C C . LEU B 1 187 ? 1.61 -13.531 -14.711 1 96 187 LEU B C 1
ATOM 5290 O O . LEU B 1 187 ? 2.574 -12.961 -15.234 1 96 187 LEU B O 1
ATOM 5294 N N . TRP B 1 188 ? 1.597 -14.742 -14.273 1 96.62 188 TRP B N 1
ATOM 5295 C CA . TRP B 1 188 ? 2.797 -15.547 -14.484 1 96.62 188 TRP B CA 1
ATOM 5296 C C . TRP B 1 188 ? 3.119 -15.672 -15.969 1 96.62 188 TRP B C 1
ATOM 5298 O O . TRP B 1 188 ? 2.221 -15.867 -16.781 1 96.62 188 TRP B O 1
ATOM 5308 N N . LYS B 1 189 ? 4.398 -15.531 -16.266 1 97.44 189 LYS B N 1
ATOM 5309 C CA . LYS B 1 189 ? 4.871 -15.758 -17.641 1 97.44 189 LYS B CA 1
ATOM 5310 C C . LYS B 1 189 ? 5.406 -17.188 -17.797 1 97.44 189 LYS B C 1
ATOM 5312 O O . LYS B 1 189 ? 5.965 -17.75 -16.859 1 97.44 189 LYS B O 1
ATOM 5317 N N . ARG B 1 190 ? 5.336 -17.703 -18.969 1 97.25 190 ARG B N 1
ATOM 5318 C CA . ARG B 1 190 ? 5.723 -19.078 -19.281 1 97.25 190 ARG B CA 1
ATOM 5319 C C . ARG B 1 190 ? 7.16 -19.344 -18.859 1 97.25 190 ARG B C 1
ATOM 5321 O O . ARG B 1 190 ? 7.48 -20.438 -18.391 1 97.25 190 ARG B O 1
ATOM 5328 N N . ALA B 1 191 ? 7.992 -18.359 -18.891 1 97.31 191 ALA B N 1
ATOM 5329 C CA . ALA B 1 191 ? 9.414 -18.531 -18.594 1 97.31 191 ALA B CA 1
ATOM 5330 C C . ALA B 1 191 ? 9.617 -19 -17.156 1 97.31 191 ALA B C 1
ATOM 5332 O O . ALA B 1 191 ? 10.562 -19.734 -16.859 1 97.31 191 ALA B O 1
ATOM 5333 N N . TYR B 1 192 ? 8.758 -18.641 -16.297 1 96.44 192 TYR B N 1
ATOM 5334 C CA . TYR B 1 192 ? 8.883 -18.969 -14.875 1 96.44 192 TYR B CA 1
ATOM 5335 C C . TYR B 1 192 ? 8.68 -20.453 -14.633 1 96.44 192 TYR B C 1
ATOM 5337 O O . TYR B 1 192 ? 8.945 -20.969 -13.539 1 96.44 192 TYR B O 1
ATOM 5345 N N . PHE B 1 193 ? 8.273 -21.188 -15.711 1 95.31 193 PHE B N 1
ATOM 5346 C CA . PHE B 1 193 ? 7.996 -22.609 -15.578 1 95.31 193 PHE B CA 1
ATOM 5347 C C . PHE B 1 193 ? 8.82 -23.406 -16.578 1 95.31 193 PHE B C 1
ATOM 5349 O O . PHE B 1 193 ? 8.469 -24.547 -16.906 1 95.31 193 PHE B O 1
ATOM 5356 N N . GLN B 1 194 ? 9.859 -22.766 -17.078 1 95.12 194 GLN B N 1
ATOM 5357 C CA . GLN B 1 194 ? 10.797 -23.422 -17.984 1 95.12 194 GLN B CA 1
ATOM 5358 C C . GLN B 1 194 ? 12.109 -23.75 -17.266 1 95.12 194 GLN B C 1
ATOM 5360 O O . GLN B 1 194 ? 12.688 -22.891 -16.594 1 95.12 194 GLN B O 1
ATOM 5365 N N . ASP B 1 195 ? 12.656 -24.922 -17.422 1 91.69 195 ASP B N 1
ATOM 5366 C CA . ASP B 1 195 ? 13.875 -25.359 -16.75 1 91.69 195 ASP B CA 1
ATOM 5367 C C . ASP B 1 195 ? 15.055 -24.469 -17.109 1 91.69 195 ASP B C 1
ATOM 5369 O O . ASP B 1 195 ? 15.891 -24.156 -16.266 1 91.69 195 ASP B O 1
ATOM 5373 N N . ARG B 1 196 ? 15.078 -24.031 -18.297 1 92 196 ARG B N 1
ATOM 5374 C CA . ARG B 1 196 ? 16.203 -23.266 -18.828 1 92 196 ARG B CA 1
ATOM 5375 C C . ARG B 1 196 ? 16.344 -21.938 -18.109 1 92 196 ARG B C 1
ATOM 5377 O O . ARG B 1 196 ? 17.422 -21.344 -18.094 1 92 196 ARG B O 1
ATOM 5384 N N . ALA B 1 197 ? 15.273 -21.438 -17.5 1 95.12 197 ALA B N 1
ATOM 5385 C CA . ALA B 1 197 ? 15.258 -20.109 -16.922 1 95.12 197 ALA B CA 1
ATOM 5386 C C . ALA B 1 197 ? 15.477 -20.156 -15.406 1 95.12 197 ALA B C 1
ATOM 5388 O O . ALA B 1 197 ? 15.797 -19.156 -14.773 1 95.12 197 ALA B O 1
ATOM 5389 N N . LEU B 1 198 ? 15.367 -21.297 -14.797 1 93.38 198 LEU B N 1
ATOM 5390 C CA . LEU B 1 198 ? 15.203 -21.453 -13.359 1 93.38 198 LEU B CA 1
ATOM 5391 C C . LEU B 1 198 ? 16.422 -20.906 -12.617 1 93.38 198 LEU B C 1
ATOM 5393 O O . LEU B 1 198 ? 16.281 -20.25 -11.586 1 93.38 198 LEU B O 1
ATOM 5397 N N . ALA B 1 199 ? 17.578 -21.156 -13.164 1 94.19 199 ALA B N 1
ATOM 5398 C CA . ALA B 1 199 ? 18.812 -20.766 -12.492 1 94.19 199 ALA B CA 1
ATOM 5399 C C . ALA B 1 199 ? 18.938 -19.25 -12.414 1 94.19 199 ALA B C 1
ATOM 5401 O O . ALA B 1 199 ? 19.719 -18.719 -11.617 1 94.19 199 ALA B O 1
ATOM 5402 N N . HIS B 1 200 ? 18.125 -18.516 -13.203 1 97.69 200 HIS B N 1
ATOM 5403 C CA . HIS B 1 200 ? 18.266 -17.062 -13.312 1 97.69 200 HIS B CA 1
ATOM 5404 C C . HIS B 1 200 ? 17.141 -16.344 -12.555 1 97.69 200 HIS B C 1
ATOM 5406 O O . HIS B 1 200 ? 17.188 -15.133 -12.367 1 97.69 200 HIS B O 1
ATOM 5412 N N . LEU B 1 201 ? 16.156 -17.047 -12.07 1 97.44 201 LEU B N 1
ATOM 5413 C CA . LEU B 1 201 ? 14.938 -16.422 -11.586 1 97.44 201 LEU B CA 1
ATOM 5414 C C . LEU B 1 201 ? 15.047 -16.094 -10.102 1 97.44 201 LEU B C 1
ATOM 5416 O O . LEU B 1 201 ? 14.422 -15.148 -9.617 1 97.44 201 LEU B O 1
ATOM 5420 N N . GLY B 1 202 ? 15.867 -16.875 -9.328 1 96.5 202 GLY B N 1
ATOM 5421 C CA . GLY B 1 202 ? 15.891 -16.734 -7.883 1 96.5 202 GLY B CA 1
ATOM 5422 C C . GLY B 1 202 ? 14.539 -16.984 -7.234 1 96.5 202 GLY B C 1
ATOM 5423 O O . GLY B 1 202 ? 13.781 -17.844 -7.68 1 96.5 202 GLY B O 1
ATOM 5424 N N . GLN B 1 203 ? 14.312 -16.344 -6.148 1 96 203 GLN B N 1
ATOM 5425 C CA . GLN B 1 203 ? 12.984 -16.406 -5.539 1 96 203 GLN B CA 1
ATOM 5426 C C . GLN B 1 203 ? 11.961 -15.625 -6.371 1 96 203 GLN B C 1
ATOM 5428 O O . GLN B 1 203 ? 12.219 -14.492 -6.781 1 96 203 GLN B O 1
ATOM 5433 N N . THR B 1 204 ? 10.883 -16.266 -6.645 1 96.12 204 THR B N 1
ATOM 5434 C CA . THR B 1 204 ? 9.93 -15.641 -7.551 1 96.12 204 THR B CA 1
ATOM 5435 C C . THR B 1 204 ? 8.664 -15.227 -6.805 1 96.12 204 THR B C 1
ATOM 5437 O O . THR B 1 204 ? 8.219 -15.93 -5.891 1 96.12 204 THR B O 1
ATOM 5440 N N . GLU B 1 205 ? 8.109 -14.094 -7.164 1 95.44 205 GLU B N 1
ATOM 5441 C CA . GLU B 1 205 ? 6.871 -13.578 -6.582 1 95.44 205 GLU B CA 1
ATOM 5442 C C . GLU B 1 205 ? 6.02 -12.875 -7.637 1 95.44 205 GLU B C 1
ATOM 5444 O O . GLU B 1 205 ? 6.535 -12.117 -8.453 1 95.44 205 GLU B O 1
ATOM 5449 N N . LEU B 1 206 ? 4.773 -13.242 -7.66 1 96.25 206 LEU B N 1
ATOM 5450 C CA . LEU B 1 206 ? 3.83 -12.562 -8.547 1 96.25 206 LEU B CA 1
ATOM 5451 C C . LEU B 1 206 ? 3.252 -11.32 -7.879 1 96.25 206 LEU B C 1
ATOM 5453 O O . LEU B 1 206 ? 2.771 -11.391 -6.746 1 96.25 206 LEU B O 1
ATOM 5457 N N . LEU B 1 207 ? 3.361 -10.195 -8.523 1 94.62 207 LEU B N 1
ATOM 5458 C CA . LEU B 1 207 ? 2.738 -8.961 -8.062 1 94.62 207 LEU B CA 1
ATOM 5459 C C . LEU B 1 207 ? 1.501 -8.633 -8.891 1 94.62 207 LEU B C 1
ATOM 5461 O O . LEU B 1 207 ? 1.6 -8.422 -10.102 1 94.62 207 LEU B O 1
ATOM 5465 N N . GLY B 1 208 ? 0.408 -8.555 -8.211 1 90.31 208 GLY B N 1
ATOM 5466 C CA . GLY B 1 208 ? -0.83 -8.203 -8.891 1 90.31 208 GLY B CA 1
ATOM 5467 C C . GLY B 1 208 ? -0.915 -6.734 -9.258 1 90.31 208 GLY B C 1
ATOM 5468 O O . GLY B 1 208 ? -0.58 -5.867 -8.453 1 90.31 208 GLY B O 1
ATOM 5469 N N . ILE B 1 209 ? -1.271 -6.449 -10.492 1 89.88 209 ILE B N 1
ATOM 5470 C CA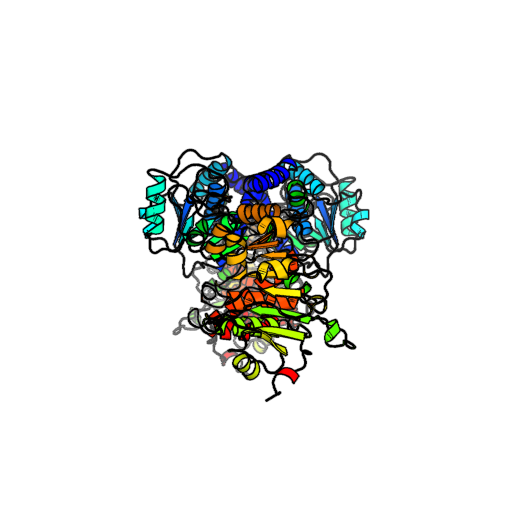 . ILE B 1 209 ? -1.351 -5.055 -10.914 1 89.88 209 ILE B CA 1
ATOM 5471 C C . ILE B 1 209 ? -2.809 -4.676 -11.172 1 89.88 209 ILE B C 1
ATOM 5473 O O . ILE B 1 209 ? -3.09 -3.705 -11.875 1 89.88 209 ILE B O 1
ATOM 5477 N N . GLY B 1 210 ? -3.74 -5.547 -10.688 1 89.44 210 GLY B N 1
ATOM 5478 C CA . GLY B 1 210 ? -5.16 -5.238 -10.734 1 89.44 210 GLY B CA 1
ATOM 5479 C C . GLY B 1 210 ? -5.789 -5.52 -12.086 1 89.44 210 GLY B C 1
ATOM 5480 O O . GLY B 1 210 ? -6.625 -4.75 -12.562 1 89.44 210 GLY B O 1
ATOM 5481 N N . LEU B 1 211 ? -5.359 -6.59 -12.766 1 92.75 211 LEU B N 1
ATOM 5482 C CA . LEU B 1 211 ? -5.98 -6.988 -14.023 1 92.75 211 LEU B CA 1
ATOM 5483 C C . LEU B 1 211 ? -7.414 -7.457 -13.797 1 92.75 211 LEU B C 1
ATOM 5485 O O . LEU B 1 211 ? -7.66 -8.328 -12.953 1 92.75 211 LEU B O 1
ATOM 5489 N N . PRO B 1 212 ? -8.312 -6.906 -14.508 1 92.81 212 PRO B N 1
ATOM 5490 C CA . PRO B 1 212 ? -9.695 -7.352 -14.336 1 92.81 212 PRO B CA 1
ATOM 5491 C C . PRO B 1 212 ? -9.961 -8.711 -14.984 1 92.81 212 PRO B C 1
ATOM 5493 O O . PRO B 1 212 ? -9.398 -9.016 -16.047 1 92.81 212 PRO B O 1
ATOM 5496 N N . PRO B 1 213 ? -10.852 -9.469 -14.398 1 90.44 213 PRO B N 1
ATOM 5497 C CA . PRO B 1 213 ? -11.18 -10.781 -14.961 1 90.44 213 PRO B CA 1
ATOM 5498 C C . PRO B 1 213 ? -11.648 -10.703 -16.406 1 90.44 213 PRO B C 1
ATOM 5500 O O . PRO B 1 213 ? -11.383 -11.609 -17.203 1 90.44 213 PRO B O 1
ATOM 5503 N N . GLN B 1 214 ? -12.297 -9.586 -16.766 1 91 214 GLN B N 1
ATOM 5504 C CA . GLN B 1 214 ? -12.812 -9.398 -18.109 1 91 214 GLN B CA 1
ATOM 5505 C C . GLN B 1 214 ? -11.688 -9.359 -19.141 1 91 214 GLN B C 1
ATOM 5507 O O . GLN B 1 214 ? -11.805 -9.922 -20.234 1 91 214 GLN B O 1
ATOM 5512 N N . ALA B 1 215 ? -10.641 -8.727 -18.75 1 93.81 215 ALA B N 1
ATOM 5513 C CA . ALA B 1 215 ? -9.5 -8.609 -19.672 1 93.81 215 ALA B CA 1
ATOM 5514 C C . ALA B 1 215 ? -8.836 -9.969 -19.891 1 93.81 215 ALA B C 1
ATOM 5516 O O . ALA B 1 215 ? -8.461 -10.297 -21.031 1 93.81 215 ALA B O 1
ATOM 5517 N N . ILE B 1 216 ? -8.703 -10.734 -18.859 1 94.19 216 ILE B N 1
ATOM 5518 C CA . ILE B 1 216 ? -8.094 -12.062 -18.922 1 94.19 216 ILE B CA 1
ATOM 5519 C C . ILE B 1 216 ? -8.984 -12.992 -19.75 1 94.19 216 ILE B C 1
ATOM 5521 O O . ILE B 1 216 ? -8.5 -13.672 -20.656 1 94.19 216 ILE B O 1
ATOM 5525 N N . ALA B 1 217 ? -10.281 -12.953 -19.484 1 94.06 217 ALA B N 1
ATOM 5526 C CA . ALA B 1 217 ? -11.227 -13.828 -20.172 1 94.06 217 ALA B CA 1
ATOM 5527 C C . ALA B 1 217 ? -11.305 -13.5 -21.656 1 94.06 217 ALA B C 1
ATOM 5529 O O . ALA B 1 217 ? -11.484 -14.391 -22.484 1 94.06 217 ALA B O 1
ATOM 5530 N N . ASN B 1 218 ? -11.164 -12.227 -21.938 1 94.25 218 ASN B N 1
ATOM 5531 C CA . ASN B 1 218 ? -11.211 -11.789 -23.328 1 94.25 218 ASN B CA 1
ATOM 5532 C C . ASN B 1 218 ? -10.109 -12.438 -24.156 1 94.25 218 ASN B C 1
ATOM 5534 O O . ASN B 1 218 ? -10.281 -12.672 -25.359 1 94.25 218 ASN B O 1
ATOM 5538 N N . VAL B 1 219 ? -8.992 -12.75 -23.5 1 95.62 219 VAL B N 1
ATOM 5539 C CA . VAL B 1 219 ? -7.832 -13.258 -24.219 1 95.62 219 VAL B CA 1
ATOM 5540 C C . VAL B 1 219 ? -7.711 -14.766 -24.031 1 95.62 219 VAL B C 1
ATOM 5542 O O . VAL B 1 219 ? -7.48 -15.5 -24.984 1 95.62 219 VAL B O 1
ATOM 5545 N N . LEU B 1 220 ? -7.91 -15.25 -22.828 1 95 220 LEU B N 1
ATOM 5546 C CA . LEU B 1 220 ? -7.629 -16.641 -22.5 1 95 220 LEU B CA 1
ATOM 5547 C C . LEU B 1 220 ? -8.898 -17.484 -22.547 1 95 220 LEU B C 1
ATOM 5549 O O . LEU B 1 220 ? -8.836 -18.719 -22.562 1 95 220 LEU B O 1
ATOM 5553 N N . GLY B 1 221 ? -10.047 -16.828 -22.484 1 92.19 221 GLY B N 1
ATOM 5554 C CA . GLY B 1 221 ? -11.312 -17.547 -22.375 1 92.19 221 GLY B CA 1
ATOM 5555 C C . GLY B 1 221 ? -11.688 -17.859 -20.938 1 92.19 221 GLY B C 1
ATOM 5556 O O . GLY B 1 221 ? -11.102 -17.312 -20 1 92.19 221 GLY B O 1
ATOM 5557 N N . GLU B 1 222 ? -12.672 -18.656 -20.734 1 87.75 222 GLU B N 1
ATOM 5558 C CA . GLU B 1 222 ? -13.203 -19 -19.406 1 87.75 222 GLU B CA 1
ATOM 5559 C C . GLU B 1 222 ? -12.289 -19.984 -18.688 1 87.75 222 GLU B C 1
ATOM 5561 O O . GLU B 1 222 ? -12.227 -19.984 -17.453 1 87.75 222 GLU B O 1
ATOM 5566 N N . VAL B 1 223 ? -11.648 -20.797 -19.5 1 88.38 223 VAL B N 1
ATOM 5567 C CA . VAL B 1 223 ? -10.695 -21.75 -18.953 1 88.38 223 VAL B CA 1
ATOM 5568 C C . VAL B 1 223 ? -9.273 -21.359 -19.359 1 88.38 223 VAL B C 1
ATOM 5570 O O . VAL B 1 223 ? -8.984 -21.219 -20.562 1 88.38 223 VAL B O 1
ATOM 5573 N N . TRP B 1 224 ? -8.453 -21.219 -18.422 1 92.62 224 TRP B N 1
ATOM 5574 C CA . TRP B 1 224 ? -7.082 -20.828 -18.719 1 92.62 224 TRP B CA 1
ATOM 5575 C C . TRP B 1 224 ? -6.312 -22 -19.328 1 92.62 224 TRP B C 1
ATOM 5577 O O . TRP B 1 224 ? -6.27 -23.094 -18.766 1 92.62 224 TRP B O 1
ATOM 5587 N N . PRO B 1 225 ? -5.688 -21.75 -20.422 1 93.12 225 PRO B N 1
ATOM 5588 C CA . PRO B 1 225 ? -4.961 -22.844 -21.078 1 93.12 225 PRO B CA 1
ATOM 5589 C C . PRO B 1 225 ? -3.852 -23.422 -20.203 1 93.12 225 PRO B C 1
ATOM 5591 O O . PRO B 1 225 ? -3.613 -24.625 -20.234 1 93.12 225 PRO B O 1
ATOM 5594 N N . VAL B 1 226 ? -3.141 -22.609 -19.547 1 95.75 226 VAL B N 1
ATOM 5595 C CA . VAL B 1 226 ? -2.115 -23 -18.578 1 95.75 226 VAL B CA 1
ATOM 5596 C C . VAL B 1 226 ? -2.359 -22.266 -17.25 1 95.75 226 VAL B C 1
ATOM 5598 O O . VAL B 1 226 ? -2.627 -21.062 -17.234 1 95.75 226 VAL B O 1
ATOM 5601 N N . GLN B 1 227 ? -2.307 -22.969 -16.172 1 95.06 227 GLN B N 1
ATOM 5602 C CA . GLN B 1 227 ? -2.555 -22.344 -14.883 1 95.06 227 GLN B CA 1
ATOM 5603 C C . GLN B 1 227 ? -1.771 -23.031 -13.773 1 95.06 227 GLN B C 1
ATOM 5605 O O . GLN B 1 227 ? -1.441 -24.219 -13.891 1 95.06 227 GLN B O 1
ATOM 5610 N N . VAL B 1 228 ? -1.494 -22.312 -12.773 1 95.19 228 VAL B N 1
ATOM 5611 C CA . VAL B 1 228 ? -0.854 -22.828 -11.562 1 95.19 228 VAL B CA 1
ATOM 5612 C C . VAL B 1 228 ? -1.905 -23.453 -10.648 1 95.19 228 VAL B C 1
ATOM 5614 O O . VAL B 1 228 ? -2.992 -22.891 -10.477 1 95.19 228 VAL B O 1
ATOM 5617 N N . LEU B 1 229 ? -1.605 -24.625 -10.125 1 92.5 229 LEU B N 1
ATOM 5618 C CA . LEU B 1 229 ? -2.525 -25.219 -9.164 1 92.5 229 LEU B CA 1
ATOM 5619 C C . LEU B 1 229 ? -2.424 -24.516 -7.809 1 92.5 229 LEU B C 1
ATOM 5621 O O . LEU B 1 229 ? -1.35 -24.484 -7.207 1 92.5 229 LEU B O 1
ATOM 5625 N N . GLY B 1 230 ? -3.516 -24.031 -7.395 1 88.31 230 GLY B N 1
ATOM 5626 C CA . GLY B 1 230 ? -3.562 -23.375 -6.094 1 88.31 230 GLY B CA 1
ATOM 5627 C C . GLY B 1 230 ? -3.785 -24.344 -4.949 1 88.31 230 GLY B C 1
ATOM 5628 O O . GLY B 1 230 ? -4.355 -25.422 -5.145 1 88.31 230 GLY B O 1
ATOM 5629 N N . ALA B 1 231 ? -3.352 -23.938 -3.799 1 85.88 231 ALA B N 1
ATOM 5630 C CA . ALA B 1 231 ? -3.529 -24.766 -2.609 1 85.88 231 ALA B CA 1
ATOM 5631 C C . ALA B 1 231 ? -5.008 -25.062 -2.363 1 85.88 231 ALA B C 1
ATOM 5633 O O . ALA B 1 231 ? -5.367 -26.188 -2.014 1 85.88 231 ALA B O 1
ATOM 5634 N N . ASP B 1 232 ? -5.797 -24.141 -2.586 1 83.62 232 ASP B N 1
ATOM 5635 C CA . ASP B 1 232 ? -7.23 -24.312 -2.361 1 83.62 232 ASP B CA 1
ATOM 5636 C C . ASP B 1 232 ? -7.82 -25.344 -3.328 1 83.62 232 ASP B C 1
ATOM 5638 O O . ASP B 1 232 ? -8.664 -26.156 -2.941 1 83.62 232 ASP B O 1
ATOM 5642 N N . GLN B 1 233 ? -7.402 -25.281 -4.539 1 84.56 233 GLN B N 1
ATOM 5643 C CA . GLN B 1 233 ? -7.875 -26.234 -5.539 1 84.56 233 GLN B CA 1
ATOM 5644 C C . GLN B 1 233 ? -7.398 -27.641 -5.211 1 84.56 233 GLN B C 1
ATOM 5646 O O . GLN B 1 233 ? -8.148 -28.609 -5.379 1 84.56 233 GLN B O 1
ATOM 5651 N N . ALA B 1 234 ? -6.152 -27.703 -4.828 1 87.06 234 ALA B N 1
ATOM 5652 C CA . ALA B 1 234 ? -5.594 -29 -4.461 1 87.06 234 ALA B CA 1
ATOM 5653 C C . ALA B 1 234 ? -6.355 -29.609 -3.287 1 87.06 234 ALA B C 1
ATOM 5655 O O . ALA B 1 234 ? -6.695 -30.797 -3.307 1 87.06 234 ALA B O 1
ATOM 5656 N N . GLN B 1 235 ? -6.695 -28.781 -2.371 1 82.62 235 GLN B N 1
ATOM 5657 C CA . GLN B 1 235 ? -7.387 -29.25 -1.172 1 82.62 235 GLN B CA 1
ATOM 5658 C C . GLN B 1 235 ? -8.797 -29.734 -1.501 1 82.62 235 GLN B C 1
ATOM 5660 O O . GLN B 1 235 ? -9.273 -30.703 -0.922 1 82.62 235 GLN B O 1
ATOM 5665 N N . GLN B 1 236 ? -9.391 -29.094 -2.379 1 81.31 236 GLN B N 1
ATOM 5666 C CA . GLN B 1 236 ? -10.75 -29.453 -2.758 1 81.31 236 GLN B CA 1
ATOM 5667 C C . GLN B 1 236 ? -10.781 -30.797 -3.49 1 81.31 236 GLN B C 1
ATOM 5669 O O . GLN B 1 236 ? -11.797 -31.484 -3.473 1 81.31 236 GLN B O 1
ATOM 5674 N N . THR B 1 237 ? -9.734 -31.109 -4.078 1 81.31 237 THR B N 1
ATOM 5675 C CA . THR B 1 237 ? -9.672 -32.312 -4.898 1 81.31 237 THR B CA 1
ATOM 5676 C C . THR B 1 237 ? -9.305 -33.531 -4.047 1 81.31 237 THR B C 1
ATOM 5678 O O . THR B 1 237 ? -9.516 -34.688 -4.461 1 81.31 237 THR B O 1
ATOM 5681 N N . LEU B 1 238 ? -8.828 -33.281 -2.869 1 78.56 238 LEU B N 1
ATOM 5682 C CA . LEU B 1 238 ? -8.438 -34.406 -2.006 1 78.56 238 LEU B CA 1
ATOM 5683 C C . LEU B 1 238 ? -9.672 -35.031 -1.366 1 78.56 238 LEU B C 1
ATOM 5685 O O . LEU B 1 238 ? -10.586 -34.344 -0.942 1 78.56 238 LEU B O 1
ATOM 5689 N N . PRO B 1 239 ? -9.82 -36.344 -1.573 1 64.25 239 PRO B N 1
ATOM 5690 C CA . PRO B 1 239 ? -10.977 -37.031 -1.025 1 64.25 239 PRO B CA 1
ATOM 5691 C C . PRO B 1 239 ? -10.984 -37.062 0.501 1 64.25 239 PRO B C 1
ATOM 5693 O O . PRO B 1 239 ? -10.695 -38.125 1.103 1 64.25 239 PRO B O 1
ATOM 5696 N N . LEU B 1 240 ? -11.133 -36 1.12 1 58.88 240 LEU B N 1
ATOM 5697 C CA . LEU B 1 240 ? -11.008 -35.938 2.572 1 58.88 240 LEU B CA 1
ATOM 5698 C C . LEU B 1 240 ? -12.336 -36.281 3.244 1 58.88 240 LEU B C 1
ATOM 5700 O O . LEU B 1 240 ? -12.359 -36.75 4.383 1 58.88 240 LEU B O 1
ATOM 5704 N N . SER B 1 241 ? -13.469 -36.031 2.514 1 53.03 241 SER B N 1
ATOM 5705 C CA . SER B 1 241 ? -14.719 -36.281 3.221 1 53.03 241 SER B CA 1
ATOM 5706 C C . SER B 1 241 ? -15.172 -37.719 3.055 1 53.03 241 SER B C 1
ATOM 5708 O O . SER B 1 241 ? -15.398 -38.188 1.934 1 53.03 241 SER B O 1
ATOM 5710 N N . ARG B 1 242 ? -14.766 -38.594 3.943 1 56.72 242 ARG B N 1
ATOM 5711 C CA . ARG B 1 242 ? -15.266 -39.969 3.932 1 56.72 242 ARG B CA 1
ATOM 5712 C C . ARG B 1 242 ? -16.656 -40.031 4.562 1 56.72 242 ARG B C 1
ATOM 5714 O O . ARG B 1 242 ? -16.875 -39.531 5.66 1 56.72 242 ARG B O 1
ATOM 5721 N N . PRO B 1 243 ? -17.578 -40.375 3.729 1 51.06 243 PRO B N 1
ATOM 5722 C CA . PRO B 1 243 ? -18.875 -40.562 4.379 1 51.06 243 PRO B CA 1
ATOM 5723 C C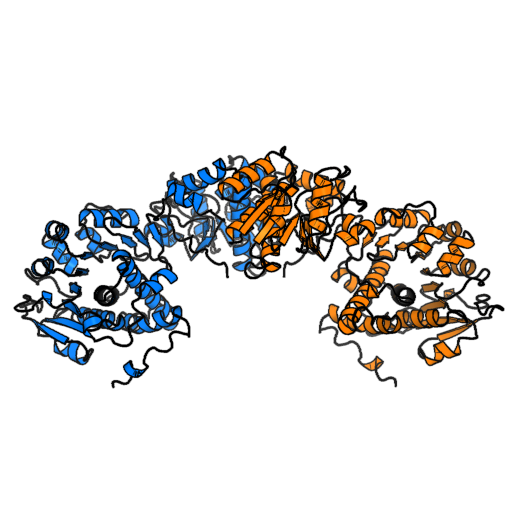 . PRO B 1 243 ? -18.797 -41.438 5.625 1 51.06 243 PRO B C 1
ATOM 5725 O O . PRO B 1 243 ? -17.938 -42.344 5.703 1 51.06 243 PRO B O 1
ATOM 5728 N N . LEU B 1 244 ? -19.516 -41.062 6.684 1 50.72 244 LEU B N 1
ATOM 5729 C CA . LEU B 1 244 ? -19.594 -41.781 7.949 1 50.72 244 LEU B CA 1
ATOM 5730 C C . LEU B 1 244 ? -19.828 -43.281 7.715 1 50.72 244 LEU B C 1
ATOM 5732 O O . LEU B 1 244 ? -19.25 -44.125 8.398 1 50.72 244 LEU B O 1
ATOM 5736 N N . VAL B 1 245 ? -20.75 -43.625 6.727 1 54.03 245 VAL B N 1
ATOM 5737 C CA . VAL B 1 245 ? -21.094 -45.031 6.465 1 54.03 245 VAL B CA 1
ATOM 5738 C C . VAL B 1 245 ? -20.391 -45.5 5.191 1 54.03 245 VAL B C 1
ATOM 5740 O O . VAL B 1 245 ? -20.781 -45.125 4.082 1 54.03 245 VAL B O 1
ATOM 5743 N N . THR B 1 246 ? -19.078 -45.594 5.211 1 56.28 246 THR B N 1
ATOM 5744 C CA . THR B 1 246 ? -18.453 -46.094 3.994 1 56.28 246 THR B CA 1
ATOM 5745 C C . THR B 1 246 ? -17.703 -47.406 4.27 1 56.28 246 THR B C 1
ATOM 5747 O O . THR B 1 246 ? -17.219 -47.625 5.383 1 56.28 246 THR B O 1
ATOM 5750 N N . HIS B 1 247 ? -17.938 -48.375 3.27 1 62.09 247 HIS B N 1
ATOM 5751 C CA . HIS B 1 247 ? -17.156 -49.625 3.309 1 62.09 247 HIS B CA 1
ATOM 5752 C C . HIS B 1 247 ? -15.852 -49.469 2.521 1 62.09 247 HIS B C 1
ATOM 5754 O O . HIS B 1 247 ? -15.758 -48.625 1.624 1 62.09 247 HIS B O 1
ATOM 5760 N N . LYS B 1 248 ? -14.805 -50.125 2.959 1 61.91 248 LYS B N 1
ATOM 5761 C CA . LYS B 1 248 ? -13.445 -50.062 2.436 1 61.91 248 LYS B CA 1
ATOM 5762 C C . LYS B 1 248 ? -13.438 -50.125 0.911 1 61.91 248 LYS B C 1
ATOM 5764 O O . LYS B 1 248 ? -12.664 -49.406 0.26 1 61.91 248 LYS B O 1
ATOM 5769 N N . TYR B 1 249 ? -14.344 -50.812 0.362 1 64.75 249 TYR B N 1
ATOM 5770 C CA . TYR B 1 249 ? -14.328 -51 -1.085 1 64.75 249 TYR B CA 1
ATOM 5771 C C . TYR B 1 249 ? -14.922 -49.781 -1.798 1 64.75 249 TYR B C 1
ATOM 5773 O O . TYR B 1 249 ? -14.656 -49.562 -2.982 1 64.75 249 TYR B O 1
ATOM 5781 N N . GLN B 1 250 ? -15.617 -49.031 -1.019 1 72 250 GLN B N 1
ATOM 5782 C CA . GLN B 1 250 ? -16.234 -47.844 -1.604 1 72 250 GLN B CA 1
ATOM 5783 C C . GLN B 1 250 ? -15.219 -46.719 -1.744 1 72 250 GLN B C 1
ATOM 5785 O O . GLN B 1 250 ? -15.43 -45.781 -2.51 1 72 250 GLN B O 1
ATOM 5790 N N . GLN B 1 251 ? -14.125 -47.125 -1.131 1 78.5 251 GLN B N 1
ATOM 5791 C CA . GLN B 1 251 ? -13.102 -46.094 -1.187 1 78.5 251 GLN B CA 1
ATOM 5792 C C . GLN B 1 251 ? -12.023 -46.438 -2.215 1 78.5 251 GLN B C 1
ATOM 5794 O O . GLN B 1 251 ? -10.945 -45.844 -2.219 1 78.5 251 GLN B O 1
ATOM 5799 N N . GLY B 1 252 ? -12.289 -47.438 -3.064 1 89.38 252 GLY B N 1
ATOM 5800 C CA . GLY B 1 252 ? -11.438 -47.75 -4.195 1 89.38 252 GLY B CA 1
ATOM 5801 C C . GLY B 1 252 ? -10.445 -48.875 -3.902 1 89.38 252 GLY B C 1
ATOM 5802 O O . GLY B 1 252 ? -10.086 -49.094 -2.746 1 89.38 252 GLY B O 1
ATOM 5803 N N . HIS B 1 253 ? -10.023 -49.531 -4.867 1 94.69 253 HIS B N 1
ATOM 5804 C CA . HIS B 1 253 ? -9.055 -50.625 -4.816 1 94.69 253 HIS B CA 1
ATOM 5805 C C . HIS B 1 253 ? -7.949 -50.438 -5.848 1 94.69 253 HIS B C 1
ATOM 5807 O O . HIS B 1 253 ? -8.188 -50.531 -7.051 1 94.69 253 HIS B O 1
ATOM 5813 N N . LEU B 1 254 ? -6.762 -50.156 -5.312 1 96.69 254 LEU B N 1
ATOM 5814 C CA . LEU B 1 254 ? -5.613 -49.875 -6.164 1 96.69 254 LEU B CA 1
ATOM 5815 C C . LEU B 1 254 ? -4.75 -51.125 -6.355 1 96.69 254 LEU B C 1
ATOM 5817 O O . LEU B 1 254 ? -4.445 -51.812 -5.391 1 96.69 254 LEU B O 1
ATOM 5821 N N . LEU B 1 255 ? -4.414 -51.375 -7.578 1 98.12 255 LEU B N 1
ATOM 5822 C CA . LEU B 1 255 ? -3.42 -52.406 -7.883 1 98.12 255 LEU B CA 1
ATOM 5823 C C . LEU B 1 255 ? -2.088 -51.781 -8.266 1 98.12 255 LEU B C 1
ATOM 5825 O O . LEU B 1 255 ? -2.027 -50.938 -9.18 1 98.12 255 LEU B O 1
ATOM 5829 N N . LEU B 1 256 ? -1.062 -52.156 -7.566 1 98.12 256 LEU B N 1
ATOM 5830 C CA . LEU B 1 256 ? 0.305 -51.781 -7.918 1 98.12 256 LEU B CA 1
ATOM 5831 C C . LEU B 1 256 ? 1.04 -52.969 -8.547 1 98.12 256 LEU B C 1
ATOM 5833 O O . LEU B 1 256 ? 1.062 -54.062 -7.98 1 98.12 256 LEU B O 1
ATOM 5837 N N . ILE B 1 257 ? 1.53 -52.75 -9.703 1 97.94 257 ILE B N 1
ATOM 5838 C CA . ILE B 1 257 ? 2.395 -53.719 -10.352 1 97.94 257 ILE B CA 1
ATOM 5839 C C . ILE B 1 257 ? 3.816 -53.156 -10.453 1 97.94 257 ILE B C 1
ATOM 5841 O O . ILE B 1 257 ? 4.09 -52.281 -11.273 1 97.94 257 ILE B O 1
ATOM 5845 N N . CYS B 1 258 ? 4.68 -53.688 -9.602 1 96.81 258 CYS B N 1
ATOM 5846 C CA . CYS B 1 258 ? 5.984 -53.031 -9.461 1 96.81 258 CYS B CA 1
ATOM 5847 C C . CYS B 1 258 ? 6.996 -54 -8.836 1 96.81 258 CYS B C 1
ATOM 5849 O O . CYS B 1 258 ? 6.633 -55.062 -8.383 1 96.81 258 CYS B O 1
ATOM 5851 N N . GLY B 1 259 ? 8.289 -53.625 -9.016 1 95.62 259 GLY B N 1
ATOM 5852 C CA . GLY B 1 259 ? 9.359 -54.281 -8.297 1 95.62 259 GLY B CA 1
ATOM 5853 C C . GLY B 1 259 ? 10.016 -55.406 -9.102 1 95.62 259 GLY B C 1
ATOM 5854 O O . GLY B 1 259 ? 9.422 -55.906 -10.055 1 95.62 259 GLY B O 1
ATOM 5855 N N . SER B 1 260 ? 11.164 -55.688 -8.688 1 95.56 260 SER B N 1
ATOM 5856 C CA . SER B 1 260 ? 12.023 -56.812 -9.086 1 95.56 260 SER B CA 1
ATOM 5857 C C . SER B 1 260 ? 12.992 -57.188 -7.969 1 95.56 260 SER B C 1
ATOM 5859 O O . SER B 1 260 ? 13.078 -56.5 -6.953 1 95.56 260 SER B O 1
ATOM 5861 N N . GLN B 1 261 ? 13.594 -58.281 -8.195 1 92.69 261 GLN B N 1
ATOM 5862 C CA . GLN B 1 261 ? 14.586 -58.656 -7.191 1 92.69 261 GLN B CA 1
ATOM 5863 C C . GLN B 1 261 ? 15.641 -57.562 -7.027 1 92.69 261 GLN B C 1
ATOM 5865 O O . GLN B 1 261 ? 16.125 -57.312 -5.922 1 92.69 261 GLN B O 1
ATOM 5870 N N . GLN B 1 262 ? 15.961 -56.969 -8.062 1 91.56 262 GLN B N 1
ATOM 5871 C CA . GLN B 1 262 ? 16.984 -55.906 -8.062 1 91.56 262 GLN B CA 1
ATOM 5872 C C . GLN B 1 262 ? 16.438 -54.594 -7.52 1 91.56 262 GLN B C 1
ATOM 5874 O O . GLN B 1 262 ? 17.172 -53.812 -6.902 1 91.56 262 GLN B O 1
ATOM 5879 N N . TYR B 1 263 ? 15.227 -54.344 -7.723 1 93.31 263 TYR B N 1
ATOM 5880 C CA . TYR B 1 263 ? 14.648 -53.031 -7.391 1 93.31 263 TYR B CA 1
ATOM 5881 C C . TYR B 1 263 ? 13.438 -53.219 -6.473 1 93.31 263 TYR B C 1
ATOM 5883 O O . TYR B 1 263 ? 12.367 -52.656 -6.746 1 93.31 263 TYR B O 1
ATOM 5891 N N . ALA B 1 264 ? 13.594 -53.906 -5.41 1 92 264 ALA B N 1
ATOM 5892 C CA . ALA B 1 264 ? 12.523 -54.156 -4.445 1 92 264 ALA B CA 1
ATOM 5893 C C . ALA B 1 264 ? 12.117 -52.875 -3.73 1 92 264 ALA B C 1
ATOM 5895 O O . ALA B 1 264 ? 10.961 -52.719 -3.34 1 92 264 ALA B O 1
ATOM 5896 N N . GLY B 1 265 ? 13.062 -52 -3.605 1 90.88 265 GLY B N 1
ATOM 5897 C CA . GLY B 1 265 ? 12.797 -50.719 -2.959 1 90.88 265 GLY B CA 1
ATOM 5898 C C . GLY B 1 265 ? 11.719 -49.906 -3.656 1 90.88 265 GLY B C 1
ATOM 5899 O O . GLY B 1 265 ? 10.914 -49.25 -3 1 90.88 265 GLY B O 1
ATOM 5900 N N . GLY B 1 266 ? 11.719 -49.906 -4.969 1 93.81 266 GLY B N 1
ATOM 5901 C CA . GLY B 1 266 ? 10.703 -49.219 -5.734 1 93.81 266 GLY B CA 1
ATOM 5902 C C . GLY B 1 266 ? 9.289 -49.656 -5.41 1 93.81 266 GLY B C 1
ATOM 5903 O O . GLY B 1 266 ? 8.367 -48.844 -5.336 1 93.81 266 GLY B O 1
ATOM 5904 N N . ALA B 1 267 ? 9.141 -50.938 -5.238 1 95.12 267 ALA B N 1
ATOM 5905 C CA . ALA B 1 267 ? 7.836 -51.5 -4.863 1 95.12 267 ALA B CA 1
ATOM 5906 C C . ALA B 1 267 ? 7.414 -51 -3.482 1 95.12 267 ALA B C 1
ATOM 5908 O O . ALA B 1 267 ? 6.254 -50.625 -3.279 1 95.12 267 ALA B O 1
ATOM 5909 N N . LEU B 1 268 ? 8.359 -51.031 -2.605 1 93.19 268 LEU B N 1
ATOM 5910 C CA . LEU B 1 268 ? 8.07 -50.594 -1.242 1 93.19 268 LEU B CA 1
ATOM 5911 C C . LEU B 1 268 ? 7.691 -49.125 -1.206 1 93.19 268 LEU B C 1
ATOM 5913 O O . LEU B 1 268 ? 6.688 -48.75 -0.6 1 93.19 268 LEU B O 1
ATOM 5917 N N . LEU B 1 269 ? 8.484 -48.312 -1.834 1 94.25 269 LEU B N 1
ATOM 5918 C CA . LEU B 1 269 ? 8.266 -46.844 -1.824 1 94.25 269 LEU B CA 1
ATOM 5919 C C . LEU B 1 269 ? 6.949 -46.5 -2.504 1 94.25 269 LEU B C 1
ATOM 5921 O O . LEU B 1 269 ? 6.23 -45.594 -2.049 1 94.25 269 LEU B O 1
ATOM 5925 N N . THR B 1 270 ? 6.633 -47.188 -3.568 1 97.12 270 THR B N 1
ATOM 5926 C CA . THR B 1 270 ? 5.355 -47 -4.25 1 97.12 270 THR B CA 1
ATOM 5927 C C . THR B 1 270 ? 4.195 -47.344 -3.326 1 97.12 270 THR B C 1
ATOM 5929 O O . THR B 1 270 ? 3.191 -46.625 -3.279 1 97.12 270 THR B O 1
ATOM 5932 N N . THR B 1 271 ? 4.355 -48.375 -2.596 1 94.81 271 THR B N 1
ATOM 5933 C CA . THR B 1 271 ? 3.332 -48.844 -1.662 1 94.81 271 THR B CA 1
ATOM 5934 C C . THR B 1 271 ? 3.133 -47.844 -0.538 1 94.81 271 THR B C 1
ATOM 5936 O O . THR B 1 271 ? 1.998 -47.531 -0.158 1 94.81 271 THR B O 1
ATOM 5939 N N . LEU B 1 272 ? 4.238 -47.344 -0.057 1 92.5 272 LEU B N 1
ATOM 5940 C CA . LEU B 1 272 ? 4.164 -46.375 1.009 1 92.5 272 LEU B CA 1
ATOM 5941 C C . LEU B 1 272 ? 3.455 -45.094 0.528 1 92.5 272 LEU B C 1
ATOM 5943 O O . LEU B 1 272 ? 2.668 -44.5 1.268 1 92.5 272 LEU B O 1
ATOM 5947 N N . GLY B 1 273 ? 3.721 -44.688 -0.688 1 94.5 273 GLY B N 1
ATOM 5948 C CA . GLY B 1 273 ? 3 -43.562 -1.272 1 94.5 273 GLY B CA 1
ATOM 5949 C C . GLY B 1 273 ? 1.506 -43.781 -1.369 1 94.5 273 GLY B C 1
ATOM 5950 O O . GLY B 1 273 ? 0.709 -42.906 -1.05 1 94.5 273 GLY B O 1
ATOM 5951 N N . ALA B 1 274 ? 1.131 -44.969 -1.798 1 94.62 274 ALA B N 1
ATOM 5952 C CA . ALA B 1 274 ? -0.276 -45.344 -1.937 1 94.62 274 ALA B CA 1
ATOM 5953 C C . ALA B 1 274 ? -0.981 -45.344 -0.583 1 94.62 274 ALA B C 1
ATOM 5955 O O . ALA B 1 274 ? -2.123 -44.875 -0.474 1 94.62 274 ALA B O 1
ATOM 5956 N N . ARG B 1 275 ? -0.332 -45.781 0.379 1 88.38 275 ARG B N 1
ATOM 5957 C CA . ARG B 1 275 ? -0.868 -45.875 1.734 1 88.38 275 ARG B CA 1
ATOM 5958 C C . ARG B 1 275 ? -1.268 -44.469 2.236 1 88.38 275 ARG B C 1
ATOM 5960 O O . ARG B 1 275 ? -2.311 -44.312 2.875 1 88.38 275 ARG B O 1
ATOM 5967 N N . ALA B 1 276 ? -0.487 -43.594 1.9 1 87.75 276 ALA B N 1
ATOM 5968 C CA . ALA B 1 276 ? -0.691 -42.219 2.406 1 87.75 276 ALA B CA 1
ATOM 5969 C C . ALA B 1 276 ? -1.932 -41.594 1.784 1 87.75 276 ALA B C 1
ATOM 5971 O O . ALA B 1 276 ? -2.494 -40.656 2.338 1 87.75 276 ALA B O 1
ATOM 5972 N N . SER B 1 277 ? -2.416 -42.094 0.667 1 88.38 277 SER B N 1
ATOM 5973 C CA . SER B 1 277 ? -3.523 -41.5 -0.074 1 88.38 277 SER B CA 1
ATOM 5974 C C . SER B 1 277 ? -4.855 -41.75 0.616 1 88.38 277 SER B C 1
ATOM 5976 O O . SER B 1 277 ? -5.859 -41.094 0.312 1 88.38 277 SER B O 1
ATOM 5978 N N . GLY B 1 278 ? -4.887 -42.75 1.467 1 81.75 278 GLY B N 1
ATOM 5979 C CA . GLY B 1 278 ? -6.125 -43.125 2.133 1 81.75 278 GLY B CA 1
ATOM 5980 C C . GLY B 1 278 ? -7.012 -44.031 1.285 1 81.75 278 GLY B C 1
ATOM 5981 O O . GLY B 1 278 ? -8.203 -44.188 1.564 1 81.75 278 GLY B O 1
ATOM 5982 N N . VAL B 1 279 ? -6.512 -44.562 0.265 1 87.5 279 VAL B N 1
ATOM 5983 C CA . VAL B 1 279 ? -7.262 -45.469 -0.588 1 87.5 279 VAL B CA 1
ATOM 5984 C C . VAL B 1 279 ? -7.758 -46.656 0.236 1 87.5 279 VAL B C 1
ATOM 5986 O O . VAL B 1 279 ? -7.105 -47.094 1.199 1 87.5 279 VAL B O 1
ATOM 5989 N N . GLY B 1 280 ? -8.852 -47.188 -0.1 1 85.44 280 GLY B N 1
ATOM 5990 C CA . GLY B 1 280 ? -9.5 -48.25 0.672 1 85.44 280 GLY B CA 1
ATOM 5991 C C . GLY B 1 280 ? -8.695 -49.531 0.735 1 85.44 280 GLY B C 1
ATOM 5992 O O . GLY B 1 280 ? -8.57 -50.125 1.799 1 85.44 280 GLY B O 1
ATOM 5993 N N . MET B 1 281 ? -8.234 -49.906 -0.383 1 91.62 281 MET B N 1
ATOM 5994 C CA . MET B 1 281 ? -7.473 -51.156 -0.462 1 91.62 281 MET B CA 1
ATOM 5995 C C . MET B 1 281 ? -6.324 -51.031 -1.455 1 91.62 281 MET B C 1
ATOM 5997 O O . MET B 1 281 ? -6.469 -50.406 -2.502 1 91.62 281 MET B O 1
ATOM 6001 N N . VAL B 1 282 ? -5.258 -51.688 -1.059 1 94.81 282 VAL B N 1
ATOM 6002 C CA . VAL B 1 282 ? -4.109 -51.75 -1.954 1 94.81 282 VAL B CA 1
ATOM 6003 C C . VAL B 1 282 ? -3.668 -53.188 -2.152 1 94.81 282 VAL B C 1
ATOM 6005 O O . VAL B 1 282 ? -3.496 -53.938 -1.182 1 94.81 282 VAL B O 1
ATOM 6008 N N . THR B 1 283 ? -3.596 -53.562 -3.357 1 96.69 283 THR B N 1
ATOM 6009 C CA . THR B 1 283 ? -2.949 -54.812 -3.729 1 96.69 283 THR B CA 1
ATOM 6010 C C . THR B 1 283 ? -1.647 -54.562 -4.48 1 96.69 283 THR B C 1
ATOM 6012 O O . THR B 1 283 ? -1.614 -53.75 -5.406 1 96.69 283 THR B O 1
ATOM 6015 N N . VAL B 1 284 ? -0.637 -55.281 -4.074 1 97.19 284 VAL B N 1
ATOM 6016 C CA . VAL B 1 284 ? 0.659 -55.125 -4.723 1 97.19 284 VAL B CA 1
ATOM 6017 C C . VAL B 1 284 ? 1.08 -56.438 -5.375 1 97.19 284 VAL B C 1
ATOM 6019 O O . VAL B 1 284 ? 1.231 -57.438 -4.691 1 97.19 284 VAL B O 1
ATOM 6022 N N . ALA B 1 285 ? 1.195 -56.375 -6.664 1 97.31 285 ALA B N 1
ATOM 6023 C CA . ALA B 1 285 ? 1.712 -57.5 -7.414 1 97.31 285 ALA B CA 1
ATOM 6024 C C . ALA B 1 285 ? 3.217 -57.375 -7.633 1 97.31 285 ALA B C 1
ATOM 6026 O O . ALA B 1 285 ? 3.68 -56.438 -8.289 1 97.31 285 ALA B O 1
ATOM 6027 N N . VAL B 1 286 ? 3.957 -58.312 -7.102 1 96.12 286 VAL B N 1
ATOM 6028 C CA . VAL B 1 286 ? 5.414 -58.312 -7.156 1 96.12 286 VAL B CA 1
ATOM 6029 C C . VAL B 1 286 ? 5.93 -59.688 -7.508 1 96.12 286 VAL B C 1
ATOM 6031 O O . VAL B 1 286 ? 5.18 -60.688 -7.445 1 96.12 286 VAL B O 1
ATOM 6034 N N . PRO B 1 287 ? 7.207 -59.719 -7.98 1 95.44 287 PRO B N 1
ATOM 6035 C CA . PRO B 1 287 ? 7.762 -61.062 -8.094 1 95.44 287 PRO B CA 1
ATOM 6036 C C . PRO B 1 287 ? 7.773 -61.812 -6.762 1 95.44 287 PRO B C 1
ATOM 6038 O O . PRO B 1 287 ? 8.008 -61.219 -5.711 1 95.44 287 PRO B O 1
ATOM 6041 N N . MET B 1 288 ? 7.641 -63.125 -6.805 1 94.94 288 MET B N 1
ATOM 6042 C CA . MET B 1 288 ? 7.516 -63.969 -5.625 1 94.94 288 MET B CA 1
ATOM 6043 C C . MET B 1 288 ? 8.68 -63.75 -4.664 1 94.94 288 MET B C 1
ATOM 6045 O O . MET B 1 288 ? 8.508 -63.812 -3.447 1 94.94 288 MET B O 1
ATOM 6049 N N . GLY B 1 289 ? 9.742 -63.438 -5.117 1 93.44 289 GLY B N 1
ATOM 6050 C CA . GLY B 1 289 ? 10.969 -63.344 -4.332 1 93.44 289 GLY B CA 1
ATOM 6051 C C . GLY B 1 289 ? 10.961 -62.188 -3.369 1 93.44 289 GLY B C 1
ATOM 6052 O O . GLY B 1 289 ? 11.688 -62.188 -2.371 1 93.44 289 GLY B O 1
ATOM 6053 N N . ILE B 1 290 ? 10.133 -61.188 -3.609 1 93.5 290 ILE B N 1
ATOM 6054 C CA . ILE B 1 290 ? 10.188 -60.031 -2.729 1 93.5 290 ILE B CA 1
ATOM 6055 C C . ILE B 1 290 ? 8.859 -59.875 -1.985 1 93.5 290 ILE B C 1
ATOM 6057 O O . ILE B 1 290 ? 8.633 -58.875 -1.302 1 93.5 290 ILE B O 1
ATOM 6061 N N . LYS B 1 291 ? 8 -60.812 -2.059 1 94.56 291 LYS B N 1
ATOM 6062 C CA . LYS B 1 291 ? 6.699 -60.812 -1.401 1 94.56 291 LYS B CA 1
ATOM 6063 C C . LYS B 1 291 ? 6.848 -60.625 0.108 1 94.56 291 LYS B C 1
ATOM 6065 O O . LYS B 1 291 ? 6.137 -59.844 0.718 1 94.56 291 LYS B O 1
ATOM 6070 N N . ALA B 1 292 ? 7.766 -61.281 0.674 1 91.75 292 ALA B N 1
ATOM 6071 C CA . ALA B 1 292 ? 7.957 -61.281 2.121 1 91.75 292 ALA B CA 1
ATOM 6072 C C . ALA B 1 292 ? 8.367 -59.875 2.605 1 91.75 292 ALA B C 1
ATOM 6074 O O . ALA B 1 292 ? 7.973 -59.438 3.691 1 91.75 292 ALA B O 1
ATOM 6075 N N . LEU B 1 293 ? 9.117 -59.281 1.838 1 89.56 293 LEU B N 1
ATOM 6076 C CA . LEU B 1 293 ? 9.562 -57.938 2.186 1 89.56 293 LEU B CA 1
ATOM 6077 C C . LEU B 1 293 ? 8.383 -57 2.305 1 89.56 293 LEU B C 1
ATOM 6079 O O . LEU B 1 293 ? 8.273 -56.25 3.279 1 89.56 293 LEU B O 1
ATOM 6083 N N . LEU B 1 294 ? 7.48 -57 1.375 1 91.56 294 LEU B N 1
ATOM 6084 C CA . LEU B 1 294 ? 6.316 -56.125 1.376 1 91.56 294 LEU B CA 1
ATOM 6085 C C . LEU B 1 294 ? 5.379 -56.438 2.533 1 91.56 294 LEU B C 1
ATOM 6087 O O . LEU B 1 294 ? 4.836 -55.562 3.18 1 91.56 294 LEU B O 1
ATOM 6091 N N . HIS B 1 295 ? 5.293 -57.688 2.832 1 87.06 295 HIS B N 1
ATOM 6092 C CA . HIS B 1 295 ? 4.453 -58.125 3.949 1 87.06 295 HIS B CA 1
ATOM 6093 C C . HIS B 1 295 ? 4.98 -57.562 5.273 1 87.06 295 HIS B C 1
ATOM 6095 O O . HIS B 1 295 ? 4.199 -57.188 6.152 1 87.06 295 HIS B O 1
ATOM 6101 N N . SER B 1 296 ? 6.164 -57.562 5.359 1 88.25 296 SER B N 1
ATOM 6102 C CA . SER B 1 296 ? 6.789 -57.156 6.609 1 88.25 296 SER B CA 1
ATOM 6103 C C . SER B 1 296 ? 6.668 -55.656 6.816 1 88.25 296 SER B C 1
ATOM 6105 O O . SER B 1 296 ? 6.422 -55.188 7.934 1 88.25 296 SER B O 1
ATOM 6107 N N . GLN B 1 297 ? 6.82 -54.938 5.805 1 87.5 297 GLN B N 1
ATOM 6108 C CA . GLN B 1 297 ? 6.898 -53.5 5.922 1 87.5 297 GLN B CA 1
ATOM 6109 C C . GLN B 1 297 ? 5.52 -52.875 5.797 1 87.5 297 GLN B C 1
ATOM 6111 O O . GLN B 1 297 ? 5.281 -51.781 6.316 1 87.5 297 GLN B O 1
ATOM 6116 N N . CYS B 1 298 ? 4.605 -53.594 5.078 1 89.62 298 CYS B N 1
ATOM 6117 C CA . CYS B 1 298 ? 3.252 -53.094 4.867 1 89.62 298 CYS B CA 1
ATOM 6118 C C . CYS B 1 298 ? 2.223 -54.188 5.078 1 89.62 298 CYS B C 1
ATOM 6120 O O . CYS B 1 298 ? 1.568 -54.625 4.129 1 89.62 298 CYS B O 1
ATOM 6122 N N . PRO B 1 299 ? 2.004 -54.5 6.25 1 85.25 299 PRO B N 1
ATOM 6123 C CA . PRO B 1 299 ? 1.146 -55.656 6.535 1 85.25 299 PRO B CA 1
ATOM 6124 C C . PRO B 1 299 ? -0.312 -55.406 6.148 1 85.25 299 PRO B C 1
ATOM 6126 O O . PRO B 1 299 ? -1.076 -56.344 5.98 1 85.25 299 PRO B O 1
ATOM 6129 N N . GLU B 1 300 ? -0.708 -54.281 6.02 1 84 300 GLU B N 1
ATOM 6130 C CA . GLU B 1 300 ? -2.104 -53.938 5.75 1 84 300 GLU B CA 1
ATOM 6131 C C . GLU B 1 300 ? -2.436 -54.125 4.273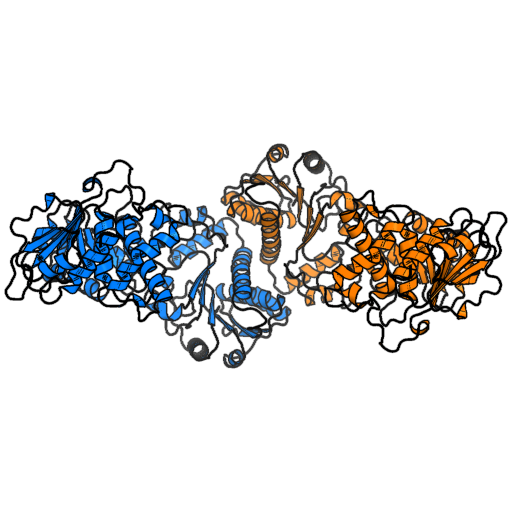 1 84 300 GLU B C 1
ATOM 6133 O O . GLU B 1 300 ? -3.609 -54.156 3.895 1 84 300 GLU B O 1
ATOM 6138 N N . VAL B 1 301 ? -1.431 -54.312 3.42 1 90.62 301 VAL B N 1
ATOM 6139 C CA . VAL B 1 301 ? -1.683 -54.406 1.983 1 90.62 301 VAL B CA 1
ATOM 6140 C C . VAL B 1 301 ? -1.773 -55.844 1.55 1 90.62 301 VAL B C 1
ATOM 6142 O O . VAL B 1 301 ? -1.18 -56.719 2.18 1 90.62 301 VAL B O 1
ATOM 6145 N N . LEU B 1 302 ? -2.5 -56.062 0.523 1 92.69 302 LEU B N 1
ATOM 6146 C CA . LEU B 1 302 ? -2.52 -57.406 -0.098 1 92.69 302 LEU B CA 1
ATOM 6147 C C . LEU B 1 302 ? -1.351 -57.562 -1.064 1 92.69 302 LEU B C 1
ATOM 6149 O O . LEU B 1 302 ? -1.106 -56.688 -1.902 1 92.69 302 LEU B O 1
ATOM 6153 N N . VAL B 1 303 ? -0.615 -58.625 -0.859 1 94.69 303 VAL B N 1
ATOM 6154 C CA . VAL B 1 303 ? 0.54 -58.844 -1.728 1 94.69 303 VAL B CA 1
ATOM 6155 C C . VAL B 1 303 ? 0.336 -60.094 -2.576 1 94.69 303 VAL B C 1
ATOM 6157 O O . VAL B 1 303 ? 0.039 -61.156 -2.049 1 94.69 303 VAL B O 1
ATOM 6160 N N . LYS B 1 304 ? 0.442 -59.906 -3.809 1 95.75 304 LYS B N 1
ATOM 6161 C CA . LYS B 1 304 ? 0.369 -61 -4.758 1 95.75 304 LYS B CA 1
ATOM 6162 C C . LYS B 1 304 ? 1.739 -61.312 -5.355 1 95.75 304 LYS B C 1
ATOM 6164 O O . LYS B 1 304 ? 2.289 -60.5 -6.105 1 95.75 304 LYS B O 1
ATOM 6169 N N . GLY B 1 305 ? 2.232 -62.469 -5.008 1 95.06 305 GLY B N 1
ATOM 6170 C CA . GLY B 1 305 ? 3.473 -62.906 -5.621 1 95.06 305 GLY B CA 1
ATOM 6171 C C . GLY B 1 305 ? 3.271 -63.562 -6.984 1 95.06 305 GLY B C 1
ATOM 6172 O O . GLY B 1 305 ? 2.562 -64.562 -7.105 1 95.06 305 GLY B O 1
ATOM 6173 N N . LEU B 1 306 ? 3.93 -63.062 -7.965 1 94.94 306 LEU B N 1
ATOM 6174 C CA . LEU B 1 306 ? 3.789 -63.531 -9.328 1 94.94 306 LEU B CA 1
ATOM 6175 C C . LEU B 1 306 ? 5.02 -64.375 -9.75 1 94.94 306 LEU B C 1
ATOM 6177 O O . LEU B 1 306 ? 6.07 -64.25 -9.109 1 94.94 306 LEU B O 1
ATOM 6181 N N . LEU B 1 307 ? 4.84 -65.062 -10.867 1 93.56 307 LEU B N 1
ATOM 6182 C CA . LEU B 1 307 ? 5.957 -65.812 -11.391 1 93.56 307 LEU B CA 1
ATOM 6183 C C . LEU B 1 307 ? 7.098 -64.875 -11.828 1 93.56 307 LEU B C 1
ATOM 6185 O O . LEU B 1 307 ? 6.859 -63.812 -12.367 1 93.56 307 LEU B O 1
ATOM 6189 N N . GLU B 1 308 ? 8.344 -65.438 -11.68 1 93.56 308 GLU B N 1
ATOM 6190 C CA . GLU B 1 308 ? 9.523 -64.625 -11.906 1 93.56 308 GLU B CA 1
ATOM 6191 C C . GLU B 1 308 ? 10.289 -65.062 -13.148 1 93.56 308 GLU B C 1
ATOM 6193 O O . GLU B 1 308 ? 10.328 -66.25 -13.453 1 93.56 308 GLU B O 1
ATOM 6198 N N . THR B 1 309 ? 10.844 -64.125 -13.75 1 93.25 309 THR B N 1
ATOM 6199 C CA . THR B 1 309 ? 11.828 -64.438 -14.789 1 93.25 309 THR B CA 1
ATOM 6200 C C . THR B 1 309 ? 13.164 -64.812 -14.164 1 93.25 309 THR B C 1
ATOM 6202 O O . THR B 1 309 ? 13.367 -64.625 -12.961 1 93.25 309 THR B O 1
ATOM 6205 N N . PRO B 1 310 ? 14.047 -65.312 -15 1 91.12 310 PRO B N 1
ATOM 6206 C CA . PRO B 1 310 ? 15.367 -65.688 -14.453 1 91.12 310 PRO B CA 1
ATOM 6207 C C . PRO B 1 310 ? 16.094 -64.438 -13.859 1 91.12 310 PRO B C 1
ATOM 6209 O O . PRO B 1 310 ? 16.891 -64.625 -12.93 1 91.12 310 PRO B O 1
ATOM 6212 N N . SER B 1 311 ? 15.773 -63.344 -14.312 1 92.5 311 SER B N 1
ATOM 6213 C CA . SER B 1 311 ? 16.438 -62.156 -13.836 1 92.5 311 SER B CA 1
ATOM 6214 C C . SER B 1 311 ? 15.75 -61.594 -12.594 1 92.5 311 SER B C 1
ATOM 6216 O O . SER B 1 311 ? 16.203 -60.594 -12.016 1 92.5 311 SER B O 1
ATOM 6218 N N . GLY B 1 312 ? 14.656 -62.219 -12.227 1 93.31 312 GLY B N 1
ATOM 6219 C CA . GLY B 1 312 ? 13.977 -61.812 -11 1 93.31 312 GLY B CA 1
ATOM 6220 C C . GLY B 1 312 ? 12.883 -60.781 -11.234 1 93.31 312 GLY B C 1
ATOM 6221 O O . GLY B 1 312 ? 12.43 -60.125 -10.297 1 93.31 312 GLY B O 1
ATOM 6222 N N . ALA B 1 313 ? 12.445 -60.562 -12.492 1 95.31 313 ALA B N 1
ATOM 6223 C CA . ALA B 1 313 ? 11.344 -59.688 -12.836 1 95.31 313 ALA B CA 1
ATOM 6224 C C . ALA B 1 313 ? 10.023 -60.438 -12.93 1 95.31 313 ALA B C 1
ATOM 6226 O O . ALA B 1 313 ? 10 -61.656 -12.812 1 95.31 313 ALA B O 1
ATOM 6227 N N . ILE B 1 314 ? 8.969 -59.688 -13.07 1 94.81 314 ILE B N 1
ATOM 6228 C CA . ILE B 1 314 ? 7.652 -60.281 -13.219 1 94.81 314 ILE B CA 1
ATOM 6229 C C . ILE B 1 314 ? 7.539 -60.938 -14.594 1 94.81 314 ILE B C 1
ATOM 6231 O O . ILE B 1 314 ? 7.723 -60.281 -15.617 1 94.81 314 ILE B O 1
ATOM 6235 N N . ALA B 1 315 ? 7.203 -62.156 -14.617 1 92 315 ALA B N 1
ATOM 6236 C CA . ALA B 1 315 ? 7.145 -62.906 -15.875 1 92 315 ALA B CA 1
ATOM 6237 C C . ALA B 1 315 ? 5.797 -62.719 -16.562 1 92 315 ALA B C 1
ATOM 6239 O O . ALA B 1 315 ? 5.691 -62.844 -17.781 1 92 315 ALA B O 1
ATOM 6240 N N . GLY B 1 316 ? 4.84 -62.469 -15.805 1 90.69 316 GLY B N 1
ATOM 6241 C CA . GLY B 1 316 ? 3.488 -62.25 -16.312 1 90.69 316 GLY B CA 1
ATOM 6242 C C . GLY B 1 316 ? 2.461 -62.094 -15.203 1 90.69 316 GLY B C 1
ATOM 6243 O O . GLY B 1 316 ? 2.764 -62.344 -14.023 1 90.69 316 GLY B O 1
ATOM 6244 N N . LEU B 1 317 ? 1.216 -61.812 -15.578 1 91.5 317 LEU B N 1
ATOM 6245 C CA . LEU B 1 317 ? 0.169 -61.531 -14.602 1 91.5 317 LEU B CA 1
ATOM 6246 C C . LEU B 1 317 ? -0.528 -62.812 -14.164 1 91.5 317 LEU B C 1
ATOM 6248 O O . LEU B 1 317 ? -1.234 -62.812 -13.156 1 91.5 317 LEU B O 1
ATOM 6252 N N . GLY B 1 318 ? -0.368 -63.781 -14.898 1 84.88 318 GLY B N 1
ATOM 6253 C CA . GLY B 1 318 ? -1.045 -65 -14.594 1 84.88 318 GLY B CA 1
ATOM 6254 C C . GLY B 1 318 ? -2.555 -64.875 -14.539 1 84.88 318 GLY B C 1
ATOM 6255 O O . GLY B 1 318 ? -3.168 -64.375 -15.469 1 84.88 318 GLY B O 1
ATOM 6256 N N . ASN B 1 319 ? -3.197 -65.375 -13.461 1 85 319 ASN B N 1
ATOM 6257 C CA . ASN B 1 319 ? -4.648 -65.375 -13.32 1 85 319 ASN B CA 1
ATOM 6258 C C . ASN B 1 319 ? -5.156 -64.188 -12.555 1 85 319 ASN B C 1
ATOM 6260 O O . ASN B 1 319 ? -6.25 -64.188 -11.984 1 85 319 ASN B O 1
ATOM 6264 N N . LEU B 1 320 ? -4.316 -63.188 -12.531 1 90.19 320 LEU B N 1
ATOM 6265 C CA . LEU B 1 320 ? -4.727 -62 -11.828 1 90.19 320 LEU B CA 1
ATOM 6266 C C . LEU B 1 320 ? -5.898 -61.312 -12.539 1 90.19 320 LEU B C 1
ATOM 6268 O O . LEU B 1 320 ? -5.789 -60.969 -13.711 1 90.19 320 LEU B O 1
ATOM 6272 N N . ASP B 1 321 ? -7.07 -61.125 -11.883 1 92.44 321 ASP B N 1
ATOM 6273 C CA . ASP B 1 321 ? -8.258 -60.469 -12.438 1 92.44 321 ASP B CA 1
ATOM 6274 C C . ASP B 1 321 ? -8.164 -58.938 -12.297 1 92.44 321 ASP B C 1
ATOM 6276 O O . ASP B 1 321 ? -8.461 -58.406 -11.242 1 92.44 321 ASP B O 1
ATOM 6280 N N . LEU B 1 322 ? -7.914 -58.375 -13.367 1 94 322 LEU B N 1
ATOM 6281 C CA . LEU B 1 322 ? -7.664 -56.938 -13.367 1 94 322 LEU B CA 1
ATOM 6282 C C . LEU B 1 322 ? -8.969 -56.156 -13.242 1 94 322 LEU B C 1
ATOM 6284 O O . LEU B 1 322 ? -8.953 -54.938 -12.969 1 94 322 LEU B O 1
ATOM 6288 N N . SER B 1 323 ? -10.156 -56.719 -13.422 1 92.81 323 SER B N 1
ATOM 6289 C CA . SER B 1 323 ? -11.453 -56.031 -13.406 1 92.81 323 SER B CA 1
ATOM 6290 C C . SER B 1 323 ? -11.859 -55.656 -11.992 1 92.81 323 SER B C 1
ATOM 6292 O O . SER B 1 323 ? -12.781 -54.875 -11.797 1 92.81 323 SER B O 1
ATOM 6294 N N . ARG B 1 324 ? -11.125 -56.125 -11.055 1 92.56 324 ARG B N 1
ATOM 6295 C CA . ARG B 1 324 ? -11.492 -55.938 -9.656 1 92.56 324 ARG B CA 1
ATOM 6296 C C . ARG B 1 324 ? -10.938 -54.625 -9.117 1 92.56 324 ARG B C 1
ATOM 6298 O O . ARG B 1 324 ? -11.273 -54.219 -8 1 92.56 324 ARG B O 1
ATOM 6305 N N . TYR B 1 325 ? -10.164 -54.062 -9.875 1 94.94 325 TYR B N 1
ATOM 6306 C CA . TYR B 1 325 ? -9.453 -52.875 -9.352 1 94.94 325 TYR B CA 1
ATOM 6307 C C . TYR B 1 325 ? -10.008 -51.594 -9.938 1 94.94 325 TYR B C 1
ATOM 6309 O O . TYR B 1 325 ? -10.438 -51.562 -11.094 1 94.94 325 TYR B O 1
ATOM 6317 N N . SER B 1 326 ? -9.977 -50.562 -9.07 1 95.06 326 SER B N 1
ATOM 6318 C CA . SER B 1 326 ? -10.5 -49.25 -9.453 1 95.06 326 SER B CA 1
ATOM 6319 C C . SER B 1 326 ? -9.445 -48.438 -10.195 1 95.06 326 SER B C 1
ATOM 6321 O O . SER B 1 326 ? -9.773 -47.469 -10.906 1 95.06 326 SER B O 1
ATOM 6323 N N . ALA B 1 327 ? -8.156 -48.75 -10.031 1 96.69 327 ALA B N 1
ATOM 6324 C CA . ALA B 1 327 ? -7.023 -48.156 -10.727 1 96.69 327 ALA B CA 1
ATOM 6325 C C . ALA B 1 327 ? -5.82 -49.094 -10.727 1 96.69 327 ALA B C 1
ATOM 6327 O O . ALA B 1 327 ? -5.707 -49.969 -9.852 1 96.69 327 ALA B O 1
ATOM 6328 N N . VAL B 1 328 ? -4.953 -48.906 -11.656 1 98.25 328 VAL B N 1
ATOM 6329 C CA . VAL B 1 328 ? -3.734 -49.719 -11.758 1 98.25 328 VAL B CA 1
ATOM 6330 C C . VAL B 1 328 ? -2.533 -48.812 -11.984 1 98.25 328 VAL B C 1
ATOM 6332 O O . VAL B 1 328 ? -2.59 -47.875 -12.797 1 98.25 328 VAL B O 1
ATOM 6335 N N . ALA B 1 329 ? -1.514 -48.938 -11.242 1 98.5 329 ALA B N 1
ATOM 6336 C CA . ALA B 1 329 ? -0.225 -48.281 -11.461 1 98.5 329 ALA B CA 1
ATOM 6337 C C . ALA B 1 329 ? 0.867 -49.312 -11.742 1 98.5 329 ALA B C 1
ATOM 6339 O O . ALA B 1 329 ? 1.006 -50.312 -11.023 1 98.5 329 ALA B O 1
ATOM 6340 N N . LEU B 1 330 ? 1.589 -49.062 -12.75 1 98 330 LEU B N 1
ATOM 6341 C CA . LEU B 1 330 ? 2.58 -50.031 -13.195 1 98 330 LEU B CA 1
ATOM 6342 C C . LEU B 1 330 ? 3.904 -49.375 -13.523 1 98 330 LEU B C 1
ATOM 6344 O O . LEU B 1 330 ? 3.928 -48.312 -14.188 1 98 330 LEU B O 1
ATOM 6348 N N . GLY B 1 331 ? 5.004 -50.031 -13.008 1 97.12 331 GLY B N 1
ATOM 6349 C CA . GLY B 1 331 ? 6.238 -49.594 -13.625 1 97.12 331 GLY B CA 1
ATOM 6350 C C . GLY B 1 331 ? 7.41 -49.531 -12.664 1 97.12 331 GLY B C 1
ATOM 6351 O O . GLY B 1 331 ? 8.5 -50 -12.977 1 97.12 331 GLY B O 1
ATOM 6352 N N . PRO B 1 332 ? 7.254 -48.938 -11.445 1 97.12 332 PRO B N 1
ATOM 6353 C CA . PRO B 1 332 ? 8.383 -48.75 -10.531 1 97.12 332 PRO B CA 1
ATOM 6354 C C . PRO B 1 332 ? 9.148 -50.062 -10.258 1 97.12 332 PRO B C 1
ATOM 6356 O O . PRO B 1 332 ? 8.586 -51 -9.711 1 97.12 332 PRO B O 1
ATOM 6359 N N . GLY B 1 333 ? 10.375 -50.094 -10.766 1 95.25 333 GLY B N 1
ATOM 6360 C CA . GLY B 1 333 ? 11.289 -51.188 -10.414 1 95.25 333 GLY B CA 1
ATOM 6361 C C . GLY B 1 333 ? 10.992 -52.469 -11.148 1 95.25 333 GLY B C 1
ATOM 6362 O O . GLY B 1 333 ? 11.352 -53.562 -10.68 1 95.25 333 GLY B O 1
ATOM 6363 N N . LEU B 1 334 ? 10.359 -52.438 -12.219 1 94.75 334 LEU B N 1
ATOM 6364 C CA . LEU B 1 334 ? 9.992 -53.656 -12.953 1 94.75 334 LEU B CA 1
ATOM 6365 C C . LEU B 1 334 ? 11.227 -54.312 -13.539 1 94.75 334 LEU B C 1
ATOM 6367 O O . LEU B 1 334 ? 11.273 -55.562 -13.664 1 94.75 334 LEU B O 1
ATOM 6371 N N . GLY B 1 335 ? 12.109 -53.469 -13.961 1 90.94 335 GLY B N 1
ATOM 6372 C CA . GLY B 1 335 ? 13.227 -53.969 -14.742 1 90.94 335 GLY B CA 1
ATOM 6373 C C . GLY B 1 335 ? 12.938 -54.062 -16.234 1 90.94 335 GLY B C 1
ATOM 6374 O O . GLY B 1 335 ? 11.922 -53.531 -16.688 1 90.94 335 GLY B O 1
ATOM 6375 N N . SER B 1 336 ? 13.859 -54.75 -17 1 88.25 336 SER B N 1
ATOM 6376 C CA . SER B 1 336 ? 13.75 -54.75 -18.453 1 88.25 336 SER B CA 1
ATOM 6377 C C . SER B 1 336 ? 13.195 -56.062 -18.969 1 88.25 336 SER B C 1
ATOM 6379 O O . SER B 1 336 ? 12.68 -56.156 -20.094 1 88.25 336 SER B O 1
ATOM 6381 N N . ASP B 1 337 ? 13.211 -57.031 -18.156 1 89.19 337 ASP B N 1
ATOM 6382 C CA . ASP B 1 337 ? 12.82 -58.375 -18.562 1 89.19 337 ASP B CA 1
ATOM 6383 C C . ASP B 1 337 ? 11.391 -58.719 -18.141 1 89.19 337 ASP B C 1
ATOM 6385 O O . ASP B 1 337 ? 11.156 -59.625 -17.359 1 89.19 337 ASP B O 1
ATOM 6389 N N . VAL B 1 338 ? 10.367 -58 -18.688 1 87.75 338 VAL B N 1
ATOM 6390 C CA . VAL B 1 338 ? 9.008 -58.188 -18.172 1 87.75 338 VAL B CA 1
ATOM 6391 C C . VAL B 1 338 ? 8.109 -58.688 -19.297 1 87.75 338 VAL B C 1
ATOM 6393 O O . VAL B 1 338 ? 6.891 -58.812 -19.141 1 87.75 338 VAL B O 1
ATOM 6396 N N . GLY B 1 339 ? 8.57 -59.156 -20.406 1 82.5 339 GLY B N 1
ATOM 6397 C CA . GLY B 1 339 ? 7.809 -59.719 -21.516 1 82.5 339 GLY B CA 1
ATOM 6398 C C . GLY B 1 339 ? 6.645 -58.844 -21.938 1 82.5 339 GLY B C 1
ATOM 6399 O O . GLY B 1 339 ? 6.812 -57.656 -22.188 1 82.5 339 GLY B O 1
ATOM 6400 N N . PRO B 1 340 ? 5.43 -59.469 -22.031 1 87.5 340 PRO B N 1
ATOM 6401 C CA . PRO B 1 340 ? 4.27 -58.719 -22.531 1 87.5 340 PRO B CA 1
ATOM 6402 C C . PRO B 1 340 ? 3.463 -58.062 -21.422 1 87.5 340 PRO B C 1
ATOM 6404 O O . PRO B 1 340 ? 2.295 -57.719 -21.625 1 87.5 340 PRO B O 1
ATOM 6407 N N . LEU B 1 341 ? 3.988 -57.906 -20.344 1 91.19 341 LEU B N 1
ATOM 6408 C CA . LEU B 1 341 ? 3.316 -57.438 -19.141 1 91.19 341 LEU B CA 1
ATOM 6409 C C . LEU B 1 341 ? 2.631 -56.094 -19.391 1 91.19 341 LEU B C 1
ATOM 6411 O O . LEU B 1 341 ? 1.455 -55.938 -19.062 1 91.19 341 LEU B O 1
ATOM 6415 N N . VAL B 1 342 ? 3.318 -55.125 -19.938 1 92.31 342 VAL B N 1
ATOM 6416 C CA . VAL B 1 342 ? 2.799 -53.781 -20.156 1 92.31 342 VAL B CA 1
ATOM 6417 C C . VAL B 1 342 ? 1.648 -53.812 -21.156 1 92.31 342 VAL B C 1
ATOM 6419 O O . VAL B 1 342 ? 0.609 -53.188 -20.953 1 92.31 342 VAL B O 1
ATOM 6422 N N . GLU B 1 343 ? 1.808 -54.562 -22.203 1 92.5 343 GLU B N 1
ATOM 6423 C CA . GLU B 1 343 ? 0.757 -54.719 -23.219 1 92.5 343 GLU B CA 1
ATOM 6424 C C . GLU B 1 343 ? -0.506 -55.312 -22.609 1 92.5 343 GLU B C 1
ATOM 6426 O O . GLU B 1 343 ? -1.618 -54.906 -22.922 1 92.5 343 GLU B O 1
ATOM 6431 N N . GLU B 1 344 ? -0.315 -56.25 -21.703 1 90.69 344 GLU B N 1
ATOM 6432 C CA . GLU B 1 344 ? -1.435 -56.906 -21.047 1 90.69 344 GLU B CA 1
ATOM 6433 C C . GLU B 1 344 ? -2.24 -55.938 -20.188 1 90.69 344 GLU B C 1
ATOM 6435 O O . GLU B 1 344 ? -3.469 -56.031 -20.141 1 90.69 344 GLU B O 1
ATOM 6440 N N . VAL B 1 345 ? -1.582 -55.062 -19.625 1 94.88 345 VAL B N 1
ATOM 6441 C CA . VAL B 1 345 ? -2.225 -54.188 -18.672 1 94.88 345 VAL B CA 1
ATOM 6442 C C . VAL B 1 345 ? -2.943 -53.062 -19.422 1 94.88 345 VAL B C 1
ATOM 6444 O O . VAL B 1 345 ? -3.852 -52.438 -18.875 1 94.88 345 VAL B O 1
ATOM 6447 N N . LEU B 1 346 ? -2.605 -52.781 -20.656 1 94.44 346 LEU B N 1
ATOM 6448 C CA . LEU B 1 346 ? -3.191 -51.688 -21.438 1 94.44 346 LEU B CA 1
ATOM 6449 C C . LEU B 1 346 ? -4.676 -51.938 -21.672 1 94.44 346 LEU B C 1
ATOM 6451 O O . LEU B 1 346 ? -5.414 -51 -22.031 1 94.44 346 LEU B O 1
ATOM 6455 N N . SER B 1 347 ? -5.148 -53.125 -21.406 1 90.19 347 SER B N 1
ATOM 6456 C CA . SER B 1 347 ? -6.527 -53.469 -21.703 1 90.19 347 SER B CA 1
ATOM 6457 C C . SER B 1 347 ? -7.445 -53.188 -20.516 1 90.19 347 SER B C 1
ATOM 6459 O O . SER B 1 347 ? -8.664 -53.344 -20.625 1 90.19 347 SER B O 1
ATOM 6461 N N . VAL B 1 348 ? -6.875 -52.719 -19.453 1 94.19 348 VAL B N 1
ATOM 6462 C CA . VAL B 1 348 ? -7.699 -52.531 -18.266 1 94.19 348 VAL B CA 1
ATOM 6463 C C . VAL B 1 348 ? -8.688 -51.375 -18.5 1 94.19 348 VAL B C 1
ATOM 6465 O O . VAL B 1 348 ? -8.391 -50.438 -19.25 1 94.19 348 VAL B O 1
ATOM 6468 N N . ASN B 1 349 ? -9.867 -51.438 -17.828 1 94.19 349 ASN B N 1
ATOM 6469 C CA . ASN B 1 349 ? -10.938 -50.469 -18.047 1 94.19 349 ASN B CA 1
ATOM 6470 C C . ASN B 1 349 ? -10.992 -49.438 -16.922 1 94.19 349 ASN B C 1
ATOM 6472 O O . ASN B 1 349 ? -12.031 -48.812 -16.688 1 94.19 349 ASN B O 1
ATOM 6476 N N . CYS B 1 350 ? -10.008 -49.281 -16.219 1 94.88 350 CYS B N 1
ATOM 6477 C CA . CYS B 1 350 ? -9.875 -48.281 -15.156 1 94.88 350 CYS B CA 1
ATOM 6478 C C . CYS B 1 350 ? -8.656 -47.406 -15.391 1 94.88 350 CYS B C 1
ATOM 6480 O O . CYS B 1 350 ? -7.883 -47.625 -16.312 1 94.88 350 CYS B O 1
ATOM 6482 N N . PRO B 1 351 ? -8.508 -46.375 -14.594 1 96.06 351 PRO B N 1
ATOM 6483 C CA . PRO B 1 351 ? -7.332 -45.5 -14.758 1 96.06 351 PRO B CA 1
ATOM 6484 C C . PRO B 1 351 ? -6.02 -46.281 -14.617 1 96.06 351 PRO B C 1
ATOM 6486 O O . PRO B 1 351 ? -5.875 -47.094 -13.703 1 96.06 351 PRO B O 1
ATOM 6489 N N . LEU B 1 352 ? -5.137 -46 -15.547 1 98 352 LEU B N 1
ATOM 6490 C CA . LEU B 1 352 ? -3.834 -46.656 -15.594 1 98 352 LEU B CA 1
ATOM 6491 C C . LEU B 1 352 ? -2.705 -45.625 -15.508 1 98 352 LEU B C 1
ATOM 6493 O O . LEU B 1 352 ? -2.68 -44.688 -16.266 1 98 352 LEU B O 1
ATOM 6497 N N . ILE B 1 353 ? -1.803 -45.812 -14.547 1 98.56 353 ILE B N 1
ATOM 6498 C CA . ILE B 1 353 ? -0.623 -44.969 -14.406 1 98.56 353 ILE B CA 1
ATOM 6499 C C . ILE B 1 353 ? 0.624 -45.75 -14.82 1 98.56 353 ILE B C 1
ATOM 6501 O O . ILE B 1 353 ? 0.873 -46.844 -14.312 1 98.56 353 ILE B O 1
ATOM 6505 N N . LEU B 1 354 ? 1.34 -45.25 -15.75 1 98.38 354 LEU B N 1
ATOM 6506 C CA . LEU B 1 354 ? 2.615 -45.812 -16.156 1 98.38 354 LEU B CA 1
ATOM 6507 C C . LEU B 1 354 ? 3.777 -44.938 -15.719 1 98.38 354 LEU B C 1
ATOM 6509 O O . LEU B 1 354 ? 3.773 -43.719 -15.969 1 98.38 354 LEU B O 1
ATOM 6513 N N . ASP B 1 355 ? 4.75 -45.5 -15.086 1 97.62 355 ASP B N 1
ATOM 6514 C CA . ASP B 1 355 ? 5.922 -44.781 -14.578 1 97.62 355 ASP B CA 1
ATOM 6515 C C . ASP B 1 355 ? 7.188 -45.625 -14.773 1 97.62 355 ASP B C 1
ATOM 6517 O O . ASP B 1 355 ? 7.117 -46.812 -15.078 1 97.62 355 ASP B O 1
ATOM 6521 N N . ALA B 1 356 ? 8.344 -44.969 -14.781 1 96.25 356 ALA B N 1
ATOM 6522 C CA . ALA B 1 356 ? 9.656 -45.594 -14.734 1 96.25 356 ALA B CA 1
ATOM 6523 C C . ALA B 1 356 ? 9.781 -46.688 -15.789 1 96.25 356 ALA B C 1
ATOM 6525 O O . ALA B 1 356 ? 9.609 -46.438 -16.984 1 96.25 356 ALA B O 1
ATOM 6526 N N . ASP B 1 357 ? 9.945 -47.969 -15.336 1 95.88 357 ASP B N 1
ATOM 6527 C CA . ASP B 1 357 ? 10.18 -49.031 -16.281 1 95.88 357 ASP B CA 1
ATOM 6528 C C . ASP B 1 357 ? 8.938 -49.312 -17.125 1 95.88 357 ASP B C 1
ATOM 6530 O O . ASP B 1 357 ? 9.039 -49.844 -18.234 1 95.88 357 ASP B O 1
ATOM 6534 N N . GLY B 1 358 ? 7.793 -49 -16.547 1 96.75 358 GLY B N 1
ATOM 6535 C CA . GLY B 1 358 ? 6.598 -49.062 -17.375 1 96.75 358 GLY B CA 1
ATOM 6536 C C . GLY B 1 358 ? 6.668 -48.156 -18.594 1 96.75 358 GLY B C 1
ATOM 6537 O O . GLY B 1 358 ? 6.219 -48.562 -19.688 1 96.75 358 GLY B O 1
ATOM 6538 N N . LEU B 1 359 ? 7.227 -47.031 -18.453 1 97.38 359 LEU B N 1
ATOM 6539 C CA . LEU B 1 359 ? 7.406 -46.094 -19.562 1 97.38 359 LEU B CA 1
ATOM 6540 C C . LEU B 1 359 ? 8.492 -46.562 -20.516 1 97.38 359 LEU B C 1
ATOM 6542 O O . LEU B 1 359 ? 8.352 -46.469 -21.734 1 97.38 359 LEU B O 1
ATOM 6546 N N . ASN B 1 360 ? 9.531 -47.094 -19.969 1 95.88 360 ASN B N 1
ATOM 6547 C CA . ASN B 1 360 ? 10.617 -47.594 -20.797 1 95.88 360 ASN B CA 1
ATOM 6548 C C . ASN B 1 360 ? 10.141 -48.719 -21.703 1 95.88 360 ASN B C 1
ATOM 6550 O O . ASN B 1 360 ? 10.492 -48.781 -22.891 1 95.88 360 ASN B O 1
ATOM 6554 N N . GLN B 1 361 ? 9.352 -49.562 -21.125 1 94.81 361 GLN B N 1
ATOM 6555 C CA . GLN B 1 361 ? 8.812 -50.688 -21.906 1 94.81 361 GLN B CA 1
ATOM 6556 C C . GLN B 1 361 ? 7.824 -50.188 -22.953 1 94.81 361 GLN B C 1
ATOM 6558 O O . GLN B 1 361 ? 7.781 -50.719 -24.062 1 94.81 361 GLN B O 1
ATOM 6563 N N . LEU B 1 362 ? 7.051 -49.281 -22.547 1 95.75 362 LEU B N 1
ATOM 6564 C CA . LEU B 1 362 ? 6.117 -48.688 -23.484 1 95.75 362 LEU B CA 1
ATOM 6565 C C . LEU B 1 362 ? 6.852 -48.125 -24.703 1 95.75 362 LEU B C 1
ATOM 6567 O O . LEU B 1 362 ? 6.395 -48.312 -25.844 1 95.75 362 LEU B O 1
ATOM 6571 N N . ALA B 1 363 ? 7.93 -47.438 -24.531 1 95.38 363 ALA B N 1
ATOM 6572 C CA . ALA B 1 363 ? 8.742 -46.844 -25.594 1 95.38 363 ALA B CA 1
ATOM 6573 C C . ALA B 1 363 ? 9.438 -47.938 -26.406 1 95.38 363 ALA B C 1
ATOM 6575 O O . ALA B 1 363 ? 9.391 -47.938 -27.625 1 95.38 363 ALA B O 1
ATOM 6576 N N . GLN B 1 364 ? 10.055 -48.875 -25.734 1 93.81 364 GLN B N 1
ATOM 6577 C CA . GLN B 1 364 ? 10.852 -49.938 -26.359 1 93.81 364 GLN B CA 1
ATOM 6578 C C . GLN B 1 364 ? 9.977 -50.844 -27.234 1 93.81 364 GLN B C 1
ATOM 6580 O O . GLN B 1 364 ? 10.398 -51.25 -28.328 1 93.81 364 GLN B O 1
ATOM 6585 N N . GLN B 1 365 ? 8.797 -51.125 -26.75 1 93.56 365 GLN B N 1
ATOM 6586 C CA . GLN B 1 365 ? 7.906 -52.031 -27.469 1 93.56 365 GLN B CA 1
ATOM 6587 C C . GLN B 1 365 ? 6.992 -51.25 -28.422 1 93.56 365 GLN B C 1
ATOM 6589 O O . GLN B 1 365 ? 6.102 -51.844 -29.047 1 93.56 365 GLN B O 1
ATOM 6594 N N . GLN B 1 366 ? 7.141 -50 -28.516 1 93.88 366 GLN B N 1
ATOM 6595 C CA . GLN B 1 366 ? 6.418 -49.125 -29.438 1 93.88 366 GLN B CA 1
ATOM 6596 C C . GLN B 1 366 ? 4.91 -49.281 -29.266 1 93.88 366 GLN B C 1
ATOM 6598 O O . GLN B 1 366 ? 4.191 -49.5 -30.25 1 93.88 366 GLN B O 1
ATOM 6603 N N . LEU B 1 367 ? 4.441 -49.156 -28.016 1 94.62 367 LEU B N 1
ATOM 6604 C CA . LEU B 1 367 ? 3.055 -49.438 -27.688 1 94.62 367 LEU B CA 1
ATOM 6605 C C . LEU B 1 367 ? 2.227 -48.188 -27.609 1 94.62 367 LEU B C 1
ATOM 6607 O O . LEU B 1 367 ? 1.058 -48.219 -27.203 1 94.62 367 LEU B O 1
ATOM 6611 N N . LEU B 1 368 ? 2.781 -47.062 -27.984 1 93.81 368 LEU B N 1
ATOM 6612 C CA . LEU B 1 368 ? 2.078 -45.781 -27.891 1 93.81 368 LEU B CA 1
ATOM 6613 C C . LEU B 1 368 ? 0.793 -45.812 -28.719 1 93.81 368 LEU B C 1
ATOM 6615 O O . LEU B 1 368 ? -0.243 -45.312 -28.266 1 93.81 368 LEU B O 1
ATOM 6619 N N . PRO B 1 369 ? 0.767 -46.375 -29.922 1 93.56 369 PRO B N 1
ATOM 6620 C CA . PRO B 1 369 ? -0.481 -46.438 -30.688 1 93.56 369 PRO B CA 1
ATOM 6621 C C . PRO B 1 369 ? -1.571 -47.219 -29.969 1 93.56 369 PRO B C 1
ATOM 6623 O O . PRO B 1 369 ? -2.75 -46.875 -30.047 1 93.56 369 PRO B O 1
ATOM 6626 N N . LEU B 1 370 ? -1.158 -48.281 -29.312 1 93.62 370 LEU B N 1
ATOM 6627 C CA . LEU B 1 370 ? -2.117 -49.062 -28.547 1 93.62 370 LEU B CA 1
ATOM 6628 C C . LEU B 1 370 ? -2.654 -48.281 -27.359 1 93.62 370 LEU B C 1
ATOM 6630 O O . LEU B 1 370 ? -3.83 -48.406 -27 1 93.62 370 LEU B O 1
ATOM 6634 N N . LEU B 1 371 ? -1.797 -47.562 -26.75 1 95 371 LEU B N 1
ATOM 6635 C CA . LEU B 1 371 ? -2.176 -46.719 -25.641 1 95 371 LEU B CA 1
ATOM 6636 C C . LEU B 1 371 ? -3.209 -45.688 -26.078 1 95 371 LEU B C 1
ATOM 6638 O O . LEU B 1 371 ? -4.156 -45.406 -25.344 1 95 371 LEU B O 1
ATOM 6642 N N . ALA B 1 372 ? -3.084 -45.125 -27.25 1 93.25 372 ALA B N 1
ATOM 6643 C CA . ALA B 1 372 ? -3.891 -44 -27.75 1 93.25 372 ALA B CA 1
ATOM 6644 C C . ALA B 1 372 ? -5.328 -44.469 -28 1 93.25 372 ALA B C 1
ATOM 6646 O O . ALA B 1 372 ? -6.242 -43.625 -28.062 1 93.25 372 ALA B O 1
ATOM 6647 N N . VAL B 1 373 ? -5.574 -45.719 -28.125 1 93 373 VAL B N 1
ATOM 6648 C CA . VAL B 1 373 ? -6.914 -46.188 -28.469 1 93 373 VAL B CA 1
ATOM 6649 C C . VAL B 1 373 ? -7.641 -46.625 -27.203 1 93 373 VAL B C 1
ATOM 6651 O O . VAL B 1 373 ? -8.812 -47.031 -27.25 1 93 373 VAL B O 1
ATOM 6654 N N . ARG B 1 374 ? -6.91 -46.562 -26.031 1 94.19 374 ARG B N 1
ATOM 6655 C CA . ARG B 1 374 ? -7.578 -46.875 -24.766 1 94.19 374 ARG B CA 1
ATOM 6656 C C . ARG B 1 374 ? -8.773 -45.969 -24.531 1 94.19 374 ARG B C 1
ATOM 6658 O O . ARG B 1 374 ? -8.711 -44.75 -24.844 1 94.19 374 ARG B O 1
ATOM 6665 N N . THR B 1 375 ? -9.844 -46.562 -23.953 1 92.38 375 THR B N 1
ATOM 6666 C CA . THR B 1 375 ? -11.031 -45.75 -23.641 1 92.38 375 THR B CA 1
ATOM 6667 C C . THR B 1 375 ? -10.984 -45.281 -22.203 1 92.38 375 THR B C 1
ATOM 6669 O O . THR B 1 375 ? -11.547 -44.219 -21.875 1 92.38 375 THR B O 1
ATOM 6672 N N . ALA B 1 376 ? -10.32 -46.062 -21.328 1 94.25 376 ALA B N 1
ATOM 6673 C CA . ALA B 1 376 ? -10.133 -45.625 -19.938 1 94.25 376 ALA B CA 1
ATOM 6674 C C . ALA B 1 376 ? -8.961 -44.656 -19.812 1 94.25 376 ALA B C 1
ATOM 6676 O O . ALA B 1 376 ? -8.055 -44.656 -20.641 1 94.25 376 ALA B O 1
ATOM 6677 N N . PRO B 1 377 ? -8.938 -43.906 -18.797 1 94.38 377 PRO B N 1
ATOM 6678 C CA . PRO B 1 377 ? -7.895 -42.875 -18.656 1 94.38 377 PRO B CA 1
ATOM 6679 C C . PRO B 1 377 ? -6.508 -43.469 -18.438 1 94.38 377 PRO B C 1
ATOM 6681 O O . PRO B 1 377 ? -6.375 -44.5 -17.75 1 94.38 377 PRO B O 1
ATOM 6684 N N . THR B 1 378 ? -5.504 -42.844 -19 1 97.25 378 THR B N 1
ATOM 6685 C CA . THR B 1 378 ? -4.105 -43.188 -18.812 1 97.25 378 THR B CA 1
ATOM 6686 C C . THR B 1 378 ? -3.293 -42 -18.359 1 97.25 378 THR B C 1
ATOM 6688 O O . THR B 1 378 ? -3.508 -40.875 -18.844 1 97.25 378 THR B O 1
ATOM 6691 N N . VAL B 1 379 ? -2.4 -42.188 -17.422 1 98.31 379 VAL B N 1
ATOM 6692 C CA . VAL B 1 379 ? -1.466 -41.156 -16.969 1 98.31 379 VAL B CA 1
ATOM 6693 C C . VAL B 1 379 ? -0.031 -41.625 -17.172 1 98.31 379 VAL B C 1
ATOM 6695 O O . VAL B 1 379 ? 0.332 -42.75 -16.75 1 98.31 379 VAL B O 1
ATOM 6698 N N . LEU B 1 380 ? 0.741 -40.875 -17.875 1 98.5 380 LEU B N 1
ATOM 6699 C CA . LEU B 1 380 ? 2.176 -41.094 -18 1 98.5 380 LEU B CA 1
ATOM 6700 C C . LEU B 1 380 ? 2.961 -40.125 -17.141 1 98.5 380 LEU B C 1
ATOM 6702 O O . LEU B 1 380 ? 2.646 -38.906 -17.094 1 98.5 380 LEU B O 1
ATOM 6706 N N . THR B 1 381 ? 3.996 -40.594 -16.406 1 98.31 381 THR B N 1
ATOM 6707 C CA . T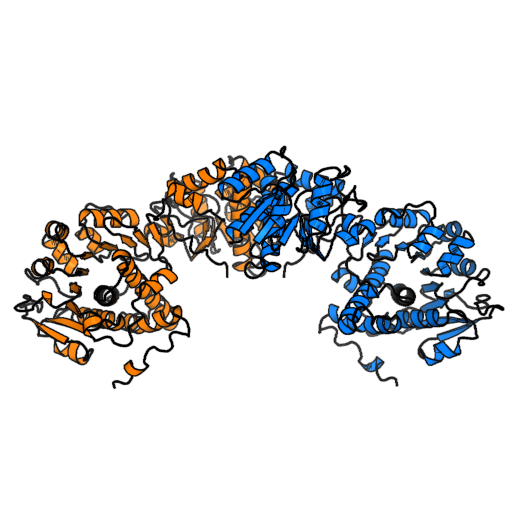HR B 1 381 ? 4.695 -39.719 -15.484 1 98.31 381 THR B CA 1
ATOM 6708 C C . THR B 1 381 ? 6.191 -39.688 -15.781 1 98.31 381 THR B C 1
ATOM 6710 O O . THR B 1 381 ? 7.012 -39.906 -14.883 1 98.31 381 THR B O 1
ATOM 6713 N N . PRO B 1 382 ? 6.594 -39.344 -16.938 1 97.88 382 PRO B N 1
ATOM 6714 C CA . PRO B 1 382 ? 8.008 -39.375 -17.312 1 97.88 382 PRO B CA 1
ATOM 6715 C C . PRO B 1 382 ? 8.82 -38.25 -16.672 1 97.88 382 PRO B C 1
ATOM 6717 O O . PRO B 1 382 ? 8.289 -37.188 -16.438 1 97.88 382 PRO B O 1
ATOM 6720 N N . HIS B 1 383 ? 10.078 -38.562 -16.328 1 95.19 383 HIS B N 1
ATOM 6721 C CA . HIS B 1 383 ? 11.078 -37.531 -16.188 1 95.19 383 HIS B CA 1
ATOM 6722 C C . HIS B 1 383 ? 11.695 -37.188 -17.547 1 95.19 383 HIS B C 1
ATOM 6724 O O . HIS B 1 383 ? 11.281 -37.719 -18.578 1 95.19 383 HIS B O 1
ATOM 6730 N N . GLY B 1 384 ? 12.625 -36.281 -17.625 1 93.44 384 GLY B N 1
ATOM 6731 C CA . GLY B 1 384 ? 13.156 -35.781 -18.875 1 93.44 384 GLY B CA 1
ATOM 6732 C C . GLY B 1 384 ? 13.672 -36.875 -19.797 1 93.44 384 GLY B C 1
ATOM 6733 O O . GLY B 1 384 ? 13.352 -36.906 -20.984 1 93.44 384 GLY B O 1
ATOM 6734 N N . GLY B 1 385 ? 14.469 -37.75 -19.25 1 94 385 GLY B N 1
ATOM 6735 C CA . GLY B 1 385 ? 15.016 -38.844 -20.016 1 94 385 GLY B CA 1
ATOM 6736 C C . GLY B 1 385 ? 13.945 -39.781 -20.562 1 94 385 GLY B C 1
ATOM 6737 O O . GLY B 1 385 ? 13.992 -40.156 -21.734 1 94 385 GLY B O 1
ATOM 6738 N N . GLU B 1 386 ? 13.031 -40.219 -19.766 1 96.12 386 GLU B N 1
ATOM 6739 C CA . GLU B 1 386 ? 11.93 -41.062 -20.172 1 96.12 386 GLU B CA 1
ATOM 6740 C C . GLU B 1 386 ? 11.062 -40.406 -21.234 1 96.12 386 GLU B C 1
ATOM 6742 O O . GLU B 1 386 ? 10.633 -41.062 -22.188 1 96.12 386 GLU B O 1
ATOM 6747 N N . PHE B 1 387 ? 10.867 -39.125 -21.062 1 96.44 387 PHE B N 1
ATOM 6748 C CA . PHE B 1 387 ? 10.094 -38.344 -22.031 1 96.44 387 PHE B CA 1
ATOM 6749 C C . PHE B 1 387 ? 10.742 -38.406 -23.406 1 96.44 387 PHE B C 1
ATOM 6751 O O . PHE B 1 387 ? 10.055 -38.625 -24.406 1 96.44 387 PHE B O 1
ATOM 6758 N N . LYS B 1 388 ? 12.016 -38.219 -23.391 1 95.69 388 LYS B N 1
ATOM 6759 C CA . LYS B 1 388 ? 12.75 -38.219 -24.656 1 95.69 388 LYS B CA 1
ATOM 6760 C C . LYS B 1 388 ? 12.656 -39.594 -25.328 1 95.69 388 LYS B C 1
ATOM 6762 O O . LYS B 1 388 ? 12.594 -39.688 -26.547 1 95.69 388 LYS B O 1
ATOM 6767 N N . ARG B 1 389 ? 12.617 -40.625 -24.578 1 95.81 389 ARG B N 1
ATOM 6768 C CA . ARG B 1 389 ? 12.492 -41.969 -25.125 1 95.81 389 ARG B CA 1
ATOM 6769 C C . ARG B 1 389 ? 11.094 -42.219 -25.688 1 95.81 389 ARG B C 1
ATOM 6771 O O . ARG B 1 389 ? 10.945 -42.844 -26.75 1 95.81 389 ARG B O 1
ATOM 6778 N N . LEU B 1 390 ? 10.156 -41.75 -24.984 1 96.44 390 LEU B N 1
ATOM 6779 C CA . LEU B 1 390 ? 8.766 -41.938 -25.375 1 96.44 390 LEU B CA 1
ATOM 6780 C C . LEU B 1 390 ? 8.422 -41.094 -26.594 1 96.44 390 LEU B C 1
ATOM 6782 O O . LEU B 1 390 ? 7.684 -41.531 -27.484 1 96.44 390 LEU B O 1
ATOM 6786 N N . PHE B 1 391 ? 8.969 -39.875 -26.547 1 96.5 391 PHE B N 1
ATOM 6787 C CA . PHE B 1 391 ? 8.633 -38.875 -27.578 1 96.5 391 PHE B CA 1
ATOM 6788 C C . PHE B 1 391 ? 9.898 -38.25 -28.156 1 96.5 391 PHE B C 1
ATOM 6790 O O . PHE B 1 391 ? 10.125 -37.062 -28.031 1 96.5 391 PHE B O 1
ATOM 6797 N N . PRO B 1 392 ? 10.602 -38.938 -28.891 1 94.81 392 PRO B N 1
ATOM 6798 C CA . PRO B 1 392 ? 11.906 -38.5 -29.375 1 94.81 392 PRO B CA 1
ATOM 6799 C C . PRO B 1 392 ? 11.805 -37.281 -30.312 1 94.81 392 PRO B C 1
ATOM 6801 O O . PRO B 1 392 ? 12.758 -36.5 -30.438 1 94.81 392 PRO B O 1
ATOM 6804 N N . ASP B 1 393 ? 10.68 -37.062 -30.906 1 94.75 393 ASP B N 1
ATOM 6805 C CA . ASP B 1 393 ? 10.539 -36 -31.906 1 94.75 393 ASP B CA 1
ATOM 6806 C C . ASP B 1 393 ? 10.023 -34.688 -31.281 1 94.75 393 ASP B C 1
ATOM 6808 O O . ASP B 1 393 ? 9.906 -33.688 -31.969 1 94.75 393 ASP B O 1
ATOM 6812 N N . ILE B 1 394 ? 9.688 -34.75 -30.016 1 95 394 ILE B N 1
ATOM 6813 C CA . ILE B 1 394 ? 9.164 -33.531 -29.359 1 95 394 ILE B CA 1
ATOM 6814 C C . ILE B 1 394 ? 10.312 -32.781 -28.688 1 95 394 ILE B C 1
ATOM 6816 O O . ILE B 1 394 ? 11.078 -33.375 -27.906 1 95 394 ILE B O 1
ATOM 6820 N N . ASP B 1 395 ? 10.414 -31.5 -28.984 1 89 395 ASP B N 1
ATOM 6821 C CA . ASP B 1 395 ? 11.422 -30.641 -28.375 1 89 395 ASP B CA 1
ATOM 6822 C C . ASP B 1 395 ? 11.062 -30.328 -26.922 1 89 395 ASP B C 1
ATOM 6824 O O . ASP B 1 395 ? 10.008 -29.75 -26.641 1 89 395 ASP B O 1
ATOM 6828 N N . GLN B 1 396 ? 11.969 -30.562 -25.984 1 86 396 GLN B N 1
ATOM 6829 C CA . GLN B 1 396 ? 11.703 -30.375 -24.562 1 86 396 GLN B CA 1
ATOM 6830 C C . GLN B 1 396 ? 12.156 -28.984 -24.094 1 86 396 GLN B C 1
ATOM 6832 O O . GLN B 1 396 ? 12.078 -28.672 -22.906 1 86 396 GLN B O 1
ATOM 6837 N N . GLY B 1 397 ? 12.625 -28.234 -25.109 1 84.69 397 GLY B N 1
ATOM 6838 C CA . GLY B 1 397 ? 13.047 -26.891 -24.75 1 84.69 397 GLY B CA 1
ATOM 6839 C C . GLY B 1 397 ? 11.938 -26.062 -24.141 1 84.69 397 GLY B C 1
ATOM 6840 O O . GLY B 1 397 ? 12.148 -25.359 -23.141 1 84.69 397 GLY B O 1
ATOM 6841 N N . ASP B 1 398 ? 10.805 -26.125 -24.75 1 91.44 398 ASP B N 1
ATOM 6842 C CA . ASP B 1 398 ? 9.578 -25.562 -24.188 1 91.44 398 ASP B CA 1
ATOM 6843 C C . ASP B 1 398 ? 8.742 -26.641 -23.5 1 91.44 398 ASP B C 1
ATOM 6845 O O . ASP B 1 398 ? 7.875 -27.266 -24.125 1 91.44 398 ASP B O 1
ATOM 6849 N N . ARG B 1 399 ? 8.984 -26.766 -22.266 1 93.12 399 ARG B N 1
ATOM 6850 C CA . ARG B 1 399 ? 8.414 -27.875 -21.5 1 93.12 399 ARG B CA 1
ATOM 6851 C C . ARG B 1 399 ? 6.895 -27.844 -21.531 1 93.12 399 ARG B C 1
ATOM 6853 O O . ARG B 1 399 ? 6.25 -28.891 -21.609 1 93.12 399 ARG B O 1
ATOM 6860 N N . LEU B 1 400 ? 6.316 -26.672 -21.453 1 94.88 400 LEU B N 1
ATOM 6861 C CA . LEU B 1 400 ? 4.867 -26.531 -21.438 1 94.88 400 LEU B CA 1
ATOM 6862 C C . LEU B 1 400 ? 4.262 -27.016 -22.75 1 94.88 400 LEU B C 1
ATOM 6864 O O . LEU B 1 400 ? 3.348 -27.844 -22.75 1 94.88 400 LEU B O 1
ATOM 6868 N N . THR B 1 401 ? 4.793 -26.578 -23.844 1 94.44 401 THR B N 1
ATOM 6869 C CA . THR B 1 401 ? 4.312 -27 -25.156 1 94.44 401 THR B CA 1
ATOM 6870 C C . THR B 1 401 ? 4.598 -28.484 -25.375 1 94.44 401 THR B C 1
ATOM 6872 O O . THR B 1 401 ? 3.789 -29.203 -25.984 1 94.44 401 THR B O 1
ATOM 6875 N N . ALA B 1 402 ? 5.727 -28.938 -24.922 1 95.69 402 ALA B N 1
ATOM 6876 C CA . ALA B 1 402 ? 6.121 -30.328 -25.094 1 95.69 402 ALA B CA 1
ATOM 6877 C C . ALA B 1 402 ? 5.109 -31.266 -24.438 1 95.69 402 ALA B C 1
ATOM 6879 O O . ALA B 1 402 ? 4.664 -32.25 -25.062 1 95.69 402 ALA B O 1
ATOM 6880 N N . VAL B 1 403 ? 4.785 -31.016 -23.234 1 97.06 403 VAL B N 1
ATOM 6881 C CA . VAL B 1 403 ? 3.883 -31.891 -22.5 1 97.06 403 VAL B CA 1
ATOM 6882 C C . VAL B 1 403 ? 2.492 -31.844 -23.141 1 97.06 403 VAL B C 1
ATOM 6884 O O . VAL B 1 403 ? 1.8 -32.875 -23.203 1 97.06 403 VAL B O 1
ATOM 6887 N N . GLN B 1 404 ? 2.066 -30.672 -23.562 1 96.44 404 GLN B N 1
ATOM 6888 C CA . GLN B 1 404 ? 0.786 -30.547 -24.25 1 96.44 404 GLN B CA 1
ATOM 6889 C C . GLN B 1 404 ? 0.758 -31.375 -25.516 1 96.44 404 GLN B C 1
ATOM 6891 O O . GLN B 1 404 ? -0.211 -32.094 -25.781 1 96.44 404 GLN B O 1
ATOM 6896 N N . THR B 1 405 ? 1.812 -31.281 -26.281 1 96.5 405 THR B N 1
ATOM 6897 C CA . THR B 1 405 ? 1.926 -32.031 -27.547 1 96.5 405 THR B CA 1
ATOM 6898 C C . THR B 1 405 ? 1.922 -33.531 -27.297 1 96.5 405 THR B C 1
ATOM 6900 O O . THR B 1 405 ? 1.229 -34.281 -27.984 1 96.5 405 THR B O 1
ATOM 6903 N N . ALA B 1 406 ? 2.664 -33.906 -26.297 1 97.31 406 ALA B N 1
ATOM 6904 C CA . ALA B 1 406 ? 2.744 -35.344 -25.969 1 97.31 406 ALA B CA 1
ATOM 6905 C C . ALA B 1 406 ? 1.379 -35.875 -25.547 1 97.31 406 ALA B C 1
ATOM 6907 O O . ALA B 1 406 ? 0.971 -36.969 -25.984 1 97.31 406 ALA B O 1
ATOM 6908 N N . ALA B 1 407 ? 0.698 -35.156 -24.688 1 97.5 407 ALA B N 1
ATOM 6909 C CA . ALA B 1 407 ? -0.616 -35.562 -24.203 1 97.5 407 ALA B CA 1
ATOM 6910 C C . ALA B 1 407 ? -1.595 -35.75 -25.359 1 97.5 407 ALA B C 1
ATOM 6912 O O . ALA B 1 407 ? -2.334 -36.75 -25.406 1 97.5 407 ALA B O 1
ATOM 6913 N N . ALA B 1 408 ? -1.566 -34.812 -26.266 1 95.12 408 ALA B N 1
ATOM 6914 C CA . ALA B 1 408 ? -2.449 -34.875 -27.422 1 95.12 408 ALA B CA 1
ATOM 6915 C C . ALA B 1 408 ? -2.098 -36.062 -28.312 1 95.12 408 ALA B C 1
ATOM 6917 O O . ALA B 1 408 ? -2.988 -36.75 -28.828 1 95.12 408 ALA B O 1
ATOM 6918 N N . MET B 1 409 ? -0.851 -36.25 -28.5 1 94.38 409 MET B N 1
ATOM 6919 C CA . MET B 1 409 ? -0.354 -37.312 -29.406 1 94.38 409 MET B CA 1
ATOM 6920 C C . MET B 1 409 ? -0.737 -38.688 -28.891 1 94.38 409 MET B C 1
ATOM 6922 O O . MET B 1 409 ? -1.146 -39.562 -29.672 1 94.38 409 MET B O 1
ATOM 6926 N N . CYS B 1 410 ? -0.583 -38.938 -27.594 1 95.88 410 CYS B N 1
ATOM 6927 C CA . CYS B 1 410 ? -0.792 -40.281 -27.062 1 95.88 410 CYS B CA 1
ATOM 6928 C C . CYS B 1 410 ? -2.178 -40.406 -26.438 1 95.88 410 CYS B C 1
ATOM 6930 O O . CYS B 1 410 ? -2.545 -41.469 -25.953 1 95.88 410 CYS B O 1
ATOM 6932 N N . GLN B 1 411 ? -2.943 -39.344 -26.453 1 95.94 411 GLN B N 1
ATOM 6933 C CA . GLN B 1 411 ? -4.301 -39.312 -25.906 1 95.94 411 GLN B CA 1
ATOM 6934 C C . GLN B 1 411 ? -4.324 -39.781 -24.453 1 95.94 411 GLN B C 1
ATOM 6936 O O . GLN B 1 411 ? -5.156 -40.594 -24.062 1 95.94 411 GLN B O 1
ATOM 6941 N N . ALA B 1 412 ? -3.385 -39.281 -23.672 1 97.06 412 ALA B N 1
ATOM 6942 C CA . ALA B 1 412 ? -3.254 -39.594 -22.25 1 97.06 412 ALA B CA 1
ATOM 6943 C C . ALA B 1 412 ? -2.834 -38.344 -21.469 1 97.06 412 ALA B C 1
ATOM 6945 O O . ALA B 1 412 ? -2.334 -37.375 -22.047 1 97.06 412 ALA B O 1
ATOM 6946 N N . THR B 1 413 ? -3.16 -38.312 -20.203 1 97.56 413 THR B N 1
ATOM 6947 C CA . THR B 1 413 ? -2.596 -37.281 -19.344 1 97.56 413 THR B CA 1
ATOM 6948 C C . THR B 1 413 ? -1.104 -37.531 -19.125 1 97.56 413 THR B C 1
ATOM 6950 O O . THR B 1 413 ? -0.685 -38.625 -18.828 1 97.56 413 THR B O 1
ATOM 6953 N N . VAL B 1 414 ? -0.31 -36.469 -19.359 1 98.31 414 VAL B N 1
ATOM 6954 C CA . VAL B 1 414 ? 1.136 -36.594 -19.203 1 98.31 414 VAL B CA 1
ATOM 6955 C C . VAL B 1 414 ? 1.609 -35.656 -18.094 1 98.31 414 VAL B C 1
ATOM 6957 O O . VAL B 1 414 ? 1.331 -34.469 -18.125 1 98.31 414 VAL B O 1
ATOM 6960 N N . LEU B 1 415 ? 2.184 -36.219 -17.078 1 98.31 415 LEU B N 1
ATOM 6961 C CA . LEU B 1 415 ? 2.889 -35.469 -16.047 1 98.31 415 LEU B CA 1
ATOM 6962 C C . LEU B 1 415 ? 4.395 -35.5 -16.281 1 98.31 415 LEU B C 1
ATOM 6964 O O . LEU B 1 415 ? 5.027 -36.562 -16.172 1 98.31 415 LEU B O 1
ATOM 6968 N N . LEU B 1 416 ? 4.926 -34.406 -16.641 1 97.19 416 LEU B N 1
ATOM 6969 C CA . LEU B 1 416 ? 6.367 -34.281 -16.844 1 97.19 416 LEU B CA 1
ATOM 6970 C C . LEU B 1 416 ? 7.062 -33.812 -15.578 1 97.19 416 LEU B C 1
ATOM 6972 O O . LEU B 1 416 ? 6.91 -32.656 -15.18 1 97.19 416 LEU B O 1
ATOM 6976 N N . LYS B 1 417 ? 7.812 -34.719 -15.008 1 94.94 417 LYS B N 1
ATOM 6977 C CA . LYS B 1 417 ? 8.516 -34.406 -13.766 1 94.94 417 LYS B CA 1
ATOM 6978 C C . LYS B 1 417 ? 9.695 -33.469 -14.023 1 94.94 417 LYS B C 1
ATOM 6980 O O . LYS B 1 417 ? 10.375 -33.594 -15.047 1 94.94 417 LYS B O 1
ATOM 6985 N N . GLY B 1 418 ? 9.922 -32.625 -13.039 1 90.06 418 GLY B N 1
ATOM 6986 C CA . GLY B 1 418 ? 11.023 -31.672 -13.055 1 90.06 418 GLY B CA 1
ATOM 6987 C C . GLY B 1 418 ? 10.992 -30.688 -11.891 1 90.06 418 GLY B C 1
ATOM 6988 O O . GLY B 1 418 ? 10.227 -30.875 -10.945 1 90.06 418 GLY B O 1
ATOM 6989 N N . ALA B 1 419 ? 11.906 -29.734 -11.984 1 88 419 ALA B N 1
ATOM 6990 C CA . ALA B 1 419 ? 11.898 -28.719 -10.945 1 88 419 ALA B CA 1
ATOM 6991 C C . ALA B 1 419 ? 10.539 -28.016 -10.867 1 88 419 ALA B C 1
ATOM 6993 O O . ALA B 1 419 ? 10.078 -27.656 -9.781 1 88 419 ALA B O 1
ATOM 6994 N N . LYS B 1 420 ? 10 -27.875 -12.078 1 92.31 420 LYS B N 1
ATOM 6995 C CA . LYS B 1 420 ? 8.602 -27.469 -12.203 1 92.31 420 LYS B CA 1
ATOM 6996 C C . LYS B 1 420 ? 7.789 -28.547 -12.93 1 92.31 420 LYS B C 1
ATOM 6998 O O . LYS B 1 420 ? 7.871 -28.672 -14.156 1 92.31 420 LYS B O 1
ATOM 7003 N N . THR B 1 421 ? 7.004 -29.219 -12.156 1 95.5 421 THR B N 1
ATOM 7004 C CA . THR B 1 421 ? 6.191 -30.281 -12.742 1 95.5 421 THR B CA 1
ATOM 7005 C C . THR B 1 421 ? 5 -29.688 -13.492 1 95.5 421 THR B C 1
ATOM 7007 O O . THR B 1 421 ? 4.355 -28.766 -13.016 1 95.5 421 THR B O 1
ATOM 7010 N N . VAL B 1 422 ? 4.828 -30.203 -14.68 1 96.75 422 VAL B N 1
ATOM 7011 C CA . VAL B 1 422 ? 3.717 -29.75 -15.508 1 96.75 422 VAL B CA 1
ATOM 7012 C C . VAL B 1 422 ? 2.857 -30.938 -15.922 1 96.75 422 VAL B C 1
ATOM 7014 O O . VAL B 1 422 ? 3.377 -32.031 -16.172 1 96.75 422 VAL B O 1
ATOM 7017 N N . ILE B 1 423 ? 1.534 -30.766 -15.945 1 97.81 423 ILE B N 1
ATOM 7018 C CA . ILE B 1 423 ? 0.572 -31.812 -16.266 1 97.81 423 ILE B CA 1
ATOM 7019 C C . ILE B 1 423 ? -0.349 -31.328 -17.391 1 97.81 423 ILE B C 1
ATOM 7021 O O . ILE B 1 423 ? -0.951 -30.266 -17.297 1 97.81 423 ILE B O 1
ATOM 7025 N N . ALA B 1 424 ? -0.402 -32.094 -18.391 1 97.38 424 ALA B N 1
ATOM 7026 C CA . ALA B 1 424 ? -1.301 -31.766 -19.5 1 97.38 424 ALA B CA 1
ATOM 7027 C C . ALA B 1 424 ? -2.203 -32.938 -19.844 1 97.38 424 ALA B C 1
ATOM 7029 O O . ALA B 1 424 ? -1.792 -34.094 -19.734 1 97.38 424 ALA B O 1
ATOM 7030 N N . SER B 1 425 ? -3.414 -32.688 -20.188 1 95.81 425 SER B N 1
ATOM 7031 C CA . SER B 1 425 ? -4.344 -33.688 -20.75 1 95.81 425 SER B CA 1
ATOM 7032 C C . SER B 1 425 ? -4.586 -33.406 -22.234 1 95.81 425 SER B C 1
ATOM 7034 O O . SER B 1 425 ? -4.191 -32.375 -22.75 1 95.81 425 SER B O 1
ATOM 7036 N N . PRO B 1 426 ? -5.18 -34.344 -22.922 1 93.19 426 PRO B N 1
ATOM 7037 C CA . PRO B 1 426 ? -5.418 -34.156 -24.344 1 93.19 426 PRO B CA 1
ATOM 7038 C C . PRO B 1 426 ? -6.332 -32.969 -24.641 1 93.19 426 PRO B C 1
ATOM 7040 O O . PRO B 1 426 ? -6.172 -32.312 -25.656 1 93.19 426 PRO B O 1
ATOM 7043 N N . THR B 1 427 ? -7.359 -32.625 -23.875 1 87.25 427 THR B N 1
ATOM 7044 C CA . THR B 1 427 ? -8.336 -31.578 -24.203 1 87.25 427 THR B CA 1
ATOM 7045 C C . THR B 1 427 ? -8.484 -30.594 -23.047 1 87.25 427 THR B C 1
ATOM 7047 O O . THR B 1 427 ? -9.18 -29.594 -23.172 1 87.25 427 THR B O 1
ATOM 7050 N N . GLY B 1 428 ? -7.805 -30.625 -22.016 1 85.62 428 GLY B N 1
ATOM 7051 C CA . GLY B 1 428 ? -7.996 -29.75 -20.859 1 85.62 428 GLY B CA 1
ATOM 7052 C C . GLY B 1 428 ? -6.816 -28.828 -20.609 1 85.62 428 GLY B C 1
ATOM 7053 O O . GLY B 1 428 ? -5.91 -28.734 -21.438 1 85.62 428 GLY B O 1
ATOM 7054 N N . PRO B 1 429 ? -7.008 -28.047 -19.609 1 91.31 429 PRO B N 1
ATOM 7055 C CA . PRO B 1 429 ? -5.934 -27.109 -19.281 1 91.31 429 PRO B CA 1
ATOM 7056 C C . PRO B 1 429 ? -4.652 -27.812 -18.828 1 91.31 429 PRO B C 1
ATOM 7058 O O . PRO B 1 429 ? -4.684 -29 -18.469 1 91.31 429 PRO B O 1
ATOM 7061 N N . THR B 1 430 ? -3.58 -27.125 -18.984 1 95.88 430 THR B N 1
ATOM 7062 C CA . THR B 1 430 ? -2.289 -27.547 -18.453 1 95.88 430 THR B CA 1
ATOM 7063 C C . THR B 1 430 ? -2.072 -26.984 -17.047 1 95.88 430 THR B C 1
ATOM 7065 O O . THR B 1 430 ? -2.311 -25.812 -16.797 1 95.88 430 THR B O 1
ATOM 7068 N N . TRP B 1 431 ? -1.631 -27.844 -16.156 1 95.88 431 TRP B N 1
ATOM 7069 C CA . TRP B 1 431 ? -1.376 -27.438 -14.781 1 95.88 431 TRP B CA 1
ATOM 7070 C C . TRP B 1 431 ? 0.122 -27.344 -14.508 1 95.88 431 TRP B C 1
ATOM 7072 O O . TRP B 1 431 ? 0.896 -28.188 -14.969 1 95.88 431 TRP B O 1
ATOM 7082 N N . ALA B 1 432 ? 0.505 -26.344 -13.812 1 95.94 432 ALA B N 1
ATOM 7083 C CA . ALA B 1 432 ? 1.888 -26.188 -13.359 1 95.94 432 ALA B CA 1
ATOM 7084 C C . ALA B 1 432 ? 1.97 -26.188 -11.836 1 95.94 432 ALA B C 1
ATOM 7086 O O . ALA B 1 432 ? 1.14 -25.562 -11.172 1 95.94 432 ALA B O 1
ATOM 7087 N N . ILE B 1 433 ? 2.91 -26.891 -11.328 1 95.06 433 ILE B N 1
ATOM 7088 C CA . ILE B 1 433 ? 3.201 -26.859 -9.898 1 95.06 433 ILE B CA 1
ATOM 7089 C C . ILE B 1 433 ? 4.336 -25.875 -9.617 1 95.06 433 ILE B C 1
ATOM 7091 O O . ILE B 1 433 ? 5.488 -26.141 -9.977 1 95.06 433 ILE B O 1
ATOM 7095 N N . LYS B 1 434 ? 4.059 -24.844 -8.969 1 91.12 434 LYS B N 1
ATOM 7096 C CA . LYS B 1 434 ? 4.965 -23.703 -8.844 1 91.12 434 LYS B CA 1
ATOM 7097 C C . LYS B 1 434 ? 6.094 -24.016 -7.863 1 91.12 434 LYS B C 1
ATOM 7099 O O . LYS B 1 434 ? 7.262 -23.75 -8.148 1 91.12 434 LYS B O 1
ATOM 7104 N N . ASP B 1 435 ? 5.727 -24.562 -6.719 1 87.56 435 ASP B N 1
ATOM 7105 C CA . ASP B 1 435 ? 6.711 -24.719 -5.652 1 87.56 435 ASP B CA 1
ATOM 7106 C C . ASP B 1 435 ? 7.176 -26.172 -5.543 1 87.56 435 ASP B C 1
ATOM 7108 O O . ASP B 1 435 ? 6.367 -27.109 -5.656 1 87.56 435 ASP B O 1
ATOM 7112 N N . SER B 1 436 ? 8.438 -26.281 -5.43 1 87.5 436 SER B N 1
ATOM 7113 C CA . SER B 1 436 ? 9.078 -27.578 -5.211 1 87.5 436 SER B CA 1
ATOM 7114 C C . SER B 1 436 ? 10.422 -27.422 -4.508 1 87.5 436 SER B C 1
ATOM 7116 O O . SER B 1 436 ? 10.711 -26.359 -3.955 1 87.5 436 SER B O 1
ATOM 7118 N N . THR B 1 437 ? 11.125 -28.547 -4.32 1 86.38 437 THR B N 1
ATOM 7119 C CA . THR B 1 437 ? 12.438 -28.516 -3.686 1 86.38 437 THR B CA 1
ATOM 7120 C C . THR B 1 437 ? 13.398 -29.469 -4.398 1 86.38 437 THR B C 1
ATOM 7122 O O . THR B 1 437 ? 13 -30.531 -4.875 1 86.38 437 THR B O 1
ATOM 7125 N N . PRO B 1 438 ? 14.609 -28.984 -4.441 1 81.69 438 PRO B N 1
ATOM 7126 C CA . PRO B 1 438 ? 15.617 -29.875 -5.031 1 81.69 438 PRO B CA 1
ATOM 7127 C C . PRO B 1 438 ? 15.789 -31.172 -4.246 1 81.69 438 PRO B C 1
ATOM 7129 O O . PRO B 1 438 ? 16.359 -32.125 -4.762 1 81.69 438 PRO B O 1
ATOM 7132 N N . ALA B 1 439 ? 15.273 -31.188 -3.133 1 79.69 439 ALA B N 1
ATOM 7133 C CA . ALA B 1 439 ? 15.359 -32.375 -2.289 1 79.69 439 ALA B CA 1
ATOM 7134 C C . ALA B 1 439 ? 14.617 -33.562 -2.924 1 79.69 439 ALA B C 1
ATOM 7136 O O . ALA B 1 439 ? 14.875 -34.719 -2.59 1 79.69 439 ALA B O 1
ATOM 7137 N N . LEU B 1 440 ? 13.812 -33.281 -3.846 1 84.56 440 LEU B N 1
ATOM 7138 C CA . LEU B 1 440 ? 13.016 -34.312 -4.48 1 84.56 440 LEU B CA 1
ATOM 7139 C C . LEU B 1 440 ? 13.789 -35 -5.605 1 84.56 440 LEU B C 1
ATOM 7141 O O . LEU B 1 440 ? 13.344 -36 -6.152 1 84.56 440 LEU B O 1
ATOM 7145 N N . ALA B 1 441 ? 14.898 -34.344 -5.934 1 78.25 441 ALA B N 1
ATOM 7146 C CA . ALA B 1 441 ? 15.734 -34.938 -6.98 1 78.25 441 ALA B CA 1
ATOM 7147 C C . ALA B 1 441 ? 16.547 -36.125 -6.441 1 78.25 441 ALA B C 1
ATOM 7149 O O . ALA B 1 441 ? 17.781 -36.094 -6.504 1 78.25 441 ALA B O 1
ATOM 7150 N N . ARG B 1 442 ? 15.961 -37 -5.848 1 81 442 ARG B N 1
ATOM 7151 C CA . ARG B 1 442 ? 16.562 -38.219 -5.27 1 81 442 ARG B CA 1
ATOM 7152 C C . ARG B 1 442 ? 15.828 -39.469 -5.738 1 81 442 ARG B C 1
ATOM 7154 O O . ARG B 1 442 ? 14.641 -39.406 -6.062 1 81 442 ARG B O 1
ATOM 7161 N N . GLY B 1 443 ? 16.594 -40.5 -5.715 1 83.31 443 GLY B N 1
ATOM 7162 C CA . GLY B 1 443 ? 16.016 -41.781 -6.109 1 83.31 443 GLY B CA 1
ATOM 7163 C C . GLY B 1 443 ? 14.852 -42.188 -5.23 1 83.31 443 GLY B C 1
ATOM 7164 O O . GLY B 1 443 ? 14.906 -42.031 -4.012 1 83.31 443 GLY B O 1
ATOM 7165 N N . GLY B 1 444 ? 13.758 -42.594 -5.992 1 89.88 444 GLY B N 1
ATOM 7166 C CA . GLY B 1 444 ? 12.617 -43.125 -5.273 1 89.88 444 GLY B CA 1
ATOM 7167 C C . GLY B 1 444 ? 11.492 -42.125 -5.086 1 89.88 444 GLY B C 1
ATOM 7168 O O . GLY B 1 444 ? 10.352 -42.531 -4.801 1 89.88 444 GLY B O 1
ATOM 7169 N N . SER B 1 445 ? 11.836 -40.906 -5.188 1 92.31 445 SER B N 1
ATOM 7170 C CA . SER B 1 445 ? 10.805 -39.875 -5.023 1 92.31 445 SER B CA 1
ATOM 7171 C C . SER B 1 445 ? 9.664 -40.062 -6.02 1 92.31 445 SER B C 1
ATOM 7173 O O . SER B 1 445 ? 8.5 -39.875 -5.68 1 92.31 445 SER B O 1
ATOM 7175 N N . GLY B 1 446 ? 10.07 -40.469 -7.16 1 94.88 446 GLY B N 1
ATOM 7176 C CA . GLY B 1 446 ? 9.07 -40.719 -8.188 1 94.88 446 GLY B CA 1
ATOM 7177 C C . GLY B 1 446 ? 8.172 -41.906 -7.867 1 94.88 446 GLY B C 1
ATOM 7178 O O . GLY B 1 446 ? 6.98 -41.875 -8.188 1 94.88 446 GLY B O 1
ATOM 7179 N N . ASP B 1 447 ? 8.711 -42.938 -7.227 1 95.94 447 ASP B N 1
ATOM 7180 C CA . ASP B 1 447 ? 7.926 -44.094 -6.812 1 95.94 447 ASP B CA 1
ATOM 7181 C C . ASP B 1 447 ? 6.844 -43.719 -5.812 1 95.94 447 ASP B C 1
ATOM 7183 O O . ASP B 1 447 ? 5.691 -44.125 -5.938 1 95.94 447 ASP B O 1
ATOM 7187 N N . VAL B 1 448 ? 7.266 -42.906 -4.887 1 95.12 448 VAL B N 1
ATOM 7188 C CA . VAL B 1 448 ? 6.324 -42.406 -3.885 1 95.12 448 VAL B CA 1
ATOM 7189 C C . VAL B 1 448 ? 5.191 -41.656 -4.57 1 95.12 448 VAL B C 1
ATOM 7191 O O . VAL B 1 448 ? 4.016 -41.844 -4.242 1 95.12 448 VAL B O 1
ATOM 7194 N N . LEU B 1 449 ? 5.562 -40.781 -5.566 1 96.94 449 LEU B N 1
ATOM 7195 C CA . LEU B 1 449 ? 4.566 -40 -6.305 1 96.94 449 LEU B CA 1
ATOM 7196 C C . LEU B 1 449 ? 3.604 -40.938 -7.043 1 96.94 449 LEU B C 1
ATOM 7198 O O . LEU B 1 449 ? 2.393 -40.719 -7.043 1 96.94 449 LEU B O 1
ATOM 7202 N N . THR B 1 450 ? 4.113 -41.938 -7.652 1 97.81 450 THR B N 1
ATOM 7203 C CA . THR B 1 450 ? 3.297 -42.875 -8.406 1 97.81 450 THR B CA 1
ATOM 7204 C C . THR B 1 450 ? 2.287 -43.562 -7.5 1 97.81 450 THR B C 1
ATOM 7206 O O . THR B 1 450 ? 1.11 -43.688 -7.848 1 97.81 450 THR B O 1
ATOM 7209 N N . GLY B 1 451 ? 2.746 -44.031 -6.355 1 97.25 451 GLY B N 1
ATOM 7210 C CA . GLY B 1 451 ? 1.848 -44.656 -5.387 1 97.25 451 GLY B CA 1
ATOM 7211 C C . GLY B 1 451 ? 0.757 -43.688 -4.91 1 97.25 451 GLY B C 1
ATOM 7212 O O . GLY B 1 451 ? -0.42 -44.062 -4.891 1 97.25 451 GLY B O 1
ATOM 7213 N N . LEU B 1 452 ? 1.188 -42.562 -4.52 1 95.19 452 LEU B N 1
ATOM 7214 C CA . LEU B 1 452 ? 0.262 -41.531 -4.043 1 95.19 452 LEU B CA 1
ATOM 7215 C C . LEU B 1 452 ? -0.802 -41.25 -5.094 1 95.19 452 LEU B C 1
ATOM 7217 O O . LEU B 1 452 ? -1.995 -41.219 -4.785 1 95.19 452 LEU B O 1
ATOM 7221 N N . MET B 1 453 ? -0.399 -41.062 -6.324 1 96.81 453 MET B N 1
ATOM 7222 C CA . MET B 1 453 ? -1.277 -40.75 -7.453 1 96.81 453 MET B CA 1
ATOM 7223 C C . MET B 1 453 ? -2.246 -41.906 -7.707 1 96.81 453 MET B C 1
ATOM 7225 O O . MET B 1 453 ? -3.441 -41.688 -7.906 1 96.81 453 MET B O 1
ATOM 7229 N N . GLY B 1 454 ? -1.729 -43.094 -7.68 1 96.94 454 GLY B N 1
ATOM 7230 C CA . GLY B 1 454 ? -2.59 -44.25 -7.84 1 96.94 454 GLY B CA 1
ATOM 7231 C C . GLY B 1 454 ? -3.691 -44.312 -6.801 1 96.94 454 GLY B C 1
ATOM 7232 O O . GLY B 1 454 ? -4.848 -44.594 -7.133 1 96.94 454 GLY B O 1
ATOM 7233 N N . GLY B 1 455 ? -3.279 -44.125 -5.594 1 94.25 455 GLY B N 1
ATOM 7234 C CA . GLY B 1 455 ? -4.262 -44.125 -4.52 1 94.25 455 GLY B CA 1
ATOM 7235 C C . GLY B 1 455 ? -5.344 -43.062 -4.695 1 94.25 455 GLY B C 1
ATOM 7236 O O . GLY B 1 455 ? -6.52 -43.344 -4.438 1 94.25 455 GLY B O 1
ATOM 7237 N N . ILE B 1 456 ? -4.969 -41.938 -5.066 1 92.81 456 ILE B N 1
ATOM 7238 C CA . ILE B 1 456 ? -5.902 -40.844 -5.277 1 92.81 456 ILE B CA 1
ATOM 7239 C C . ILE B 1 456 ? -6.848 -41.156 -6.426 1 92.81 456 ILE B C 1
ATOM 7241 O O . ILE B 1 456 ? -8.062 -41 -6.309 1 92.81 456 ILE B O 1
ATOM 7245 N N . LEU B 1 457 ? -6.355 -41.719 -7.523 1 94.5 457 LEU B N 1
ATOM 7246 C CA . LEU B 1 457 ? -7.141 -41.969 -8.727 1 94.5 457 LEU B CA 1
ATOM 7247 C C . LEU B 1 457 ? -8.062 -43.156 -8.539 1 94.5 457 LEU B C 1
ATOM 7249 O O . LEU B 1 457 ? -9.055 -43.312 -9.258 1 94.5 457 LEU B O 1
ATOM 7253 N N . ALA B 1 458 ? -7.738 -44 -7.574 1 93.5 458 ALA B N 1
ATOM 7254 C CA . ALA B 1 458 ? -8.562 -45.188 -7.301 1 93.5 458 ALA B CA 1
ATOM 7255 C C . ALA B 1 458 ? -9.852 -44.781 -6.574 1 93.5 458 ALA B C 1
ATOM 7257 O O . ALA B 1 458 ? -10.82 -45.562 -6.566 1 93.5 458 ALA B O 1
ATOM 7258 N N . GLN B 1 459 ? -9.766 -43.719 -6.004 1 89.12 459 GLN B N 1
ATOM 7259 C CA . GLN B 1 459 ? -10.914 -43.281 -5.211 1 89.12 459 GLN B CA 1
ATOM 7260 C C . GLN B 1 459 ? -11.938 -42.562 -6.074 1 89.12 459 GLN B C 1
ATOM 7262 O O . GLN B 1 459 ? -11.578 -41.938 -7.074 1 89.12 459 GLN B O 1
ATOM 7267 N N . PRO B 1 460 ? -13.195 -42.688 -5.695 1 78.88 460 PRO B N 1
ATOM 7268 C CA . PRO B 1 460 ? -14.219 -42 -6.48 1 78.88 460 PRO B CA 1
ATOM 7269 C C . PRO B 1 460 ? -14.164 -40.469 -6.309 1 78.88 460 PRO B C 1
ATOM 7271 O O . PRO B 1 460 ? -13.93 -39.969 -5.199 1 78.88 460 PRO B O 1
ATOM 7274 N N . GLU B 1 461 ? -14.195 -39.844 -7.469 1 71.12 461 GLU B N 1
ATOM 7275 C CA . GLU B 1 461 ? -14.188 -38.406 -7.363 1 71.12 461 GLU B CA 1
ATOM 7276 C C . GLU B 1 461 ? -14.82 -37.75 -8.586 1 71.12 461 GLU B C 1
ATOM 7278 O O . GLU B 1 461 ? -14.914 -38.375 -9.648 1 71.12 461 GLU B O 1
ATOM 7283 N N . LYS B 1 462 ? -15.266 -36.469 -8.305 1 73.81 462 LYS B N 1
ATOM 7284 C CA . LYS B 1 462 ? -16.016 -35.719 -9.289 1 73.81 462 LYS B CA 1
ATOM 7285 C C . LYS B 1 462 ? -15.094 -34.812 -10.109 1 73.81 462 LYS B C 1
ATOM 7287 O O . LYS B 1 462 ? -15.492 -34.281 -11.156 1 73.81 462 LYS B O 1
ATOM 7292 N N . PHE B 1 463 ? -13.891 -34.781 -9.75 1 78.69 463 PHE B N 1
ATOM 7293 C CA . PHE B 1 463 ? -13.016 -33.844 -10.43 1 78.69 463 PHE B CA 1
ATOM 7294 C C . PHE B 1 463 ? -12.359 -34.5 -11.648 1 78.69 463 PHE B C 1
ATOM 7296 O O . PHE B 1 463 ? -12.281 -35.719 -11.742 1 78.69 463 PHE B O 1
ATOM 7303 N N . ASP B 1 464 ? -11.875 -33.594 -12.484 1 86.44 464 ASP B N 1
ATOM 7304 C CA . ASP B 1 464 ? -11.203 -34.031 -13.703 1 86.44 464 ASP B CA 1
ATOM 7305 C C . ASP B 1 464 ? -9.883 -34.719 -13.391 1 86.44 464 ASP B C 1
ATOM 7307 O O . ASP B 1 464 ? -9.227 -34.406 -12.391 1 86.44 464 ASP B O 1
ATOM 7311 N N . LEU B 1 465 ? -9.508 -35.719 -14.242 1 91.81 465 LEU B N 1
ATOM 7312 C CA . LEU B 1 465 ? -8.336 -36.562 -14.031 1 91.81 465 LEU B CA 1
ATOM 7313 C C . LEU B 1 465 ? -7.074 -35.719 -13.93 1 91.81 465 LEU B C 1
ATOM 7315 O O . LEU B 1 465 ? -6.246 -35.938 -13.039 1 91.81 465 LEU B O 1
ATOM 7319 N N . ALA B 1 466 ? -6.953 -34.75 -14.805 1 93.38 466 ALA B N 1
ATOM 7320 C CA . ALA B 1 466 ? -5.73 -33.969 -14.844 1 93.38 466 ALA B CA 1
ATOM 7321 C C . ALA B 1 466 ? -5.555 -33.188 -13.547 1 93.38 466 ALA B C 1
ATOM 7323 O O . ALA B 1 466 ? -4.438 -33.031 -13.039 1 93.38 466 ALA B O 1
ATOM 7324 N N . GLN B 1 467 ? -6.602 -32.656 -13.078 1 92.31 467 GLN B N 1
ATOM 7325 C CA . GLN B 1 467 ? -6.535 -31.922 -11.82 1 92.31 467 GLN B CA 1
ATOM 7326 C C . GLN B 1 467 ? -6.164 -32.844 -10.656 1 92.31 467 GLN B C 1
ATOM 7328 O O . GLN B 1 467 ? -5.441 -32.438 -9.742 1 92.31 467 GLN B O 1
ATOM 7333 N N . ARG B 1 468 ? -6.699 -34.031 -10.672 1 93.5 468 ARG B N 1
ATOM 7334 C CA . ARG B 1 468 ? -6.367 -35 -9.641 1 93.5 468 ARG B CA 1
ATOM 7335 C C . ARG B 1 468 ? -4.891 -35.375 -9.703 1 93.5 468 ARG B C 1
ATOM 7337 O O . ARG B 1 468 ? -4.238 -35.531 -8.672 1 93.5 468 ARG B O 1
ATOM 7344 N N . VAL B 1 469 ? -4.395 -35.562 -10.906 1 96.31 469 VAL B N 1
ATOM 7345 C CA . VAL B 1 469 ? -2.979 -35.844 -11.125 1 96.31 469 VAL B CA 1
ATOM 7346 C C . VAL B 1 469 ? -2.137 -34.688 -10.617 1 96.31 469 VAL B C 1
ATOM 7348 O O . VAL B 1 469 ? -1.149 -34.875 -9.906 1 96.31 469 VAL B O 1
ATOM 7351 N N . ALA B 1 470 ? -2.598 -33.469 -10.938 1 95.69 470 ALA B N 1
ATOM 7352 C CA . ALA B 1 470 ? -1.903 -32.281 -10.484 1 95.69 470 ALA B CA 1
ATOM 7353 C C . ALA B 1 470 ? -1.908 -32.188 -8.961 1 95.69 470 ALA B C 1
ATOM 7355 O O . ALA B 1 470 ? -0.918 -31.766 -8.352 1 95.69 470 ALA B O 1
ATOM 7356 N N . THR B 1 471 ? -2.963 -32.531 -8.391 1 93.94 471 THR B N 1
ATOM 7357 C CA . THR B 1 471 ? -3.088 -32.5 -6.938 1 93.94 471 THR B CA 1
ATOM 7358 C C . THR B 1 471 ? -2.094 -33.469 -6.289 1 93.94 471 THR B C 1
ATOM 7360 O O . THR B 1 471 ? -1.464 -33.125 -5.285 1 93.94 471 THR B O 1
ATOM 7363 N N . ALA B 1 472 ? -1.942 -34.594 -6.855 1 95.12 472 ALA B N 1
ATOM 7364 C CA . ALA B 1 472 ? -0.965 -35.562 -6.344 1 95.12 472 ALA B CA 1
ATOM 7365 C C . ALA B 1 472 ? 0.448 -34.969 -6.406 1 95.12 472 ALA B C 1
ATOM 7367 O O . ALA B 1 472 ? 1.218 -35.094 -5.449 1 95.12 472 ALA B O 1
ATOM 7368 N N . ALA B 1 473 ? 0.738 -34.438 -7.551 1 95.94 473 ALA B N 1
ATOM 7369 C CA . ALA B 1 473 ? 2.055 -33.812 -7.734 1 95.94 473 ALA B CA 1
ATOM 7370 C C . ALA B 1 473 ? 2.277 -32.688 -6.746 1 95.94 473 ALA B C 1
ATOM 7372 O O . ALA B 1 473 ? 3.367 -32.531 -6.188 1 95.94 473 ALA B O 1
ATOM 7373 N N . TRP B 1 474 ? 1.282 -31.859 -6.566 1 94.5 474 TRP B N 1
ATOM 7374 C CA . TRP B 1 474 ? 1.346 -30.75 -5.633 1 94.5 474 TRP B CA 1
ATOM 7375 C C . TRP B 1 474 ? 1.564 -31.234 -4.207 1 94.5 474 TRP B C 1
ATOM 7377 O O . TRP B 1 474 ? 2.416 -30.703 -3.484 1 94.5 474 TRP B O 1
ATOM 7387 N N . TRP B 1 475 ? 0.798 -32.219 -3.764 1 92.69 475 TRP B N 1
ATOM 7388 C CA . TRP B 1 475 ? 0.921 -32.812 -2.438 1 92.69 475 TRP B CA 1
ATOM 7389 C C . TRP B 1 475 ? 2.318 -33.375 -2.225 1 92.69 475 TRP B C 1
ATOM 7391 O O . TRP B 1 475 ? 2.936 -33.156 -1.182 1 92.69 475 TRP B O 1
ATOM 7401 N N . HIS B 1 476 ? 2.752 -34.062 -3.201 1 94.31 476 HIS B N 1
ATOM 7402 C CA . HIS B 1 476 ? 4.094 -34.625 -3.201 1 94.31 476 HIS B CA 1
ATOM 7403 C C . HIS B 1 476 ? 5.152 -33.562 -3.012 1 94.31 476 HIS B C 1
ATOM 7405 O O . HIS B 1 476 ? 6.062 -33.688 -2.193 1 94.31 476 HIS B O 1
ATOM 7411 N N . ALA B 1 477 ? 5.016 -32.469 -3.736 1 93.19 477 ALA B N 1
ATOM 7412 C CA . ALA B 1 477 ? 5.938 -31.344 -3.648 1 93.19 477 ALA B CA 1
ATOM 7413 C C . ALA B 1 477 ? 5.895 -30.703 -2.262 1 93.19 477 ALA B C 1
ATOM 7415 O O . ALA B 1 477 ? 6.938 -30.391 -1.684 1 93.19 477 ALA B O 1
ATOM 7416 N N . GLN B 1 478 ? 4.719 -30.531 -1.745 1 92.31 478 GLN B N 1
ATOM 7417 C CA . GLN B 1 478 ? 4.562 -29.938 -0.421 1 92.31 478 GLN B CA 1
ATOM 7418 C C . GLN B 1 478 ? 5.219 -30.797 0.65 1 92.31 478 GLN B C 1
ATOM 7420 O O . GLN B 1 478 ? 5.832 -30.281 1.585 1 92.31 478 GLN B O 1
ATOM 7425 N N . ALA B 1 479 ? 5.086 -32.062 0.525 1 91.5 479 ALA B N 1
ATOM 7426 C CA . ALA B 1 479 ? 5.73 -33 1.453 1 91.5 479 ALA B CA 1
ATOM 7427 C C . ALA B 1 479 ? 7.25 -32.875 1.383 1 91.5 479 ALA B C 1
ATOM 7429 O O . ALA B 1 479 ? 7.93 -32.875 2.412 1 91.5 479 ALA B O 1
ATOM 7430 N N . GLY B 1 480 ? 7.73 -32.812 0.182 1 91.75 480 GLY B N 1
ATOM 7431 C CA . GLY B 1 480 ? 9.164 -32.625 0.008 1 91.75 480 GLY B CA 1
ATOM 7432 C C . GLY B 1 480 ? 9.672 -31.328 0.638 1 91.75 480 GLY B C 1
ATOM 7433 O O . GLY B 1 480 ? 10.727 -31.328 1.284 1 91.75 480 GLY B O 1
ATOM 7434 N N . ILE B 1 481 ? 8.938 -30.266 0.45 1 91.38 481 ILE B N 1
ATOM 7435 C CA . ILE B 1 481 ? 9.305 -28.969 1.01 1 91.38 481 ILE B CA 1
ATOM 7436 C C . ILE B 1 481 ? 9.328 -29.047 2.533 1 91.38 481 ILE B C 1
ATOM 7438 O O . ILE B 1 481 ? 10.289 -28.625 3.174 1 91.38 481 ILE B O 1
ATOM 7442 N N . LEU B 1 482 ? 8.312 -29.625 3.09 1 89.56 482 LEU B N 1
ATOM 7443 C CA . LEU B 1 482 ? 8.219 -29.75 4.539 1 89.56 482 LEU B CA 1
ATOM 7444 C C . LEU B 1 482 ? 9.359 -30.609 5.078 1 89.56 482 LEU B C 1
ATOM 7446 O O . LEU B 1 482 ? 9.984 -30.266 6.086 1 89.56 482 LEU B O 1
ATOM 7450 N N . ALA B 1 483 ? 9.586 -31.641 4.43 1 89.12 483 ALA B N 1
ATOM 7451 C CA . ALA B 1 483 ? 10.672 -32.531 4.844 1 89.12 483 ALA B CA 1
ATOM 7452 C C . ALA B 1 483 ? 12.016 -31.812 4.801 1 89.12 483 ALA B C 1
ATOM 7454 O O . ALA B 1 483 ? 12.836 -31.953 5.711 1 89.12 483 ALA B O 1
ATOM 7455 N N . SER B 1 484 ? 12.195 -31.094 3.762 1 88.38 484 SER B N 1
ATOM 7456 C CA . SER B 1 484 ? 13.453 -30.359 3.605 1 88.38 484 SER B CA 1
ATOM 7457 C C . SER B 1 484 ? 13.625 -29.328 4.707 1 88.38 484 SER B C 1
ATOM 7459 O O . SER B 1 484 ? 14.742 -29.078 5.16 1 88.38 484 SER B O 1
ATOM 7461 N N . GLN B 1 485 ? 12.586 -28.703 5.07 1 85.69 485 GLN B N 1
ATOM 7462 C CA . GLN B 1 485 ? 12.609 -27.688 6.121 1 85.69 485 GLN B CA 1
ATOM 7463 C C . GLN B 1 485 ? 12.977 -28.297 7.469 1 85.69 485 GLN B C 1
ATOM 7465 O O . GLN B 1 485 ? 13.703 -27.703 8.258 1 85.69 485 GLN B O 1
ATOM 7470 N N . GLN B 1 486 ? 12.508 -29.469 7.668 1 82.75 486 GLN B N 1
ATOM 7471 C CA . GLN B 1 486 ? 12.664 -30.094 8.984 1 82.75 486 GLN B CA 1
ATOM 7472 C C . GLN B 1 486 ? 13.914 -30.969 9.039 1 82.75 486 GLN B C 1
ATOM 7474 O O . GLN B 1 486 ? 14.508 -31.141 10.102 1 82.75 486 GLN B O 1
ATOM 7479 N N . ARG B 1 487 ? 14.359 -31.484 7.871 1 81 487 ARG B N 1
ATOM 7480 C CA . ARG B 1 487 ? 15.484 -32.406 7.855 1 81 487 ARG B CA 1
ATOM 7481 C C . ARG B 1 487 ? 16.625 -31.906 6.984 1 81 487 ARG B C 1
ATOM 7483 O O . ARG B 1 487 ? 17.609 -32.594 6.754 1 81 487 ARG B O 1
ATOM 7490 N N . THR B 1 488 ? 16.484 -30.797 6.473 1 77 488 THR B N 1
ATOM 7491 C CA . THR B 1 488 ? 17.391 -30.188 5.516 1 77 488 THR B CA 1
ATOM 7492 C C . THR B 1 488 ? 17.234 -30.812 4.137 1 77 488 THR B C 1
ATOM 7494 O O . THR B 1 488 ? 16.547 -31.828 3.986 1 77 488 THR B O 1
ATOM 7497 N N . ILE B 1 489 ? 17.812 -30.297 3.158 1 76.44 489 ILE B N 1
ATOM 7498 C CA . ILE B 1 489 ? 17.703 -30.734 1.771 1 76.44 489 ILE B CA 1
ATOM 7499 C C . ILE B 1 489 ? 18.344 -32.094 1.607 1 76.44 489 ILE B C 1
ATOM 7501 O O . ILE B 1 489 ? 17.875 -32.906 0.811 1 76.44 489 ILE B O 1
ATOM 7505 N N . LEU B 1 490 ? 19.234 -32.438 2.393 1 68.5 490 LEU B N 1
ATOM 7506 C CA . LEU B 1 490 ? 19.984 -33.688 2.301 1 68.5 490 LEU B CA 1
ATOM 7507 C C . LEU B 1 490 ? 19.219 -34.812 2.979 1 68.5 490 LEU B C 1
ATOM 7509 O O . LEU B 1 490 ? 19.469 -36 2.711 1 68.5 490 LEU B O 1
ATOM 7513 N N . GLY B 1 491 ? 18.312 -34.375 3.707 1 65.75 491 GLY B N 1
ATOM 7514 C CA . GLY B 1 491 ? 17.672 -35.375 4.562 1 65.75 491 GLY B CA 1
ATOM 7515 C C . GLY B 1 491 ? 16.344 -35.844 4.02 1 65.75 491 GLY B C 1
ATOM 7516 O O . GLY B 1 491 ? 15.602 -36.531 4.719 1 65.75 491 GLY B O 1
ATOM 7517 N N . VAL B 1 492 ? 16.062 -35.562 2.779 1 79.5 492 VAL B N 1
ATOM 7518 C CA . VAL B 1 492 ? 14.758 -35.938 2.234 1 79.5 492 VAL B CA 1
ATOM 7519 C C . VAL B 1 492 ? 14.922 -37.188 1.333 1 79.5 492 VAL B C 1
ATOM 7521 O O . VAL B 1 492 ? 14.914 -37.062 0.106 1 79.5 492 VAL B O 1
ATOM 7524 N N . ASP B 1 493 ? 15.086 -38.312 1.993 1 80.38 493 ASP B N 1
ATOM 7525 C CA . ASP B 1 493 ? 15.047 -39.5 1.182 1 80.38 493 ASP B CA 1
ATOM 7526 C C . ASP B 1 493 ? 13.609 -39.969 0.948 1 80.38 493 ASP B C 1
ATOM 7528 O O . ASP B 1 493 ? 12.672 -39.406 1.519 1 80.38 493 ASP B O 1
ATOM 7532 N N . ALA B 1 494 ? 13.469 -40.938 0.127 1 82.88 494 ALA B N 1
ATOM 7533 C CA . ALA B 1 494 ? 12.141 -41.312 -0.364 1 82.88 494 ALA B CA 1
ATOM 7534 C C . ALA B 1 494 ? 11.266 -41.844 0.767 1 82.88 494 ALA B C 1
ATOM 7536 O O . ALA B 1 494 ? 10.055 -41.625 0.784 1 82.88 494 ALA B O 1
ATOM 7537 N N . GLN B 1 495 ? 11.852 -42.562 1.616 1 82.62 495 GLN B N 1
ATOM 7538 C CA . GLN B 1 495 ? 11.078 -43.094 2.744 1 82.62 495 GLN B CA 1
ATOM 7539 C C . GLN B 1 495 ? 10.531 -41.938 3.602 1 82.62 495 GLN B C 1
ATOM 7541 O O . GLN B 1 495 ? 9.359 -41.938 3.982 1 82.62 495 GLN B O 1
ATOM 7546 N N . HIS B 1 496 ? 11.391 -41.062 3.885 1 82.62 496 HIS B N 1
ATOM 7547 C CA . HIS B 1 496 ? 10.961 -39.906 4.668 1 82.62 496 HIS B CA 1
ATOM 7548 C C . HIS B 1 496 ? 9.953 -39.062 3.9 1 82.62 496 HIS B C 1
ATOM 7550 O O . HIS B 1 496 ? 9.031 -38.5 4.492 1 82.62 496 HIS B O 1
ATOM 7556 N N . LEU B 1 497 ? 10.188 -38.906 2.639 1 86.69 497 LEU B N 1
ATOM 7557 C CA . LEU B 1 497 ? 9.203 -38.219 1.815 1 86.69 497 LEU B CA 1
ATOM 7558 C C . LEU B 1 497 ? 7.809 -38.812 2.016 1 86.69 497 LEU B C 1
ATOM 7560 O O . LEU B 1 497 ? 6.844 -38.062 2.209 1 86.69 497 LEU B O 1
ATOM 7564 N N . ALA B 1 498 ? 7.715 -40.094 2.023 1 88.5 498 ALA B N 1
ATOM 7565 C CA . ALA B 1 498 ? 6.438 -40.781 2.217 1 88.5 498 ALA B CA 1
ATOM 7566 C C . ALA B 1 498 ? 5.855 -40.469 3.594 1 88.5 498 ALA B C 1
ATOM 7568 O O . ALA B 1 498 ? 4.645 -40.281 3.736 1 88.5 498 ALA B O 1
ATOM 7569 N N . GLU B 1 499 ? 6.742 -40.375 4.5 1 87.38 499 GLU B N 1
ATOM 7570 C CA . GLU B 1 499 ? 6.328 -40.094 5.871 1 87.38 499 GLU B CA 1
ATOM 7571 C C . GLU B 1 499 ? 5.797 -38.688 6.023 1 87.38 499 GLU B C 1
ATOM 7573 O O . GLU B 1 499 ? 4.98 -38.406 6.902 1 87.38 499 GLU B O 1
ATOM 7578 N N . TYR B 1 500 ? 6.254 -37.844 5.195 1 89.75 500 TYR B N 1
ATOM 7579 C CA . TYR B 1 500 ? 5.898 -36.438 5.34 1 89.75 500 TYR B CA 1
ATOM 7580 C C . TYR B 1 500 ? 4.652 -36.094 4.531 1 89.75 500 TYR B C 1
ATOM 7582 O O . TYR B 1 500 ? 4.152 -34.969 4.586 1 89.75 500 TYR B O 1
ATOM 7590 N N . LEU B 1 501 ? 4.121 -37 3.844 1 90.44 501 LEU B N 1
ATOM 7591 C CA . LEU B 1 501 ? 2.914 -36.781 3.057 1 90.44 501 LEU B CA 1
ATOM 7592 C C . LEU B 1 501 ? 1.749 -36.375 3.955 1 90.44 501 LEU B C 1
ATOM 7594 O O . LEU B 1 501 ? 1.068 -35.375 3.691 1 90.44 501 LEU B O 1
ATOM 7598 N N . ILE B 1 502 ? 1.586 -37.062 5.016 1 84.94 502 ILE B N 1
ATOM 7599 C CA . ILE B 1 502 ? 0.448 -36.812 5.891 1 84.94 502 ILE B CA 1
ATOM 7600 C C . ILE B 1 502 ? 0.672 -35.531 6.664 1 84.94 502 ILE B C 1
ATOM 7602 O O . ILE B 1 502 ? -0.212 -34.656 6.723 1 84.94 502 ILE B O 1
ATOM 7606 N N . PRO B 1 503 ? 1.865 -35.344 7.211 1 83.44 503 PRO B N 1
ATOM 7607 C CA . PRO B 1 503 ? 2.111 -34.062 7.879 1 83.44 503 PRO B CA 1
ATOM 7608 C C . PRO B 1 503 ? 1.893 -32.875 6.961 1 83.44 503 PRO B C 1
ATOM 7610 O O . PRO B 1 503 ? 1.394 -31.828 7.398 1 83.44 503 PRO B O 1
ATOM 7613 N N . ALA B 1 504 ? 2.219 -32.938 5.762 1 86.31 504 ALA B N 1
ATOM 7614 C CA . ALA B 1 504 ? 2.016 -31.859 4.809 1 86.31 504 ALA B CA 1
ATOM 7615 C C . ALA B 1 504 ? 0.528 -31.594 4.586 1 86.31 504 ALA B C 1
ATOM 7617 O O . ALA B 1 504 ? 0.1 -30.438 4.52 1 86.31 504 ALA B O 1
ATOM 7618 N N . CYS B 1 505 ? -0.175 -32.594 4.512 1 80.44 505 CYS B N 1
ATOM 7619 C CA . CYS B 1 505 ? -1.617 -32.5 4.32 1 80.44 505 CYS B CA 1
ATOM 7620 C C . CYS B 1 505 ? -2.273 -31.812 5.508 1 80.44 505 CYS B C 1
ATOM 7622 O O . CYS B 1 505 ? -3.201 -31.016 5.34 1 80.44 505 CYS B O 1
ATOM 7624 N N . ARG B 1 506 ? -1.818 -32.062 6.66 1 73.12 506 ARG B N 1
ATOM 7625 C CA . ARG B 1 506 ? -2.355 -31.5 7.891 1 73.12 506 ARG B CA 1
ATOM 7626 C C . ARG B 1 506 ? -2.143 -29.984 7.93 1 73.12 506 ARG B C 1
ATOM 7628 O O . ARG B 1 506 ? -3 -29.25 8.414 1 73.12 506 ARG B O 1
ATOM 7635 N N . GLN B 1 507 ? -1.101 -29.531 7.512 1 75.94 507 GLN B N 1
ATOM 7636 C CA . GLN B 1 507 ? -0.753 -28.125 7.559 1 75.94 507 GLN B CA 1
ATOM 7637 C C . GLN B 1 507 ? -1.724 -27.281 6.727 1 75.94 507 GLN B C 1
ATOM 7639 O O . GLN B 1 507 ? -2.016 -26.141 7.066 1 75.94 507 GLN B O 1
ATOM 7644 N N . TRP B 1 508 ? -2.205 -27.859 5.77 1 69.62 508 TRP B N 1
ATOM 7645 C CA . TRP B 1 508 ? -3.018 -27.016 4.891 1 69.62 508 TRP B CA 1
ATOM 7646 C C . TRP B 1 508 ? -4.504 -27.203 5.188 1 69.62 508 TRP B C 1
ATOM 7648 O O . TRP B 1 508 ? -5.324 -26.359 4.812 1 69.62 508 TRP B O 1
ATOM 7658 N N . LEU B 1 509 ? -4.938 -28.312 5.777 1 64.88 509 LEU B N 1
ATOM 7659 C CA . LEU B 1 509 ? -6.344 -28.5 6.113 1 64.88 509 LEU B CA 1
ATOM 7660 C C . LEU B 1 509 ? -6.727 -27.703 7.348 1 64.88 509 LEU B C 1
ATOM 7662 O O . LEU B 1 509 ? -7.906 -27.406 7.57 1 64.88 509 LEU B O 1
ATOM 7666 N N . GLY B 1 510 ? -5.953 -26.953 7.977 1 57.34 510 GLY B N 1
ATOM 7667 C CA . GLY B 1 510 ? -6.246 -26.172 9.172 1 57.34 510 GLY B CA 1
ATOM 7668 C C . GLY B 1 510 ? -6.645 -27.031 10.359 1 57.34 510 GLY B C 1
ATOM 7669 O O . GLY B 1 510 ? -6.812 -28.25 10.227 1 57.34 510 GLY B O 1
ATOM 7670 N N . PRO B 1 511 ? -6.617 -26.5 11.672 1 51 511 PRO B N 1
ATOM 7671 C CA . PRO B 1 511 ? -6.961 -27.234 12.898 1 51 511 PRO B CA 1
ATOM 7672 C C . PRO B 1 511 ? -8.352 -27.875 12.836 1 51 511 PRO B C 1
ATOM 7674 O O . PRO B 1 511 ? -8.664 -28.75 13.633 1 51 511 PRO B O 1
ATOM 7677 N N . ASN B 1 512 ? -9.148 -27.516 12.125 1 42.81 512 ASN B N 1
ATOM 7678 C CA . ASN B 1 512 ? -10.516 -28.016 12.258 1 42.81 512 ASN B CA 1
ATOM 7679 C C . ASN B 1 512 ? -10.633 -29.469 11.812 1 42.81 512 ASN B C 1
ATOM 7681 O O . ASN B 1 512 ? -11.719 -30.031 11.812 1 42.81 512 ASN B O 1
ATOM 7685 N N . VAL B 1 513 ? -9.844 -29.984 10.93 1 40.84 513 VAL B N 1
ATOM 7686 C CA . VAL B 1 513 ? -10.086 -31.375 10.578 1 40.84 513 VAL B CA 1
ATOM 7687 C C . VAL B 1 513 ? -9.477 -32.281 11.633 1 40.84 513 VAL B C 1
ATOM 7689 O O . VAL B 1 513 ? -8.352 -32.75 11.469 1 40.84 513 VAL B O 1
ATOM 7692 N N . ALA B 1 514 ? -9.438 -31.891 12.844 1 38.81 514 ALA B N 1
ATOM 7693 C CA . ALA B 1 514 ? -9.039 -32.656 14.016 1 38.81 514 ALA B CA 1
ATOM 7694 C C . ALA B 1 514 ? -9.547 -34.094 13.93 1 38.81 514 ALA B C 1
ATOM 7696 O O . ALA B 1 514 ? -9.188 -34.938 14.75 1 38.81 514 ALA B O 1
ATOM 7697 N N . ASN B 1 515 ? -10.625 -34.25 13.258 1 35.38 515 ASN B N 1
ATOM 7698 C CA . ASN B 1 515 ? -11.25 -35.531 13.469 1 35.38 515 ASN B CA 1
ATOM 7699 C C . ASN B 1 515 ? -10.586 -36.625 12.625 1 35.38 515 ASN B C 1
ATOM 7701 O O . ASN B 1 515 ? -11.266 -37.438 12.023 1 35.38 515 ASN B O 1
ATOM 7705 N N . TRP B 1 516 ? -9.5 -36.375 12.195 1 37.22 516 TRP B N 1
ATOM 7706 C CA . TRP B 1 516 ? -8.961 -37.594 11.602 1 37.22 516 TRP B CA 1
ATOM 7707 C C . TRP B 1 516 ? -8.719 -38.656 12.672 1 37.22 516 TRP B C 1
ATOM 7709 O O . TRP B 1 516 ? -8.227 -38.344 13.758 1 37.22 516 TRP B O 1
ATOM 7719 N N . PRO B 1 517 ? -9.289 -39.875 12.68 1 32.22 517 PRO B N 1
ATOM 7720 C CA . PRO B 1 517 ? -9.102 -40.812 13.766 1 32.22 517 PRO B CA 1
ATOM 7721 C C . PRO B 1 517 ? -7.629 -41.125 14.055 1 32.22 517 PRO B C 1
ATOM 7723 O O . PRO B 1 517 ? -6.832 -41.25 13.125 1 32.22 517 PRO B O 1
ATOM 7726 N N . ALA B 1 518 ? -7.094 -40.719 15.148 1 35.88 518 ALA B N 1
ATOM 7727 C CA . ALA B 1 518 ? -5.855 -41.094 15.82 1 35.88 518 ALA B CA 1
ATOM 7728 C C . ALA B 1 518 ? -5.582 -42.594 15.648 1 35.88 518 ALA B C 1
ATOM 7730 O O . ALA B 1 518 ? -4.574 -43.094 16.141 1 35.88 518 ALA B O 1
ATOM 7731 N N . ASN B 1 519 ? -6.574 -43.375 15.164 1 30.64 519 ASN B N 1
ATOM 7732 C CA . ASN B 1 519 ? -6.395 -44.812 15.32 1 30.64 519 ASN B CA 1
ATOM 7733 C C . ASN B 1 519 ? -5.289 -45.344 14.414 1 30.64 519 ASN B C 1
ATOM 7735 O O . ASN B 1 519 ? -5.102 -46.531 14.305 1 30.64 519 ASN B O 1
ATOM 7739 N N . LEU B 1 520 ? -4.809 -44.531 13.43 1 31.66 520 LEU B N 1
ATOM 7740 C CA . LEU B 1 520 ? -3.9 -45.344 12.625 1 31.66 520 LEU B CA 1
ATOM 7741 C C . LEU B 1 520 ? -2.531 -45.438 13.289 1 31.66 520 LEU B C 1
ATOM 7743 O O . LEU B 1 520 ? -1.612 -46.031 12.734 1 31.66 520 LEU B O 1
ATOM 7747 N N . SER B 1 521 ? -2.299 -44.688 14.344 1 29.53 521 SER B N 1
ATOM 7748 C CA . SER B 1 521 ? -0.929 -44.781 14.836 1 29.53 521 SER B CA 1
ATOM 7749 C C . SER B 1 521 ? -0.694 -46.125 15.555 1 29.53 521 SER B C 1
ATOM 7751 O O . SER B 1 521 ? 0.446 -46.562 15.672 1 29.53 521 SER B O 1
ATOM 7753 N N . HIS B 1 522 ? -1.68 -46.5 16.469 1 27.86 522 HIS B N 1
ATOM 7754 C CA . HIS B 1 522 ? -1.21 -47.438 17.484 1 27.86 522 HIS B CA 1
ATOM 7755 C C . HIS B 1 522 ? -1.218 -48.875 16.969 1 27.86 522 HIS B C 1
ATOM 7757 O O . HIS B 1 522 ? -1.119 -49.812 17.75 1 27.86 522 HIS B O 1
ATOM 7763 N N . SER B 1 523 ? -1.503 -49.156 15.695 1 21.97 523 SER B N 1
ATOM 7764 C CA . SER B 1 523 ? -1.525 -50.594 15.586 1 21.97 523 SER B CA 1
ATOM 7765 C C . SER B 1 523 ? -0.124 -51.188 15.719 1 21.97 523 SER B C 1
ATOM 7767 O O . SER B 1 523 ? 0.083 -52.375 15.484 1 21.97 523 SER B O 1
ATOM 7769 N N . SER B 1 524 ? 0.852 -50.562 16.562 1 20.09 524 SER B N 1
ATOM 7770 C CA . SER B 1 524 ? 1.744 -51.594 17.078 1 20.09 524 SER B CA 1
ATOM 7771 C C . SER B 1 524 ? 1.076 -52.375 18.188 1 20.09 524 SER B C 1
ATOM 7773 O O . SER B 1 524 ? 0.37 -51.812 19.031 1 20.09 524 SER B O 1
#

Solvent-accessible surface area (backbone atoms only — not comparable to full-atom values): 52856 Å² total; per-residue (Å²): 124,83,72,72,57,93,75,66,32,42,42,35,43,50,68,55,48,49,51,30,52,48,49,44,44,75,36,29,46,52,67,54,24,53,43,39,52,41,16,51,53,51,37,54,51,44,52,70,77,48,35,57,93,80,36,36,30,36,26,36,34,30,27,35,44,66,42,9,30,30,36,41,50,24,45,46,55,42,38,76,72,67,35,49,48,35,35,38,59,88,59,85,75,50,41,71,71,28,43,26,40,50,46,28,39,48,72,72,64,45,47,76,50,78,66,68,73,68,48,72,77,30,52,33,35,37,40,8,42,35,27,78,69,52,81,68,69,44,56,67,71,61,31,52,45,39,54,51,55,57,68,44,100,45,55,28,36,14,45,48,30,39,34,35,36,26,32,56,41,6,45,63,26,74,44,50,36,56,20,55,26,22,40,24,58,54,48,45,46,36,19,83,60,13,79,74,26,53,84,26,35,48,52,73,45,79,41,76,56,76,78,52,69,66,41,50,34,73,68,51,41,94,58,51,59,30,27,47,69,46,71,68,60,36,56,68,65,48,85,73,80,66,62,91,87,64,58,54,72,70,33,13,27,25,35,38,40,26,12,15,68,86,28,45,62,29,32,49,37,17,49,47,13,20,57,67,48,64,36,42,37,48,36,36,39,28,15,47,87,51,40,65,57,46,46,70,77,39,65,89,45,44,74,44,60,31,53,58,33,96,82,30,10,34,50,43,70,80,87,65,67,70,84,74,35,39,14,38,30,33,11,32,31,25,58,86,60,29,79,62,42,68,68,61,57,62,72,49,80,30,41,34,35,34,26,62,34,36,43,54,49,37,37,75,67,63,40,52,70,65,51,39,69,44,87,38,54,39,36,38,49,32,40,66,70,53,40,43,61,62,38,69,86,57,62,67,67,36,45,67,61,30,36,38,51,50,4,47,71,36,53,22,31,24,33,41,50,57,80,46,34,37,31,13,26,55,88,57,51,28,37,33,36,81,70,55,47,77,33,54,78,40,80,48,37,64,23,22,46,50,15,26,35,34,15,51,63,13,25,82,71,91,66,57,68,60,58,51,51,45,29,36,54,45,49,50,24,45,5,36,40,52,35,22,72,75,50,35,55,86,50,32,44,37,70,52,35,41,64,24,40,58,60,40,52,51,68,73,62,45,82,79,68,62,80,60,76,73,70,76,70,58,81,114,122,83,73,72,59,94,75,65,34,41,43,34,42,51,67,55,48,51,50,31,51,49,47,43,43,74,35,29,46,52,67,54,25,53,43,40,51,42,17,51,52,50,36,54,52,43,52,70,78,48,35,58,94,81,34,36,30,35,26,36,34,30,28,35,45,67,42,10,29,30,37,41,50,24,47,47,55,41,39,75,72,68,35,49,46,35,35,37,60,88,59,84,77,50,42,69,70,26,43,25,39,50,47,28,37,48,73,72,64,44,48,75,50,78,65,69,71,68,47,72,78,30,51,33,36,38,41,8,40,36,27,79,68,52,82,69,68,43,56,67,71,62,31,51,45,38,54,50,56,58,70,44,98,46,56,28,39,12,45,48,30,36,33,33,35,25,32,56,40,5,45,63,26,73,44,51,36,56,21,53,25,20,40,24,56,54,49,45,46,34,19,83,58,14,78,73,24,53,84,26,35,47,51,73,43,79,41,76,58,76,79,51,69,65,41,51,34,73,68,50,41,94,59,49,60,30,26,47,68,45,70,68,60,37,56,68,66,47,84,72,82,68,63,91,87,63,58,55,71,70,32,14,26,24,35,35,39,24,12,15,67,86,28,47,63,29,32,49,38,17,49,47,13,21,59,69,46,64,35,41,38,47,34,38,38,28,13,48,89,50,41,65,58,46,46,72,77,39,65,89,45,44,73,42,61,32,54,57,32,96,82,28,10,33,48,43,69,80,87,64,68,70,85,76,36,40,14,38,29,34,11,33,30,26,59,87,60,28,80,62,42,68,68,62,56,62,70,50,82,32,41,34,36,32,26,61,35,35,43,52,47,37,37,74,67,63,39,52,71,64,52,39,70,44,88,38,54,40,37,39,49,32,41,67,68,53,40,43,62,62,38,69,87,57,62,66,68,35,43,67,60,30,37,38,51,50,5,48,72,36,54,22,30,25,35,40,50,58,80,45,33,37,33,14,26,54,87,57,50,28,38,33,36,81,71,54,47,78,34,52,79,42,79,47,36,63,23,21,45,50,16,25,34,35,16,52,63,12,27,80,71,91,65,58,68,59,59,50,51,45,30,36,54,44,48,48,25,45,4,36,40,52,35,23,73,75,48,36,56,86,50,32,44,35,71,53,34,39,63,24,39,57,61,41,52,50,69,72,64,45,81,80,66,63,76,58,74,72,68,75,68,59,82,113

Organism: Synechocystis sp. (strain ATCC 27184 / PCC 6803 / Kazusa) (NCBI:txid1111708)